Protein 7N0Z (pdb70)

Nearest PDB structures (foldseek):
  7n0z-assembly1_A  TM=1.003E+00  e=1.091E-88  Homo sapiens
  7l4i-assembly1_A  TM=1.001E+00  e=5.920E-84  Homo sapiens
  7l4j-assembly1_A  TM=9.998E-01  e=4.395E-84  Homo sapiens
  7l4j-assembly1_B  TM=9.982E-01  e=4.150E-81  Homo sapiens
  7n0z-assembly1_B  TM=9.948E-01  e=2.155E-81  Homo sapiens

InterPro domains:
  IPR001932 PPM-type phosphatase-like domain [PF00481] (240-316)
  IPR001932 PPM-type phosphatase-like domain [PF00481] (379-474)
  IPR001932 PPM-type phosphatase-like domain [PS51746] (77-507)
  IPR001932 PPM-type phosphatase-like domain [SM00332] (67-505)
  IPR001932 PPM-type phosphatase-like domain [cd00143] (143-507)
  IPR015655 Protein phosphatase 2C [PTHR13832] (105-504)
  IPR036457 PPM-type phosphatase-like domain superfamily [G3DSA:3.60.40.10] (77-512)
  IPR036457 PPM-type phosphatase-like domain superfamily [SSF81606] (63-507)

Solvent-accessible surface area: 33249 Å² total; per-residue (Å²): 114,44,101,124,50,86,102,68,36,91,52,18,14,3,117,9,3,51,40,58,118,106,67,16,109,69,9,41,57,47,128,66,0,46,35,30,46,5,83,113,107,105,149,6,30,30,22,1,0,1,0,2,1,6,0,35,45,147,29,99,90,6,25,0,8,4,17,10,66,62,12,93,7,192,56,60,0,36,0,1,0,0,0,17,6,53,81,19,17,12,0,0,10,4,0,9,78,22,0,8,106,22,0,22,104,41,0,65,84,4,14,115,76,16,162,95,81,74,49,33,6,2,15,0,4,0,8,16,0,0,87,60,0,8,67,27,2,79,148,34,60,88,59,73,35,6,36,21,0,1,4,0,0,0,0,0,11,3,90,31,46,0,6,1,0,0,0,0,31,0,49,0,0,0,0,45,126,40,88,49,36,68,7,10,38,42,18,24,0,89,90,13,18,83,53,0,0,25,8,1,96,38,47,86,129,27,13,38,121,75,10,7,31,16,10,13,20,130,64,6,86,166,180,31,63,47,117,136,10,21,23,39,28,34,57,8,66,0,7,5,66,47,41,1,106,94,100,4,27,43,58,6,0,6,92,30,88,38,144,149,2,88,0,0,61,41,20,23,25,0,43,8,2,2,15,23,70,44,76,11,148,125,25,114,18,102,0,34,58,0,23,26,17,12,7,60,23,82,65,20,38,0,28,152,70,125,5,36,30,43,10,0,0,0,0,0,0,21,0,0,18,59,36,8,46,30,106,57,0,7,110,6,1,46,123,54,0,88,132,19,88,93,128,49,85,27,3,10,4,50,1,0,61,24,0,0,74,108,0,29,4,66,89,121,158,195,23,26,41,19,67,129,119,77,115,6,6,32,23,4,0,1,0,0,0,0,0,0,67,92,12,48,188,175,77,87,102,66,39,84,55,18,24,4,160,8,2,40,51,60,152,119,76,25,147,74,10,36,58,47,130,63,0,47,28,32,50,6,81,119,132,93,143,4,26,26,5,1,0,0,0,1,1,5,0,37,49,144,22,106,82,5,20,1,8,3,10,16,70,77,11,109,25,55,74,0,41,0,0,0,0,0,16,6,46,81,19,20,11,0,0,8,4,0,10,103,20,0,7,97,30,0,21,108,37,0,93,86,4,28,127,65,19,155,92,199,32,79,86,50,30,3,2,12,0,3,0,8,4,0,0,66,53,0,10,68,27,4,77,144,39,82,85,64,79,51,17,36,24,0,0,4,0,0,0,0,0,19,4,86,37,54,0,7,1,0,2,0,0,30,1,48,0,0,0,0,52,128,43,91,45,32,75,8,9,37,46,19,22,0,88,84,13,18,79,52,0,0,31,2,1,107,16,40,88,132,28,12,34,122,103,11,5,40,19,19,17,56,131,70,3,97,166,166,21,54,51,116,132,7,18,40,47,18,42,39,6,71,0,16,8,71,40,45,0,95,93,103,5,30,49,54,5,0,5,86,34,141,38,160,165,2,98,0,0,37,40,19,34,18,0,43,8,3,2,13,20,78,47,69,18,165,136,43,113,18,92,0,35,59,0,21,24,18,10,6,62,20,78,54,20,43,2,47,158,71,123,4,35,26,43,9,0,0,0,0,0,0,22,0,0,20,53,38,5,48,28,112,53,0,8,112,2,1,39,109,51,0,88,134,23,93,91,119,42,81,24,2,6,3,52,1,0,60,29,0,0,82,106,0,25,5,81,70,169,131,121,32,28,54,16,66,139,76,87,115,13,6,31,22,4,0,0,0,0,0,0,0,0,60,86,12,42,127,204

Secondary structure (DSSP, 8-state):
-GGGS-BSS---S-GGG---HHHHHHH--TTT---EE--TTS--GGG-EEEEE--SSSSSS--EEEEEEEEE---EEEEEEEEEEESSSHHHHHHHHHHHHHHHHHHHTSHHHH---HHHHHHHHHHHHHHHHHHHHHHHTTTSB--SEE-EEEEEEETTEEEEEEESS-EEEEEETTEEEE------TTTTHHHHHHHHHH-GGGGTTTEES-B-SS---GGGTTSEEEEB-TT-SS-EEEE--GGGGSEESEESSGGG-EETTTBS--BSEE-TT-B-TTS--BSGGG-B-PPEEEEEEGGGS---TT-EEEEE-HHHHTTS-HHHHHHHHHHHGGGS-TT-TTHHHHHHHHHHHHHH-EEETTEEE-GGGPBPP-S-EEEEEEEGGGG--/-PPBSS-----GGG---HHHHHHH--TTT---EE--TT---GGG-EEEEE--SSSSSS--EEEEEEEEE--EEEEEEEEEEESSSHHHHHHHHHHHHHHHHHHHTTTTTT-----HHHHHHHHHHHHHHHHHHHHHHHTTTSB--SEEEEEEEEEETTEEEEEEESS-EEEEEETTEEEE------TTTTHHHHHHHHHH-GGGGTTTEES-B-SS---GGGTTSEEEEB-TT-SS-EEEEPPGGGGSEESEES-GGG-EETTTBS--BSEE-TT-B-TTS--BSGGG-B-PPEEEEEEGGG----TT-EEEEE-HHHHTT--HHHHHHHHHHHGGGS-TT-TTHHHHHHHHHHHHHH-EESSSSEE-GGGPBPP-S-EEEEEEEGGGG---

Sequence (785 aa):
HMSDLPLRFPYGRPEFLGLSQDEVEASADHIARPILILKETRRLPWATGYAEVINAGKSTHNEDQASCEVLTVKVSCHYWSLFDGHAGSGAAVVASRLLQHHITEQLQDIVDILKIPHECLVIGALESAFKEMDLQIERERSSYNISGGCTALIVICLLGKLYVANAGDSRAIIIRNGEIIPMSSEFTPETERQRLQYLAFMQPHLLGNEFTHLEFPRRVQRKELGKKMLYRDFNMTGWAYKTIEDEDLKFPLIYGEGKKARVMATIGVTRGLGDHDLKVHDSNIYIKPFLSSAPEVRIYDLSKYDHGSDDVLILATDGLWDVLSNEEVAEAITQFLPNCDPDDPHRYTLAAQDLVMRARGVLKDRGWRISNDRLGSGDDISVYVIPLIHGNKDLPLRFPYGRPEFLGLSQDEVEASADHIARPILILKETRRRLPWATGYAEVINAGKSTHNEDQASCEVLTVVSCHYWSLFDGHAGSGAAVVASRLLQHHITEQLQDIVDILKKKIPHECLVIGALESAFKEMDLQIERERSSYNISGGCTALIVICLLGKLYVANAGDSRAIIIRNGEIIPMSSEFTPETERQRLQYLAFMQPHLLGNEFTHLEFPRRVQRKELGKKMLYRDFNMTGWAYKTIEDEDLKFPLIYGEGKKARVMATIGVTRGLGDHDLKVHDSNIYIKPFLSSAPEVRIYDLSKYDHGSDDVLILATDGLWDVLSNEEVAEAITQFLPNCDPDDPHRYTLAAQDLVMRARGVLKDRGWRISNDRLGSGDDISVYVIPLIHGNKL

Foldseek 3Di:
DQVVAAAPDDDFAEVLQVDDPVVRVVQLDLDVFDKRWRDPVGAAPLLKAKIWTAFNDPDSHAQKYKEWDWDDACAIKTKIKIKRFDQDNQANVLCNPCLVVQLSVQCNVCVVVVCVDVVVSSLVSNQVSLVVSQVVCVVCSVRHNRGGWIWMWMWMQGPQKIKTWTWAAWFKWWQAPLDIHGFFHFAWCVVCLLVLLVCCVVPVVLCVLQEHSKAFPAQDDPVQAQHWGWIAGSPDPDTDIDHHHPSSNHHYQWDDDDQCIDGLNPDTGAEGHDQQCPDRPPDRRGRCVRHYSGIDMGMDRLAVDQGDLLTWMKTKGVLQCVQDPSNRLSVQSVVQQVVDDSPPSCRNNVSNVSSLCQQQADQDPVGHAHPPRHHHRSRMMMMMIRGSNVSHD/DFAAPDDDDAEVQLVDDPVRQLVQQDLVVFDKRWRDLVGAAVLLKAKIWTAFNDPDSHAQKYWYWDWDDLVIKTKTKIKHFDQDNQANVLCRVPLVVQLSVQCNVCVVVVCVVDDPVVSSLVSNQVSLVVSQVVCVVCVVRHVRGGWIWMWMWMQDPQKIKTWTWAAWFKWWQFPLDIHGFFDFAWCAVCLLVLLVCCVVPVCLLVLQEDSKAFPAQDDPVQAQHWGWIDGSPDPDIDIDHHHPRSNHHYQWDDDDQPIDGLVPDTGATGHDQQCPARPPDRRGDVVRHYSGIDMGMDRLAVDQGDLLTWMKTKGVLQCVQDPPNRLSVLSVVQQVVDDSPSSCSNNVSNSSSQCQQQADDDPPAHAHPPRDHHRSHIMMMIIRGSNVSYDD

Radius of gyration: 29.47 Å; Cα contacts (8 Å, |Δi|>4): 1804; chains: 2; bounding box: 69×66×89 Å

Structure (mmCIF, N/CA/C/O backbone):
data_7N0Z
#
_entry.id   7N0Z
#
_cell.length_a   70.779
_cell.length_b   101.159
_cell.length_c   148.946
_cell.angle_alpha   90.000
_cell.angle_beta   90.000
_cell.angle_gamma   90.000
#
_symmetry.space_group_name_H-M   'P 21 21 21'
#
loop_
_entity.id
_entity.type
_entity.pdbx_description
1 polymer 'Protein phosphatase 1H'
2 non-polymer 'MANGANESE (II) ION'
3 non-polymer 'MAGNESIUM ION'
4 water water
#
loop_
_atom_site.group_PDB
_atom_site.id
_atom_site.type_symbol
_atom_site.label_atom_id
_atom_site.label_alt_id
_atom_site.label_comp_id
_atom_site.label_asym_id
_atom_site.label_entity_id
_atom_site.label_seq_id
_atom_site.pdbx_PDB_ins_code
_atom_site.Cartn_x
_atom_site.Cartn_y
_atom_site.Cartn_z
_atom_site.occupancy
_atom_site.B_iso_or_equiv
_atom_site.auth_seq_id
_atom_site.auth_comp_id
_atom_site.auth_asym_id
_atom_site.auth_atom_id
_atom_site.pdbx_PDB_model_num
ATOM 1 N N . HIS A 1 3 ? -26.938 -2.583 -56.476 1.00 67.59 31 HIS A N 1
ATOM 2 C CA . HIS A 1 3 ? -27.572 -1.431 -57.105 1.00 65.93 31 HIS A CA 1
ATOM 3 C C . HIS A 1 3 ? -26.574 -0.301 -57.328 1.00 62.68 31 HIS A C 1
ATOM 4 O O . HIS A 1 3 ? -26.612 0.371 -58.359 1.00 61.81 31 HIS A O 1
ATOM 6 N N . MET A 1 4 ? -25.685 -0.084 -56.355 1.00 61.65 32 MET A N 1
ATOM 7 C CA . MET A 1 4 ? -24.724 1.005 -56.485 1.00 56.75 32 MET A CA 1
ATOM 8 C C . MET A 1 4 ? -23.646 0.686 -57.511 1.00 58.23 32 MET A C 1
ATOM 9 O O . MET A 1 4 ? -23.093 1.601 -58.130 1.00 59.00 32 MET A O 1
ATOM 14 N N . SER A 1 5 ? -23.334 -0.594 -57.710 1.00 53.33 33 SER A N 1
ATOM 15 C CA . SER A 1 5 ? -22.373 -0.956 -58.741 1.00 51.54 33 SER A CA 1
ATOM 16 C C . SER A 1 5 ? -22.925 -0.766 -60.149 1.00 55.40 33 SER A C 1
ATOM 17 O O . SER A 1 5 ? -22.189 -0.987 -61.117 1.00 54.68 33 SER A O 1
ATOM 20 N N . ASP A 1 6 ? -24.187 -0.366 -60.285 1.00 48.81 34 ASP A N 1
ATOM 21 C CA . ASP A 1 6 ? -24.784 -0.045 -61.572 1.00 47.44 34 ASP A CA 1
ATOM 22 C C . ASP A 1 6 ? -24.742 1.444 -61.885 1.00 56.36 34 ASP A C 1
ATOM 23 O O . ASP A 1 6 ? -25.211 1.852 -62.955 1.00 51.46 34 ASP A O 1
ATOM 28 N N . LEU A 1 7 ? -24.194 2.261 -60.989 1.00 49.55 35 LEU A N 1
ATOM 29 C CA . LEU A 1 7 ? -24.283 3.706 -61.100 1.00 55.33 35 LEU A CA 1
ATOM 30 C C . LEU A 1 7 ? -22.912 4.325 -61.360 1.00 48.59 35 LEU A C 1
ATOM 31 O O . LEU A 1 7 ? -21.884 3.748 -60.995 1.00 49.19 35 LEU A O 1
ATOM 36 N N . PRO A 1 8 ? -22.863 5.496 -61.992 1.00 50.78 36 PRO A N 1
ATOM 37 C CA . PRO A 1 8 ? -21.571 6.134 -62.260 1.00 53.19 36 PRO A CA 1
ATOM 38 C C . PRO A 1 8 ? -20.934 6.678 -60.991 1.00 47.19 36 PRO A C 1
ATOM 39 O O . PRO A 1 8 ? -21.574 6.836 -59.950 1.00 48.79 36 PRO A O 1
ATOM 43 N N . LEU A 1 9 ? -19.638 6.959 -61.095 1.00 51.48 37 LEU A N 1
ATOM 44 C CA . LEU A 1 9 ? -18.911 7.560 -59.986 1.00 50.02 37 LEU A CA 1
ATOM 45 C C . LEU A 1 9 ? -19.348 9.006 -59.789 1.00 49.26 37 LEU A C 1
ATOM 46 O O . LEU A 1 9 ? -19.600 9.732 -60.755 1.00 48.29 37 LEU A O 1
ATOM 51 N N . ARG A 1 10 ? -19.446 9.424 -58.524 1.00 53.87 38 ARG A N 1
ATOM 52 C CA . ARG A 1 10 ? -19.734 10.824 -58.233 1.00 51.76 38 ARG A CA 1
ATOM 53 C C . ARG A 1 10 ? -18.594 11.717 -58.705 1.00 50.70 38 ARG A C 1
ATOM 54 O O . ARG A 1 10 ? -18.807 12.672 -59.460 1.00 54.52 38 ARG A O 1
ATOM 62 N N . PHE A 1 11 ? -17.375 11.420 -58.265 1.00 48.29 39 PHE A N 1
ATOM 63 C CA . PHE A 1 11 ? -16.159 12.071 -58.721 1.00 56.13 39 PHE A CA 1
ATOM 64 C C . PHE A 1 11 ? -15.168 11.008 -59.163 1.00 52.60 39 PHE A C 1
ATOM 65 O O . PHE A 1 11 ? -15.183 9.889 -58.640 1.00 48.61 39 PHE A O 1
ATOM 73 N N . PRO A 1 12 ? -14.294 11.322 -60.116 1.00 56.90 40 PRO A N 1
ATOM 74 C CA . PRO A 1 12 ? -13.258 10.358 -60.496 1.00 57.16 40 PRO A CA 1
ATOM 75 C C . PRO A 1 12 ? -12.245 10.184 -59.379 1.00 57.67 40 PRO A C 1
ATOM 76 O O . PRO A 1 12 ? -12.048 11.068 -58.542 1.00 52.87 40 PRO A O 1
ATOM 80 N N . TYR A 1 13 ? -11.602 9.020 -59.366 1.00 57.43 41 TYR A N 1
ATOM 81 C CA . TYR A 1 13 ? -10.547 8.797 -58.392 1.00 51.46 41 TYR A CA 1
ATOM 82 C C . TYR A 1 13 ? -9.344 9.675 -58.710 1.00 49.46 41 TYR A C 1
ATOM 83 O O . TYR A 1 13 ? -9.056 9.985 -59.869 1.00 59.37 41 TYR A O 1
ATOM 92 N N . GLY A 1 14 ? -8.643 10.076 -57.659 1.00 52.98 42 GLY A N 1
ATOM 93 C CA . GLY A 1 14 ? -7.416 10.828 -57.823 1.00 52.59 42 GLY A CA 1
ATOM 94 C C . GLY A 1 14 ? -6.709 10.940 -56.494 1.00 47.99 42 GLY A C 1
ATOM 95 O O . GLY A 1 14 ? -7.124 10.357 -55.489 1.00 46.58 42 GLY A O 1
ATOM 96 N N . ARG A 1 15 ? -5.627 11.690 -56.507 1.00 52.14 43 ARG A N 1
ATOM 97 C CA . ARG A 1 15 ? -4.892 12.058 -55.312 1.00 50.98 43 ARG A CA 1
ATOM 98 C C . ARG A 1 15 ? -5.288 13.465 -54.888 1.00 52.02 43 ARG A C 1
ATOM 99 O O . ARG A 1 15 ? -6.022 14.154 -55.603 1.00 53.69 43 ARG A O 1
ATOM 107 N N . PRO A 1 16 ? -4.865 13.912 -53.702 1.00 45.50 44 PRO A N 1
ATOM 108 C CA . PRO A 1 16 ? -5.178 15.284 -53.280 1.00 53.49 44 PRO A CA 1
ATOM 109 C C . PRO A 1 16 ? -4.840 16.298 -54.362 1.00 53.59 44 PRO A C 1
ATOM 110 O O . PRO A 1 16 ? -3.738 16.302 -54.915 1.00 55.17 44 PRO A O 1
ATOM 114 N N . GLU A 1 17 ? -5.810 17.166 -54.662 1.00 64.24 45 GLU A N 1
ATOM 115 C CA . GLU A 1 17 ? -5.688 18.060 -55.809 1.00 66.19 45 GLU A CA 1
ATOM 116 C C . GLU A 1 17 ? -4.515 19.023 -55.667 1.00 62.33 45 GLU A C 1
ATOM 117 O O . GLU A 1 17 ? -3.899 19.395 -56.673 1.00 70.51 45 GLU A O 1
ATOM 123 N N . PHE A 1 18 ? -4.182 19.431 -54.440 1.00 55.01 46 PHE A N 1
ATOM 124 C CA . PHE A 1 18 ? -3.062 20.348 -54.254 1.00 59.35 46 PHE A CA 1
ATOM 125 C C . PHE A 1 18 ? -1.727 19.729 -54.645 1.00 63.04 46 PHE A C 1
ATOM 126 O O . PHE A 1 18 ? -0.743 20.463 -54.795 1.00 62.71 46 PHE A O 1
ATOM 134 N N . LEU A 1 19 ? -1.667 18.404 -54.808 1.00 51.82 47 LEU A N 1
ATOM 135 C CA . LEU A 1 19 ? -0.453 17.782 -55.321 1.00 56.78 47 LEU A CA 1
ATOM 136 C C . LEU A 1 19 ? -0.214 18.151 -56.780 1.00 69.46 47 LEU A C 1
ATOM 137 O O . LEU A 1 19 ? 0.939 18.213 -57.221 1.00 63.90 47 LEU A O 1
ATOM 142 N N . GLY A 1 20 ? -1.279 18.401 -57.536 1.00 67.01 48 GLY A N 1
ATOM 143 C CA . GLY A 1 20 ? -1.124 18.793 -58.926 1.00 60.35 48 GLY A CA 1
ATOM 144 C C . GLY A 1 20 ? -0.538 17.704 -59.796 1.00 67.87 48 GLY A C 1
ATOM 145 O O . GLY A 1 20 ? 0.231 17.996 -60.721 1.00 72.97 48 GLY A O 1
ATOM 146 N N . LEU A 1 21 ? -0.880 16.450 -59.517 1.00 72.28 49 LEU A N 1
ATOM 147 C CA . LEU A 1 21 ? -0.347 15.334 -60.283 1.00 73.70 49 LEU A CA 1
ATOM 148 C C . LEU A 1 21 ? -1.144 15.130 -61.562 1.00 68.64 49 LEU A C 1
ATOM 149 O O . LEU A 1 21 ? -2.377 15.194 -61.562 1.00 71.51 49 LEU A O 1
ATOM 154 N N . SER A 1 22 ? -0.428 14.883 -62.656 1.00 80.00 50 SER A N 1
ATOM 155 C CA . SER A 1 22 ? -1.086 14.469 -63.881 1.00 78.16 50 SER A CA 1
ATOM 156 C C . SER A 1 22 ? -1.632 13.052 -63.717 1.00 76.80 50 SER A C 1
ATOM 157 O O . SER A 1 22 ? -1.366 12.362 -62.728 1.00 70.80 50 SER A O 1
ATOM 16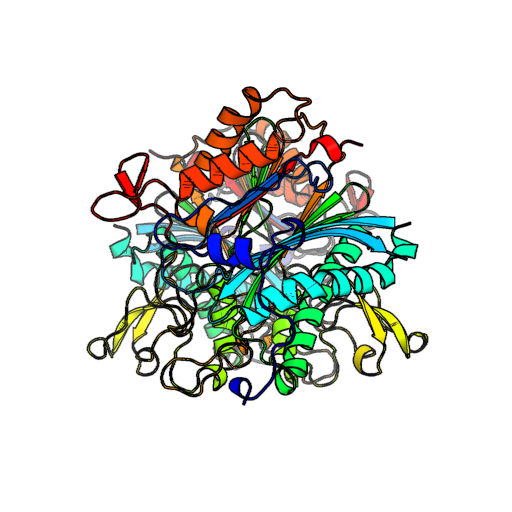0 N N . GLN A 1 23 ? -2.413 12.620 -64.708 1.00 77.74 51 GLN A N 1
ATOM 161 C CA . GLN A 1 23 ? -2.965 11.271 -64.665 1.00 83.55 51 GLN A CA 1
ATOM 162 C C . GLN A 1 23 ? -1.869 10.216 -64.695 1.00 84.46 51 GLN A C 1
ATOM 163 O O . GLN A 1 23 ? -2.039 9.129 -64.132 1.00 80.39 51 GLN A O 1
ATOM 169 N N . ASP A 1 24 ? -0.739 10.519 -65.334 1.00 79.28 52 ASP A N 1
ATOM 170 C CA . ASP A 1 24 ? 0.357 9.562 -65.396 1.00 82.15 52 ASP A CA 1
ATOM 171 C C . ASP A 1 24 ? 1.171 9.542 -64.108 1.00 77.88 52 ASP A C 1
ATOM 172 O O . ASP A 1 24 ? 1.687 8.486 -63.724 1.00 78.31 52 ASP A O 1
ATOM 177 N N . GLU A 1 25 ? 1.302 10.688 -63.431 1.00 78.68 53 GLU A N 1
ATOM 178 C CA . GLU A 1 25 ? 1.993 10.708 -62.145 1.00 71.47 53 GLU A CA 1
ATOM 179 C C . GLU A 1 25 ? 1.201 9.970 -61.076 1.00 68.85 53 GLU A C 1
ATOM 180 O O . GLU A 1 25 ? 1.793 9.374 -60.166 1.00 66.98 53 GLU A O 1
ATOM 186 N N . VAL A 1 26 ? -0.132 10.013 -61.158 1.00 64.45 54 VAL A N 1
ATOM 187 C CA . VAL A 1 26 ? -0.961 9.275 -60.209 1.00 68.79 54 VAL A CA 1
ATOM 188 C C . VAL A 1 26 ? -0.691 7.780 -60.327 1.00 71.72 54 VAL A C 1
ATOM 189 O O . VAL A 1 26 ? -0.474 7.085 -59.326 1.00 66.47 54 VAL A O 1
ATOM 193 N N . GLU A 1 27 ? -0.698 7.266 -61.559 1.00 70.45 55 GLU A N 1
ATOM 194 C CA . GLU A 1 27 ? -0.416 5.852 -61.771 1.00 70.20 55 GLU A CA 1
ATOM 195 C C . GLU A 1 27 ? 0.999 5.501 -61.328 1.00 63.44 55 GLU A C 1
ATOM 196 O O . GLU A 1 27 ? 1.233 4.423 -60.772 1.00 68.33 55 GLU A O 1
ATOM 202 N N . ALA A 1 28 ? 1.955 6.406 -61.556 1.00 63.27 56 ALA A N 1
ATOM 203 C CA . ALA A 1 28 ? 3.325 6.158 -61.120 1.00 59.34 56 ALA A CA 1
ATOM 204 C C . ALA A 1 28 ? 3.428 6.078 -59.602 1.00 68.13 56 ALA A C 1
ATOM 205 O O . ALA A 1 28 ? 4.300 5.377 -59.075 1.00 68.74 56 ALA A O 1
ATOM 207 N N . SER A 1 29 ? 2.553 6.787 -58.887 1.00 63.77 57 SER A N 1
ATOM 208 C CA . SER A 1 29 ? 2.569 6.769 -57.430 1.00 61.16 57 SER A CA 1
ATOM 209 C C . SER A 1 29 ? 1.960 5.501 -56.849 1.00 58.42 57 SER A C 1
ATOM 210 O O . SER A 1 29 ? 2.320 5.112 -55.733 1.00 63.46 57 SER A O 1
ATOM 213 N N . ALA A 1 30 ? 1.056 4.848 -57.575 1.00 61.51 58 ALA A N 1
ATOM 214 C CA . ALA A 1 30 ? 0.374 3.655 -57.074 1.00 58.58 58 ALA A CA 1
ATOM 215 C C . ALA A 1 30 ? 1.217 2.404 -57.330 1.00 58.04 58 ALA A C 1
ATOM 216 O O . ALA A 1 30 ? 0.787 1.435 -57.956 1.00 61.40 58 ALA A O 1
ATOM 218 N N . ASP A 1 31 ? 2.442 2.443 -56.818 1.00 65.28 59 ASP A N 1
ATOM 219 C CA . ASP A 1 31 ? 3.411 1.362 -56.979 1.00 60.80 59 ASP A CA 1
ATOM 220 C C . ASP A 1 31 ? 3.578 0.690 -55.620 1.00 57.56 59 ASP A C 1
ATOM 221 O O . ASP A 1 31 ? 4.243 1.227 -54.731 1.00 61.74 59 ASP A O 1
ATOM 226 N N . HIS A 1 32 ? 2.984 -0.496 -55.466 1.00 65.28 60 HIS A N 1
ATOM 227 C CA . HIS A 1 32 ? 2.962 -1.158 -54.166 1.00 60.69 60 HIS A CA 1
ATOM 228 C C . HIS A 1 32 ? 4.332 -1.662 -53.734 1.00 56.89 60 HIS A C 1
ATOM 229 O O . HIS A 1 32 ? 4.521 -1.952 -52.547 1.00 52.55 60 HIS A O 1
ATOM 236 N N . ILE A 1 33 ? 5.282 -1.783 -54.655 1.00 64.20 61 ILE A N 1
ATOM 237 C CA . ILE A 1 33 ? 6.595 -2.340 -54.350 1.00 68.87 61 ILE A CA 1
ATOM 238 C C . ILE A 1 33 ? 7.628 -1.245 -54.112 1.00 63.57 61 ILE A C 1
ATOM 239 O O . ILE A 1 33 ? 8.374 -1.287 -53.133 1.00 67.53 61 ILE A O 1
ATOM 244 N N . ALA A 1 34 ? 7.696 -0.250 -55.001 1.00 62.47 62 ALA A N 1
ATOM 245 C CA . ALA A 1 34 ? 8.605 0.867 -54.762 1.00 62.48 62 ALA A CA 1
ATOM 246 C C . ALA A 1 34 ? 8.064 1.802 -53.689 1.00 64.23 62 ALA A C 1
ATOM 247 O O . ALA A 1 34 ? 8.848 2.424 -52.961 1.00 59.48 62 ALA A O 1
ATOM 249 N N . ARG A 1 35 ? 6.732 1.895 -53.569 1.00 58.83 63 ARG A N 1
ATOM 250 C CA . ARG A 1 35 ? 6.024 2.763 -52.630 1.00 58.21 63 ARG A CA 1
ATOM 251 C C . ARG A 1 35 ? 6.662 4.146 -52.570 1.00 59.02 63 ARG A C 1
ATOM 252 O O . ARG A 1 35 ? 7.240 4.520 -51.541 1.00 53.84 63 ARG A O 1
ATOM 260 N N . PRO A 1 36 ? 6.588 4.929 -53.645 1.00 53.77 64 PRO A N 1
ATOM 261 C CA . PRO A 1 36 ? 7.235 6.247 -53.637 1.00 51.43 64 PRO A CA 1
ATOM 262 C C . PRO A 1 36 ? 6.495 7.211 -52.724 1.00 54.18 64 PRO A C 1
ATOM 263 O O . PRO A 1 36 ? 5.266 7.291 -52.745 1.00 54.08 64 PRO A O 1
ATOM 267 N N . ILE A 1 37 ? 7.255 7.945 -51.919 1.00 58.74 65 ILE A N 1
ATOM 268 C CA . ILE A 1 37 ? 6.682 8.950 -51.032 1.00 55.26 65 ILE A CA 1
ATOM 269 C C . ILE A 1 37 ? 6.417 10.212 -51.844 1.00 59.55 65 ILE A C 1
ATOM 270 O O . ILE A 1 37 ? 7.350 10.863 -52.322 1.00 62.40 65 ILE A O 1
ATOM 275 N N . LEU A 1 38 ? 5.143 10.553 -52.013 1.00 57.41 66 LEU A N 1
ATOM 276 C CA . LEU A 1 38 ? 4.770 11.787 -52.687 1.00 56.03 66 LEU A CA 1
ATOM 277 C C . LEU A 1 38 ? 4.834 12.949 -51.708 1.00 59.05 66 LEU A C 1
ATOM 278 O O . LEU A 1 38 ? 4.335 12.853 -50.583 1.00 52.54 66 LEU A O 1
ATOM 283 N N . ILE A 1 39 ? 5.451 14.049 -52.137 1.00 56.74 67 ILE A N 1
ATOM 284 C CA . ILE A 1 39 ? 5.452 15.280 -51.362 1.00 59.21 67 ILE A CA 1
ATOM 285 C C . ILE A 1 39 ? 4.947 16.414 -52.240 1.00 55.70 67 ILE A C 1
ATOM 286 O O . ILE A 1 39 ? 4.856 16.299 -53.465 1.00 59.84 67 ILE A O 1
ATOM 291 N N . LEU A 1 40 ? 4.609 17.518 -51.584 1.00 63.25 68 LEU A N 1
ATOM 292 C CA . LEU A 1 40 ? 4.188 18.722 -52.283 1.00 70.27 68 LEU A CA 1
ATOM 293 C C . LEU A 1 40 ? 5.363 19.308 -53.055 1.00 57.96 68 LEU A C 1
ATOM 294 O O . LEU A 1 40 ? 6.457 19.467 -52.505 1.00 71.38 68 LEU A O 1
ATOM 299 N N . LYS A 1 41 ? 5.146 19.609 -54.334 1.00 65.61 69 LYS A N 1
ATOM 300 C CA . LYS A 1 41 ? 6.178 20.277 -55.115 1.00 79.17 69 LYS A CA 1
ATOM 301 C C . LYS A 1 41 ? 6.515 21.623 -54.487 1.00 81.19 69 LYS A C 1
ATOM 302 O O . LYS A 1 41 ? 5.632 22.338 -54.011 1.00 76.64 69 LYS A O 1
ATOM 308 N N . GLU A 1 42 ? 7.808 21.964 -54.475 1.00 100.27 70 GLU A N 1
ATOM 309 C CA . GLU A 1 42 ? 8.210 23.291 -54.017 1.00 100.90 70 GLU A CA 1
ATOM 310 C C . GLU A 1 42 ? 7.510 24.383 -54.811 1.00 104.13 70 GLU A C 1
ATOM 311 O O . GLU A 1 42 ? 7.209 25.454 -54.270 1.00 100.37 70 GLU A O 1
ATOM 317 N N . THR A 1 43 ? 7.245 24.125 -56.092 1.00 101.25 71 THR A N 1
ATOM 318 C CA . THR A 1 43 ? 6.600 25.088 -56.973 1.00 98.03 71 THR A CA 1
ATOM 319 C C . THR A 1 43 ? 5.147 25.353 -56.602 1.00 97.40 71 THR A C 1
ATOM 320 O O . THR A 1 43 ? 4.570 26.330 -57.091 1.00 95.96 71 THR A O 1
ATOM 324 N N . ARG A 1 44 ? 4.544 24.515 -55.764 1.00 96.79 72 ARG A N 1
ATOM 325 C CA . ARG A 1 44 ? 3.205 24.739 -55.240 1.00 91.55 72 ARG A CA 1
ATOM 326 C C . ARG A 1 44 ? 3.297 24.894 -53.729 1.00 90.72 72 ARG A C 1
ATOM 327 O O . ARG A 1 44 ? 3.958 24.096 -53.058 1.00 93.88 72 ARG A O 1
ATOM 335 N N . ARG A 1 45 ? 2.654 25.927 -53.199 1.00 79.06 73 ARG A N 1
ATOM 336 C CA . ARG A 1 45 ? 2.655 26.191 -51.769 1.00 71.11 73 ARG A CA 1
ATOM 337 C C . ARG A 1 45 ? 1.260 25.971 -51.207 1.00 70.54 73 ARG A C 1
ATOM 338 O O . ARG A 1 45 ? 0.263 26.357 -51.825 1.00 74.72 73 ARG A O 1
ATOM 346 N N . LEU A 1 46 ? 1.194 25.338 -50.051 1.00 60.12 74 LEU A N 1
ATOM 347 C CA . LEU A 1 46 ? -0.065 25.283 -49.331 1.00 61.68 74 LEU A CA 1
ATOM 348 C C . LEU A 1 46 ? -0.176 26.470 -48.389 1.00 57.26 74 LEU A C 1
ATOM 349 O O . LEU A 1 46 ? 0.830 27.096 -48.043 1.00 56.52 74 LEU A O 1
ATOM 354 N N . PRO A 1 47 ? -1.394 26.830 -47.986 1.00 57.75 75 PRO A N 1
ATOM 355 C CA . PRO A 1 47 ? -1.551 27.881 -46.975 1.00 57.54 75 PRO A CA 1
ATOM 356 C C . PRO A 1 47 ? -0.713 27.587 -45.739 1.00 62.64 75 PRO A C 1
ATOM 357 O O . PRO A 1 47 ? -0.551 26.431 -45.335 1.00 54.70 75 PRO A O 1
ATOM 361 N N . TRP A 1 48 ? -0.149 28.651 -45.162 1.00 50.05 76 TRP A N 1
ATOM 362 C CA . TRP A 1 48 ? 0.715 28.574 -43.988 1.00 50.31 76 TRP A CA 1
ATOM 363 C C . TRP A 1 48 ? 1.995 27.788 -44.252 1.00 53.70 76 TRP A C 1
ATOM 364 O O . TRP A 1 48 ? 2.666 27.371 -43.305 1.00 52.36 76 TRP A O 1
ATOM 375 N N . ALA A 1 49 ? 2.358 27.583 -45.521 1.00 48.42 77 ALA A N 1
ATOM 376 C CA . ALA A 1 49 ? 3.485 26.718 -45.887 1.00 57.90 77 ALA A CA 1
ATOM 377 C C . ALA A 1 49 ? 3.327 25.329 -45.276 1.00 56.82 77 ALA A C 1
ATOM 378 O O . ALA A 1 49 ? 4.308 24.685 -44.892 1.00 47.16 77 ALA A O 1
ATOM 380 N N . THR A 1 50 ? 2.076 24.876 -45.180 1.00 52.53 78 THR A N 1
ATOM 381 C CA . THR A 1 50 ? 1.769 23.562 -44.633 1.00 50.62 78 THR A CA 1
ATOM 382 C C . THR A 1 50 ? 2.541 22.477 -45.370 1.00 46.28 78 THR A C 1
ATOM 383 O O . THR A 1 50 ? 2.633 22.487 -46.601 1.00 46.10 78 THR A O 1
ATOM 387 N N . GLY A 1 51 ? 3.108 21.550 -44.607 1.00 50.41 79 GLY A N 1
ATOM 388 C CA . GLY A 1 51 ? 3.772 20.405 -45.184 1.00 49.94 79 GLY A CA 1
ATOM 389 C C . GLY A 1 51 ? 2.825 19.231 -45.347 1.00 52.54 79 GLY A C 1
ATOM 390 O O . GLY A 1 51 ? 1.921 19.020 -44.543 1.00 51.56 79 GLY A O 1
ATOM 391 N N . TYR A 1 52 ? 3.039 18.469 -46.415 1.00 53.98 80 TYR A N 1
ATOM 392 C CA . TYR A 1 52 ? 2.233 17.285 -46.665 1.00 52.52 80 TYR A CA 1
ATOM 393 C C . TYR A 1 52 ? 3.091 16.217 -47.323 1.00 51.05 80 TYR A C 1
ATOM 394 O O . TYR A 1 52 ? 3.965 16.524 -48.137 1.00 50.39 80 TYR A O 1
ATOM 403 N N . ALA A 1 53 ? 2.824 14.963 -46.968 1.00 53.96 81 ALA A N 1
ATOM 404 C CA . ALA A 1 53 ? 3.481 13.820 -47.580 1.00 48.50 81 ALA A CA 1
ATOM 405 C C . ALA A 1 53 ? 2.557 12.617 -47.473 1.00 48.27 81 ALA A C 1
ATOM 406 O O . ALA A 1 53 ? 1.730 12.532 -46.559 1.00 44.30 81 ALA A O 1
ATOM 408 N N . GLU A 1 54 ? 2.702 11.689 -48.415 1.00 51.31 82 GLU A N 1
ATOM 409 C CA . GLU A 1 54 ? 1.860 10.504 -48.434 1.00 51.60 82 GLU A CA 1
ATOM 410 C C . GLU A 1 54 ? 2.592 9.363 -49.124 1.00 50.36 82 GLU A C 1
ATOM 411 O O . GLU A 1 54 ? 3.550 9.576 -49.873 1.00 50.28 82 GLU A O 1
ATOM 417 N N . VAL A 1 55 ? 2.117 8.143 -48.868 1.00 43.64 83 VAL A N 1
ATOM 418 C CA . VAL A 1 55 ? 2.620 6.951 -49.540 1.00 46.00 83 VAL A CA 1
ATOM 419 C C . VAL A 1 55 ? 1.495 5.924 -49.603 1.00 55.25 83 VAL A C 1
ATOM 420 O O . VAL A 1 55 ? 0.654 5.837 -48.703 1.00 48.02 83 VAL A O 1
ATOM 424 N N . ILE A 1 56 ? 1.480 5.149 -50.692 1.00 46.74 84 ILE A N 1
ATOM 425 C CA . ILE A 1 56 ? 0.444 4.142 -50.884 1.00 47.16 84 ILE A CA 1
ATOM 426 C C . ILE A 1 56 ? 0.730 2.925 -50.006 1.00 51.55 84 ILE A C 1
ATOM 427 O O . ILE A 1 56 ? 1.861 2.685 -49.565 1.00 43.04 84 ILE A O 1
ATOM 432 N N . ASN A 1 57 ? -0.323 2.152 -49.739 1.00 48.13 85 ASN A N 1
ATOM 433 C CA . ASN A 1 57 ? -0.191 0.927 -48.968 1.00 48.38 85 ASN A CA 1
ATOM 434 C C . ASN A 1 57 ? 0.734 -0.064 -49.672 1.00 44.77 85 ASN A C 1
ATOM 435 O O . ASN A 1 57 ? 1.055 0.065 -50.856 1.00 47.45 85 ASN A O 1
ATOM 440 N N . ALA A 1 58 ? 1.151 -1.078 -48.921 1.00 46.65 86 ALA A N 1
ATOM 441 C CA . ALA A 1 58 ? 2.094 -2.075 -49.409 1.00 47.41 86 ALA A CA 1
ATOM 442 C C . ALA A 1 58 ? 1.435 -3.165 -50.249 1.00 59.22 86 ALA A C 1
ATOM 443 O O . ALA A 1 58 ? 2.111 -4.132 -50.614 1.00 63.96 86 ALA A O 1
ATOM 445 N N . GLY A 1 59 ? 0.143 -3.044 -50.556 1.00 53.98 87 GLY A N 1
ATOM 446 C CA . GLY A 1 59 ? -0.469 -3.930 -51.527 1.00 54.68 87 GLY A CA 1
ATOM 447 C C . GLY A 1 59 ? -1.818 -4.527 -51.175 1.00 55.61 87 GLY A C 1
ATOM 448 O O . GLY A 1 59 ? -2.256 -5.476 -51.832 1.00 55.47 87 GLY A O 1
ATOM 449 N N . LYS A 1 60 ? -2.500 -3.989 -50.160 1.00 52.86 88 LYS A N 1
ATOM 450 C CA . LYS A 1 60 ? -3.773 -4.579 -49.753 1.00 51.41 88 LYS A CA 1
ATOM 451 C C . LYS A 1 60 ? -4.943 -4.082 -50.594 1.00 69.44 88 LYS A C 1
ATOM 452 O O . LYS A 1 60 ? -5.890 -4.842 -50.829 1.00 72.96 88 LYS A O 1
ATOM 458 N N . SER A 1 61 ? -4.897 -2.833 -51.060 1.00 57.68 89 SER A N 1
ATOM 459 C CA . SER A 1 61 ? -5.884 -2.313 -51.994 1.00 49.17 89 SER A CA 1
ATOM 460 C C . SER A 1 61 ? -5.160 -1.667 -53.165 1.00 52.71 89 SER A C 1
ATOM 461 O O . SER A 1 61 ? -4.125 -1.018 -52.983 1.00 61.05 89 SER A O 1
ATOM 464 N N . THR A 1 62 ? -5.717 -1.849 -54.367 1.00 46.41 90 THR A N 1
ATOM 465 C CA . THR A 1 62 ? -5.080 -1.333 -55.576 1.00 55.00 90 THR A CA 1
ATOM 466 C C . THR A 1 62 ? -4.895 0.178 -55.503 1.00 50.40 90 THR A C 1
ATOM 467 O O . THR A 1 62 ? -3.851 0.706 -55.908 1.00 56.11 90 THR A O 1
ATOM 471 N N . HIS A 1 63 ? -5.897 0.846 -54.959 1.00 53.38 91 HIS A N 1
ATOM 472 C CA . HIS A 1 63 ? -5.835 2.316 -54.881 1.00 64.47 91 HIS A CA 1
ATOM 473 C C . HIS A 1 63 ? -5.475 2.800 -53.489 1.00 56.10 91 HIS A C 1
ATOM 474 O O . HIS A 1 63 ? -5.743 2.083 -52.531 1.00 47.00 91 HIS A O 1
ATOM 481 N N . ASN A 1 64 ? -4.811 3.944 -53.413 1.00 49.83 92 ASN A N 1
ATOM 482 C CA . ASN A 1 64 ? -4.627 4.627 -52.140 1.00 48.55 92 ASN A CA 1
ATOM 483 C C . ASN A 1 64 ? -5.971 5.197 -51.704 1.00 45.65 92 ASN A C 1
ATOM 484 O O . ASN A 1 64 ? -6.546 6.046 -52.393 1.00 45.39 92 ASN A O 1
ATOM 489 N N . GLU A 1 65 ? -6.477 4.731 -50.567 1.00 41.85 93 GLU A N 1
ATOM 490 C CA . GLU A 1 65 ? -7.812 5.098 -50.123 1.00 44.97 93 GLU A CA 1
ATOM 491 C C . GLU A 1 65 ? -7.816 6.250 -49.125 1.00 47.29 93 GLU A C 1
ATOM 492 O O . GLU A 1 65 ? -8.895 6.669 -48.692 1.00 41.28 93 GLU A O 1
ATOM 498 N N . ASP A 1 66 ? -6.649 6.772 -48.755 1.00 41.83 94 ASP A N 1
ATOM 499 C CA . ASP A 1 66 ? -6.600 8.051 -48.060 1.00 46.83 94 ASP A CA 1
ATOM 500 C C . ASP A 1 66 ? -6.888 9.185 -49.035 1.00 39.85 94 ASP A C 1
ATOM 501 O O . ASP A 1 66 ? -6.469 9.151 -50.193 1.00 49.19 94 ASP A O 1
ATOM 506 N N . GLN A 1 67 ? -7.615 10.192 -48.565 1.00 43.95 95 GLN A N 1
ATOM 507 C CA . GLN A 1 67 ? -7.790 11.431 -49.307 1.00 41.42 95 GLN A CA 1
ATOM 508 C C . GLN A 1 67 ? -7.507 12.604 -48.380 1.00 48.79 95 GLN A C 1
ATOM 509 O O . GLN A 1 67 ? -7.554 12.481 -47.153 1.00 39.38 95 GLN A O 1
ATOM 515 N N . ALA A 1 68 ? -7.199 13.749 -48.985 1.00 47.02 96 ALA A N 1
ATOM 516 C CA . ALA A 1 68 ? -6.807 14.925 -48.225 1.00 43.90 96 ALA A CA 1
ATOM 517 C C . ALA A 1 68 ? -7.204 16.175 -48.991 1.00 52.48 96 ALA A C 1
ATOM 518 O O . ALA A 1 68 ? -7.138 16.202 -50.223 1.00 52.18 96 ALA A O 1
ATOM 520 N N . SER A 1 69 ? -7.613 17.209 -48.255 1.00 51.94 97 SER A N 1
ATOM 521 C CA . SER A 1 69 ? -8.011 18.476 -48.855 1.00 49.43 97 SER A CA 1
ATOM 522 C C . SER A 1 69 ? -7.548 19.624 -47.971 1.00 49.68 97 SER A C 1
ATOM 523 O O . SER A 1 69 ? -7.570 19.519 -46.741 1.00 52.01 97 SER A O 1
ATOM 526 N N . CYS A 1 70 ? -7.131 20.718 -48.604 1.00 46.12 98 CYS A N 1
ATOM 527 C CA . CYS A 1 70 ? -6.592 21.869 -47.887 1.00 53.92 98 CYS A CA 1
ATOM 528 C C . CYS A 1 70 ? -6.814 23.113 -48.730 1.00 52.72 98 CYS A C 1
ATOM 529 O O . CYS A 1 70 ? -6.366 23.169 -49.879 1.00 49.25 98 CYS A O 1
ATOM 532 N N . GLU A 1 71 ? -7.499 24.103 -48.162 1.00 49.15 99 GLU A N 1
ATOM 533 C CA . GLU A 1 71 ? -7.767 25.352 -48.864 1.00 57.18 99 GLU A CA 1
ATOM 534 C C . GLU A 1 71 ? -8.137 26.416 -47.840 1.00 60.37 99 GLU A C 1
ATOM 535 O O . GLU A 1 71 ? -8.237 26.147 -46.639 1.00 54.96 99 GLU A O 1
ATOM 541 N N . VAL A 1 72 ? -8.346 27.633 -48.331 1.00 56.70 100 VAL A N 1
ATOM 542 C CA . VAL A 1 72 ? -8.812 28.754 -47.525 1.00 56.32 100 VAL A CA 1
ATOM 543 C C . VAL A 1 72 ? -10.266 29.005 -47.897 1.00 53.31 100 VAL A C 1
ATOM 544 O O . VAL A 1 72 ? -10.564 29.435 -49.018 1.00 63.20 100 VAL A O 1
ATOM 548 N N . LEU A 1 73 ? -11.174 28.734 -46.967 1.00 57.33 101 LEU A N 1
ATOM 549 C CA . LEU A 1 73 ? -12.583 28.988 -47.215 1.00 54.66 101 LEU A CA 1
ATOM 550 C C . LEU A 1 73 ? -12.907 30.462 -46.988 1.00 63.35 101 LEU A C 1
ATOM 551 O O . LEU A 1 73 ? -12.185 31.187 -46.299 1.00 61.98 101 LEU A O 1
ATOM 556 N N . THR A 1 74 ? -14.002 30.907 -47.601 1.00 63.58 102 THR A N 1
ATOM 557 C CA . THR A 1 74 ? -14.504 32.266 -47.427 1.00 65.49 102 THR A CA 1
ATOM 558 C C . THR A 1 74 ? -15.966 32.190 -47.021 1.00 65.74 102 THR A C 1
ATOM 559 O O . THR A 1 74 ? -16.799 31.691 -47.784 1.00 62.49 102 THR A O 1
ATOM 563 N N . VAL A 1 75 ? -16.276 32.673 -45.823 1.00 69.98 103 VAL A N 1
ATOM 564 C CA . VAL A 1 75 ? -17.634 32.650 -45.296 1.00 64.33 103 VAL A CA 1
ATOM 565 C C . VAL A 1 75 ? -18.259 34.016 -45.539 1.00 77.30 103 VAL A C 1
ATOM 566 O O . VAL A 1 75 ? -17.733 35.040 -45.085 1.00 65.01 103 VAL A O 1
ATOM 570 N N . LYS A 1 76 ? -19.373 34.036 -46.263 1.00 80.54 104 LYS A N 1
ATOM 571 C CA . LYS A 1 76 ? -20.031 35.287 -46.610 1.00 78.67 104 LYS A CA 1
ATOM 572 C C . LYS A 1 76 ? -21.043 35.681 -45.544 1.00 83.46 104 LYS A C 1
ATOM 573 O O . LYS A 1 76 ? -22.129 36.161 -45.859 1.00 92.63 104 LYS A O 1
ATOM 579 N N . VAL A 1 114 ? -15.322 36.406 -43.902 1.00 77.02 142 VAL A N 1
ATOM 580 C CA . VAL A 1 114 ? -14.172 36.037 -43.086 1.00 72.98 142 VAL A CA 1
ATOM 581 C C . VAL A 1 114 ? -13.490 34.801 -43.674 1.00 71.88 142 VAL A C 1
ATOM 582 O O . VAL A 1 114 ? -14.142 33.945 -44.276 1.00 64.86 142 VAL A O 1
ATOM 586 N N . SER A 1 115 ? -12.172 34.725 -43.513 1.00 62.91 143 SER A N 1
ATOM 587 C CA . SER A 1 115 ? -11.395 33.601 -44.013 1.00 61.79 143 SER A CA 1
ATOM 588 C C . SER A 1 115 ? -11.415 32.450 -43.017 1.00 61.31 143 SER A C 1
ATOM 589 O O . SER A 1 115 ? -11.475 32.653 -41.801 1.00 60.91 143 SER A O 1
ATOM 592 N N . CYS A 1 116 ? -11.359 31.231 -43.550 1.00 52.20 144 CYS A N 1
ATOM 593 C CA . CYS A 1 116 ? -11.384 30.015 -42.738 1.00 55.68 144 CYS A CA 1
ATOM 594 C C . CYS A 1 116 ? -10.425 29.015 -43.374 1.00 56.47 144 CYS A C 1
ATOM 595 O O . CYS A 1 116 ? -10.762 28.375 -44.375 1.00 54.62 144 CYS A O 1
ATOM 598 N N . HIS A 1 117 ? -9.231 28.895 -42.799 1.00 49.80 145 HIS A N 1
ATOM 599 C CA . HIS A 1 117 ? -8.276 27.902 -43.266 1.00 57.22 145 HIS A CA 1
ATOM 600 C C . HIS A 1 117 ? -8.795 26.506 -42.948 1.00 58.39 145 HIS A C 1
ATOM 601 O O . HIS A 1 117 ? -9.400 26.279 -41.901 1.00 55.17 145 HIS A O 1
ATOM 608 N N . TYR A 1 118 ? -8.568 25.567 -43.863 1.00 53.26 146 TYR A N 1
ATOM 609 C CA . TYR A 1 118 ? -9.187 24.250 -43.773 1.00 49.65 146 TYR A CA 1
ATOM 610 C C . TYR A 1 118 ? -8.180 23.182 -44.168 1.00 51.75 146 TYR A C 1
ATOM 611 O O . TYR A 1 118 ? -7.570 23.266 -45.238 1.00 49.32 146 TYR A O 1
ATOM 620 N N . TRP A 1 119 ? -7.988 22.200 -43.289 1.00 54.19 147 TRP A N 1
ATOM 621 C CA . TRP A 1 119 ? -7.201 21.008 -43.572 1.00 49.42 147 TRP A CA 1
ATOM 622 C C . TRP A 1 119 ? -8.055 19.788 -43.257 1.00 50.64 147 TRP A C 1
ATOM 623 O O . TRP A 1 119 ? -8.873 19.814 -42.334 1.00 46.96 147 TRP A O 1
ATOM 634 N N . SER A 1 120 ? -7.869 18.714 -44.023 1.00 39.42 148 SER A N 1
ATOM 635 C CA . SER A 1 120 ? -8.698 17.532 -43.830 1.00 46.01 148 SER A CA 1
ATOM 636 C C . SER A 1 120 ? -7.966 16.278 -44.286 1.00 47.07 148 SER A C 1
ATOM 637 O O . SER A 1 120 ? -7.199 16.299 -45.253 1.00 42.63 148 SER A O 1
ATOM 640 N N . LEU A 1 121 ? -8.224 15.182 -43.571 1.00 42.91 149 LEU A N 1
ATOM 641 C CA . LEU A 1 121 ? -7.755 13.851 -43.935 1.00 49.86 149 LEU A CA 1
ATOM 642 C C . LEU A 1 121 ? -8.917 12.876 -43.840 1.00 41.36 149 LEU A C 1
ATOM 643 O O . LEU A 1 121 ? -9.674 12.899 -42.865 1.00 38.78 149 LEU A O 1
ATOM 648 N N . PHE A 1 122 ? -9.048 12.016 -44.844 1.00 45.31 150 PHE A N 1
ATOM 649 C CA . PHE A 1 122 ? -10.081 10.992 -44.877 1.00 40.97 150 PHE A CA 1
ATOM 650 C C . PHE A 1 122 ? -9.424 9.655 -45.170 1.00 38.56 150 PHE A C 1
ATOM 651 O O . PHE A 1 122 ? -8.703 9.519 -46.163 1.00 47.52 150 PHE A O 1
ATOM 659 N N . ASP A 1 123 ? -9.657 8.682 -44.298 1.00 41.45 151 ASP A N 1
ATOM 660 C CA . ASP A 1 123 ? -9.128 7.331 -44.458 1.00 38.69 151 ASP A CA 1
ATOM 661 C C . ASP A 1 123 ? -10.281 6.445 -44.917 1.00 39.99 151 ASP A C 1
ATOM 662 O O . ASP A 1 123 ? -11.115 6.021 -44.113 1.00 36.56 151 ASP A O 1
ATOM 667 N N . GLY A 1 124 ? -10.322 6.168 -46.215 1.00 38.99 152 GLY A N 1
ATOM 668 C CA . GLY A 1 124 ? -11.385 5.356 -46.760 1.00 39.34 152 GLY A CA 1
ATOM 669 C C . GLY A 1 124 ? -11.160 3.875 -46.519 1.00 44.06 152 GLY A C 1
ATOM 670 O O . GLY A 1 124 ? -10.037 3.407 -46.325 1.00 43.88 152 GLY A O 1
ATOM 671 N N . HIS A 1 125 ? -12.265 3.133 -46.522 1.00 41.29 153 HIS A N 1
ATOM 672 C CA . HIS A 1 125 ? -12.232 1.686 -46.400 1.00 44.87 153 HIS A CA 1
ATOM 673 C C . HIS A 1 125 ? -13.349 1.093 -47.245 1.00 47.96 153 HIS A C 1
ATOM 674 O O . HIS A 1 125 ? -14.390 1.722 -47.455 1.00 45.42 153 HIS A O 1
ATOM 681 N N . ALA A 1 126 ? -13.113 -0.129 -47.727 1.00 48.17 154 ALA A N 1
ATOM 682 C CA . ALA A 1 126 ? -14.057 -0.849 -48.584 1.00 42.53 154 ALA A CA 1
ATOM 683 C C . ALA A 1 126 ? -14.422 -0.030 -49.820 1.00 47.59 154 ALA A C 1
ATOM 684 O O . ALA A 1 126 ? -15.579 0.003 -50.243 1.00 46.36 154 ALA A O 1
ATOM 686 N N . GLY A 1 127 ? -13.428 0.637 -50.403 1.00 41.75 155 GLY A N 1
ATOM 687 C CA . GLY A 1 127 ? -13.665 1.479 -51.557 1.00 45.26 155 GLY A CA 1
ATOM 688 C C . GLY A 1 127 ? -13.164 2.897 -51.367 1.00 46.45 155 GLY A C 1
ATOM 689 O O . GLY A 1 127 ? -12.959 3.342 -50.234 1.00 42.69 155 GLY A O 1
ATOM 690 N N . SER A 1 128 ? -12.972 3.620 -52.470 1.00 46.71 156 SER A N 1
ATOM 691 C CA . SER A 1 128 ? -12.462 4.984 -52.440 1.00 53.20 156 SER A CA 1
ATOM 692 C C . SER A 1 128 ? -13.562 6.038 -52.467 1.00 53.85 156 SER A C 1
ATOM 693 O O . SER A 1 128 ? -13.276 7.212 -52.208 1.00 49.75 156 SER A O 1
ATOM 696 N N . GLY A 1 129 ? -14.807 5.640 -52.744 1.00 49.15 157 GLY A N 1
ATOM 697 C CA . GLY A 1 129 ? -15.831 6.608 -53.113 1.00 44.67 157 GLY A CA 1
ATOM 698 C C . GLY A 1 129 ? -16.137 7.621 -52.025 1.00 50.66 157 GLY A C 1
ATOM 699 O O . GLY A 1 129 ? -16.187 8.826 -52.285 1.00 45.36 157 GLY A O 1
ATOM 700 N N . ALA A 1 130 ? -16.366 7.151 -50.797 1.00 49.11 158 ALA A N 1
ATOM 701 C CA . ALA A 1 130 ? -16.771 8.063 -49.730 1.00 38.34 158 ALA A CA 1
ATOM 702 C C . ALA A 1 130 ? -15.667 9.065 -49.412 1.00 49.65 158 ALA A C 1
ATOM 703 O O . ALA A 1 130 ? -15.931 10.259 -49.225 1.00 49.10 158 ALA A O 1
ATOM 705 N N . ALA A 1 131 ? -14.418 8.599 -49.362 1.00 37.73 159 ALA A N 1
ATOM 706 C CA . ALA A 1 131 ? -13.311 9.488 -49.027 1.00 44.90 159 ALA A CA 1
ATOM 707 C C . ALA A 1 131 ? -13.092 10.536 -50.109 1.00 44.55 159 ALA A C 1
ATOM 708 O O . ALA A 1 131 ? -12.743 11.683 -49.809 1.00 47.31 159 ALA A O 1
ATOM 710 N N . VAL A 1 132 ? -13.286 10.159 -51.372 1.00 45.88 160 VAL A N 1
ATOM 711 C CA . VAL A 1 132 ? -13.171 11.123 -52.460 1.00 48.48 160 VAL A CA 1
ATOM 712 C C . VAL A 1 132 ? -14.294 12.149 -52.380 1.00 46.03 160 VAL A C 1
ATOM 713 O O . VAL A 1 132 ? -14.060 13.359 -52.473 1.00 47.66 160 VAL A O 1
ATOM 717 N N . VAL A 1 133 ? -15.531 11.678 -52.200 1.00 48.46 161 VAL A N 1
ATOM 718 C CA . VAL A 1 133 ? -16.670 12.587 -52.090 1.00 48.29 161 VAL A CA 1
ATOM 719 C C . VAL A 1 133 ? -16.485 13.525 -50.904 1.00 51.56 161 VAL A C 1
ATOM 720 O O . VAL A 1 133 ? -16.717 14.736 -51.004 1.00 47.60 161 VAL A O 1
ATOM 724 N N . ALA A 1 134 ? -16.045 12.980 -49.768 1.00 45.25 162 ALA A N 1
ATOM 725 C CA . ALA A 1 134 ? -15.893 13.797 -48.570 1.00 51.16 162 ALA A CA 1
ATOM 726 C C . ALA A 1 134 ? -14.811 14.855 -48.752 1.00 46.56 162 ALA A C 1
ATOM 727 O O . ALA A 1 134 ? -14.978 16.001 -48.318 1.00 42.98 162 ALA A O 1
ATOM 729 N N . SER A 1 135 ? -13.703 14.498 -49.410 1.00 45.12 163 SER A N 1
ATOM 730 C CA . SER A 1 135 ? -12.601 15.434 -49.607 1.00 47.53 163 SER A CA 1
ATOM 731 C C . SER A 1 135 ? -12.971 16.603 -50.506 1.00 54.02 163 SER A C 1
ATOM 732 O O . SER A 1 135 ? -12.226 17.588 -50.551 1.00 50.06 163 SER A O 1
ATOM 735 N N . ARG A 1 136 ? -14.099 16.524 -51.210 1.00 46.41 164 ARG A N 1
ATOM 736 C CA . ARG A 1 136 ? -14.516 17.572 -52.128 1.00 53.56 164 ARG A CA 1
ATOM 737 C C . ARG A 1 136 ? -15.741 18.344 -51.671 1.00 46.98 164 ARG A C 1
ATOM 738 O O . ARG A 1 136 ? -15.920 19.488 -52.099 1.00 52.57 164 ARG A O 1
ATOM 746 N N . LEU A 1 137 ? -16.587 17.754 -50.826 1.00 44.61 165 LEU A N 1
ATOM 747 C CA . LEU A 1 137 ? -17.868 18.352 -50.484 1.00 47.21 165 LEU A CA 1
ATOM 748 C C . LEU A 1 137 ? -18.007 18.749 -49.022 1.00 46.62 165 LEU A C 1
ATOM 749 O O . LEU A 1 137 ? -18.831 19.617 -48.719 1.00 50.30 165 LEU A O 1
ATOM 754 N N . LEU A 1 138 ? -17.232 18.149 -48.114 1.00 41.31 166 LEU A N 1
ATOM 755 C CA . LEU A 1 138 ? -17.374 18.485 -46.700 1.00 54.55 166 LEU A CA 1
ATOM 756 C C . LEU A 1 138 ? -17.051 19.950 -46.443 1.00 48.13 166 LEU A C 1
ATOM 757 O O . LEU A 1 138 ? -17.716 20.606 -45.632 1.00 50.76 166 LEU A O 1
ATOM 762 N N . GLN A 1 139 ? -16.033 20.482 -47.124 1.00 49.37 167 GLN A N 1
ATOM 763 C CA . GLN A 1 139 ? -15.703 21.893 -46.953 1.00 52.20 167 GLN A CA 1
ATOM 764 C C . GLN A 1 139 ? -16.843 22.791 -47.408 1.00 54.72 167 GLN A C 1
ATOM 765 O O . GLN A 1 139 ? -17.006 23.898 -46.886 1.00 58.51 167 GLN A O 1
ATOM 771 N N . HIS A 1 140 ? -17.643 22.334 -48.369 1.00 53.84 168 HIS A N 1
ATOM 772 C CA . HIS A 1 140 ? -18.795 23.113 -48.806 1.00 41.35 168 HIS A CA 1
ATOM 773 C C . HIS A 1 140 ? -19.894 23.102 -47.751 1.00 55.38 168 HIS A C 1
ATOM 774 O O . HIS A 1 140 ? -20.581 24.112 -47.551 1.00 47.63 168 HIS A O 1
ATOM 781 N N . HIS A 1 141 ? -20.071 21.971 -47.063 1.00 46.83 169 HIS A N 1
ATOM 782 C CA . HIS A 1 141 ? -21.017 21.923 -45.952 1.00 48.98 169 HIS A CA 1
ATOM 783 C C . HIS A 1 141 ? -20.549 22.798 -44.796 1.00 51.98 169 HIS A C 1
ATOM 784 O O . HIS A 1 141 ? -21.361 23.469 -44.148 1.00 47.58 169 HIS A O 1
ATOM 791 N N . ILE A 1 142 ? -19.242 22.801 -44.521 1.00 44.99 170 ILE A N 1
ATOM 792 C CA . ILE A 1 142 ? -18.704 23.632 -43.448 1.00 47.84 170 ILE A CA 1
ATOM 793 C C . ILE A 1 142 ? -18.917 25.106 -43.762 1.00 52.10 170 ILE A C 1
ATOM 794 O O . ILE A 1 142 ? -19.315 25.890 -42.893 1.00 51.21 170 ILE A O 1
ATOM 799 N N . THR A 1 143 ? -18.664 25.503 -45.011 1.00 48.58 171 THR A N 1
ATOM 800 C CA . THR A 1 143 ? -18.884 26.889 -45.407 1.00 50.38 171 THR A CA 1
ATOM 801 C C . THR A 1 143 ? -20.355 27.271 -45.284 1.00 58.23 171 THR A C 1
ATOM 802 O O . THR A 1 143 ? -20.681 28.390 -44.870 1.00 57.59 171 THR A O 1
ATOM 806 N N . GLU A 1 144 ? -21.258 26.348 -45.625 1.00 58.43 172 GLU A N 1
ATOM 807 C CA . GLU A 1 144 ? -22.685 26.642 -45.537 1.00 52.18 172 GLU A CA 1
ATOM 808 C C . GLU A 1 144 ? -23.129 26.815 -44.089 1.00 58.49 172 GLU A C 1
ATOM 809 O O . GLU A 1 144 ? -23.892 27.737 -43.774 1.00 53.95 172 GLU A O 1
ATOM 815 N N . GLN A 1 145 ? -22.663 25.940 -43.195 1.00 46.68 173 GLN A N 1
ATOM 816 C CA . GLN A 1 145 ? -23.074 26.024 -41.797 1.00 50.14 173 GLN A CA 1
ATOM 817 C C . GLN A 1 145 ? -22.488 27.256 -41.117 1.00 57.44 173 GLN A C 1
ATOM 818 O O . GLN A 1 145 ? -23.168 27.910 -40.318 1.00 54.30 173 GLN A O 1
ATOM 824 N N . LEU A 1 146 ? -21.227 27.585 -41.414 1.00 51.95 174 LEU A N 1
ATOM 825 C CA . LEU A 1 146 ? -20.626 28.788 -40.848 1.00 57.39 174 LEU A CA 1
ATOM 826 C C . LEU A 1 146 ? -21.343 30.044 -41.322 1.00 61.21 174 LEU A C 1
ATOM 827 O O . LEU A 1 146 ? -21.436 31.022 -40.574 1.00 62.01 174 LEU A O 1
ATOM 832 N N . GLN A 1 147 ? -21.862 30.031 -42.552 1.00 61.99 175 GLN A N 1
ATOM 833 C CA . GLN A 1 147 ? -22.563 31.192 -43.089 1.0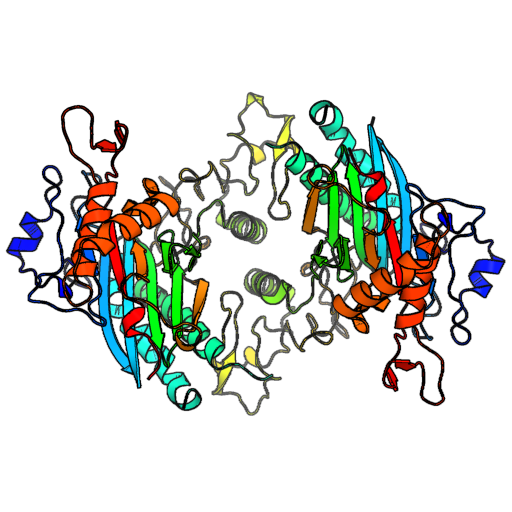0 66.55 175 GLN A CA 1
ATOM 834 C C . GLN A 1 147 ? -23.825 31.519 -42.304 1.00 72.34 175 GLN A C 1
ATOM 835 O O . GLN A 1 147 ? -24.285 32.665 -42.343 1.00 70.76 175 GLN A O 1
ATOM 841 N N . ASP A 1 148 ? -24.395 30.542 -41.596 1.00 74.02 176 ASP A N 1
ATOM 842 C CA . ASP A 1 148 ? -25.578 30.806 -40.787 1.00 73.90 176 ASP A CA 1
ATOM 843 C C . ASP A 1 148 ? -25.267 31.635 -39.547 1.00 70.52 176 ASP A C 1
ATOM 844 O O . ASP A 1 148 ? -26.188 32.214 -38.962 1.00 81.46 176 ASP A O 1
ATOM 849 N N . ILE A 1 149 ? -24.001 31.718 -39.139 1.00 70.76 177 ILE A N 1
ATOM 850 C CA . ILE A 1 149 ? -23.656 32.312 -37.852 1.00 72.88 177 ILE A CA 1
ATOM 851 C C . ILE A 1 149 ? -22.516 33.316 -37.986 1.00 79.96 177 ILE A C 1
ATOM 852 O O . ILE A 1 149 ? -21.892 33.690 -36.987 1.00 79.39 177 ILE A O 1
ATOM 857 N N . VAL A 1 150 ? -22.243 33.777 -39.208 1.00 75.09 178 VAL A N 1
ATOM 858 C CA . VAL A 1 150 ? -21.048 34.591 -39.418 1.00 82.75 178 VAL A CA 1
ATOM 859 C C . VAL A 1 150 ? -21.260 36.029 -38.951 1.00 89.94 178 VAL A C 1
ATOM 860 O O . VAL A 1 150 ? -20.331 36.659 -38.432 1.00 83.70 178 VAL A O 1
ATOM 864 N N . ASP A 1 151 ? -22.471 36.575 -39.123 1.00 80.99 179 ASP A N 1
ATOM 865 C CA . ASP A 1 151 ? -22.755 37.901 -38.582 1.00 89.07 179 ASP A CA 1
ATOM 866 C C . ASP A 1 151 ? -22.516 37.943 -37.083 1.00 89.36 179 ASP A C 1
ATOM 867 O O . ASP A 1 151 ? -22.076 38.966 -36.547 1.00 94.73 179 ASP A O 1
ATOM 872 N N . ILE A 1 152 ? -22.797 36.838 -36.397 1.00 84.95 180 ILE A N 1
ATOM 873 C CA . ILE A 1 152 ? -22.652 36.793 -34.948 1.00 91.97 180 ILE A CA 1
ATOM 874 C C . ILE A 1 152 ? -21.175 36.748 -34.571 1.00 91.07 180 ILE A C 1
ATOM 875 O O . ILE A 1 152 ? -20.720 37.498 -33.701 1.00 85.16 180 ILE A O 1
ATOM 880 N N . LEU A 1 153 ? -20.398 35.896 -35.255 1.00 84.22 181 LEU A N 1
ATOM 881 C CA . LEU A 1 153 ? -18.954 35.814 -35.042 1.00 82.48 181 LEU A CA 1
ATOM 882 C C . LEU A 1 153 ? -18.259 37.164 -35.170 1.00 90.97 181 LEU A C 1
ATOM 883 O O . LEU A 1 153 ? -17.114 37.309 -34.728 1.00 93.43 181 LEU A O 1
ATOM 888 N N . LYS A 1 154 ? -18.915 38.147 -35.773 1.00 93.85 182 LYS A N 1
ATOM 889 C CA . LYS A 1 154 ? -18.350 39.478 -35.921 1.00 94.55 182 LYS A CA 1
ATOM 890 C C . LYS A 1 154 ? -18.993 40.457 -34.945 1.00 83.26 182 LYS A C 1
ATOM 891 O O . LYS A 1 154 ? -19.887 41.219 -35.313 1.00 86.70 182 LYS A O 1
ATOM 897 N N . ILE A 1 172 ? -24.440 32.271 -25.196 1.00 73.97 235 ILE A N 1
ATOM 898 C CA . ILE A 1 172 ? -23.724 31.177 -25.837 1.00 66.94 235 ILE A CA 1
ATOM 899 C C . ILE A 1 172 ? -22.430 31.724 -26.436 1.00 63.35 235 ILE A C 1
ATOM 900 O O . ILE A 1 172 ? -22.464 32.611 -27.290 1.00 58.26 235 ILE A O 1
ATOM 905 N N . PRO A 1 173 ? -21.290 31.194 -25.998 1.00 63.50 236 PRO A N 1
ATOM 906 C CA . PRO A 1 173 ? -20.013 31.659 -26.550 1.00 63.86 236 PRO A CA 1
ATOM 907 C C . PRO A 1 173 ? -19.910 31.320 -28.030 1.00 71.13 236 PRO A C 1
ATOM 908 O O . PRO A 1 173 ? -20.379 30.272 -28.481 1.00 61.64 236 PRO A O 1
ATOM 912 N N . HIS A 1 174 ? -19.307 32.241 -28.790 1.00 57.95 237 HIS A N 1
ATOM 913 C CA . HIS A 1 174 ? -19.192 32.064 -30.236 1.00 61.69 237 HIS A CA 1
ATOM 914 C C . HIS A 1 174 ? -18.540 30.736 -30.582 1.00 59.56 237 HIS A C 1
ATOM 915 O O . HIS A 1 174 ? -18.865 30.121 -31.604 1.00 56.78 237 HIS A O 1
ATOM 922 N N . GLU A 1 175 ? -17.611 30.281 -29.738 1.00 59.60 238 GLU A N 1
ATOM 923 C CA . GLU A 1 175 ? -16.907 29.031 -29.996 1.00 59.32 238 GLU A CA 1
ATOM 924 C C . GLU A 1 175 ? -17.868 27.853 -30.039 1.00 60.88 238 GLU A C 1
ATOM 925 O O . GLU A 1 175 ? -17.618 26.874 -30.753 1.00 55.24 238 GLU A O 1
ATOM 931 N N . CYS A 1 176 ? -18.969 27.930 -29.290 1.00 51.19 239 CYS A N 1
ATOM 932 C CA . CYS A 1 176 ? -19.966 26.870 -29.307 1.00 54.34 239 CYS A CA 1
ATOM 933 C C . CYS A 1 176 ? -20.804 26.896 -30.581 1.00 58.09 239 CYS A C 1
ATOM 934 O O . CYS A 1 176 ? -21.330 25.855 -30.989 1.00 48.88 239 CYS A O 1
ATOM 937 N N . LEU A 1 177 ? -20.940 28.062 -31.219 1.00 58.08 240 LEU A N 1
ATOM 938 C CA . LEU A 1 177 ? -21.631 28.115 -32.505 1.00 51.14 240 LEU A CA 1
ATOM 939 C C . LEU A 1 177 ? -20.773 27.523 -33.616 1.00 53.77 240 LEU A C 1
ATOM 940 O O . LEU A 1 177 ? -21.295 26.882 -34.536 1.00 46.17 240 LEU A O 1
ATOM 945 N N . VAL A 1 178 ? -19.456 27.730 -33.548 1.00 43.19 241 VAL A N 1
ATOM 946 C CA . VAL A 1 178 ? -18.558 27.135 -34.530 1.00 49.64 241 VAL A CA 1
ATOM 947 C C . VAL A 1 178 ? -18.515 25.623 -34.360 1.00 47.12 241 VAL A C 1
ATOM 948 O O . VAL A 1 178 ? -18.548 24.874 -35.343 1.00 49.70 241 VAL A O 1
ATOM 952 N N . ILE A 1 179 ? -18.441 25.149 -33.112 1.00 48.43 242 ILE A N 1
ATOM 953 C CA . ILE A 1 179 ? -18.515 23.713 -32.853 1.00 47.53 242 ILE A CA 1
ATOM 954 C C . ILE A 1 179 ? -19.820 23.148 -33.397 1.00 52.10 242 ILE A C 1
ATOM 955 O O . ILE A 1 179 ? -19.837 22.113 -34.075 1.00 43.26 242 ILE A O 1
ATOM 960 N N . GLY A 1 180 ? -20.934 23.827 -33.112 1.00 48.37 243 GLY A N 1
ATOM 961 C CA . GLY A 1 180 ? -22.217 23.375 -33.627 1.00 44.14 243 GLY A CA 1
ATOM 962 C C . GLY A 1 180 ? -22.266 23.361 -35.143 1.00 51.72 243 GLY A C 1
ATOM 963 O O . GLY A 1 180 ? -22.898 22.491 -35.748 1.00 46.75 243 GLY A O 1
ATOM 964 N N . ALA A 1 181 ? -21.597 24.323 -35.778 1.00 45.25 244 ALA A N 1
ATOM 965 C CA . ALA A 1 181 ? -21.551 24.353 -37.237 1.00 48.99 244 ALA A CA 1
ATOM 966 C C . ALA A 1 181 ? -20.791 23.150 -37.786 1.00 45.97 244 ALA A C 1
ATOM 967 O O . ALA A 1 181 ? -21.239 22.495 -38.735 1.00 43.67 244 ALA A O 1
ATOM 969 N N . LEU A 1 182 ? -19.637 22.841 -37.190 1.00 40.11 245 LEU A N 1
ATOM 970 C CA . LEU A 1 182 ? -18.850 21.700 -37.645 1.00 47.65 245 LEU A CA 1
ATOM 971 C C . LEU A 1 182 ? -19.600 20.392 -37.432 1.00 49.49 245 LEU A C 1
ATOM 972 O O . LEU A 1 182 ? -19.555 19.495 -38.283 1.00 47.18 245 LEU A O 1
ATOM 977 N N . GLU A 1 183 ? -20.300 20.265 -36.303 1.00 47.41 246 GLU A N 1
ATOM 978 C CA . GLU A 1 183 ? -21.075 19.056 -36.047 1.00 45.83 246 GLU A CA 1
ATOM 979 C C . GLU A 1 183 ? -22.215 18.917 -37.046 1.00 49.16 246 GLU A C 1
ATOM 980 O O . GLU A 1 183 ? -22.490 17.816 -37.538 1.00 45.11 246 GLU A O 1
ATOM 986 N N . SER A 1 184 ? -22.883 20.026 -37.367 1.00 41.54 247 SER A N 1
ATOM 987 C CA . SER A 1 184 ? -23.942 19.976 -38.368 1.00 47.56 247 SER A CA 1
ATOM 988 C C . SER A 1 184 ? -23.380 19.667 -39.748 1.00 43.57 247 SER A C 1
ATOM 989 O O . SER A 1 184 ? -24.039 19.009 -40.560 1.00 48.99 247 SER A O 1
ATOM 992 N N . ALA A 1 185 ? -22.157 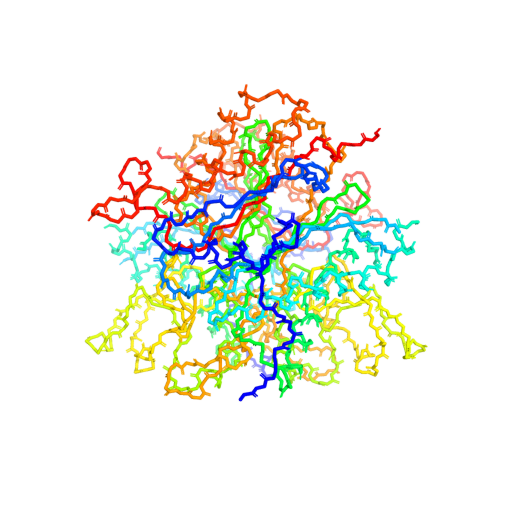20.126 -40.025 1.00 43.14 248 ALA A N 1
ATOM 993 C CA . ALA A 1 185 ? -21.563 19.911 -41.340 1.00 44.64 248 ALA A CA 1
ATOM 994 C C . ALA A 1 185 ? -21.250 18.437 -41.574 1.00 40.83 248 ALA A C 1
ATOM 995 O O . ALA A 1 185 ? -21.498 17.909 -42.664 1.00 41.12 248 ALA A O 1
ATOM 997 N N . PHE A 1 186 ? -20.702 17.759 -40.562 1.00 41.27 249 PHE A N 1
ATOM 998 C CA . PHE A 1 186 ? -20.444 16.326 -40.675 1.00 43.62 249 PHE A CA 1
ATOM 999 C C . PHE A 1 186 ? -21.732 15.551 -40.929 1.00 49.92 249 PHE A C 1
ATOM 1000 O O . PHE A 1 186 ? -21.767 14.645 -41.771 1.00 40.92 249 PHE A O 1
ATOM 1008 N N . LYS A 1 187 ? -22.802 15.890 -40.203 1.00 47.25 250 LYS A N 1
ATOM 1009 C CA . LYS A 1 187 ? -24.075 15.196 -40.379 1.00 47.45 250 LYS A CA 1
ATOM 1010 C C . LYS A 1 187 ? -24.636 15.428 -41.776 1.00 49.63 250 LYS A C 1
ATOM 1011 O O . LYS A 1 187 ? -25.061 14.485 -42.452 1.00 42.02 250 LYS A O 1
ATOM 1017 N N . GLU A 1 188 ? -24.645 16.686 -42.227 1.00 51.09 251 GLU A N 1
ATOM 1018 C CA . GLU A 1 188 ? -25.208 16.990 -43.538 1.00 43.30 251 GLU A CA 1
ATOM 1019 C C . GLU A 1 188 ? -24.393 16.368 -44.664 1.00 47.07 251 GLU A C 1
ATOM 1020 O O . GLU A 1 188 ? -24.949 16.027 -45.715 1.00 48.73 251 GLU A O 1
ATOM 1026 N N . MET A 1 189 ? -23.081 16.213 -44.471 1.00 42.20 252 MET A N 1
ATOM 1027 C CA . MET A 1 189 ? -22.277 15.497 -45.456 1.00 48.28 252 MET A CA 1
ATOM 1028 C C . MET A 1 189 ? -22.710 14.041 -45.554 1.00 42.66 252 MET A C 1
ATOM 1029 O O . MET A 1 189 ? -22.888 13.505 -46.654 1.00 46.67 252 MET A O 1
ATOM 1034 N N . ASP A 1 190 ? -22.886 13.384 -44.407 1.00 46.16 253 ASP A N 1
ATOM 1035 C CA . ASP A 1 190 ? -23.321 11.993 -44.409 1.00 43.55 253 ASP A CA 1
ATOM 1036 C C . ASP A 1 190 ? -24.728 11.855 -44.973 1.00 43.13 253 ASP A C 1
ATOM 1037 O O . ASP A 1 190 ? -25.033 10.875 -45.663 1.00 45.28 253 ASP A O 1
ATOM 1042 N N . LEU A 1 191 ? -25.596 12.829 -44.692 1.00 47.86 254 LEU A N 1
ATOM 1043 C CA . LEU A 1 191 ? -26.943 12.804 -45.248 1.00 45.06 254 LEU A CA 1
ATOM 1044 C C . LEU A 1 191 ? -26.913 12.920 -46.767 1.00 48.23 254 LEU A C 1
ATOM 1045 O O . LEU A 1 191 ? -27.708 12.274 -47.460 1.00 44.58 254 LEU A O 1
ATOM 1050 N N . GLN A 1 192 ? -26.003 13.737 -47.303 1.00 48.49 255 GLN A N 1
ATOM 1051 C CA . GLN A 1 192 ? -25.905 13.880 -48.753 1.00 47.63 255 GLN A CA 1
ATOM 1052 C C . GLN A 1 192 ? -25.409 12.592 -49.398 1.00 44.76 255 GLN A C 1
ATOM 1053 O O . GLN A 1 192 ? -25.929 12.163 -50.435 1.00 45.77 255 GLN A O 1
ATOM 1059 N N . ILE A 1 193 ? -24.387 11.971 -48.805 1.00 42.28 256 ILE A N 1
ATOM 1060 C CA . ILE A 1 193 ? -23.928 10.670 -49.284 1.00 43.38 256 ILE A CA 1
ATOM 1061 C C . ILE A 1 193 ? -25.068 9.661 -49.246 1.00 49.34 256 ILE A C 1
ATOM 1062 O O . ILE A 1 193 ? -25.212 8.828 -50.149 1.00 48.86 256 ILE A O 1
ATOM 1067 N N . GLU A 1 194 ? -25.915 9.740 -48.215 1.00 45.95 257 GLU A N 1
ATOM 1068 C CA . GLU A 1 194 ? -26.990 8.764 -48.057 1.00 43.91 257 GLU A CA 1
ATOM 1069 C C . GLU A 1 194 ? -28.001 8.843 -49.196 1.00 50.81 257 GLU A C 1
ATOM 1070 O O . GLU A 1 194 ? -28.445 7.808 -49.705 1.00 52.31 257 GLU A O 1
ATOM 1076 N N . ARG A 1 195 ? -28.385 10.051 -49.611 1.00 45.62 258 ARG A N 1
ATOM 1077 C CA . ARG A 1 195 ? -29.403 10.162 -50.650 1.00 50.62 258 ARG A CA 1
ATOM 1078 C C . ARG A 1 195 ? -28.824 10.160 -52.060 1.00 48.40 258 ARG A C 1
ATOM 1079 O O . ARG A 1 195 ? -29.493 9.692 -52.988 1.00 53.23 258 ARG A O 1
ATOM 1087 N N . GLU A 1 196 ? -27.602 10.663 -52.252 1.00 46.12 259 GLU A N 1
ATOM 1088 C CA . GLU A 1 196 ? -26.939 10.522 -53.545 1.00 49.26 259 GLU A CA 1
ATOM 1089 C C . GLU A 1 196 ? -26.456 9.099 -53.789 1.00 51.40 259 GLU A C 1
ATOM 1090 O O . GLU A 1 196 ? -26.044 8.778 -54.909 1.00 49.17 259 GLU A O 1
ATOM 1096 N N . ARG A 1 197 ? -26.502 8.255 -52.755 1.00 51.20 260 ARG A N 1
ATOM 1097 C CA . ARG A 1 197 ? -26.197 6.833 -52.867 1.00 50.59 260 ARG A CA 1
ATOM 1098 C C . ARG A 1 197 ? -26.956 6.162 -54.005 1.00 58.44 260 ARG A C 1
ATOM 1099 O O . ARG A 1 197 ? -26.450 5.214 -54.614 1.00 53.16 260 ARG A O 1
ATOM 1107 N N . SER A 1 198 ? -28.165 6.635 -54.302 1.00 57.68 261 SER A N 1
ATOM 1108 C CA . SER A 1 198 ? -29.040 6.010 -55.284 1.00 55.81 261 SER A CA 1
ATOM 1109 C C . SER A 1 198 ? -28.836 6.533 -56.700 1.00 58.00 261 SER A C 1
ATOM 1110 O O . SER A 1 198 ? -29.445 5.998 -57.631 1.00 59.32 261 SER A O 1
ATOM 1113 N N . SER A 1 199 ? -28.003 7.559 -56.885 1.00 53.06 262 SER A N 1
ATOM 1114 C CA . SER A 1 199 ? -27.647 8.045 -58.210 1.00 50.30 262 SER A CA 1
ATOM 1115 C C . SER A 1 199 ? -26.184 7.816 -58.566 1.00 59.38 262 SER A C 1
ATOM 1116 O O . SER A 1 199 ? -25.855 7.789 -59.758 1.00 57.84 262 SER A O 1
ATOM 1119 N N . TYR A 1 200 ? -25.308 7.633 -57.576 1.00 56.62 263 TYR A N 1
ATOM 1120 C CA . TYR A 1 200 ? -23.879 7.503 -57.827 1.00 53.76 263 TYR A CA 1
ATOM 1121 C C . TYR A 1 200 ? -23.296 6.380 -56.985 1.00 53.94 263 TYR A C 1
ATOM 1122 O O . TYR A 1 200 ? -23.783 6.080 -55.892 1.00 52.52 263 TYR A O 1
ATOM 1131 N N . ASN A 1 201 ? -22.230 5.773 -57.504 1.00 48.17 264 ASN A N 1
ATOM 1132 C CA . ASN A 1 201 ? -21.466 4.753 -56.788 1.00 56.86 264 ASN A CA 1
ATOM 1133 C C . ASN A 1 201 ? -20.510 5.463 -55.836 1.00 53.29 264 ASN A C 1
ATOM 1134 O O . ASN A 1 201 ? -19.392 5.838 -56.198 1.00 48.50 264 ASN A O 1
ATOM 1139 N N . ILE A 1 202 ? -20.969 5.664 -54.606 1.00 49.05 265 ILE A N 1
ATOM 1140 C CA . ILE A 1 202 ? -20.141 6.208 -53.532 1.00 49.06 265 ILE A CA 1
ATOM 1141 C C . ILE A 1 202 ? -19.797 5.023 -52.634 1.00 47.93 265 ILE A C 1
ATOM 1142 O O . ILE A 1 202 ? -20.499 4.723 -51.664 1.00 47.48 265 ILE A O 1
ATOM 1147 N N . SER A 1 203 ? -18.708 4.336 -52.970 1.00 46.64 266 SER A N 1
ATOM 1148 C CA . SER A 1 203 ? -18.392 3.061 -52.350 1.00 45.24 266 SER A CA 1
ATOM 1149 C C . SER A 1 203 ? -17.786 3.245 -50.965 1.00 47.26 266 SER A C 1
ATOM 1150 O O . SER A 1 203 ? -17.101 4.233 -50.683 1.00 47.12 266 SER A O 1
ATOM 1153 N N . GLY A 1 204 ? -18.063 2.273 -50.094 1.00 47.69 267 GLY A N 1
ATOM 1154 C CA . GLY A 1 204 ? -17.416 2.172 -48.801 1.00 49.12 267 GLY A CA 1
ATOM 1155 C C . GLY A 1 204 ? -17.755 3.308 -47.851 1.00 45.77 267 GLY A C 1
ATOM 1156 O O . GLY A 1 204 ? -18.839 3.901 -47.890 1.00 44.37 267 GLY A O 1
ATOM 1157 N N . GLY A 1 205 ? -16.803 3.601 -46.968 1.00 43.13 268 GLY A N 1
ATOM 1158 C CA . GLY A 1 205 ? -16.926 4.685 -46.020 1.00 42.57 268 GLY A CA 1
ATOM 1159 C C . GLY A 1 205 ? -15.557 5.261 -45.742 1.00 47.99 268 GLY A C 1
ATOM 1160 O O . GLY A 1 205 ? -14.561 4.856 -46.344 1.00 47.01 268 GLY A O 1
ATOM 1161 N N . CYS A 1 206 ? -15.509 6.213 -44.815 1.00 33.78 269 CYS A N 1
ATOM 1162 C CA . CYS A 1 206 ? -14.233 6.823 -44.480 1.00 39.74 269 CYS A CA 1
ATOM 1163 C C . CYS A 1 206 ? -14.319 7.472 -43.109 1.00 43.13 269 CYS A C 1
ATOM 1164 O O . CYS A 1 206 ? -15.391 7.897 -42.673 1.00 46.63 269 CYS A O 1
ATOM 1167 N N . THR A 1 207 ? -13.173 7.537 -42.438 1.00 40.83 270 THR A N 1
ATOM 1168 C CA . THR A 1 207 ? -13.022 8.409 -41.289 1.00 38.68 270 THR A CA 1
ATOM 1169 C C . THR A 1 207 ? -12.856 9.849 -41.767 1.00 43.54 270 THR A C 1
ATOM 1170 O O . THR A 1 207 ? -12.590 10.115 -42.943 1.00 43.53 270 THR A O 1
ATOM 1174 N N . ALA A 1 208 ? -13.015 10.791 -40.841 1.00 39.59 271 ALA A N 1
ATOM 1175 C CA . ALA A 1 208 ? -12.925 12.209 -41.170 1.00 44.64 271 ALA A CA 1
ATOM 1176 C C . ALA A 1 208 ? -12.243 12.950 -40.034 1.00 40.03 271 ALA A C 1
ATOM 1177 O O . ALA A 1 208 ? -12.774 13.010 -38.920 1.00 44.14 271 ALA A O 1
ATOM 1179 N N . LEU A 1 209 ? -11.073 13.514 -40.325 1.00 41.74 272 LEU A N 1
ATOM 1180 C CA . LEU A 1 209 ? -10.355 14.397 -39.416 1.00 44.20 272 LEU A CA 1
ATOM 1181 C C . LEU A 1 209 ? -10.115 15.714 -40.138 1.00 44.42 272 LEU A C 1
ATOM 1182 O O . LEU A 1 209 ? -9.391 15.752 -41.140 1.00 49.59 272 LEU A O 1
ATOM 1187 N N . ILE A 1 210 ? -10.734 16.787 -39.643 1.00 43.36 273 ILE A N 1
ATOM 1188 C CA . ILE A 1 210 ? -10.593 18.107 -40.238 1.00 47.46 273 ILE A CA 1
ATOM 1189 C C . ILE A 1 210 ? -10.184 19.095 -39.157 1.00 53.54 273 ILE A C 1
ATOM 1190 O O . ILE A 1 210 ? -10.390 18.875 -37.961 1.00 47.12 273 ILE A O 1
ATOM 1195 N N . VAL A 1 211 ? -9.593 20.199 -39.601 1.00 46.26 274 VAL A N 1
ATOM 1196 C CA . VAL A 1 211 ? -9.230 21.307 -38.729 1.00 50.01 274 VAL A CA 1
ATOM 1197 C C . VAL A 1 211 ? -9.459 22.602 -39.490 1.00 52.57 274 VAL A C 1
ATOM 1198 O O . VAL A 1 211 ? -9.107 22.706 -40.670 1.00 53.11 274 VAL A O 1
ATOM 1202 N N . ILE A 1 212 ? -10.071 23.577 -38.826 1.00 50.64 275 ILE A N 1
ATOM 1203 C CA . ILE A 1 212 ? -10.205 24.917 -39.372 1.00 56.29 275 ILE A CA 1
ATOM 1204 C C . ILE A 1 212 ? -9.568 25.908 -38.411 1.00 54.18 275 ILE A C 1
ATOM 1205 O O . ILE A 1 212 ? -9.583 25.723 -37.188 1.00 52.35 275 ILE A O 1
ATOM 1210 N N . CYS A 1 213 ? -8.990 26.961 -38.979 1.00 47.63 276 CYS A N 1
ATOM 1211 C CA . CYS A 1 213 ? -8.538 28.121 -38.223 1.00 53.60 276 CYS A CA 1
ATOM 1212 C C . CYS A 1 213 ? -9.525 29.244 -38.503 1.00 55.07 276 CYS A C 1
ATOM 1213 O O . CYS A 1 213 ? -9.635 29.714 -39.641 1.00 60.14 276 CYS A O 1
ATOM 1216 N N . LEU A 1 214 ? -10.254 29.658 -37.471 1.00 56.61 277 LEU A N 1
ATOM 1217 C CA . LEU A 1 214 ? -11.293 30.674 -37.595 1.00 56.86 277 LEU A CA 1
ATOM 1218 C C . LEU A 1 214 ? -11.102 31.699 -36.490 1.00 52.71 277 LEU A C 1
ATOM 1219 O O . LEU A 1 214 ? -11.269 31.378 -35.308 1.00 50.26 277 LEU A O 1
ATOM 1224 N N . LEU A 1 215 ? -10.744 32.922 -36.875 1.00 63.98 278 LEU A N 1
ATOM 1225 C CA . LEU A 1 215 ? -10.624 34.040 -35.942 1.00 57.51 278 LEU A CA 1
ATOM 1226 C C . LEU A 1 215 ? -9.679 33.703 -34.790 1.00 55.88 278 LEU A C 1
ATOM 1227 O O . LEU A 1 215 ? -10.018 33.828 -33.611 1.00 57.08 278 LEU A O 1
ATOM 1232 N N . GLY A 1 216 ? -8.481 33.247 -35.149 1.00 56.82 279 GLY A N 1
ATOM 1233 C CA . GLY A 1 216 ? -7.431 33.006 -34.180 1.00 59.63 279 GLY A CA 1
ATOM 1234 C C . GLY A 1 216 ? -7.534 31.716 -33.398 1.00 66.34 279 GLY A C 1
ATOM 1235 O O . GLY A 1 216 ? -6.792 31.545 -32.423 1.00 62.32 279 GLY A O 1
ATOM 1236 N N . LYS A 1 217 ? -8.415 30.795 -33.790 1.00 59.09 280 LYS A N 1
ATOM 1237 C CA . LYS A 1 217 ? -8.614 29.559 -33.048 1.00 58.12 280 LYS A CA 1
ATOM 1238 C C . LYS A 1 217 ? -8.661 28.365 -33.986 1.00 62.66 280 LYS A C 1
ATOM 1239 O O . LYS A 1 217 ? -9.301 28.412 -35.042 1.00 51.19 280 LYS A O 1
ATOM 1245 N N . LEU A 1 218 ? -7.976 27.297 -33.583 1.00 51.20 281 LEU A N 1
ATOM 1246 C CA . LEU A 1 218 ? -7.994 26.030 -34.298 1.00 55.90 281 LEU A CA 1
ATOM 1247 C C . LEU A 1 218 ? -9.103 25.151 -33.735 1.00 50.55 281 LEU A C 1
ATOM 1248 O O . LEU A 1 218 ? -9.205 24.977 -32.517 1.00 51.22 281 LEU A O 1
ATOM 1253 N N . TYR A 1 219 ? -9.929 24.605 -34.620 1.00 52.60 282 TYR A N 1
ATOM 1254 C CA . TYR A 1 219 ? -10.950 23.631 -34.252 1.00 47.10 282 TYR A CA 1
ATOM 1255 C C . TYR A 1 219 ? -10.598 22.309 -34.917 1.00 51.03 282 TYR A C 1
ATOM 1256 O O . TYR A 1 219 ? -10.563 22.227 -36.148 1.00 51.33 282 TYR A O 1
ATOM 1265 N N . VAL A 1 220 ? -10.332 21.285 -34.113 1.00 44.97 283 VAL A N 1
ATOM 1266 C CA . VAL A 1 220 ? -10.001 19.957 -34.614 1.00 44.07 283 VAL A CA 1
ATOM 1267 C C . VAL A 1 220 ? -11.212 19.062 -34.393 1.00 50.36 283 VAL A C 1
ATOM 1268 O O . VAL A 1 220 ? -11.592 18.789 -33.246 1.00 47.83 283 VAL A O 1
ATOM 1272 N N . ALA A 1 221 ? -11.826 18.616 -35.489 1.00 43.95 284 ALA A N 1
ATOM 1273 C CA . ALA A 1 221 ? -13.027 17.787 -35.452 1.00 43.69 284 ALA A CA 1
ATOM 1274 C C . ALA A 1 221 ? -12.693 16.408 -36.002 1.00 47.61 284 ALA A C 1
ATOM 1275 O O . ALA A 1 221 ? -12.304 16.279 -37.168 1.00 44.83 284 ALA A O 1
ATOM 1277 N N . ASN A 1 222 ? -12.864 15.380 -35.174 1.00 47.07 285 ASN A N 1
ATOM 1278 C CA . ASN A 1 222 ? -12.486 14.019 -35.527 1.00 42.75 285 ASN A CA 1
ATOM 1279 C C . ASN A 1 222 ? -13.685 13.087 -35.435 1.00 44.98 285 ASN A C 1
ATOM 1280 O O . ASN A 1 222 ? -14.388 13.066 -34.418 1.00 38.23 285 ASN A O 1
ATOM 1285 N N . ALA A 1 223 ? -13.904 12.309 -36.501 1.00 39.18 286 ALA A N 1
ATOM 1286 C CA . ALA A 1 223 ? -14.880 11.217 -36.532 1.00 41.32 286 ALA A CA 1
ATOM 1287 C C . ALA A 1 223 ? -14.181 10.021 -37.177 1.00 39.07 286 ALA A C 1
ATOM 1288 O O . ALA A 1 223 ? -14.329 9.772 -38.375 1.00 41.83 286 ALA A O 1
ATOM 1290 N N . GLY A 1 224 ? -13.410 9.292 -36.382 1.00 41.34 287 GLY A N 1
ATOM 1291 C CA . GLY A 1 224 ? -12.659 8.155 -36.891 1.00 45.46 287 GLY A CA 1
ATOM 1292 C C . GLY A 1 224 ? -11.497 7.830 -35.966 1.00 43.33 287 GLY A C 1
ATOM 1293 O O . GLY A 1 224 ? -11.535 8.134 -34.773 1.00 43.40 287 GLY A O 1
ATOM 1294 N N . ASP A 1 225 ? -10.464 7.213 -36.547 1.00 41.33 288 ASP A N 1
ATOM 1295 C CA . ASP A 1 225 ? -9.290 6.815 -35.780 1.00 37.77 288 ASP A CA 1
ATOM 1296 C C . ASP A 1 225 ? -7.988 7.382 -36.333 1.00 40.31 288 ASP A C 1
ATOM 1297 O O . ASP A 1 225 ? -6.910 6.882 -35.988 1.00 44.04 288 ASP A O 1
ATOM 1302 N N . SER A 1 226 ? -8.050 8.409 -37.177 1.00 41.31 289 SER A N 1
ATOM 1303 C CA . SER A 1 226 ? -6.871 9.228 -37.413 1.00 47.70 289 SER A CA 1
ATOM 1304 C C . SER A 1 226 ? -6.576 10.054 -36.161 1.00 41.53 289 SER A C 1
ATOM 1305 O O . SER A 1 226 ? -7.349 10.062 -35.198 1.00 42.58 289 SER A O 1
ATOM 1308 N N . ARG A 1 227 ? -5.443 10.752 -36.163 1.00 44.43 290 ARG A N 1
ATOM 1309 C CA . ARG A 1 227 ? -5.046 11.448 -34.949 1.00 41.97 290 ARG A CA 1
ATOM 1310 C C . ARG A 1 227 ? -4.386 12.778 -35.279 1.00 48.56 290 ARG A C 1
ATOM 1311 O O . ARG A 1 227 ? -3.695 12.915 -36.291 1.00 47.66 290 ARG A O 1
ATOM 1319 N N . ALA A 1 228 ? -4.612 13.753 -34.400 1.00 46.52 291 ALA A N 1
ATOM 1320 C CA . ALA A 1 228 ? -3.996 15.069 -34.478 1.00 49.20 291 ALA A CA 1
ATOM 1321 C C . ALA A 1 228 ? -3.312 15.369 -33.154 1.00 48.76 291 ALA A C 1
ATOM 1322 O O . ALA A 1 228 ? -3.913 15.190 -32.089 1.00 45.65 291 ALA A O 1
ATOM 1324 N N . ILE A 1 229 ? -2.056 15.811 -33.218 1.00 49.54 292 ILE A N 1
ATOM 1325 C CA . ILE A 1 229 ? -1.320 16.236 -32.033 1.00 51.41 292 ILE A CA 1
ATOM 1326 C C . ILE A 1 229 ? -0.544 17.507 -32.352 1.00 49.54 292 ILE A C 1
ATOM 1327 O O . ILE A 1 229 ? -0.159 17.757 -33.499 1.00 48.83 292 ILE A O 1
ATOM 1332 N N . ILE A 1 230 ? -0.317 18.314 -31.319 1.00 50.51 293 ILE A N 1
ATOM 1333 C CA . ILE A 1 230 ? 0.483 19.530 -31.407 1.00 59.13 293 ILE A CA 1
ATOM 1334 C C . ILE A 1 230 ? 1.815 19.273 -30.718 1.00 55.17 293 ILE A C 1
ATOM 1335 O O . ILE A 1 230 ? 1.850 18.739 -29.602 1.00 58.10 293 ILE A O 1
ATOM 1340 N N . ILE A 1 231 ? 2.906 19.641 -31.383 1.00 50.26 294 ILE A N 1
ATOM 1341 C CA . ILE A 1 231 ? 4.241 19.598 -30.800 1.00 60.13 294 ILE A CA 1
ATOM 1342 C C . ILE A 1 231 ? 4.686 21.040 -30.602 1.00 65.25 294 ILE A C 1
ATOM 1343 O O . ILE A 1 231 ? 4.983 21.748 -31.573 1.00 60.29 294 ILE A O 1
ATOM 1348 N N . ARG A 1 232 ? 4.735 21.477 -29.347 1.00 63.14 295 ARG A N 1
ATOM 1349 C CA . ARG A 1 232 ? 5.024 22.863 -28.991 1.00 68.72 295 ARG A CA 1
ATOM 1350 C C . ARG A 1 232 ? 6.195 22.875 -28.019 1.00 66.30 295 ARG A C 1
ATOM 1351 O O . ARG A 1 232 ? 6.049 22.458 -26.868 1.00 69.00 295 ARG A O 1
ATOM 1359 N N . ASN A 1 233 ? 7.354 23.355 -28.473 1.00 63.26 296 ASN A N 1
ATOM 1360 C CA . ASN A 1 233 ? 8.570 23.352 -27.655 1.00 65.82 296 ASN A CA 1
ATOM 1361 C C . ASN A 1 233 ? 8.898 21.945 -27.156 1.00 72.56 296 ASN A C 1
ATOM 1362 O O . ASN A 1 233 ? 9.502 21.766 -26.097 1.00 66.25 296 ASN A O 1
ATOM 1367 N N . GLY A 1 234 ? 8.492 20.927 -27.912 1.00 67.16 297 GLY A N 1
ATOM 1368 C CA . GLY A 1 234 ? 8.824 19.557 -27.596 1.00 64.91 297 GLY A CA 1
ATOM 1369 C C . GLY A 1 234 ? 7.776 18.781 -26.824 1.00 64.30 297 GLY A C 1
ATOM 1370 O O . GLY A 1 234 ? 7.877 17.548 -26.751 1.00 64.77 297 GLY A O 1
ATOM 1371 N N . GLU A 1 235 ? 6.780 19.445 -26.239 1.00 69.49 298 GLU A N 1
ATOM 1372 C CA . GLU A 1 235 ? 5.729 18.738 -25.519 1.00 76.64 298 GLU A CA 1
ATOM 1373 C C . GLU A 1 235 ? 4.604 18.351 -26.473 1.00 66.83 298 GLU A C 1
ATOM 1374 O O . GLU A 1 235 ? 4.349 19.025 -27.474 1.00 69.90 298 GLU A O 1
ATOM 1380 N N . ILE A 1 236 ? 3.929 17.254 -26.145 1.00 68.22 299 ILE A N 1
ATOM 1381 C CA . ILE A 1 236 ? 2.859 16.703 -26.968 1.00 58.31 299 ILE A CA 1
ATOM 1382 C C . ILE A 1 236 ? 1.528 17.181 -26.408 1.00 57.29 299 ILE A C 1
ATOM 1383 O O . ILE A 1 236 ? 1.206 16.923 -25.242 1.00 55.31 299 ILE A O 1
ATOM 1388 N N . ILE A 1 237 ? 0.752 17.871 -27.236 1.00 56.76 300 ILE A N 1
ATOM 1389 C CA . ILE A 1 237 ? -0.584 18.326 -26.874 1.00 55.72 300 ILE A CA 1
ATOM 1390 C C . ILE A 1 237 ? -1.582 17.604 -27.778 1.00 54.01 300 ILE A C 1
ATOM 1391 O O . ILE A 1 237 ? -1.700 17.941 -28.966 1.00 51.46 300 ILE A O 1
ATOM 1396 N N . PRO A 1 238 ? -2.307 16.608 -27.274 1.00 54.62 301 PRO A N 1
ATOM 1397 C CA . PRO A 1 238 ? -3.247 15.877 -28.131 1.00 52.87 301 PRO A CA 1
ATOM 1398 C C . PRO A 1 238 ? -4.470 16.719 -28.456 1.00 57.18 301 PRO A C 1
ATOM 1399 O O . PRO A 1 238 ? -5.025 17.405 -27.595 1.00 66.25 301 PRO A O 1
ATOM 1403 N N . MET A 1 239 ? -4.884 16.668 -29.722 1.00 51.08 302 MET A N 1
ATOM 1404 C CA . MET A 1 239 ? -6.032 17.428 -30.197 1.00 44.80 302 MET A CA 1
ATOM 1405 C C . MET A 1 239 ? -7.150 16.533 -30.712 1.00 58.90 302 MET A C 1
ATOM 1406 O O . MET A 1 239 ? -8.079 17.031 -31.361 1.00 53.49 302 MET A O 1
ATOM 1411 N N . SER A 1 240 ? -7.091 15.232 -30.440 1.00 43.73 303 SER A N 1
ATOM 1412 C CA . SER A 1 240 ? -8.113 14.315 -30.922 1.00 45.23 303 SER A CA 1
ATOM 1413 C C . SER A 1 240 ? -8.030 13.015 -30.139 1.00 51.90 303 SER A C 1
ATOM 1414 O O . SER A 1 240 ? -7.006 12.698 -29.527 1.00 47.99 303 SER A O 1
ATOM 1417 N N . SER A 1 241 ? -9.133 12.273 -30.167 1.00 49.49 304 SER A N 1
ATOM 1418 C CA . SER A 1 241 ? -9.195 10.913 -29.658 1.00 51.28 304 SER A CA 1
ATOM 1419 C C . SER A 1 241 ? -9.830 10.029 -30.723 1.00 48.75 304 SER A C 1
ATOM 1420 O O . SER A 1 241 ? -10.556 10.503 -31.601 1.00 45.55 304 SER A O 1
ATOM 1423 N N . GLU A 1 242 ? -9.535 8.735 -30.648 1.00 50.06 305 GLU A N 1
ATOM 1424 C CA . GLU A 1 242 ? -10.002 7.775 -31.637 1.00 43.63 305 GLU A CA 1
ATOM 1425 C C . GLU A 1 242 ? -11.279 7.091 -31.167 1.00 43.78 305 GLU A C 1
ATOM 1426 O O . GLU A 1 242 ? -11.480 6.859 -29.973 1.00 46.79 305 GLU A O 1
ATOM 1432 N N . PHE A 1 243 ? -12.140 6.764 -32.128 1.00 43.14 306 PHE A N 1
ATOM 1433 C CA . PHE A 1 243 ? -13.441 6.158 -31.862 1.00 47.38 306 PHE A CA 1
ATOM 1434 C C . PHE A 1 243 ? -13.440 4.735 -32.412 1.00 48.21 306 PHE A C 1
ATOM 1435 O O . PHE A 1 243 ? -13.476 4.529 -33.630 1.00 43.77 306 PHE A O 1
ATOM 1443 N N . THR A 1 244 ? -13.389 3.759 -31.507 1.00 43.11 307 THR A N 1
ATOM 1444 C CA . THR A 1 244 ? -13.257 2.341 -31.809 1.00 48.97 307 THR A CA 1
ATOM 1445 C C . THR A 1 244 ? -14.269 1.558 -30.973 1.00 42.90 307 THR A C 1
ATOM 1446 O O . THR A 1 244 ? -14.898 2.140 -30.081 1.00 44.94 307 THR A O 1
ATOM 1450 N N . PRO A 1 245 ? -14.481 0.257 -31.235 1.00 45.42 308 PRO A N 1
ATOM 1451 C CA . PRO A 1 245 ? -15.343 -0.531 -30.330 1.00 46.06 308 PRO A CA 1
ATOM 1452 C C . PRO A 1 245 ? -14.894 -0.468 -28.888 1.00 45.19 308 PRO A C 1
ATOM 1453 O O . PRO A 1 245 ? -15.710 -0.645 -27.977 1.00 48.71 308 PRO A O 1
ATOM 1457 N N . GLU A 1 246 ? -13.604 -0.230 -28.661 1.00 49.58 309 GLU A N 1
ATOM 1458 C CA . GLU A 1 246 ? -13.075 -0.169 -27.306 1.00 50.21 309 GLU A CA 1
ATOM 1459 C C . GLU A 1 246 ? -13.446 1.147 -26.631 1.00 54.24 309 GLU A C 1
ATOM 1460 O O . GLU A 1 246 ? -14.033 1.154 -25.543 1.00 51.65 309 GLU A O 1
ATOM 1466 N N . THR A 1 247 ? -13.124 2.275 -27.272 1.00 45.87 310 THR A N 1
ATOM 1467 C CA . THR A 1 247 ? -13.398 3.579 -26.677 1.00 47.62 310 THR A CA 1
ATOM 1468 C C . THR A 1 247 ? -14.885 3.918 -26.661 1.00 43.74 310 THR A C 1
ATOM 1469 O O . THR A 1 247 ? -15.302 4.771 -25.869 1.00 47.78 310 THR A O 1
ATOM 1473 N N . GLU A 1 248 ? -15.693 3.275 -27.507 1.00 44.47 311 GLU A N 1
ATOM 1474 C CA . GLU A 1 248 ? -17.122 3.554 -27.597 1.00 45.74 311 GLU A CA 1
ATOM 1475 C C . GLU A 1 248 ? -17.971 2.393 -27.090 1.00 47.84 311 GLU A C 1
ATOM 1476 O O . GLU A 1 248 ? -19.163 2.322 -27.403 1.00 44.47 311 GLU A O 1
ATOM 1482 N N . ARG A 1 249 ? -17.380 1.497 -26.294 1.00 45.80 312 ARG A N 1
ATOM 1483 C CA . ARG A 1 249 ? -18.048 0.256 -25.906 1.00 45.19 312 ARG A CA 1
ATOM 1484 C C . ARG A 1 249 ? -19.390 0.515 -25.232 1.00 44.93 312 ARG A C 1
ATOM 1485 O O . ARG A 1 249 ? -20.398 -0.126 -25.555 1.00 46.55 312 ARG A O 1
ATOM 1493 N N . GLN A 1 250 ? -19.419 1.448 -24.280 1.00 42.29 313 GLN A N 1
ATOM 1494 C CA . GLN A 1 250 ? -20.629 1.651 -23.490 1.00 44.84 313 GLN A CA 1
ATOM 1495 C C . GLN A 1 250 ? -21.766 2.205 -24.342 1.00 42.11 313 GLN A C 1
ATOM 1496 O O . GLN A 1 250 ? -22.913 1.758 -24.219 1.00 49.22 313 GLN A O 1
ATOM 1502 N N . ARG A 1 251 ? -21.468 3.165 -25.222 1.00 37.81 314 ARG A N 1
ATOM 1503 C CA . ARG A 1 251 ? -22.486 3.665 -26.145 1.00 37.91 314 ARG A CA 1
ATOM 1504 C C . ARG A 1 251 ? -23.038 2.547 -27.020 1.00 44.29 314 ARG A C 1
ATOM 1505 O O . ARG A 1 251 ? -24.256 2.438 -27.211 1.00 41.24 314 ARG A O 1
ATOM 1513 N N . LEU A 1 252 ? -22.154 1.700 -27.553 1.00 41.73 315 LEU A N 1
ATOM 1514 C CA . LEU A 1 252 ? -22.589 0.625 -28.438 1.00 36.68 315 LEU A CA 1
ATOM 1515 C C . LEU A 1 252 ? -23.448 -0.394 -27.696 1.00 37.22 315 LEU A C 1
ATOM 1516 O O . LEU A 1 252 ? -24.465 -0.858 -28.225 1.00 41.47 315 LEU A O 1
ATOM 1521 N N . GLN A 1 253 ? -23.057 -0.752 -26.470 1.00 42.31 316 GLN A N 1
ATOM 1522 C CA . GLN A 1 253 ? -23.860 -1.681 -25.680 1.00 41.59 316 GLN A CA 1
ATOM 1523 C C . GLN A 1 253 ? -25.193 -1.060 -25.286 1.00 48.14 316 GLN A C 1
ATOM 1524 O O . GLN A 1 253 ? -26.226 -1.740 -25.278 1.00 44.20 316 GLN A O 1
ATOM 1530 N N . TYR A 1 254 ? -25.182 0.228 -24.936 1.00 48.46 317 TYR A N 1
ATOM 1531 C CA . TYR A 1 254 ? -26.409 0.921 -24.554 1.00 47.90 317 TYR A CA 1
ATOM 1532 C C . TYR A 1 254 ? -27.436 0.873 -25.679 1.00 51.31 317 TYR A C 1
ATOM 1533 O O . TYR A 1 254 ? -28.607 0.544 -25.457 1.00 49.01 317 TYR A O 1
ATOM 1542 N N . LEU A 1 255 ? -27.007 1.199 -26.902 1.00 52.33 318 LEU A N 1
ATOM 1543 C CA . LEU A 1 255 ? -27.906 1.148 -28.052 1.00 46.51 318 LEU A CA 1
ATOM 1544 C C . LEU A 1 255 ? -28.431 -0.262 -28.285 1.00 48.81 318 LEU A C 1
ATOM 1545 O O . LEU A 1 255 ? -29.616 -0.451 -28.587 1.00 50.21 318 LEU A O 1
ATOM 1550 N N . ALA A 1 256 ? -27.559 -1.265 -28.164 1.00 43.22 319 ALA A N 1
ATOM 1551 C CA . ALA A 1 256 ? -27.986 -2.644 -28.368 1.00 53.19 319 ALA A CA 1
ATOM 1552 C C . ALA A 1 256 ? -29.014 -3.065 -27.325 1.00 48.78 319 ALA A C 1
ATOM 1553 O O . ALA A 1 256 ? -29.943 -3.823 -27.627 1.00 48.26 319 ALA A O 1
ATOM 1555 N N . PHE A 1 257 ? -28.866 -2.583 -26.090 1.00 56.22 320 PHE A N 1
ATOM 1556 C CA . PHE A 1 257 ? -29.839 -2.908 -25.052 1.00 54.41 320 PHE A CA 1
ATOM 1557 C C . PHE A 1 257 ? -31.171 -2.214 -25.310 1.00 55.80 320 PHE A C 1
ATOM 1558 O O . PHE A 1 257 ? -32.239 -2.827 -25.183 1.00 57.78 320 PHE A O 1
ATOM 1566 N N . MET A 1 258 ? -31.125 -0.928 -25.674 1.00 59.68 321 MET A N 1
ATOM 1567 C CA . MET A 1 258 ? -32.353 -0.163 -25.865 1.00 54.62 321 MET A CA 1
ATOM 1568 C C . MET A 1 258 ? -33.062 -0.537 -27.162 1.00 62.12 321 MET A C 1
ATOM 1569 O O . MET A 1 258 ? -34.285 -0.388 -27.259 1.00 56.23 321 MET A O 1
ATOM 1574 N N . GLN A 1 259 ? -32.324 -1.015 -28.163 1.00 55.21 322 GLN A N 1
ATOM 1575 C CA . GLN A 1 259 ? -32.887 -1.423 -29.451 1.00 54.09 322 GLN A CA 1
ATOM 1576 C C . GLN A 1 259 ? -32.428 -2.839 -29.774 1.00 54.13 322 GLN A C 1
ATOM 1577 O O . GLN A 1 259 ? -31.615 -3.049 -30.683 1.00 50.19 322 GLN A O 1
ATOM 1583 N N . PRO A 1 260 ? -32.944 -3.842 -29.054 1.00 58.57 323 PRO A N 1
ATOM 1584 C CA . PRO A 1 260 ? -32.454 -5.217 -29.260 1.00 50.06 323 PRO A CA 1
ATOM 1585 C C . PRO A 1 260 ? -32.608 -5.722 -30.685 1.00 51.37 323 PRO A C 1
ATOM 1586 O O . PRO A 1 260 ? -31.805 -6.558 -31.122 1.00 57.24 323 PRO A O 1
ATOM 1590 N N . HIS A 1 261 ? -33.608 -5.234 -31.428 1.00 50.67 324 HIS A N 1
ATOM 1591 C CA . HIS A 1 261 ? -33.826 -5.696 -32.798 1.00 50.83 324 HIS A CA 1
ATOM 1592 C C . HIS A 1 261 ? -32.641 -5.409 -33.709 1.00 54.83 324 HIS A C 1
ATOM 1593 O O . HIS A 1 261 ? -32.484 -6.086 -34.732 1.00 53.39 324 HIS A O 1
ATOM 1600 N N . LEU A 1 262 ? -31.807 -4.421 -33.370 1.00 56.60 325 LEU A N 1
ATOM 1601 C CA . LEU A 1 262 ? -30.595 -4.160 -34.139 1.00 52.06 325 LEU A CA 1
ATOM 1602 C C . LEU A 1 262 ? -29.608 -5.318 -34.089 1.00 54.97 325 LEU A C 1
ATOM 1603 O O . LEU A 1 262 ? -28.671 -5.345 -34.893 1.00 53.80 325 LEU A O 1
ATOM 1608 N N . LEU A 1 263 ? -29.787 -6.263 -33.171 1.00 57.86 326 LEU A N 1
ATOM 1609 C CA . LEU A 1 263 ? -28.886 -7.397 -33.024 1.00 49.78 326 LEU A CA 1
ATOM 1610 C C . LEU A 1 263 ? -29.312 -8.609 -33.846 1.00 58.61 326 LEU A C 1
ATOM 1611 O O . LEU A 1 263 ? -28.587 -9.609 -33.863 1.00 57.54 326 LEU A O 1
ATOM 1616 N N . GLY A 1 264 ? -30.463 -8.545 -34.519 1.00 57.58 327 GLY A N 1
ATOM 1617 C CA . GLY A 1 264 ? -30.924 -9.608 -35.395 1.00 51.32 327 GLY A CA 1
ATOM 1618 C C . GLY A 1 264 ? -30.937 -10.992 -34.777 1.00 60.08 327 GLY A C 1
ATOM 1619 O O . GLY A 1 264 ? -30.776 -11.992 -35.486 1.00 69.99 327 GLY A O 1
ATOM 1620 N N . ASN A 1 265 ? -31.123 -11.060 -33.456 1.00 59.46 328 ASN A N 1
ATOM 1621 C CA . ASN A 1 265 ? -31.096 -12.315 -32.702 1.00 64.39 328 ASN A CA 1
ATOM 1622 C C . ASN A 1 265 ? -29.807 -13.098 -32.943 1.00 61.95 328 ASN A C 1
ATOM 1623 O O . ASN A 1 265 ? -29.776 -14.324 -32.799 1.00 67.17 328 ASN A O 1
ATOM 1628 N N . GLU A 1 266 ? -28.730 -12.406 -33.303 1.00 51.74 329 GLU A N 1
ATOM 1629 C CA . GLU A 1 266 ? -27.443 -13.036 -33.564 1.00 52.82 329 GLU A CA 1
ATOM 1630 C C . GLU A 1 266 ? -26.370 -12.658 -32.560 1.00 57.62 329 GLU A C 1
ATOM 1631 O O . GLU A 1 266 ? -25.421 -13.424 -32.372 1.00 56.89 329 GLU A O 1
ATOM 1637 N N . PHE A 1 267 ? -26.498 -11.504 -31.909 1.00 53.05 330 PHE A N 1
ATOM 1638 C CA . PHE A 1 267 ? -25.476 -11.003 -31.010 1.00 50.90 330 PHE A CA 1
ATOM 1639 C C . PHE A 1 267 ? -26.071 -10.722 -29.638 1.00 42.15 330 PHE A C 1
ATOM 1640 O O . PHE A 1 267 ? -27.280 -10.529 -29.483 1.00 51.08 330 PHE A O 1
ATOM 1648 N N . THR A 1 268 ? -25.196 -10.706 -28.640 1.00 47.27 331 THR A N 1
ATOM 1649 C CA . THR A 1 268 ? -25.526 -10.243 -27.302 1.00 49.68 331 THR A CA 1
ATOM 1650 C C . THR A 1 268 ? -24.736 -8.973 -27.022 1.00 49.17 331 THR A C 1
ATOM 1651 O O . THR A 1 268 ? -23.581 -8.844 -27.441 1.00 49.27 331 THR A O 1
ATOM 1655 N N . HIS A 1 269 ? -25.368 -8.029 -26.330 1.00 49.24 332 HIS A N 1
ATOM 1656 C CA . HIS A 1 269 ? -24.691 -6.779 -26.021 1.00 51.88 332 HIS A CA 1
ATOM 1657 C C . HIS A 1 269 ? -23.691 -6.921 -24.882 1.00 51.14 332 HIS A C 1
ATOM 1658 O O . HIS A 1 269 ? -22.882 -6.012 -24.672 1.00 51.02 332 HIS A O 1
ATOM 1665 N N . LEU A 1 270 ? -23.713 -8.038 -24.162 1.00 40.44 333 LEU A N 1
ATOM 1666 C CA . LEU A 1 270 ? -22.803 -8.229 -23.043 1.00 50.82 333 LEU A CA 1
ATOM 1667 C C . LEU A 1 270 ? -21.392 -8.545 -23.531 1.00 48.89 333 LEU A C 1
ATOM 1668 O O . LEU A 1 270 ? -21.194 -9.190 -24.564 1.00 45.88 333 LEU A O 1
ATOM 1673 N N . GLU A 1 271 ? -20.408 -8.078 -22.770 1.00 44.01 334 GLU A N 1
ATOM 1674 C CA . GLU A 1 271 ? -19.006 -8.369 -23.027 1.00 47.22 334 GLU A CA 1
ATOM 1675 C C . GLU A 1 271 ? -18.509 -9.405 -22.029 1.00 46.67 334 GLU A C 1
ATOM 1676 O O . GLU A 1 271 ? -18.925 -9.412 -20.867 1.00 50.72 334 GLU A O 1
ATOM 1682 N N . PHE A 1 272 ? -17.619 -10.272 -22.487 1.00 43.14 335 PHE A N 1
ATOM 1683 C CA . PHE A 1 272 ? -17.046 -11.344 -21.693 1.00 47.19 335 PHE A CA 1
ATOM 1684 C C . PHE A 1 272 ? -15.539 -11.357 -21.896 1.00 48.02 335 PHE A C 1
ATOM 1685 O O . PHE A 1 272 ? -15.040 -10.868 -22.915 1.00 46.91 335 PHE A O 1
ATOM 1693 N N . PRO A 1 273 ? -14.779 -11.904 -20.939 1.00 47.54 336 PRO A N 1
ATOM 1694 C CA . PRO A 1 273 ? -13.314 -11.852 -21.069 1.00 49.11 336 PRO A CA 1
ATOM 1695 C C . PRO A 1 273 ? -12.798 -12.671 -22.235 1.00 56.46 336 PRO A C 1
ATOM 1696 O O . PRO A 1 273 ? -11.730 -12.362 -22.778 1.00 55.22 336 PRO A O 1
ATOM 1700 N N . ARG A 1 274 ? -13.532 -13.705 -22.633 1.00 47.51 337 ARG A N 1
ATOM 1701 C CA . ARG A 1 274 ? -13.190 -14.523 -23.784 1.00 52.20 337 ARG A CA 1
ATOM 1702 C C . ARG A 1 274 ? -14.492 -14.979 -24.426 1.00 53.82 337 ARG A C 1
ATOM 1703 O O . ARG A 1 274 ? -15.585 -14.662 -23.950 1.00 57.39 337 ARG A O 1
ATOM 1711 N N . ARG A 1 275 ? -14.373 -15.734 -25.514 1.00 55.49 338 ARG A N 1
ATOM 1712 C CA . ARG A 1 275 ? -15.556 -16.297 -26.148 1.00 54.54 338 ARG A CA 1
ATOM 1713 C C . ARG A 1 275 ? -16.216 -17.306 -25.217 1.00 52.66 338 ARG A C 1
ATOM 1714 O O . ARG A 1 275 ? -15.566 -18.228 -24.717 1.00 59.23 338 ARG A O 1
ATOM 1722 N N . VAL A 1 276 ? -17.510 -17.123 -24.979 1.00 49.24 339 VAL A N 1
ATOM 1723 C CA . VAL A 1 276 ? -18.267 -18.027 -24.122 1.00 56.69 339 VAL A CA 1
ATOM 1724 C C . VAL A 1 276 ? -18.560 -19.306 -24.892 1.00 52.55 339 VAL A C 1
ATOM 1725 O O . VAL A 1 276 ? -19.020 -19.262 -26.039 1.00 54.01 339 VAL A O 1
ATOM 1729 N N . GLN A 1 277 ? -18.288 -20.447 -24.270 1.00 52.75 340 GLN A N 1
ATOM 1730 C CA . GLN A 1 277 ? -18.506 -21.737 -24.905 1.00 57.33 340 GLN A CA 1
ATOM 1731 C C . GLN A 1 277 ? -19.750 -22.405 -24.336 1.00 58.60 340 GLN A C 1
ATOM 1732 O O . GLN A 1 277 ? -20.133 -22.175 -23.186 1.00 54.82 340 GLN A O 1
ATOM 1738 N N . ARG A 1 278 ? -20.378 -23.242 -25.166 1.00 66.17 341 ARG A N 1
ATOM 1739 C CA . ARG A 1 278 ? -21.613 -23.905 -24.761 1.00 59.20 341 ARG A CA 1
ATOM 1740 C C . ARG A 1 278 ? -21.407 -24.756 -23.515 1.00 62.97 341 ARG A C 1
ATOM 1741 O O . ARG A 1 278 ? -22.308 -24.866 -22.674 1.00 63.52 341 ARG A O 1
ATOM 1749 N N . LYS A 1 279 ? -20.226 -25.362 -23.373 1.00 68.34 342 LYS A N 1
ATOM 1750 C CA . LYS A 1 279 ? -19.934 -26.180 -22.202 1.00 68.36 342 LYS A CA 1
ATOM 1751 C C . LYS A 1 279 ? -19.897 -25.372 -20.912 1.00 60.78 342 LYS A C 1
ATOM 1752 O O . LYS A 1 279 ? -19.869 -25.967 -19.829 1.00 67.31 342 LYS A O 1
ATOM 1758 N N . GLU A 1 280 ? -19.894 -24.046 -21.000 1.00 66.93 343 GLU A N 1
ATOM 1759 C CA . GLU A 1 280 ? -19.910 -23.177 -19.834 1.00 62.59 343 GLU A CA 1
ATOM 1760 C C . GLU A 1 280 ? -21.323 -22.778 -19.430 1.00 58.29 343 GLU A C 1
ATOM 1761 O O . GLU A 1 280 ? -21.488 -21.923 -18.555 1.00 57.81 343 GLU A O 1
ATOM 1767 N N . LEU A 1 281 ? -22.336 -23.381 -20.047 1.00 61.42 344 LEU A N 1
ATOM 1768 C CA . LEU A 1 281 ? -23.721 -23.070 -19.727 1.00 59.56 344 LEU A CA 1
ATOM 1769 C C . LEU A 1 281 ? -24.037 -23.481 -18.293 1.00 59.45 344 LEU A C 1
ATOM 1770 O O . LEU A 1 281 ? -23.695 -24.583 -17.855 1.00 68.76 344 LEU A O 1
ATOM 1775 N N . GLY A 1 282 ? -24.691 -22.580 -17.560 1.00 54.33 345 GLY A N 1
ATOM 1776 C CA . GLY A 1 282 ? -24.982 -22.787 -16.159 1.00 50.87 345 GLY A CA 1
ATOM 1777 C C . GLY A 1 282 ? -23.859 -22.426 -15.214 1.00 58.53 345 GLY A C 1
ATOM 1778 O O . GLY A 1 282 ? -24.052 -22.498 -13.993 1.00 54.61 345 GLY A O 1
ATOM 1779 N N . LYS A 1 283 ? -22.699 -22.034 -15.730 1.00 59.40 346 LYS A N 1
ATOM 1780 C CA . LYS A 1 283 ? -21.532 -21.726 -14.920 1.00 59.75 346 LYS A CA 1
ATOM 1781 C C . LYS A 1 283 ? -21.385 -20.219 -14.738 1.00 57.75 346 LYS A C 1
ATOM 1782 O O . LYS A 1 283 ? -22.023 -19.414 -15.419 1.00 57.98 346 LYS A O 1
ATOM 1788 N N . LYS A 1 284 ? -20.530 -19.846 -13.790 1.00 60.54 347 LYS A N 1
ATOM 1789 C CA . LYS A 1 284 ? -20.279 -18.447 -13.471 1.00 52.49 347 LYS A CA 1
ATOM 1790 C C . LYS A 1 284 ? -19.158 -17.905 -14.346 1.00 58.90 347 LYS A C 1
ATOM 1791 O O . LYS A 1 284 ? -18.118 -18.552 -14.503 1.00 61.61 347 LYS A O 1
ATOM 1797 N N . MET A 1 285 ? -19.366 -16.719 -14.909 1.00 56.13 348 MET A N 1
ATOM 1798 C CA . MET A 1 285 ? -18.310 -16.053 -15.653 1.00 59.84 348 MET A CA 1
ATOM 1799 C C . MET A 1 285 ? -18.350 -14.554 -15.428 1.00 54.66 348 MET A C 1
ATOM 1800 O O . MET A 1 285 ? -19.390 -13.975 -15.105 1.00 53.77 348 MET A O 1
ATOM 1805 N N . LEU A 1 286 ? -17.196 -13.932 -15.639 1.00 48.55 349 LEU A N 1
ATOM 1806 C CA . LEU A 1 286 ? -17.121 -12.483 -15.639 1.00 52.14 349 LEU A CA 1
ATOM 1807 C C . LEU A 1 286 ? -17.804 -11.925 -16.879 1.00 46.36 349 LEU A C 1
ATOM 1808 O O . LEU A 1 286 ? -17.712 -12.491 -17.971 1.00 48.28 349 LEU A O 1
ATOM 1813 N N . TYR A 1 287 ? -18.516 -10.821 -16.697 1.00 54.34 350 TYR A N 1
ATOM 1814 C CA . TYR A 1 287 ? -19.168 -10.121 -17.790 1.00 47.50 350 TYR A CA 1
ATOM 1815 C C . TYR A 1 287 ? -19.072 -8.627 -17.529 1.00 51.64 350 TYR A C 1
ATOM 1816 O O . TYR A 1 287 ? -18.743 -8.186 -16.425 1.00 44.87 350 TYR A O 1
ATOM 1825 N N . ARG A 1 288 ? -19.388 -7.842 -18.554 1.00 43.85 351 ARG A N 1
ATOM 1826 C CA . ARG A 1 288 ? -19.464 -6.397 -18.408 1.00 44.04 351 ARG A CA 1
ATOM 1827 C C . ARG A 1 288 ? -20.644 -5.877 -19.213 1.00 46.10 351 ARG A C 1
ATOM 1828 O O . ARG A 1 288 ? -20.789 -6.206 -20.395 1.00 46.95 351 ARG A O 1
ATOM 1836 N N . ASP A 1 289 ? -21.483 -5.071 -18.567 1.00 43.17 352 ASP A N 1
ATOM 1837 C CA . ASP A 1 289 ? -22.650 -4.477 -19.197 1.00 45.68 352 ASP A CA 1
ATOM 1838 C C . ASP A 1 289 ? -22.362 -3.015 -19.545 1.00 51.04 352 ASP A C 1
ATOM 1839 O O . ASP A 1 289 ? -21.267 -2.497 -19.313 1.00 47.24 352 ASP A O 1
ATOM 1844 N N . PHE A 1 290 ? -23.369 -2.341 -20.112 1.00 40.52 353 PHE A N 1
ATOM 1845 C CA . PHE A 1 290 ? -23.151 -0.995 -20.630 1.00 48.05 353 PHE A CA 1
ATOM 1846 C C . PHE A 1 290 ? -22.943 0.019 -19.515 1.00 55.50 353 PHE A C 1
ATOM 1847 O O . PHE A 1 290 ? -22.241 1.017 -19.714 1.00 52.06 353 PHE A O 1
ATOM 1855 N N . ASN A 1 291 ? -23.547 -0.207 -18.350 1.00 54.24 354 ASN A N 1
ATOM 1856 C CA . ASN A 1 291 ? -23.434 0.705 -17.221 1.00 54.59 354 ASN A CA 1
ATOM 1857 C C . ASN A 1 291 ? -22.289 0.340 -16.288 1.00 54.91 354 ASN A C 1
ATOM 1858 O O . ASN A 1 291 ? -22.150 0.956 -15.226 1.00 59.67 354 ASN A O 1
ATOM 1863 N N . MET A 1 292 ? -21.469 -0.639 -16.660 1.00 48.07 355 MET A N 1
ATOM 1864 C CA . MET A 1 292 ? -20.361 -1.093 -15.835 1.00 45.75 355 MET A CA 1
ATOM 1865 C C . MET A 1 292 ? -19.035 -0.660 -16.446 1.00 45.02 355 MET A C 1
ATOM 1866 O O . MET A 1 292 ? -18.852 -0.717 -17.666 1.00 47.22 355 MET A O 1
ATOM 1871 N N . THR A 1 293 ? -18.121 -0.211 -15.592 1.00 47.75 356 THR A N 1
ATOM 1872 C CA . THR A 1 293 ? -16.727 -0.035 -15.970 1.00 47.86 356 THR A CA 1
ATOM 1873 C C . THR A 1 293 ? -15.896 -1.268 -15.630 1.00 43.09 356 THR A C 1
ATOM 1874 O O . THR A 1 293 ? -14.981 -1.622 -16.384 1.00 45.55 356 THR A O 1
ATOM 1878 N N . GLY A 1 294 ? -16.220 -1.949 -14.528 1.00 38.61 357 GLY A N 1
ATOM 1879 C CA . GLY A 1 294 ? -15.533 -3.156 -14.130 1.00 48.27 357 GLY A CA 1
ATOM 1880 C C . GLY A 1 294 ? -16.278 -4.412 -14.548 1.00 47.86 357 GLY A C 1
ATOM 1881 O O . GLY A 1 294 ? -17.187 -4.392 -15.380 1.00 45.57 357 GLY A O 1
ATOM 1882 N N . TRP A 1 295 ? -15.881 -5.527 -13.940 1.00 47.52 358 TRP A N 1
ATOM 1883 C CA . TRP A 1 295 ? -16.411 -6.842 -14.271 1.00 48.83 358 TRP A CA 1
ATOM 1884 C C . TRP A 1 295 ? -17.013 -7.491 -13.033 1.00 44.48 358 TRP A C 1
ATOM 1885 O O . TRP A 1 295 ? -16.513 -7.309 -11.918 1.00 47.52 358 TRP A O 1
ATOM 1896 N N . ALA A 1 296 ? -18.090 -8.247 -13.234 1.00 47.96 359 ALA A N 1
ATOM 1897 C CA . ALA A 1 296 ? -18.754 -8.972 -12.161 1.00 48.27 359 ALA A CA 1
ATOM 1898 C C . ALA A 1 296 ? -19.166 -10.341 -12.681 1.00 51.04 359 ALA A C 1
ATOM 1899 O O . ALA A 1 296 ? -19.070 -10.629 -13.877 1.00 43.76 359 ALA A O 1
ATOM 1901 N N . TYR A 1 297 ? -19.637 -11.188 -11.772 1.00 53.37 360 TYR A N 1
ATOM 1902 C CA . TYR A 1 297 ? -19.928 -12.571 -12.112 1.00 52.72 360 TYR A CA 1
ATOM 1903 C C . TYR A 1 297 ? -21.395 -12.757 -12.475 1.00 47.88 360 TYR A C 1
ATOM 1904 O O . TYR A 1 297 ? -22.271 -12.007 -12.037 1.00 56.08 360 TYR A O 1
ATOM 1913 N N . LYS A 1 298 ? -21.650 -13.789 -13.274 1.00 58.99 361 LYS A N 1
ATOM 1914 C CA . LYS A 1 298 ? -22.962 -14.032 -13.847 1.00 58.74 361 LYS A CA 1
ATOM 1915 C C . LYS A 1 298 ? -23.065 -15.494 -14.249 1.00 48.72 361 LYS A C 1
ATOM 1916 O O . LYS A 1 298 ? -22.087 -16.099 -14.697 1.00 55.33 361 LYS A O 1
ATOM 1922 N N . THR A 1 299 ? -24.256 -16.059 -14.082 1.00 46.88 362 THR A N 1
ATOM 1923 C CA . THR A 1 299 ? -24.514 -17.392 -14.602 1.00 60.71 362 THR A CA 1
ATOM 1924 C C . THR A 1 299 ? -24.737 -17.325 -16.106 1.00 56.78 362 THR A C 1
ATOM 1925 O O . THR A 1 299 ? -25.551 -16.531 -16.590 1.00 54.15 362 THR A O 1
ATOM 1929 N N . ILE A 1 300 ? -23.994 -18.148 -16.846 1.00 49.73 363 ILE A N 1
ATOM 1930 C CA . ILE A 1 300 ? -24.125 -18.184 -18.297 1.00 58.40 363 ILE A CA 1
ATOM 1931 C C . ILE A 1 300 ? -25.475 -18.784 -18.661 1.00 64.50 363 ILE A C 1
ATOM 1932 O O . ILE A 1 300 ? -25.848 -19.857 -18.170 1.00 59.85 363 ILE A O 1
ATOM 1937 N N . GLU A 1 301 ? -26.222 -18.094 -19.522 1.00 64.38 364 GLU A N 1
ATOM 1938 C CA . GLU A 1 301 ? -27.610 -18.473 -19.801 1.00 77.34 364 GLU A CA 1
ATOM 1939 C C . GLU A 1 301 ? -27.931 -18.251 -21.276 1.00 72.34 364 GLU A C 1
ATOM 1940 O O . GLU A 1 301 ? -28.235 -17.127 -21.683 1.00 89.10 364 GLU A O 1
ATOM 1946 N N . ASP A 1 302 ? -27.874 -19.333 -22.059 1.00 68.81 365 ASP A N 1
ATOM 1947 C CA . ASP A 1 302 ? -28.308 -19.411 -23.455 1.00 71.52 365 ASP A CA 1
ATOM 1948 C C . ASP A 1 302 ? -28.079 -18.138 -24.261 1.00 65.58 365 ASP A C 1
ATOM 1949 O O . ASP A 1 302 ? -27.333 -18.151 -25.245 1.00 64.07 365 ASP A O 1
ATOM 1954 N N . GLU A 1 303 ? -28.744 -17.047 -23.870 1.00 62.90 366 GLU A N 1
ATOM 1955 C CA . GLU A 1 303 ? -28.543 -15.765 -24.538 1.00 65.79 366 GLU A CA 1
ATOM 1956 C C . GLU A 1 303 ? -27.070 -15.378 -24.572 1.00 50.24 366 GLU A C 1
ATOM 1957 O O . GLU A 1 303 ? -26.596 -14.785 -25.547 1.00 48.39 366 GLU A O 1
ATOM 1963 N N . ASP A 1 304 ? -26.329 -15.714 -23.515 1.00 57.46 367 ASP A N 1
ATOM 1964 C CA . ASP A 1 304 ? -24.909 -15.393 -23.448 1.00 55.13 367 ASP A CA 1
ATOM 1965 C C . ASP A 1 304 ? -24.070 -16.187 -24.439 1.00 50.64 367 ASP A C 1
ATOM 1966 O O . ASP A 1 304 ? -22.895 -15.854 -24.633 1.00 48.33 367 ASP A O 1
ATOM 1971 N N . LEU A 1 305 ? -24.632 -17.221 -25.067 1.00 48.11 368 LEU A N 1
ATOM 1972 C CA . LEU A 1 305 ? -23.892 -17.986 -26.061 1.00 50.12 368 LEU A CA 1
ATOM 1973 C C . LEU A 1 305 ? -23.826 -17.292 -27.415 1.00 57.95 368 LEU A C 1
ATOM 1974 O O . LEU A 1 305 ? -23.000 -17.678 -28.251 1.00 52.16 368 LEU A O 1
ATOM 1979 N N . LYS A 1 306 ? -24.667 -16.287 -27.652 1.00 54.79 369 LYS A N 1
ATOM 1980 C CA . LYS A 1 306 ? -24.601 -15.527 -28.890 1.00 46.63 369 LYS A CA 1
ATOM 1981 C C . LYS A 1 306 ? -23.256 -14.815 -29.003 1.00 48.83 369 LYS A C 1
ATOM 1982 O O . LYS A 1 306 ? -22.580 -14.544 -28.007 1.00 51.83 369 LYS A O 1
ATOM 1988 N N . PHE A 1 307 ? -22.866 -14.517 -30.239 1.00 49.03 370 PHE A N 1
ATOM 1989 C CA . PHE A 1 307 ? -21.606 -13.822 -30.457 1.00 58.68 370 PHE A CA 1
ATOM 1990 C C . PHE A 1 307 ? -21.660 -12.437 -29.817 1.00 47.44 370 PHE A C 1
ATOM 1991 O O . PHE A 1 307 ? -22.693 -11.764 -29.882 1.00 48.11 370 PHE A O 1
ATOM 1999 N N . PRO A 1 308 ? -20.582 -11.985 -29.183 1.00 49.83 371 PRO A N 1
ATOM 2000 C CA . PRO A 1 308 ? -20.625 -10.692 -28.495 1.00 50.45 371 PRO A CA 1
ATOM 2001 C C . PRO A 1 308 ? -20.624 -9.521 -29.466 1.00 50.44 371 PRO A C 1
ATOM 2002 O O . PRO A 1 308 ? -20.001 -9.561 -30.531 1.00 43.80 371 PRO A O 1
ATOM 2006 N N . LEU A 1 309 ? -21.339 -8.463 -29.073 1.00 55.02 372 LEU A N 1
ATOM 2007 C CA . LEU A 1 309 ? -21.339 -7.232 -29.857 1.00 53.66 372 LEU A CA 1
ATOM 2008 C C . LEU A 1 309 ? -19.940 -6.636 -29.941 1.00 48.88 372 LEU A C 1
ATOM 2009 O O . LEU A 1 309 ? -19.527 -6.144 -30.997 1.00 44.70 372 LEU A O 1
ATOM 2014 N N . ILE A 1 310 ? -19.195 -6.675 -28.838 1.00 42.82 373 ILE A N 1
ATOM 2015 C CA . ILE A 1 310 ? -17.824 -6.183 -28.783 1.00 46.01 373 ILE A CA 1
ATOM 2016 C C . ILE A 1 310 ? -16.907 -7.367 -28.512 1.00 54.08 373 ILE A C 1
ATOM 2017 O O . ILE A 1 310 ? -17.174 -8.175 -27.614 1.00 57.06 373 ILE A O 1
ATOM 2022 N N . TYR A 1 311 ? -15.831 -7.470 -29.290 1.00 50.44 374 TYR A N 1
ATOM 2023 C CA . TYR A 1 311 ? -14.919 -8.601 -29.200 1.00 54.46 374 TYR A CA 1
ATOM 2024 C C . TYR A 1 311 ? -13.544 -8.156 -29.680 1.00 56.15 374 TYR A C 1
ATOM 2025 O O . TYR A 1 311 ? -13.435 -7.376 -30.630 1.00 63.42 374 TYR A O 1
ATOM 2034 N N . GLY A 1 312 ? -12.503 -8.645 -29.016 1.00 58.33 375 GLY A N 1
ATOM 2035 C CA . GLY A 1 312 ? -11.144 -8.279 -29.356 1.00 59.57 375 GLY A CA 1
ATOM 2036 C C . GLY A 1 312 ? -10.627 -7.116 -28.528 1.00 64.53 375 GLY A C 1
ATOM 2037 O O . GLY A 1 312 ? -11.379 -6.366 -27.908 1.00 63.02 375 GLY A O 1
ATOM 2038 N N . GLU A 1 313 ? -9.303 -6.965 -28.536 1.00 71.99 376 GLU A N 1
ATOM 2039 C CA . GLU A 1 313 ? -8.620 -5.984 -27.705 1.00 74.69 376 GLU A CA 1
ATOM 2040 C C . GLU A 1 313 ? -7.755 -5.071 -28.563 1.00 65.77 376 GLU A C 1
ATOM 2041 O O . GLU A 1 313 ? -7.072 -5.532 -29.485 1.00 63.54 376 GLU A O 1
ATOM 2047 N N . GLY A 1 314 ? -7.787 -3.779 -28.249 1.00 57.81 377 GLY A N 1
ATOM 2048 C CA . GLY A 1 314 ? -6.914 -2.831 -28.925 1.00 61.37 377 GLY A CA 1
ATOM 2049 C C . GLY A 1 314 ? -7.284 -2.675 -30.387 1.00 62.94 377 GLY A C 1
ATOM 2050 O O . GLY A 1 314 ? -8.453 -2.483 -30.741 1.00 59.61 377 GLY A O 1
ATOM 2051 N N . LYS A 1 315 ? -6.274 -2.761 -31.257 1.00 57.00 378 LYS A N 1
ATOM 2052 C CA . LYS A 1 315 ? -6.493 -2.609 -32.689 1.00 62.77 378 LYS A CA 1
ATOM 2053 C C . LYS A 1 315 ? -7.274 -3.766 -33.294 1.00 62.38 378 LYS A C 1
ATOM 2054 O O . LYS A 1 315 ? -7.659 -3.684 -34.466 1.00 55.57 378 LYS A O 1
ATOM 2060 N N . LYS A 1 316 ? -7.497 -4.841 -32.543 1.00 60.45 379 LYS A N 1
ATOM 2061 C CA . LYS A 1 316 ? -8.290 -5.971 -33.008 1.00 59.45 379 LYS A CA 1
ATOM 2062 C C . LYS A 1 316 ? -9.729 -5.920 -32.514 1.00 50.64 379 LYS A C 1
ATOM 2063 O O . LYS A 1 316 ? -10.525 -6.789 -32.877 1.00 56.83 379 LYS A O 1
ATOM 2069 N N . ALA A 1 317 ? -10.076 -4.928 -31.697 1.00 52.54 380 ALA A N 1
ATOM 2070 C CA . ALA A 1 317 ? -11.447 -4.773 -31.232 1.00 56.38 380 ALA A CA 1
ATOM 2071 C C . ALA A 1 317 ? -12.387 -4.557 -32.411 1.00 52.46 380 ALA A C 1
ATOM 2072 O O . ALA A 1 317 ? -12.096 -3.769 -33.317 1.00 45.17 380 ALA A O 1
ATOM 2074 N N . ARG A 1 318 ? -13.516 -5.263 -32.399 1.00 44.63 381 ARG A N 1
ATOM 2075 C CA . ARG A 1 318 ? -14.473 -5.217 -33.494 1.00 51.95 381 ARG A CA 1
ATOM 2076 C C . ARG A 1 318 ? -15.897 -5.134 -32.965 1.00 50.77 381 ARG A C 1
ATOM 2077 O O . ARG A 1 318 ? -16.226 -5.707 -31.923 1.00 50.05 381 ARG A O 1
ATOM 2085 N N . VAL A 1 319 ? -16.739 -4.401 -33.694 1.00 44.06 382 VAL A N 1
ATOM 2086 C CA . VAL A 1 319 ? -18.178 -4.377 -33.455 1.00 51.21 382 VAL A CA 1
ATOM 2087 C C . VAL A 1 319 ? -18.813 -5.401 -34.380 1.00 49.71 382 VAL A C 1
ATOM 2088 O O . VAL A 1 319 ? -18.621 -5.342 -35.602 1.00 49.74 382 VAL A O 1
ATOM 2092 N N . MET A 1 320 ? -19.588 -6.320 -33.802 1.00 49.24 383 MET A N 1
ATOM 2093 C CA . MET A 1 320 ? -20.335 -7.317 -34.565 1.00 50.23 383 MET A CA 1
ATOM 2094 C C . MET A 1 320 ? -19.436 -8.010 -35.588 1.00 50.31 383 MET A C 1
ATOM 2095 O O . MET A 1 320 ? -19.831 -8.265 -36.729 1.00 53.08 383 MET A O 1
ATOM 2100 N N . ALA A 1 321 ? -18.198 -8.289 -35.172 1.00 48.90 384 ALA A N 1
ATOM 2101 C CA . ALA A 1 321 ? -17.207 -9.043 -35.937 1.00 50.73 384 ALA A CA 1
ATOM 2102 C C . ALA A 1 321 ? -16.853 -8.391 -37.271 1.00 52.37 384 ALA A C 1
ATOM 2103 O O . ALA A 1 321 ? -16.298 -9.054 -38.154 1.00 61.15 384 ALA A O 1
ATOM 2105 N N . THR A 1 322 ? -17.131 -7.099 -37.445 1.00 54.66 385 THR A N 1
ATOM 2106 C CA . THR A 1 322 ? -17.041 -6.505 -38.773 1.00 55.88 385 THR A CA 1
ATOM 2107 C C . THR A 1 322 ? -16.080 -5.329 -38.858 1.00 58.67 385 THR A C 1
ATOM 2108 O O . THR A 1 322 ? -15.201 -5.326 -39.729 1.00 57.84 385 THR A O 1
ATOM 2112 N N . ILE A 1 323 ? -16.216 -4.321 -37.996 1.00 53.66 386 ILE A N 1
ATOM 2113 C CA . ILE A 1 323 ? -15.475 -3.073 -38.140 1.00 54.82 386 ILE A CA 1
ATOM 2114 C C . ILE A 1 323 ? -14.754 -2.743 -36.841 1.00 47.89 386 ILE A C 1
ATOM 2115 O O . ILE A 1 323 ? -15.263 -3.013 -35.747 1.00 51.20 386 ILE A O 1
ATOM 2120 N N . GLY A 1 324 ? -13.577 -2.134 -36.965 1.00 45.27 387 GLY A N 1
ATOM 2121 C CA . GLY A 1 324 ? -12.783 -1.693 -35.838 1.00 40.51 387 GLY A CA 1
ATOM 2122 C C . GLY A 1 324 ? -12.774 -0.197 -35.609 1.00 43.38 387 GLY A C 1
ATOM 2123 O O . GLY A 1 324 ? -12.046 0.277 -34.729 1.00 43.09 387 GLY A O 1
ATOM 2124 N N . VAL A 1 325 ? -13.547 0.565 -36.378 1.00 39.48 388 VAL A N 1
ATOM 2125 C CA . VAL A 1 325 ? -13.689 2.002 -36.192 1.00 46.67 388 VAL A CA 1
ATOM 2126 C C . VAL A 1 325 ? -15.174 2.329 -36.251 1.00 46.81 388 VAL A C 1
ATOM 2127 O O . VAL A 1 325 ? -15.896 1.824 -37.119 1.00 49.22 388 VAL A O 1
ATOM 2131 N N . THR A 1 326 ? -15.637 3.155 -35.315 1.00 39.27 389 THR A N 1
ATOM 2132 C CA . THR A 1 326 ? -17.064 3.323 -35.079 1.00 44.29 389 THR A CA 1
ATOM 2133 C C . THR A 1 326 ? -17.620 4.670 -35.522 1.00 46.48 389 THR A C 1
ATOM 2134 O O . THR A 1 326 ? -18.820 4.908 -35.343 1.00 45.56 389 THR A O 1
ATOM 2138 N N . ARG A 1 327 ? -16.805 5.559 -36.086 1.00 42.45 390 ARG A N 1
ATOM 2139 C CA . ARG A 1 327 ? -17.328 6.833 -36.557 1.00 44.17 390 ARG A CA 1
ATOM 2140 C C . ARG A 1 327 ? -16.702 7.203 -37.892 1.00 41.07 390 ARG A C 1
ATOM 2141 O O . ARG A 1 327 ? -15.593 6.778 -38.228 1.00 40.73 390 ARG A O 1
ATOM 2149 N N . GLY A 1 328 ? -17.433 8.011 -38.645 1.00 40.38 391 GLY A N 1
ATOM 2150 C CA . GLY A 1 328 ? -17.016 8.434 -39.964 1.00 35.13 391 GLY A CA 1
ATOM 2151 C C . GLY A 1 328 ? -18.225 8.651 -40.853 1.00 37.25 391 GLY A C 1
ATOM 2152 O O . GLY A 1 328 ? -19.331 8.880 -40.375 1.00 38.08 391 GLY A O 1
ATOM 2153 N N . LEU A 1 329 ? -17.983 8.565 -42.155 1.00 37.59 392 LEU A N 1
ATOM 2154 C CA . LEU A 1 329 ? -18.997 8.806 -43.168 1.00 39.87 392 LEU A CA 1
ATOM 2155 C C . LEU A 1 329 ? -19.143 7.574 -44.053 1.00 45.76 392 LEU A C 1
ATOM 2156 O O . LEU A 1 329 ? -18.233 6.746 -44.149 1.00 41.05 392 LEU A O 1
ATOM 2161 N N . GLY A 1 330 ? -20.304 7.457 -44.698 1.00 39.30 393 GLY A N 1
ATOM 2162 C CA . GLY A 1 330 ? -20.542 6.348 -45.600 1.00 40.56 393 GLY A CA 1
ATOM 2163 C C . GLY A 1 330 ? -21.014 5.093 -44.879 1.00 45.69 393 GLY A C 1
ATOM 2164 O O . GLY A 1 330 ? -21.632 5.149 -43.813 1.00 41.27 393 GLY A O 1
AT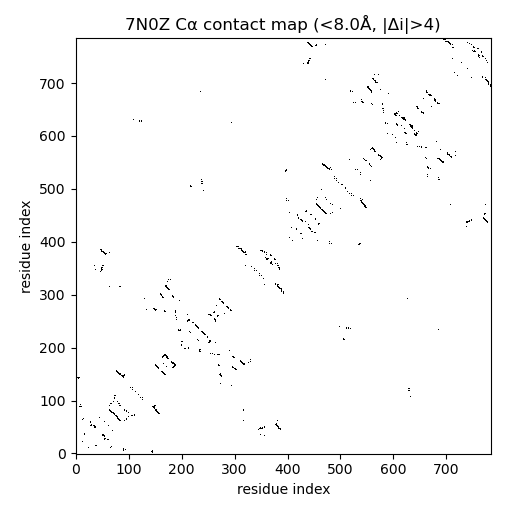OM 2165 N N . ASP A 1 331 ? -20.718 3.940 -45.490 1.00 46.29 394 ASP A N 1
ATOM 2166 C CA . ASP A 1 331 ? -21.024 2.620 -44.924 1.00 41.88 394 ASP A CA 1
ATOM 2167 C C . ASP A 1 331 ? -22.516 2.436 -44.666 1.00 39.00 394 ASP A C 1
ATOM 2168 O O . ASP A 1 331 ? -22.910 1.683 -43.773 1.00 41.38 394 ASP A O 1
ATOM 2173 N N . HIS A 1 332 ? -23.364 3.110 -45.445 1.00 44.05 395 HIS A N 1
ATOM 2174 C CA . HIS A 1 332 ? -24.797 3.078 -45.167 1.00 45.33 395 HIS A CA 1
ATOM 2175 C C . HIS A 1 332 ? -25.381 1.687 -45.378 1.00 48.70 395 HIS A C 1
ATOM 2176 O O . HIS A 1 332 ? -26.287 1.274 -44.646 1.00 48.01 395 HIS A O 1
ATOM 2183 N N . ASP A 1 333 ? -24.871 0.945 -46.359 1.00 38.48 396 ASP A N 1
ATOM 2184 C CA . ASP A 1 333 ? -25.359 -0.397 -46.653 1.00 53.82 396 ASP A CA 1
ATOM 2185 C C . ASP A 1 333 ? -24.430 -1.491 -46.140 1.00 49.87 396 ASP A C 1
ATOM 2186 O O . ASP A 1 333 ? -24.565 -2.646 -46.553 1.00 53.39 396 ASP A O 1
ATOM 2191 N N . LEU A 1 334 ? -23.500 -1.159 -45.248 1.00 47.31 397 LEU A N 1
ATOM 2192 C CA . LEU A 1 334 ? -22.572 -2.154 -44.726 1.00 44.99 397 LEU A CA 1
ATOM 2193 C C . LEU A 1 334 ? -23.314 -3.164 -43.859 1.00 51.03 397 LEU A C 1
ATOM 2194 O O . LEU A 1 334 ? -24.135 -2.791 -43.015 1.00 45.24 397 LEU A O 1
ATOM 2199 N N . LYS A 1 335 ? -23.016 -4.447 -44.065 1.00 49.86 398 LYS A N 1
ATOM 2200 C CA . LYS A 1 335 ? -23.690 -5.528 -43.361 1.00 52.51 398 LYS A CA 1
ATOM 2201 C C . LYS A 1 335 ? -22.680 -6.433 -42.671 1.00 48.39 398 LYS A C 1
ATOM 2202 O O . LYS A 1 335 ? -21.527 -6.545 -43.096 1.00 48.49 398 LYS A O 1
ATOM 2208 N N . VAL A 1 336 ? -23.139 -7.087 -41.600 1.00 47.28 399 VAL A N 1
ATOM 2209 C CA . VAL A 1 336 ? -22.377 -8.172 -40.996 1.00 55.64 399 VAL A CA 1
ATOM 2210 C C . VAL A 1 336 ? -22.192 -9.281 -42.023 1.00 55.79 399 VAL A C 1
ATOM 2211 O O . VAL A 1 336 ? -23.066 -9.525 -42.866 1.00 50.33 399 VAL A O 1
ATOM 2215 N N . HIS A 1 337 ? -21.040 -9.949 -41.969 1.00 68.82 400 HIS A N 1
ATOM 2216 C CA . HIS A 1 337 ? -20.777 -11.081 -42.848 1.00 71.45 400 HIS A CA 1
ATOM 2217 C C . HIS A 1 337 ? -21.875 -12.130 -42.726 1.00 74.50 400 HIS A C 1
ATOM 2218 O O . HIS A 1 337 ? -22.346 -12.432 -41.627 1.00 72.27 400 HIS A O 1
ATOM 2225 N N . ASP A 1 338 ? -22.278 -12.676 -43.871 1.00 80.74 401 ASP A N 1
ATOM 2226 C CA . ASP A 1 338 ? -23.281 -13.740 -43.965 1.00 90.77 401 ASP A CA 1
ATOM 2227 C C . ASP A 1 338 ? -24.488 -13.479 -43.067 1.00 87.60 401 ASP A C 1
ATOM 2228 O O . ASP A 1 338 ? -24.901 -14.331 -42.278 1.00 83.79 401 ASP A O 1
ATOM 2233 N N . SER A 1 339 ? -25.053 -12.281 -43.186 1.00 78.52 402 SER A N 1
ATOM 2234 C CA . SER A 1 339 ? -26.306 -11.958 -42.514 1.00 71.17 402 SER A CA 1
ATOM 2235 C C . SER A 1 339 ? -26.868 -10.691 -43.143 1.00 68.93 402 SER A C 1
ATOM 2236 O O . SER A 1 339 ? -26.263 -10.092 -44.036 1.00 74.00 402 SER A O 1
ATOM 2239 N N . ASN A 1 340 ? -28.037 -10.281 -42.656 1.00 79.36 403 ASN A N 1
ATOM 2240 C CA . ASN A 1 340 ? -28.722 -9.093 -43.144 1.00 81.33 403 ASN A CA 1
ATOM 2241 C C . ASN A 1 340 ? -28.773 -7.994 -42.092 1.00 70.95 403 ASN A C 1
ATOM 2242 O O . ASN A 1 340 ? -29.557 -7.048 -42.229 1.00 71.67 403 ASN A O 1
ATOM 2247 N N . ILE A 1 341 ? -27.958 -8.103 -41.045 1.00 59.44 404 ILE A N 1
ATOM 2248 C CA . ILE A 1 341 ? -27.895 -7.093 -39.995 1.00 55.77 404 ILE A CA 1
ATOM 2249 C C . ILE A 1 341 ? -27.062 -5.920 -40.492 1.00 56.75 404 ILE A C 1
ATOM 2250 O O . ILE A 1 341 ? -25.954 -6.105 -41.010 1.00 46.20 404 ILE A O 1
ATOM 2255 N N . TYR A 1 342 ? -27.586 -4.710 -40.329 1.00 57.15 405 TYR A N 1
ATOM 2256 C CA . TYR A 1 342 ? -26.908 -3.515 -40.807 1.00 54.99 405 TYR A CA 1
ATOM 2257 C C . TYR A 1 342 ? -26.009 -2.941 -39.721 1.00 40.15 405 TYR A C 1
ATOM 2258 O O . TYR A 1 342 ? -26.363 -2.941 -38.539 1.00 52.26 405 TYR A O 1
ATOM 2267 N N . ILE A 1 343 ? -24.840 -2.453 -40.134 1.00 42.57 406 ILE A N 1
ATOM 2268 C CA . ILE A 1 343 ? -23.870 -1.903 -39.193 1.00 37.57 406 ILE A CA 1
ATOM 2269 C C . ILE A 1 343 ? -24.107 -0.420 -38.915 1.00 45.54 406 ILE A C 1
ATOM 2270 O O . ILE A 1 343 ? -23.882 0.037 -37.790 1.00 39.54 406 ILE A O 1
ATOM 2275 N N . LYS A 1 344 ? -24.570 0.334 -39.912 1.00 43.87 407 LYS A N 1
ATOM 2276 C CA . LYS A 1 344 ? -24.671 1.789 -39.795 1.00 48.96 407 LYS A CA 1
ATOM 2277 C C . LYS A 1 344 ? -25.387 2.288 -38.541 1.00 45.62 407 LYS A C 1
ATOM 2278 O O . LYS A 1 344 ? -24.955 3.320 -37.998 1.00 45.13 407 LYS A O 1
ATOM 2284 N N . PRO A 1 345 ? -26.465 1.644 -38.028 1.00 46.26 408 PRO A N 1
ATOM 2285 C CA . PRO A 1 345 ? -27.072 2.130 -36.777 1.00 42.60 408 PRO A CA 1
ATOM 2286 C C . PRO A 1 345 ? -26.102 2.272 -35.611 1.00 49.22 408 PRO A C 1
ATOM 2287 O O . PRO A 1 345 ? -26.346 3.065 -34.694 1.00 45.53 408 PRO A O 1
ATOM 2291 N N . PHE A 1 346 ? -25.007 1.513 -35.628 1.00 43.55 409 PHE A N 1
ATOM 2292 C CA . PHE A 1 346 ? -24.001 1.610 -34.578 1.00 44.71 409 PHE A CA 1
ATOM 2293 C C . PHE A 1 346 ? -22.894 2.602 -34.904 1.00 41.79 409 PHE A C 1
ATOM 2294 O O . PHE A 1 346 ? -22.061 2.884 -34.036 1.00 44.49 409 PHE A O 1
ATOM 2302 N N . LEU A 1 347 ? -22.862 3.127 -36.124 1.00 44.47 410 LEU A N 1
ATOM 2303 C CA . LEU A 1 347 ? -21.900 4.142 -36.528 1.00 43.63 410 LEU A CA 1
ATOM 2304 C C . LEU A 1 347 ? -22.471 5.535 -36.308 1.00 49.43 410 LEU A C 1
ATOM 2305 O O . LEU A 1 347 ? -23.686 5.732 -36.256 1.00 48.34 410 LEU A O 1
ATOM 2310 N N . SER A 1 348 ? -21.572 6.511 -36.187 1.00 42.92 411 SER A N 1
ATOM 2311 C CA . SER A 1 348 ? -21.971 7.900 -36.027 1.00 43.08 411 SER A CA 1
ATOM 2312 C C . SER A 1 348 ? -21.089 8.788 -36.889 1.00 46.19 411 SER A C 1
ATOM 2313 O O . SER A 1 348 ? -19.883 8.557 -37.001 1.00 42.11 411 SER A O 1
ATOM 2316 N N . SER A 1 349 ? -21.701 9.799 -37.502 1.00 43.97 412 SER A N 1
ATOM 2317 C CA . SER A 1 349 ? -20.968 10.821 -38.235 1.00 41.95 412 SER A CA 1
ATOM 2318 C C . SER A 1 349 ? -20.599 12.011 -37.361 1.00 41.44 412 SER A C 1
ATOM 2319 O O . SER A 1 349 ? -19.965 12.951 -37.851 1.00 42.93 412 SER A O 1
ATOM 2322 N N . ALA A 1 350 ? -20.967 11.980 -36.084 1.00 43.19 413 ALA A N 1
ATOM 2323 C CA . ALA A 1 350 ? -20.803 13.133 -35.209 1.00 51.10 413 ALA A CA 1
ATOM 2324 C C . ALA A 1 350 ? -19.356 13.245 -34.746 1.00 45.67 413 ALA A C 1
ATOM 2325 O O . ALA A 1 350 ? -18.833 12.299 -34.147 1.00 44.32 413 ALA A O 1
ATOM 2327 N N . PRO A 1 351 ? -18.681 14.358 -35.001 1.00 38.86 414 PRO A N 1
ATOM 2328 C CA . PRO A 1 351 ? -17.287 14.492 -34.580 1.00 44.95 414 PRO A CA 1
ATOM 2329 C C . PRO A 1 351 ? -17.169 14.978 -33.144 1.00 40.69 414 PRO A C 1
ATOM 2330 O O . PRO A 1 351 ? -18.068 15.613 -32.589 1.00 51.56 414 PRO A O 1
ATOM 2334 N N . GLU A 1 352 ? -16.031 14.647 -32.542 1.00 44.70 415 GLU A N 1
ATOM 2335 C CA . GLU A 1 352 ? -15.572 15.319 -31.338 1.00 46.97 415 GLU A CA 1
ATOM 2336 C C . GLU A 1 352 ? -14.721 16.508 -31.760 1.00 49.92 415 GLU A C 1
ATOM 2337 O O . GLU A 1 352 ? -13.822 16.369 -32.596 1.00 46.92 415 GLU A O 1
ATOM 2343 N N . VAL A 1 353 ? -15.010 17.675 -31.192 1.00 47.57 416 VAL A N 1
ATOM 2344 C CA . VAL A 1 353 ? -14.361 18.921 -31.581 1.00 47.32 416 VAL A CA 1
ATOM 2345 C C . VAL A 1 353 ? -13.566 19.450 -30.398 1.00 48.53 416 VAL A C 1
ATOM 2346 O O . VAL A 1 353 ? -14.104 19.592 -29.293 1.00 57.27 416 VAL A O 1
ATOM 2350 N N . ARG A 1 354 ? -12.290 19.740 -30.632 1.00 47.26 417 ARG A N 1
ATOM 2351 C CA . ARG A 1 354 ? -11.411 20.320 -29.629 1.00 53.88 417 ARG A CA 1
ATOM 2352 C C . ARG A 1 354 ? -10.797 21.602 -30.170 1.00 50.80 417 ARG A C 1
ATOM 2353 O O . ARG A 1 354 ? -10.457 21.690 -31.354 1.00 47.63 417 ARG A O 1
ATOM 2361 N N . ILE A 1 355 ? -10.642 22.584 -29.290 1.00 49.12 418 ILE A N 1
ATOM 2362 C CA . ILE A 1 355 ? -10.214 23.926 -29.657 1.00 49.99 418 ILE A CA 1
ATOM 2363 C C . ILE A 1 355 ? -8.817 24.179 -29.106 1.00 45.95 418 ILE A C 1
ATOM 2364 O O . ILE A 1 355 ? -8.489 23.757 -27.991 1.00 55.63 418 ILE A O 1
ATOM 2369 N N . TYR A 1 356 ? -7.991 24.856 -29.902 1.00 49.73 419 TYR A N 1
ATOM 2370 C CA . TYR A 1 356 ? -6.688 25.348 -29.474 1.00 53.60 419 TYR A CA 1
ATOM 2371 C C . TYR A 1 356 ? -6.623 26.832 -29.799 1.00 54.48 419 TYR A C 1
ATOM 2372 O O . TYR A 1 356 ? -6.648 27.213 -30.973 1.00 55.49 419 TYR A O 1
ATOM 2381 N N . ASP A 1 357 ? -6.545 27.667 -28.764 1.00 56.52 420 ASP A N 1
ATOM 2382 C CA . ASP A 1 357 ? -6.511 29.114 -28.940 1.00 53.80 420 ASP A CA 1
ATOM 2383 C C . ASP A 1 357 ? -5.077 29.529 -29.249 1.00 60.35 420 ASP A C 1
ATOM 2384 O O . ASP A 1 357 ? -4.206 29.489 -28.373 1.00 64.55 420 ASP A O 1
ATOM 2389 N N . LEU A 1 358 ? -4.838 29.946 -30.494 1.00 56.73 421 LEU A N 1
ATOM 2390 C CA . LEU A 1 358 ? -3.502 30.313 -30.948 1.00 60.31 421 LEU A CA 1
ATOM 2391 C C . LEU A 1 358 ? -2.973 31.584 -30.293 1.00 69.73 421 LEU A C 1
ATOM 2392 O O . LEU A 1 358 ? -1.779 31.871 -30.421 1.00 65.20 421 LEU A O 1
ATOM 2397 N N . SER A 1 359 ? -3.819 32.347 -29.601 1.00 68.31 422 SER A N 1
ATOM 2398 C CA . SER A 1 359 ? -3.372 33.619 -29.046 1.00 76.91 422 SER A CA 1
ATOM 2399 C C . SER A 1 359 ? -2.682 33.454 -27.698 1.00 69.01 422 SER A C 1
ATOM 2400 O O . SER A 1 359 ? -1.880 34.311 -27.313 1.00 86.08 422 SER A O 1
ATOM 2403 N N . LYS A 1 360 ? -2.964 32.373 -26.977 1.00 66.44 423 LYS A N 1
ATOM 2404 C CA . LYS A 1 360 ? -2.445 32.181 -25.626 1.00 70.39 423 LYS A CA 1
ATOM 2405 C C . LYS A 1 360 ? -1.004 31.689 -25.594 1.00 66.94 423 LYS A C 1
ATOM 2406 O O . LYS A 1 360 ? -0.541 31.252 -24.531 1.00 76.55 423 LYS A O 1
ATOM 2412 N N . TYR A 1 361 ? -0.285 31.760 -26.712 1.00 70.40 424 TYR A N 1
ATOM 2413 C CA . TYR A 1 361 ? 1.082 31.265 -26.765 1.00 58.37 424 TYR A CA 1
ATOM 2414 C C . TYR A 1 361 ? 1.784 31.889 -27.962 1.00 65.38 424 TYR A C 1
ATOM 2415 O O . TYR A 1 361 ? 1.167 32.130 -29.003 1.00 71.08 424 TYR A O 1
ATOM 2424 N N . ASP A 1 362 ? 3.081 32.150 -27.795 1.00 66.54 425 ASP A N 1
ATOM 2425 C CA . ASP A 1 362 ? 3.921 32.740 -28.832 1.00 75.40 425 ASP A CA 1
ATOM 2426 C C . ASP A 1 362 ? 4.707 31.614 -29.497 1.00 74.07 425 ASP A C 1
ATOM 2427 O O . ASP A 1 362 ? 5.662 31.087 -28.916 1.00 74.30 425 ASP A O 1
ATOM 2432 N N . HIS A 1 363 ? 4.311 31.255 -30.716 1.00 74.37 426 HIS A N 1
ATOM 2433 C CA . HIS A 1 363 ? 4.755 30.019 -31.349 1.00 71.97 426 HIS A CA 1
ATOM 2434 C C . HIS A 1 363 ? 6.036 30.236 -32.145 1.00 72.28 426 HIS A C 1
ATOM 2435 O O . HIS A 1 363 ? 6.124 31.162 -32.957 1.00 69.07 426 HIS A O 1
ATOM 2442 N N . GLY A 1 364 ? 7.024 29.367 -31.915 1.00 65.14 427 GLY A N 1
ATOM 2443 C CA . GLY A 1 364 ? 8.224 29.362 -32.723 1.00 60.38 427 GLY A CA 1
ATOM 2444 C C . GLY A 1 364 ? 8.017 28.643 -34.042 1.00 67.54 427 GLY A C 1
ATOM 2445 O O . GLY A 1 364 ? 6.981 28.030 -34.300 1.00 73.70 427 GLY A O 1
ATOM 2446 N N . SER A 1 365 ? 9.037 28.723 -34.897 1.00 64.20 428 SER A N 1
ATOM 2447 C CA . SER A 1 365 ? 8.951 28.114 -36.219 1.00 75.01 428 SER A CA 1
ATOM 2448 C C . SER A 1 365 ? 8.998 26.592 -36.175 1.00 66.51 428 SER A C 1
ATOM 2449 O O . SER A 1 365 ? 8.825 25.955 -37.221 1.00 64.15 428 SER A O 1
ATOM 2452 N N . ASP A 1 366 ? 9.227 25.999 -35.004 1.00 61.28 429 ASP A N 1
ATOM 2453 C CA . ASP A 1 366 ? 9.262 24.551 -34.853 1.00 62.49 429 ASP A CA 1
ATOM 2454 C C . ASP A 1 366 ? 8.064 24.013 -34.081 1.00 61.97 429 ASP A C 1
ATOM 2455 O O . ASP A 1 366 ? 8.011 22.811 -33.799 1.00 60.23 429 ASP A O 1
ATOM 2460 N N . ASP A 1 367 ? 7.109 24.868 -33.725 1.00 60.03 430 ASP A N 1
ATOM 2461 C CA . ASP A 1 367 ? 5.866 24.426 -33.107 1.00 58.10 430 ASP A CA 1
ATOM 2462 C C . ASP A 1 367 ? 4.856 24.128 -34.208 1.00 66.46 430 ASP A C 1
ATOM 2463 O O . ASP A 1 367 ? 4.498 25.018 -34.989 1.00 60.24 430 ASP A O 1
ATOM 2468 N N . VAL A 1 368 ? 4.404 22.874 -34.274 1.00 62.08 431 VAL A N 1
ATOM 2469 C CA . VAL A 1 368 ? 3.647 22.376 -35.413 1.00 59.04 431 VAL A CA 1
ATOM 2470 C C . VAL A 1 368 ? 2.433 21.593 -34.933 1.00 57.78 431 VAL A C 1
ATOM 2471 O O . VAL A 1 368 ? 2.376 21.114 -33.799 1.00 57.52 431 VAL A O 1
ATOM 2475 N N . LEU A 1 369 ? 1.455 21.465 -35.829 1.00 51.99 432 LEU A N 1
ATOM 2476 C CA . LEU A 1 369 ? 0.298 20.598 -35.640 1.00 57.40 432 LEU A CA 1
ATOM 2477 C C . LEU A 1 369 ? 0.397 19.455 -36.641 1.00 52.09 432 LEU A C 1
ATOM 2478 O O . LEU A 1 369 ? 0.480 19.691 -37.851 1.00 54.86 432 LEU A O 1
ATOM 2483 N N . ILE A 1 370 ? 0.390 18.226 -36.137 1.00 52.28 433 ILE A N 1
ATOM 2484 C CA . ILE A 1 370 ? 0.525 17.036 -36.966 1.00 49.01 433 ILE A CA 1
ATOM 2485 C C . ILE A 1 370 ? -0.847 16.406 -37.150 1.00 45.11 433 ILE A C 1
ATOM 2486 O O . ILE A 1 370 ? -1.550 16.132 -36.170 1.00 50.47 433 ILE A O 1
ATOM 2491 N N . LEU A 1 371 ? -1.233 16.187 -38.403 1.00 52.95 434 LEU A N 1
ATOM 2492 C CA . LEU A 1 371 ? -2.405 15.395 -38.749 1.00 45.41 434 LEU A CA 1
ATOM 2493 C C . LEU A 1 371 ? -1.939 14.194 -39.552 1.00 46.10 434 LEU A C 1
ATOM 2494 O O . LEU A 1 371 ? -1.157 14.344 -40.496 1.00 45.88 434 LEU A O 1
ATOM 2499 N N . ALA A 1 372 ? -2.409 13.008 -39.177 1.00 43.40 435 ALA A N 1
ATOM 2500 C CA . ALA A 1 372 ? -2.013 11.804 -39.887 1.00 40.23 435 ALA A CA 1
ATOM 2501 C C . ALA A 1 372 ? -3.100 10.748 -39.765 1.00 39.95 435 ALA A C 1
ATOM 2502 O O . ALA A 1 372 ? -3.832 10.696 -38.774 1.00 41.43 435 ALA A O 1
ATOM 2504 N N . THR A 1 373 ? -3.202 9.917 -40.797 1.00 43.80 436 THR A N 1
ATOM 2505 C CA . THR A 1 373 ? -4.049 8.738 -40.755 1.00 42.42 436 THR A CA 1
ATOM 2506 C C . THR A 1 373 ? -3.371 7.647 -39.929 1.00 47.75 436 THR A C 1
ATOM 2507 O O . THR A 1 373 ? -2.184 7.729 -39.596 1.00 43.42 436 THR A O 1
ATOM 2511 N N . ASP A 1 374 ? -4.136 6.604 -39.600 1.00 41.71 437 ASP A N 1
ATOM 2512 C CA . ASP A 1 374 ? -3.589 5.557 -38.748 1.00 35.22 437 ASP A CA 1
ATOM 2513 C C . ASP A 1 374 ? -2.441 4.793 -39.403 1.00 46.29 437 ASP A C 1
ATOM 2514 O O . ASP A 1 374 ? -1.791 3.995 -38.723 1.00 45.03 437 ASP A O 1
ATOM 2519 N N . GLY A 1 375 ? -2.170 5.020 -40.692 1.00 41.30 438 GLY A N 1
ATOM 2520 C CA . GLY A 1 375 ? -0.991 4.435 -41.305 1.00 46.79 438 GLY A CA 1
ATOM 2521 C C . GLY A 1 375 ? 0.299 4.914 -40.671 1.00 51.06 438 GLY A C 1
ATOM 2522 O O . GLY A 1 375 ? 1.327 4.236 -40.760 1.00 48.32 438 GLY A O 1
ATOM 2523 N N . LEU A 1 376 ? 0.269 6.084 -40.032 1.00 45.66 439 LEU A N 1
ATOM 2524 C CA . LEU A 1 376 ? 1.406 6.553 -39.253 1.00 47.42 439 LEU A CA 1
ATOM 2525 C C . LEU A 1 376 ? 1.321 6.085 -37.806 1.00 48.66 439 LEU A C 1
ATOM 2526 O O . LEU A 1 376 ? 2.278 5.510 -37.278 1.00 46.34 439 LEU A O 1
ATOM 2531 N N . TRP A 1 377 ? 0.177 6.315 -37.160 1.00 40.43 440 TRP A N 1
ATOM 2532 C CA . TRP A 1 377 ? 0.072 6.087 -35.726 1.00 45.96 440 TRP A CA 1
ATOM 2533 C C . TRP A 1 377 ? 0.028 4.609 -35.358 1.00 54.33 440 TRP A C 1
ATOM 2534 O O . TRP A 1 377 ? 0.204 4.278 -34.181 1.00 44.50 440 TRP A O 1
ATOM 2545 N N . ASP A 1 378 ? -0.207 3.716 -36.320 1.00 46.71 441 ASP A N 1
ATOM 2546 C CA . ASP A 1 378 ? -0.225 2.299 -35.989 1.00 50.06 441 ASP A CA 1
ATOM 2547 C C . ASP A 1 378 ? 1.165 1.729 -35.734 1.00 54.81 441 ASP A C 1
ATOM 2548 O O . ASP A 1 378 ? 1.264 0.609 -35.223 1.00 54.47 441 ASP A O 1
ATOM 2553 N N . VAL A 1 379 ? 2.235 2.456 -36.063 1.00 48.43 442 VAL A N 1
ATOM 2554 C CA . VAL A 1 379 ? 3.587 1.934 -35.872 1.00 51.12 442 VAL A CA 1
ATOM 2555 C C . VAL A 1 379 ? 4.494 2.958 -35.197 1.00 51.95 442 VAL A C 1
ATOM 2556 O O . VAL A 1 379 ? 5.610 2.627 -34.782 1.00 54.81 442 VAL A O 1
ATOM 2560 N N . LEU A 1 380 ? 4.041 4.205 -35.090 1.00 50.63 443 LEU A N 1
ATOM 2561 C CA . LEU A 1 380 ? 4.789 5.238 -34.384 1.00 47.28 443 LEU A CA 1
ATOM 2562 C C . LEU A 1 380 ? 3.941 5.804 -33.256 1.00 47.30 443 LEU A C 1
ATOM 2563 O O . LEU A 1 380 ? 2.762 6.118 -33.454 1.00 57.10 443 LEU A O 1
ATOM 2568 N N . SER A 1 381 ? 4.542 5.930 -32.076 1.00 49.86 444 SER A N 1
ATOM 2569 C CA . SER A 1 381 ? 3.867 6.546 -30.946 1.00 54.52 444 SER A CA 1
ATOM 2570 C C . SER A 1 381 ? 3.956 8.067 -31.048 1.00 61.83 444 SER A C 1
ATOM 2571 O O . SER A 1 381 ? 4.705 8.622 -31.860 1.00 49.52 444 SER A O 1
ATOM 2574 N N . ASN A 1 382 ? 3.161 8.746 -30.216 1.00 53.72 445 ASN A N 1
ATOM 2575 C CA . ASN A 1 382 ? 3.241 10.201 -30.149 1.00 58.82 445 ASN A CA 1
ATOM 2576 C C . ASN A 1 382 ? 4.643 10.664 -29.775 1.00 56.71 445 ASN A C 1
ATOM 2577 O O . ASN A 1 382 ? 5.084 11.731 -30.214 1.00 59.82 445 ASN A O 1
ATOM 2582 N N . GLU A 1 383 ? 5.355 9.872 -28.972 1.00 57.69 446 GLU A N 1
ATOM 2583 C CA . GLU A 1 383 ? 6.685 10.266 -28.524 1.00 55.85 446 GLU A CA 1
ATOM 2584 C C . GLU A 1 383 ? 7.718 10.103 -29.633 1.00 55.88 446 GLU A C 1
ATOM 2585 O O . GLU A 1 383 ? 8.656 10.901 -29.729 1.00 66.91 446 GLU A O 1
ATOM 2591 N N . GLU A 1 384 ? 7.563 9.082 -30.482 1.00 55.18 447 GLU A N 1
ATOM 2592 C CA . GLU A 1 384 ? 8.470 8.932 -31.617 1.00 57.00 447 GLU A CA 1
ATOM 2593 C C . GLU A 1 384 ? 8.248 10.030 -32.649 1.00 57.88 447 GLU A C 1
ATOM 2594 O O . GLU A 1 384 ? 9.209 10.535 -33.242 1.00 58.98 447 GLU A O 1
ATOM 2600 N N . VAL A 1 385 ? 6.988 10.403 -32.885 1.00 57.39 448 VAL A N 1
ATOM 2601 C CA . VAL A 1 385 ? 6.692 11.504 -33.799 1.00 60.65 448 VAL A CA 1
ATOM 2602 C C . VAL A 1 385 ? 7.258 12.809 -33.251 1.00 61.74 448 VAL A C 1
ATOM 2603 O O . VAL A 1 385 ? 7.883 13.591 -33.977 1.00 58.47 448 VAL A O 1
ATOM 2607 N N . ALA A 1 386 ? 7.040 13.062 -31.958 1.00 61.79 449 ALA A N 1
ATOM 2608 C CA . ALA A 1 386 ? 7.583 14.263 -31.331 1.00 58.61 449 ALA A CA 1
ATOM 2609 C C . ALA A 1 386 ? 9.103 14.283 -31.416 1.00 66.51 449 ALA A C 1
ATOM 2610 O O . ALA A 1 386 ? 9.705 15.303 -31.771 1.00 65.69 449 ALA A O 1
ATOM 2612 N N . GLU A 1 387 ? 9.739 13.157 -31.086 1.00 61.26 450 GLU A N 1
ATOM 2613 C CA . GLU A 1 387 ? 11.191 13.053 -31.189 1.00 59.97 450 GLU A CA 1
ATOM 2614 C C . GLU A 1 387 ? 11.663 13.356 -32.605 1.00 67.84 450 GLU A C 1
ATOM 2615 O O . GLU A 1 387 ? 12.586 14.152 -32.808 1.00 67.13 450 GLU A O 1
ATOM 2621 N N . ALA A 1 388 ? 11.028 12.730 -33.599 1.00 58.34 451 ALA A N 1
ATOM 2622 C CA . ALA A 1 388 ? 11.447 12.906 -34.985 1.00 61.56 451 ALA A CA 1
ATOM 2623 C C . ALA A 1 388 ? 11.290 14.354 -35.431 1.00 61.71 451 ALA A C 1
ATOM 2624 O O . ALA A 1 388 ? 12.207 14.932 -36.025 1.00 62.86 451 ALA A O 1
ATOM 2626 N N . ILE A 1 389 ? 10.126 14.952 -35.161 1.00 58.62 452 ILE A N 1
ATOM 2627 C CA . ILE A 1 389 ? 9.869 16.334 -35.570 1.00 59.85 452 ILE A CA 1
ATOM 2628 C C . ILE A 1 389 ? 10.910 17.269 -34.967 1.00 60.76 452 ILE A C 1
ATOM 2629 O O . ILE A 1 389 ? 11.585 18.024 -35.677 1.00 66.88 452 ILE A O 1
ATOM 2634 N N . THR A 1 390 ? 11.064 17.220 -33.641 1.00 68.81 453 THR A N 1
ATOM 2635 C CA . THR A 1 390 ? 12.001 18.105 -32.960 1.00 68.38 453 THR A CA 1
ATOM 2636 C C . THR A 1 390 ? 13.450 17.805 -33.315 1.00 65.79 453 THR A C 1
ATOM 2637 O O . THR A 1 390 ? 14.322 18.641 -33.063 1.00 70.97 453 THR A O 1
ATOM 2641 N N . GLN A 1 391 ? 13.728 16.629 -33.877 1.00 72.39 454 GLN A N 1
ATOM 2642 C CA . GLN A 1 391 ? 15.082 16.303 -34.310 1.00 72.30 454 GLN A CA 1
ATOM 2643 C C . GLN A 1 391 ? 15.372 16.814 -35.716 1.00 70.20 454 GLN A C 1
ATOM 2644 O O . GLN A 1 391 ? 16.526 17.129 -36.030 1.00 76.89 454 GLN A O 1
ATOM 2650 N N . PHE A 1 392 ? 14.345 16.913 -36.561 1.00 66.62 455 PHE A N 1
ATOM 2651 C CA . PHE A 1 392 ? 14.506 17.225 -37.977 1.00 66.88 455 PHE A CA 1
ATOM 2652 C C . PHE A 1 392 ? 14.438 18.723 -38.256 1.00 64.98 455 PHE A C 1
ATOM 2653 O O . PHE A 1 392 ? 15.313 19.273 -38.932 1.00 70.33 455 PHE A O 1
ATOM 2661 N N . LEU A 1 393 ? 13.396 19.387 -37.757 1.00 69.97 456 LEU A N 1
ATOM 2662 C CA . LEU A 1 393 ? 13.200 20.805 -38.049 1.00 69.80 456 LEU A CA 1
ATOM 2663 C C . LEU A 1 393 ? 14.395 21.695 -37.706 1.00 74.38 456 LEU A C 1
ATOM 2664 O O . LEU A 1 393 ? 14.636 22.658 -38.455 1.00 75.50 456 LEU A O 1
ATOM 2669 N N . PRO A 1 394 ? 15.175 21.460 -36.622 1.00 77.38 457 PRO A N 1
ATOM 2670 C CA . PRO A 1 394 ? 16.339 22.333 -36.376 1.00 77.87 457 PRO A CA 1
ATOM 2671 C C . PRO A 1 394 ? 17.468 22.186 -37.389 1.00 80.31 457 PRO A C 1
ATOM 2672 O O . PRO A 1 394 ? 18.493 22.867 -37.271 1.00 90.84 457 PRO A O 1
ATOM 2676 N N . ASN A 1 395 ? 17.304 21.309 -38.380 1.00 76.15 458 ASN A N 1
ATOM 2677 C CA . ASN A 1 395 ? 18.271 21.192 -39.464 1.00 76.26 458 ASN A CA 1
ATOM 2678 C C . ASN A 1 395 ? 17.857 21.961 -40.711 1.00 80.62 458 ASN A C 1
ATOM 2679 O O . ASN A 1 395 ? 18.619 21.999 -41.683 1.00 81.00 458 ASN A O 1
ATOM 2684 N N . CYS A 1 396 ? 16.678 22.574 -40.708 1.00 75.48 459 CYS A N 1
ATOM 2685 C CA . CYS A 1 396 ? 16.180 23.332 -41.845 1.00 76.55 459 CYS A CA 1
ATOM 2686 C C . CYS A 1 396 ? 16.219 24.812 -41.497 1.00 73.17 459 CYS A C 1
ATOM 2687 O O . CYS A 1 396 ? 15.828 25.199 -40.390 1.00 70.75 459 CYS A O 1
ATOM 2690 N N . ASP A 1 397 ? 16.711 25.626 -42.428 1.00 78.63 460 ASP A N 1
ATOM 2691 C CA . ASP A 1 397 ? 16.728 27.066 -42.229 1.00 74.10 460 ASP A CA 1
ATOM 2692 C C . ASP A 1 397 ? 15.323 27.546 -41.870 1.00 74.88 460 ASP A C 1
ATOM 2693 O O . ASP A 1 397 ? 14.350 27.143 -42.525 1.00 70.89 460 ASP A O 1
ATOM 2698 N N . PRO A 1 398 ? 15.172 28.381 -40.838 1.00 73.50 461 PRO A N 1
ATOM 2699 C CA . PRO A 1 398 ? 13.821 28.767 -40.396 1.00 71.59 461 PRO A CA 1
ATOM 2700 C C . PRO A 1 398 ? 13.001 29.462 -41.470 1.00 70.72 461 PRO A C 1
ATOM 2701 O O . PRO A 1 398 ? 11.766 29.448 -41.390 1.00 66.11 461 PRO A O 1
ATOM 2705 N N . ASP A 1 399 ? 13.643 30.055 -42.475 1.00 69.50 462 ASP A N 1
ATOM 2706 C CA . ASP A 1 399 ? 12.935 30.718 -43.560 1.00 77.52 462 ASP A CA 1
ATOM 2707 C C . ASP A 1 399 ? 12.689 29.809 -44.758 1.00 69.81 462 ASP A C 1
ATOM 2708 O O . ASP A 1 399 ? 11.980 30.215 -45.684 1.00 72.11 462 ASP A O 1
ATOM 2713 N N . ASP A 1 400 ? 13.249 28.605 -44.765 1.00 71.65 463 ASP A N 1
ATOM 2714 C CA . ASP A 1 400 ? 12.993 27.652 -45.837 1.00 69.69 463 ASP A CA 1
ATOM 2715 C C . ASP A 1 400 ? 11.515 27.276 -45.835 1.00 66.35 463 ASP A C 1
ATOM 2716 O O . ASP A 1 400 ? 11.022 26.745 -44.830 1.00 57.03 463 ASP A O 1
ATOM 2721 N N . PRO A 1 401 ? 10.772 27.546 -46.913 1.00 68.97 464 PRO A N 1
ATOM 2722 C CA . PRO A 1 401 ? 9.339 27.222 -46.918 1.00 65.06 464 PRO A CA 1
ATOM 2723 C C . PRO A 1 401 ? 9.029 25.772 -47.258 1.00 60.55 464 PRO A C 1
ATOM 2724 O O . PRO A 1 401 ? 7.900 25.330 -47.004 1.00 62.62 464 PRO A O 1
ATOM 2728 N N . HIS A 1 402 ? 9.978 25.024 -47.820 1.00 61.26 465 HIS A N 1
ATOM 2729 C CA . HIS A 1 402 ? 9.806 23.601 -48.083 1.00 63.59 465 HIS A CA 1
ATOM 2730 C C . HIS A 1 402 ? 10.109 22.747 -46.863 1.00 68.01 465 HIS A C 1
ATOM 2731 O O . HIS A 1 402 ? 10.185 21.520 -46.973 1.00 67.62 465 HIS A O 1
ATOM 2738 N N . ARG A 1 403 ? 10.248 23.374 -45.703 1.00 66.59 466 ARG A N 1
ATOM 2739 C CA . ARG A 1 403 ? 10.860 22.754 -44.541 1.00 56.08 466 ARG A CA 1
ATOM 2740 C C . ARG A 1 403 ? 9.871 21.925 -43.730 1.00 63.39 466 ARG A C 1
ATOM 2741 O O . ARG A 1 403 ? 10.273 20.962 -43.065 1.00 58.02 466 ARG A O 1
ATOM 2749 N N . TYR A 1 404 ? 8.583 22.268 -43.781 1.00 53.11 467 TYR A N 1
ATOM 2750 C CA . TYR A 1 404 ? 7.568 21.442 -43.141 1.00 58.85 467 TYR A CA 1
ATOM 2751 C C . TYR A 1 404 ? 7.149 20.285 -44.033 1.00 57.99 467 TYR A C 1
ATOM 2752 O O . TYR A 1 404 ? 6.724 19.240 -43.529 1.00 51.36 467 TYR A O 1
ATOM 2761 N N . THR A 1 405 ? 7.275 20.449 -45.352 1.00 52.29 468 THR A N 1
ATOM 2762 C CA . THR A 1 405 ? 7.061 19.330 -46.262 1.00 61.93 468 THR A CA 1
ATOM 2763 C C . THR A 1 405 ? 8.139 18.267 -46.079 1.00 61.84 468 THR A C 1
ATOM 2764 O O . THR A 1 405 ? 7.847 17.065 -46.115 1.00 53.12 468 THR A O 1
ATOM 2768 N N . LEU A 1 406 ? 9.388 18.691 -45.866 1.00 55.91 469 LEU A N 1
ATOM 2769 C CA . LEU A 1 406 ? 10.452 17.732 -45.589 1.00 59.28 469 LEU A CA 1
ATOM 2770 C C . LEU A 1 406 ? 10.261 17.062 -44.234 1.00 63.43 469 LEU A C 1
ATOM 2771 O O . LEU A 1 406 ? 10.657 15.906 -44.055 1.00 54.52 469 LEU A O 1
ATOM 2776 N N . ALA A 1 407 ? 9.662 17.769 -43.273 1.00 52.64 470 ALA A N 1
ATOM 2777 C CA . ALA A 1 407 ? 9.356 17.153 -41.986 1.00 53.00 470 ALA A CA 1
ATOM 2778 C C . ALA A 1 407 ? 8.267 16.095 -42.130 1.00 61.09 470 ALA A C 1
ATOM 2779 O O . ALA A 1 407 ? 8.350 15.022 -41.519 1.00 49.55 470 ALA A O 1
ATOM 2781 N N . ALA A 1 408 ? 7.243 16.376 -42.941 1.00 52.91 471 ALA A N 1
ATOM 2782 C CA . ALA A 1 408 ? 6.206 15.383 -43.208 1.00 53.94 471 ALA A CA 1
ATOM 2783 C C . ALA A 1 408 ? 6.762 14.199 -43.989 1.00 55.29 471 ALA A C 1
ATOM 2784 O O . ALA A 1 408 ? 6.354 13.054 -43.767 1.00 51.57 471 ALA A O 1
ATOM 2786 N N . GLN A 1 409 ? 7.685 14.460 -44.919 1.00 53.13 472 GLN A N 1
ATOM 2787 C CA . GLN A 1 409 ? 8.348 13.373 -45.632 1.00 52.94 472 GLN A CA 1
ATOM 2788 C C . GLN A 1 409 ? 9.149 12.504 -44.672 1.00 63.07 472 GLN A C 1
ATOM 2789 O O . GLN A 1 409 ? 9.181 11.275 -44.810 1.00 56.40 472 GLN A O 1
ATOM 2795 N N . ASP A 1 410 ? 9.797 13.128 -43.687 1.00 57.20 473 ASP A N 1
ATOM 2796 C CA . ASP A 1 410 ? 10.579 12.371 -42.717 1.00 58.32 473 ASP A CA 1
ATOM 2797 C C . ASP A 1 410 ? 9.687 11.484 -41.858 1.00 61.63 473 ASP A C 1
ATOM 2798 O O . ASP A 1 410 ? 10.076 10.366 -41.501 1.00 54.75 473 ASP A O 1
ATOM 2803 N N . LEU A 1 411 ? 8.488 11.962 -41.519 1.00 52.45 474 LEU A N 1
ATOM 2804 C CA . LEU A 1 411 ? 7.578 11.165 -40.703 1.00 55.35 474 LEU A CA 1
ATOM 2805 C C . LEU A 1 411 ? 7.060 9.959 -41.478 1.00 56.12 474 LEU A C 1
ATOM 2806 O O . LEU A 1 411 ? 7.002 8.844 -40.947 1.00 58.58 474 LEU A O 1
ATOM 2811 N N . VAL A 1 412 ? 6.677 10.167 -42.740 1.00 49.69 475 VAL A N 1
ATOM 2812 C CA . VAL A 1 412 ? 6.189 9.065 -43.565 1.00 54.31 475 VAL A CA 1
ATOM 2813 C C . VAL A 1 412 ? 7.280 8.019 -43.750 1.00 59.43 475 VAL A C 1
ATOM 2814 O O . VAL A 1 412 ? 7.038 6.813 -43.621 1.00 52.05 475 VAL A O 1
ATOM 2818 N N . MET A 1 413 ? 8.502 8.469 -44.047 1.00 54.74 476 MET A N 1
ATOM 2819 C CA . MET A 1 413 ? 9.609 7.542 -44.262 1.00 62.64 476 MET A CA 1
ATOM 2820 C C . MET A 1 413 ? 9.897 6.717 -43.013 1.00 65.41 476 MET A C 1
ATOM 2821 O O . MET A 1 413 ? 10.225 5.529 -43.108 1.00 58.12 476 MET A O 1
ATOM 2826 N N . ARG A 1 414 ? 9.779 7.329 -41.832 1.00 55.63 477 ARG A N 1
ATOM 2827 C CA . ARG A 1 414 ? 10.041 6.593 -40.600 1.00 51.55 477 ARG A CA 1
ATOM 2828 C C . ARG A 1 414 ? 8.967 5.548 -40.325 1.00 61.58 477 ARG A C 1
ATOM 2829 O O . ARG A 1 414 ? 9.259 4.509 -39.724 1.00 61.37 477 ARG A O 1
ATOM 2837 N N . ALA A 1 415 ? 7.727 5.801 -40.749 1.00 60.77 478 ALA A N 1
ATOM 2838 C CA . ALA A 1 415 ? 6.658 4.827 -40.553 1.00 58.51 478 ALA A CA 1
ATOM 2839 C C . ALA A 1 415 ? 6.631 3.776 -41.655 1.00 57.53 478 ALA A C 1
ATOM 2840 O O . ALA A 1 415 ? 6.254 2.628 -41.400 1.00 55.36 478 ALA A O 1
ATOM 2842 N N . ARG A 1 416 ? 7.028 4.144 -42.875 1.00 56.88 479 ARG A N 1
ATOM 2843 C CA . ARG A 1 416 ? 6.995 3.203 -43.989 1.00 56.66 479 ARG A CA 1
ATOM 2844 C C . ARG A 1 416 ? 8.154 2.214 -43.930 1.00 66.73 479 ARG A C 1
ATOM 2845 O O . ARG A 1 416 ? 7.983 1.034 -44.258 1.00 55.10 479 ARG A O 1
ATOM 2853 N N . GLY A 1 417 ? 9.335 2.674 -43.526 1.00 62.57 480 GLY A N 1
ATOM 2854 C CA . GLY A 1 417 ? 10.483 1.799 -43.422 1.00 60.39 480 GLY A CA 1
ATOM 2855 C C . GLY A 1 417 ? 11.124 1.495 -44.763 1.00 66.84 480 GLY A C 1
ATOM 2856 O O . GLY A 1 417 ? 10.953 2.211 -45.755 1.00 71.08 480 GLY A O 1
ATOM 2857 N N . VAL A 1 418 ? 11.891 0.406 -44.777 1.00 68.24 481 VAL A N 1
ATOM 2858 C CA . VAL A 1 418 ? 12.570 -0.069 -45.974 1.00 67.68 481 VAL A CA 1
ATOM 2859 C C . VAL A 1 418 ? 12.158 -1.514 -46.217 1.00 69.67 481 VAL A C 1
ATOM 2860 O O . VAL A 1 418 ? 11.799 -2.242 -45.286 1.00 78.16 481 VAL A O 1
ATOM 2864 N N . LEU A 1 419 ? 12.189 -1.921 -47.484 1.00 70.11 482 LEU A N 1
ATOM 2865 C CA . LEU A 1 419 ? 11.690 -3.235 -47.888 1.00 75.11 482 LEU A CA 1
ATOM 2866 C C . LEU A 1 419 ? 12.799 -4.262 -47.700 1.00 76.42 482 LEU A C 1
ATOM 2867 O O . LEU A 1 419 ? 13.726 -4.350 -48.509 1.00 75.82 482 LEU A O 1
ATOM 2872 N N . LYS A 1 420 ? 12.702 -5.046 -46.631 1.00 85.22 483 LYS A N 1
ATOM 2873 C CA . LYS A 1 420 ? 13.670 -6.094 -46.350 1.00 79.14 483 LYS A CA 1
ATOM 2874 C C . LYS A 1 420 ? 13.214 -7.399 -47.004 1.00 85.43 483 LYS A C 1
ATOM 2875 O O . LYS A 1 420 ? 12.310 -7.416 -47.843 1.00 78.73 483 LYS A O 1
ATOM 2881 N N . ASP A 1 421 ? 13.844 -8.513 -46.621 1.00 94.99 484 ASP A N 1
ATOM 2882 C CA . ASP A 1 421 ? 13.493 -9.800 -47.216 1.00 86.56 484 ASP A CA 1
ATOM 2883 C C . ASP A 1 421 ? 12.104 -10.254 -46.786 1.00 87.19 484 ASP A C 1
ATOM 2884 O O . ASP A 1 421 ? 11.333 -10.767 -47.606 1.00 88.52 484 ASP A O 1
ATOM 2889 N N . ARG A 1 422 ? 11.766 -10.073 -45.509 1.00 86.46 485 ARG A N 1
ATOM 2890 C CA . ARG A 1 422 ? 10.480 -10.499 -44.971 1.00 90.49 485 ARG A CA 1
ATOM 2891 C C . ARG A 1 422 ? 9.493 -9.344 -44.843 1.00 99.57 485 ARG A C 1
ATOM 2892 O O . ARG A 1 422 ? 8.597 -9.383 -43.991 1.00 97.88 485 ARG A O 1
ATOM 2900 N N . GLY A 1 423 ? 9.635 -8.316 -45.676 1.00 91.36 486 GLY A N 1
ATOM 2901 C CA . GLY A 1 423 ? 8.674 -7.233 -45.691 1.00 79.73 486 GLY A CA 1
ATOM 2902 C C . GLY A 1 423 ? 9.256 -5.880 -45.339 1.00 78.91 486 GLY A C 1
ATOM 2903 O O . GLY A 1 423 ? 10.475 -5.689 -45.368 1.00 72.09 486 GLY A O 1
ATOM 2904 N N . TRP A 1 424 ? 8.384 -4.934 -45.003 1.00 71.72 487 TRP A N 1
ATOM 2905 C CA . TRP A 1 424 ? 8.808 -3.579 -44.686 1.00 65.82 487 TRP A CA 1
ATOM 2906 C C . TRP A 1 424 ? 9.193 -3.480 -43.217 1.00 68.79 487 TRP A C 1
ATOM 2907 O O . TRP A 1 424 ? 8.442 -3.914 -42.337 1.00 73.23 487 TRP A O 1
ATOM 2918 N N . ARG A 1 425 ? 10.366 -2.906 -42.956 1.00 61.31 488 ARG A N 1
ATOM 2919 C CA . ARG A 1 425 ? 10.937 -2.858 -41.619 1.00 73.56 488 ARG A CA 1
ATOM 2920 C C . ARG A 1 425 ? 11.396 -1.444 -41.299 1.00 71.81 488 ARG A C 1
ATOM 2921 O O . ARG A 1 425 ? 11.986 -0.767 -42.146 1.00 69.23 488 ARG A O 1
ATOM 2929 N N . ILE A 1 426 ? 11.114 -1.001 -40.075 1.00 68.11 489 ILE A N 1
ATOM 2930 C CA . ILE A 1 426 ? 11.578 0.296 -39.596 1.00 76.81 489 ILE A CA 1
ATOM 2931 C C . ILE A 1 426 ? 12.615 0.059 -38.507 1.00 85.62 489 ILE A C 1
ATOM 2932 O O . ILE A 1 426 ? 13.197 -1.029 -38.420 1.00 78.48 489 ILE A O 1
ATOM 2937 N N . SER A 1 427 ? 12.856 1.068 -37.673 1.00 89.07 490 SER A N 1
ATOM 2938 C CA . SER A 1 427 ? 13.903 0.965 -36.666 1.00 96.44 490 SER A CA 1
ATOM 2939 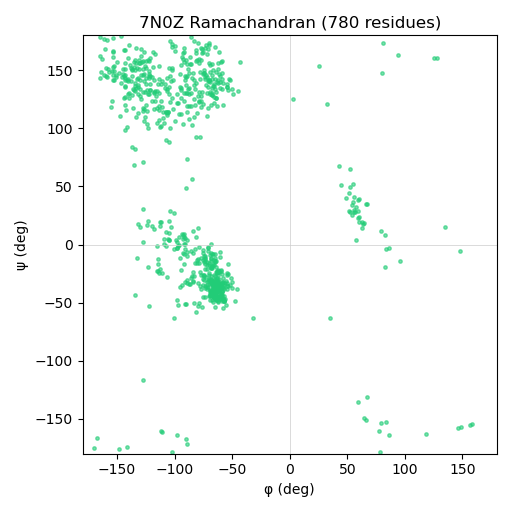C C . SER A 1 427 ? 13.613 -0.168 -35.688 1.00 102.94 490 SER A C 1
ATOM 2940 O O . SER A 1 427 ? 12.453 -0.462 -35.380 1.00 98.68 490 SER A O 1
ATOM 2943 N N . ASN A 1 428 ? 14.690 -0.808 -35.213 1.00 102.36 491 ASN A N 1
ATOM 2944 C CA . ASN A 1 428 ? 14.635 -1.912 -34.252 1.00 98.90 491 ASN A CA 1
ATOM 2945 C C . ASN A 1 428 ? 13.994 -3.162 -34.849 1.00 97.05 491 ASN A C 1
ATOM 2946 O O . ASN A 1 428 ? 13.295 -3.903 -34.151 1.00 100.53 491 ASN A O 1
ATOM 2951 N N . ASP A 1 429 ? 14.227 -3.398 -36.143 1.00 97.55 492 ASP A N 1
ATOM 2952 C CA . ASP A 1 429 ? 13.684 -4.538 -36.881 1.00 95.77 492 ASP A CA 1
ATOM 2953 C C . ASP A 1 429 ? 12.160 -4.599 -36.856 1.00 95.10 492 ASP A C 1
ATOM 2954 O O . ASP A 1 429 ? 11.573 -5.553 -37.376 1.00 97.99 492 ASP A O 1
ATOM 2959 N N . ARG A 1 430 ? 11.512 -3.595 -36.264 1.00 94.61 493 ARG A N 1
ATOM 2960 C CA . ARG A 1 430 ? 10.061 -3.586 -36.165 1.00 80.32 493 ARG A CA 1
ATOM 2961 C C . ARG A 1 430 ? 9.425 -3.621 -37.551 1.00 69.31 493 ARG A C 1
ATOM 2962 O O . ARG A 1 430 ? 10.033 -3.250 -38.558 1.00 70.17 493 ARG A O 1
ATOM 2970 N N . LEU A 1 431 ? 8.179 -4.082 -37.590 1.00 62.15 494 LEU A N 1
ATOM 2971 C CA . LEU A 1 431 ? 7.437 -4.126 -38.841 1.00 65.70 494 LEU A CA 1
ATOM 2972 C C . LEU A 1 431 ? 7.050 -2.719 -39.275 1.00 63.92 494 LEU A C 1
ATOM 2973 O O . LEU A 1 431 ? 6.513 -1.938 -38.482 1.00 64.18 494 LEU A O 1
ATOM 2978 N N . GLY A 1 432 ? 7.329 -2.395 -40.535 1.00 64.05 495 GLY A N 1
ATOM 2979 C CA . GLY A 1 432 ? 6.885 -1.135 -41.083 1.00 58.50 495 GLY A CA 1
ATOM 2980 C C . GLY A 1 432 ? 5.401 -1.135 -41.388 1.00 61.48 495 GLY A C 1
ATOM 2981 O O . GLY A 1 432 ? 4.736 -2.172 -41.428 1.00 57.11 495 GLY A O 1
ATOM 2982 N N . SER A 1 433 ? 4.871 0.065 -41.613 1.00 55.30 496 SER A N 1
ATOM 2983 C CA . SER A 1 433 ? 3.452 0.227 -41.896 1.00 51.29 496 SER A CA 1
ATOM 2984 C C . SER A 1 433 ? 3.163 -0.172 -43.337 1.00 47.13 496 SER A C 1
ATOM 2985 O O . SER A 1 433 ? 3.755 0.376 -44.272 1.00 52.29 496 SER A O 1
ATOM 2988 N N . GLY A 1 434 ? 2.257 -1.127 -43.517 1.00 47.56 497 GLY A N 1
ATOM 2989 C CA . GLY A 1 434 ? 1.834 -1.540 -44.837 1.00 41.47 497 GLY A CA 1
ATOM 2990 C C . GLY A 1 434 ? 0.637 -0.795 -45.375 1.00 45.86 497 GLY A C 1
ATOM 2991 O O . GLY A 1 434 ? 0.132 -1.132 -46.451 1.00 51.27 497 GLY A O 1
ATOM 2992 N N . ASP A 1 435 ? 0.178 0.222 -44.650 1.00 46.23 498 ASP A N 1
ATOM 2993 C CA . ASP A 1 435 ? -1.038 0.960 -44.944 1.00 42.80 498 ASP A CA 1
ATOM 2994 C C . ASP A 1 435 ? -0.743 2.179 -45.817 1.00 45.40 498 ASP A C 1
ATOM 2995 O O . ASP A 1 435 ? 0.410 2.556 -46.042 1.00 46.67 498 ASP A O 1
ATOM 3000 N N . ASP A 1 436 ? -1.809 2.793 -46.330 1.00 51.06 499 ASP A N 1
ATOM 3001 C CA . ASP A 1 436 ? -1.695 4.160 -46.814 1.00 45.28 499 ASP A CA 1
ATOM 3002 C C . ASP A 1 436 ? -1.319 5.066 -45.651 1.00 42.86 499 ASP A C 1
ATOM 3003 O O . ASP A 1 436 ? -1.811 4.902 -44.530 1.00 44.29 499 ASP A O 1
ATOM 3008 N N . ILE A 1 437 ? -0.424 6.013 -45.908 1.00 44.62 500 ILE A N 1
ATOM 3009 C CA . ILE A 1 437 ? 0.041 6.945 -44.887 1.00 43.92 500 ILE A CA 1
ATOM 3010 C C . ILE A 1 437 ? -0.060 8.356 -45.448 1.00 50.45 500 ILE A C 1
ATOM 3011 O O . ILE A 1 437 ? 0.451 8.626 -46.538 1.00 51.99 500 ILE A O 1
ATOM 3016 N N . SER A 1 438 ? -0.718 9.250 -44.711 1.00 41.20 501 SER A N 1
ATOM 3017 C CA . SER A 1 438 ? -0.837 10.651 -45.100 1.00 51.76 501 SER A CA 1
ATOM 3018 C C . SER A 1 438 ? -0.562 11.525 -43.885 1.00 50.05 501 SER A C 1
ATOM 3019 O O . SER A 1 438 ? -1.096 11.265 -42.803 1.00 47.88 501 SER A O 1
ATOM 3022 N N . VAL A 1 439 ? 0.269 12.556 -44.055 1.00 47.18 502 VAL A N 1
ATOM 3023 C CA . VAL A 1 439 ? 0.727 13.376 -42.934 1.00 46.42 502 VAL A CA 1
ATOM 3024 C C . VAL A 1 439 ? 0.693 14.854 -43.313 1.00 46.61 502 VAL A C 1
ATOM 3025 O O . VAL A 1 439 ? 1.239 15.250 -44.349 1.00 45.92 502 VAL A O 1
ATOM 3029 N N . TYR A 1 440 ? 0.053 15.666 -42.469 1.00 51.13 503 TYR A N 1
ATOM 3030 C CA . TYR A 1 440 ? 0.162 17.120 -42.509 1.00 49.18 503 TYR A CA 1
ATOM 3031 C C . TYR A 1 440 ? 1.118 17.588 -41.417 1.00 49.28 503 TYR A C 1
ATOM 3032 O O . TYR A 1 440 ? 1.121 17.044 -40.308 1.00 49.74 503 TYR A O 1
ATOM 3041 N N . VAL A 1 441 ? 1.920 18.603 -41.727 1.00 45.89 504 VAL A N 1
ATOM 3042 C CA . VAL A 1 441 ? 2.718 19.309 -40.727 1.00 50.27 504 VAL A CA 1
ATOM 3043 C C . VAL A 1 441 ? 2.402 20.792 -40.867 1.00 52.91 504 VAL A C 1
ATOM 3044 O O . VAL A 1 441 ? 2.832 21.440 -41.831 1.00 49.41 504 VAL A O 1
ATOM 3048 N N . ILE A 1 442 ? 1.646 21.325 -39.913 1.00 48.65 505 ILE A N 1
ATOM 3049 C CA . ILE A 1 442 ? 1.086 22.669 -39.987 1.00 55.63 505 ILE A CA 1
ATOM 3050 C C . ILE A 1 442 ? 1.858 23.553 -39.011 1.00 57.92 505 ILE A C 1
ATOM 3051 O O . ILE A 1 442 ? 1.762 23.358 -37.789 1.00 49.11 505 ILE A O 1
ATOM 3056 N N . PRO A 1 443 ? 2.619 24.545 -39.492 1.00 57.01 506 PRO A N 1
ATOM 3057 C CA . PRO A 1 443 ? 3.420 25.393 -38.595 1.00 56.07 506 PRO A CA 1
ATOM 3058 C C . PRO A 1 443 ? 2.558 26.418 -37.879 1.00 59.79 506 PRO A C 1
ATOM 3059 O O . PRO A 1 443 ? 1.950 27.294 -38.506 1.00 68.57 506 PRO A O 1
ATOM 3063 N N . LEU A 1 444 ? 2.522 26.328 -36.550 1.00 53.88 507 LEU A N 1
ATOM 3064 C CA . LEU A 1 444 ? 1.645 27.168 -35.743 1.00 67.50 507 LEU A CA 1
ATOM 3065 C C . LEU A 1 444 ? 2.128 28.608 -35.617 1.00 65.62 507 LEU A C 1
ATOM 3066 O O . LEU A 1 444 ? 1.395 29.437 -35.064 1.00 57.78 507 LEU A O 1
ATOM 3071 N N . ILE A 1 445 ? 3.331 28.928 -36.105 1.00 57.01 508 ILE A N 1
ATOM 3072 C CA . ILE A 1 445 ? 3.792 30.312 -36.057 1.00 61.15 508 ILE A CA 1
ATOM 3073 C C . ILE A 1 445 ? 2.842 31.205 -36.843 1.00 69.52 508 ILE A C 1
ATOM 3074 O O . ILE A 1 445 ? 2.607 32.363 -36.470 1.00 61.21 508 ILE A O 1
ATOM 3079 N N . HIS A 1 446 ? 2.260 30.678 -37.923 1.00 66.64 509 HIS A N 1
ATOM 3080 C CA . HIS A 1 446 ? 1.386 31.467 -38.780 1.00 60.78 509 HIS A CA 1
ATOM 3081 C C . HIS A 1 446 ? 0.107 31.890 -38.072 1.00 67.59 509 HIS A C 1
ATOM 3082 O O . HIS A 1 446 ? -0.569 32.808 -38.547 1.00 74.19 509 HIS A O 1
ATOM 3089 N N . GLY A 1 447 ? -0.240 31.244 -36.962 1.00 64.56 510 GLY A N 1
ATOM 3090 C CA . GLY A 1 447 ? -1.382 31.621 -36.160 1.00 62.28 510 GLY A CA 1
ATOM 3091 C C . GLY A 1 447 ? -1.076 32.582 -35.035 1.00 72.42 510 GLY A C 1
ATOM 3092 O O . GLY A 1 447 ? -1.970 32.891 -34.240 1.00 78.01 510 GLY A O 1
ATOM 3093 N N . ASN A 1 448 ? 0.163 33.060 -34.939 1.00 70.39 511 ASN A N 1
ATOM 3094 C CA . ASN A 1 448 ? 0.522 34.028 -33.912 1.00 79.86 511 ASN A CA 1
ATOM 3095 C C . ASN A 1 448 ? -0.251 35.324 -34.117 1.00 81.05 511 ASN A C 1
ATOM 3096 O O . ASN A 1 448 ? -0.298 35.866 -35.225 1.00 77.13 511 ASN A O 1
ATOM 3101 N N . LYS A 1 449 ? -0.860 35.816 -33.043 1.00 78.65 512 LYS A N 1
ATOM 3102 C CA . LYS A 1 449 ? -1.649 37.041 -33.090 1.00 88.51 512 LYS A CA 1
ATOM 3103 C C . LYS A 1 449 ? -0.816 38.226 -33.569 1.00 77.45 512 LYS A C 1
ATOM 3104 O O . LYS A 1 449 ? 0.395 38.271 -33.358 1.00 81.42 512 LYS A O 1
ATOM 3110 N N . ASP B 1 6 ? -51.649 2.882 4.933 1.00 93.12 34 ASP B N 1
ATOM 3111 C CA . ASP B 1 6 ? -50.420 2.663 4.181 1.00 95.52 34 ASP B CA 1
ATOM 3112 C C . ASP B 1 6 ? -49.676 1.419 4.654 1.00 97.94 34 ASP B C 1
ATOM 3113 O O . ASP B 1 6 ? -50.156 0.676 5.509 1.00 87.50 34 ASP B O 1
ATOM 3118 N N . LEU B 1 7 ? -48.499 1.208 4.083 1.00 93.49 35 LEU B N 1
ATOM 3119 C CA . LEU B 1 7 ? -47.638 0.065 4.330 1.00 79.28 35 LEU B CA 1
ATOM 3120 C C . LEU B 1 7 ? -46.693 0.342 5.490 1.00 80.93 35 LEU B C 1
ATOM 3121 O O . LEU B 1 7 ? -46.397 1.499 5.805 1.00 75.04 35 LEU B O 1
ATOM 3126 N N . PRO B 1 8 ? -46.207 -0.702 6.158 1.00 77.58 36 PRO B N 1
ATOM 3127 C CA . PRO B 1 8 ? -45.271 -0.491 7.268 1.00 66.21 36 PRO B CA 1
ATOM 3128 C C . PRO B 1 8 ? -43.916 -0.008 6.773 1.00 63.79 36 PRO B C 1
ATOM 3129 O O . PRO B 1 8 ? -43.523 -0.223 5.625 1.00 66.10 36 PRO B O 1
ATOM 3133 N N . LEU B 1 9 ? -43.198 0.663 7.668 1.00 66.52 37 LEU B N 1
ATOM 3134 C CA . LEU B 1 9 ? -41.853 1.119 7.352 1.00 68.43 37 LEU B CA 1
ATOM 3135 C C . LEU B 1 9 ? -40.899 -0.065 7.264 1.00 68.91 37 LEU B C 1
ATOM 3136 O O . LEU B 1 9 ? -40.989 -1.016 8.045 1.00 67.44 37 LEU B O 1
ATOM 3141 N N . ARG B 1 10 ? -39.982 -0.007 6.296 1.00 59.25 38 ARG B N 1
ATOM 3142 C CA . ARG B 1 10 ? -38.954 -1.038 6.195 1.00 61.37 38 ARG B CA 1
ATOM 3143 C C . ARG B 1 10 ? -37.934 -0.915 7.320 1.00 62.17 38 ARG B C 1
ATOM 3144 O O . ARG B 1 10 ? -37.420 -1.928 7.807 1.00 58.99 38 ARG B O 1
ATOM 3152 N N . PHE B 1 11 ? -37.629 0.309 7.738 1.00 59.63 39 PHE B N 1
ATOM 3153 C CA . PHE B 1 11 ? -36.794 0.586 8.897 1.00 60.90 39 PHE B CA 1
ATOM 3154 C C . PHE B 1 11 ? -37.354 1.814 9.592 1.00 56.65 39 PHE B C 1
ATOM 3155 O O . PHE B 1 11 ? -37.958 2.670 8.935 1.00 66.19 39 PHE B O 1
ATOM 3163 N N . PRO B 1 12 ? -37.179 1.933 10.905 1.00 59.67 40 PRO B N 1
ATOM 3164 C CA . PRO B 1 12 ? -37.580 3.170 11.578 1.00 59.76 40 PRO B CA 1
ATOM 3165 C C . PRO B 1 12 ? -36.689 4.322 11.146 1.00 66.23 40 PRO B C 1
ATOM 3166 O O . PRO B 1 12 ? -35.499 4.147 10.869 1.00 58.88 40 PRO B O 1
ATOM 3170 N N . TYR B 1 13 ? -37.281 5.511 11.072 1.00 65.16 41 TYR B N 1
ATOM 3171 C CA . TYR B 1 13 ? -36.481 6.693 10.791 1.00 62.81 41 TYR B CA 1
ATOM 3172 C C . TYR B 1 13 ? -35.498 6.937 11.928 1.00 55.72 41 TYR B C 1
ATOM 3173 O O . TYR B 1 13 ? -35.772 6.639 13.093 1.00 60.79 41 TYR B O 1
ATOM 3182 N N . GLY B 1 14 ? -34.348 7.488 11.584 1.00 57.54 42 GLY B N 1
ATOM 3183 C CA . GLY B 1 14 ? -33.365 7.827 12.582 1.00 53.85 42 GLY B CA 1
ATOM 3184 C C . GLY B 1 14 ? -32.270 8.702 12.026 1.00 59.65 42 GLY B C 1
ATOM 3185 O O . GLY B 1 14 ? -32.386 9.267 10.938 1.00 55.55 42 GLY B O 1
ATOM 3186 N N . ARG B 1 15 ? -31.204 8.815 12.801 1.00 57.19 43 ARG B N 1
ATOM 3187 C CA . ARG B 1 15 ? -29.978 9.492 12.427 1.00 51.97 43 ARG B CA 1
ATOM 3188 C C . ARG B 1 15 ? -28.852 8.465 12.415 1.00 52.78 43 ARG B C 1
ATOM 3189 O O . ARG B 1 15 ? -29.015 7.358 12.940 1.00 52.22 43 ARG B O 1
ATOM 3197 N N . PRO B 1 16 ? -27.700 8.783 11.786 1.00 60.61 44 PRO B N 1
ATOM 3198 C CA . PRO B 1 16 ? -26.585 7.823 11.752 1.00 61.37 44 PRO B CA 1
ATOM 3199 C C . PRO B 1 16 ? -26.311 7.160 13.091 1.00 51.17 44 PRO B C 1
ATOM 3200 O O . PRO B 1 16 ? -26.242 7.829 14.127 1.00 55.71 44 PRO B O 1
ATOM 3204 N N . GLU B 1 17 ? -26.174 5.831 13.072 1.00 58.51 45 GLU B N 1
ATOM 3205 C CA . GLU B 1 17 ? -26.045 5.075 14.313 1.00 55.44 45 GLU B CA 1
ATOM 3206 C C . GLU B 1 17 ? -24.825 5.517 15.110 1.00 62.29 45 GLU B C 1
ATOM 3207 O O . GLU B 1 17 ? -24.873 5.582 16.344 1.00 62.27 45 GLU B O 1
ATOM 3213 N N . PHE B 1 18 ? -23.726 5.841 14.424 1.00 51.97 46 PHE B N 1
ATOM 3214 C CA . PHE B 1 18 ? -22.508 6.219 15.131 1.00 51.92 46 PHE B CA 1
ATOM 3215 C C . PHE B 1 18 ? -22.647 7.529 15.897 1.00 50.98 46 PHE B C 1
ATOM 3216 O O . PHE B 1 18 ? -21.735 7.883 16.651 1.00 64.57 46 PHE B O 1
ATOM 3224 N N . LEU B 1 19 ? -23.751 8.254 15.724 1.00 52.11 47 LEU B N 1
ATOM 3225 C CA . LEU B 1 19 ? -24.029 9.432 16.532 1.00 52.55 47 LEU B CA 1
ATOM 3226 C C . LEU B 1 19 ? -24.494 9.079 17.939 1.00 74.00 47 LEU B C 1
ATOM 3227 O O . LEU B 1 19 ? -24.686 9.989 18.754 1.00 74.40 47 LEU B O 1
ATOM 3232 N N . GLY B 1 20 ? -24.684 7.791 18.231 1.00 70.88 48 GLY B N 1
ATOM 3233 C CA . GLY B 1 20 ? -25.062 7.323 19.550 1.00 77.07 48 GLY B CA 1
ATOM 3234 C C . GLY B 1 20 ? -26.272 8.010 20.143 1.00 77.86 48 GLY B C 1
ATOM 3235 O O . GLY B 1 20 ? -26.403 8.107 21.367 1.00 91.65 48 GLY B O 1
ATOM 3236 N N . LEU B 1 21 ? -27.162 8.492 19.282 1.00 59.73 49 LEU B N 1
ATOM 3237 C CA . LEU B 1 21 ? -28.314 9.252 19.734 1.00 63.31 49 LEU B CA 1
ATOM 3238 C C . LEU B 1 21 ? -29.390 8.333 20.292 1.00 74.58 49 LEU B C 1
ATOM 3239 O O . LEU B 1 21 ? -29.619 7.233 19.780 1.00 63.23 49 LEU B O 1
ATOM 3244 N N . SER B 1 22 ? -30.042 8.791 21.355 1.00 70.43 50 SER B N 1
ATOM 3245 C CA . SER B 1 22 ? -31.276 8.180 21.807 1.00 69.48 50 SER B CA 1
ATOM 3246 C C . SER B 1 22 ? -32.444 8.742 21.000 1.00 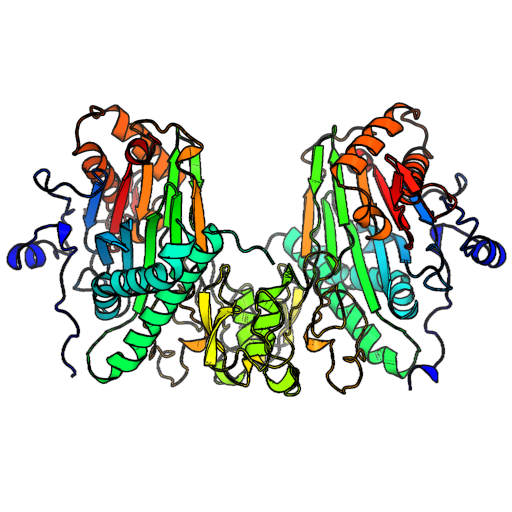71.25 50 SER B C 1
ATOM 3247 O O . SER B 1 22 ? -32.285 9.641 20.170 1.00 67.86 50 SER B O 1
ATOM 3250 N N . GLN B 1 23 ? -33.638 8.199 21.244 1.00 66.61 51 GLN B N 1
ATOM 3251 C CA . GLN B 1 23 ? -34.814 8.701 20.538 1.00 71.72 51 GLN B CA 1
ATOM 3252 C C . GLN B 1 23 ? -35.126 10.145 20.912 1.00 63.85 51 GLN B C 1
ATOM 3253 O O . GLN B 1 23 ? -35.595 10.913 20.065 1.00 64.54 51 GLN B O 1
ATOM 3259 N N . ASP B 1 24 ? -34.876 10.533 22.167 1.00 67.62 52 ASP B N 1
ATOM 3260 C CA . ASP B 1 24 ? -35.162 11.903 22.585 1.00 78.12 52 ASP B CA 1
ATOM 3261 C C . ASP B 1 24 ? -34.188 12.902 21.976 1.00 71.29 52 ASP B C 1
ATOM 3262 O O . ASP B 1 24 ? -34.564 14.053 21.725 1.00 65.67 52 ASP B O 1
ATOM 3267 N N . GLU B 1 25 ? -32.941 12.493 21.743 1.00 72.53 53 GLU B N 1
ATOM 3268 C CA . GLU B 1 25 ? -31.971 13.404 21.146 1.00 75.26 53 GLU B CA 1
ATOM 3269 C C . GLU B 1 25 ? -32.270 13.657 19.674 1.00 64.58 53 GLU B C 1
ATOM 3270 O O . GLU B 1 25 ? -32.009 14.755 19.170 1.00 68.21 53 GLU B O 1
ATOM 3276 N N . VAL B 1 26 ? -32.821 12.663 18.975 1.00 67.78 54 VAL B N 1
ATOM 3277 C CA . VAL B 1 26 ? -33.174 12.844 17.568 1.00 68.83 54 VAL B CA 1
ATOM 3278 C C . VAL B 1 26 ? -34.266 13.896 17.429 1.00 64.96 54 VAL B C 1
ATOM 3279 O O . VAL B 1 26 ? -34.180 14.803 16.591 1.00 68.78 54 VAL B O 1
ATOM 3283 N N . GLU B 1 27 ? -35.314 13.785 18.250 1.00 69.83 55 GLU B N 1
ATOM 3284 C CA . GLU B 1 27 ? -36.414 14.739 18.194 1.00 72.89 55 GLU B CA 1
ATOM 3285 C C . GLU B 1 27 ? -35.926 16.159 18.457 1.00 68.14 55 GLU B C 1
ATOM 3286 O O . GLU B 1 27 ? -36.345 17.102 17.776 1.00 66.15 55 GLU B O 1
ATOM 3292 N N . ALA B 1 28 ? -35.020 16.328 19.425 1.00 71.55 56 ALA B N 1
ATOM 3293 C CA . ALA B 1 28 ? -34.508 17.659 19.737 1.00 67.91 56 ALA B CA 1
ATOM 3294 C C . ALA B 1 28 ? -33.627 18.195 18.617 1.00 71.51 56 ALA B C 1
ATOM 3295 O O . ALA B 1 28 ? -33.612 19.404 18.357 1.00 64.10 56 ALA B O 1
ATOM 3297 N N . SER B 1 29 ? -32.889 17.312 17.942 1.00 64.10 57 SER B N 1
ATOM 3298 C CA . SER B 1 29 ? -31.983 17.750 16.888 1.00 68.21 57 SER B CA 1
ATOM 3299 C C . SER B 1 29 ? -32.719 18.290 15.669 1.00 58.72 57 SER B C 1
ATOM 3300 O O . SER B 1 29 ? -32.122 19.031 14.881 1.00 58.31 57 SER B O 1
ATOM 3303 N N . ALA B 1 30 ? -33.994 17.950 15.504 1.00 56.11 58 ALA B N 1
ATOM 3304 C CA . ALA B 1 30 ? -34.758 18.319 14.312 1.00 60.10 58 ALA B CA 1
ATOM 3305 C C . ALA B 1 30 ? -35.454 19.667 14.474 1.00 61.66 58 ALA B C 1
ATOM 3306 O O . ALA B 1 30 ? -36.643 19.817 14.192 1.00 62.87 58 ALA B O 1
ATOM 3308 N N . ASP B 1 31 ? -34.699 20.663 14.931 1.00 66.68 59 ASP B N 1
ATOM 3309 C CA . ASP B 1 31 ? -35.217 22.013 15.120 1.00 63.08 59 ASP B CA 1
ATOM 3310 C C . ASP B 1 31 ? -34.912 22.826 13.867 1.00 62.11 59 ASP B C 1
ATOM 3311 O O . ASP B 1 31 ? -33.747 23.117 13.579 1.00 63.68 59 ASP B O 1
ATOM 3316 N N . HIS B 1 32 ? -35.958 23.198 13.124 1.00 62.79 60 HIS B N 1
ATOM 3317 C CA . HIS B 1 32 ? -35.761 23.961 11.899 1.00 64.58 60 HIS B CA 1
ATOM 3318 C C . HIS B 1 32 ? -35.343 25.403 12.157 1.00 59.89 60 HIS B C 1
ATOM 3319 O O . HIS B 1 32 ? -34.883 26.069 11.223 1.00 64.44 60 HIS B O 1
ATOM 3326 N N . ILE B 1 33 ? -35.490 25.899 13.381 1.00 64.46 61 ILE B N 1
ATOM 3327 C CA . ILE B 1 33 ? -35.168 27.287 13.705 1.00 67.71 61 ILE B CA 1
ATOM 3328 C C . ILE B 1 33 ? -33.779 27.413 14.316 1.00 63.32 61 ILE B C 1
ATOM 3329 O O . ILE B 1 33 ? -32.962 28.211 13.856 1.00 60.80 61 ILE B O 1
ATOM 3334 N N . ALA B 1 34 ? -33.493 26.631 15.358 1.00 60.15 62 ALA B N 1
ATOM 3335 C CA . ALA B 1 34 ? -32.166 26.674 15.963 1.00 63.54 62 ALA B CA 1
ATOM 3336 C C . ALA B 1 34 ? -31.135 25.984 15.078 1.00 64.84 62 ALA B C 1
ATOM 3337 O O . ALA B 1 34 ? -29.992 26.444 14.975 1.00 62.85 62 ALA B O 1
ATOM 3339 N N . ARG B 1 35 ? -31.528 24.892 14.428 1.00 64.82 63 ARG B N 1
ATOM 3340 C CA . ARG B 1 35 ? -30.650 24.119 13.553 1.00 57.08 63 ARG B CA 1
ATOM 3341 C C . ARG B 1 35 ? -29.343 23.731 14.252 1.00 54.35 63 ARG B C 1
ATOM 3342 O O . ARG B 1 35 ? -28.257 24.179 13.831 1.00 53.28 63 ARG B O 1
ATOM 3350 N N . PRO B 1 36 ? -29.394 22.911 15.292 1.00 53.70 64 PRO B N 1
ATOM 3351 C CA . PRO B 1 36 ? -28.162 22.535 15.994 1.00 54.46 64 PRO B CA 1
ATOM 3352 C C . PRO B 1 36 ? -27.299 21.617 15.142 1.00 52.09 64 PRO B C 1
ATOM 3353 O O . PRO B 1 36 ? -27.800 20.738 14.436 1.00 50.48 64 PRO B O 1
ATOM 3357 N N . ILE B 1 37 ? -25.992 21.835 15.215 1.00 46.95 65 ILE B N 1
ATOM 3358 C CA . ILE B 1 37 ? -25.022 21.047 14.464 1.00 52.48 65 ILE B CA 1
ATOM 3359 C C . ILE B 1 37 ? -24.630 19.842 15.310 1.00 56.00 65 ILE B C 1
ATOM 3360 O O . ILE B 1 37 ? -24.017 19.990 16.373 1.00 59.66 65 ILE B O 1
ATOM 3365 N N . LEU B 1 38 ? -24.990 18.648 14.846 1.00 53.15 66 LEU B N 1
ATOM 3366 C CA . LEU B 1 38 ? -24.660 17.416 15.551 1.00 51.22 66 LEU B CA 1
ATOM 3367 C C . LEU B 1 38 ? -23.285 16.926 15.126 1.00 49.74 66 LEU B C 1
ATOM 3368 O O . LEU B 1 38 ? -22.968 16.889 13.934 1.00 52.16 66 LEU B O 1
ATOM 3373 N N . ILE B 1 39 ? -22.472 16.538 16.108 1.00 46.30 67 ILE B N 1
ATOM 3374 C CA . ILE B 1 39 ? -21.133 16.034 15.847 1.00 46.06 67 ILE B CA 1
ATOM 3375 C C . ILE B 1 39 ? -20.944 14.695 16.546 1.00 54.47 67 ILE B C 1
ATOM 3376 O O . ILE B 1 39 ? -21.626 14.365 17.518 1.00 45.51 67 ILE B O 1
ATOM 3381 N N . LEU B 1 40 ? -19.995 13.924 16.022 1.00 57.62 68 LEU B N 1
ATOM 3382 C CA . LEU B 1 40 ? -19.539 12.704 16.673 1.00 56.05 68 LEU B CA 1
ATOM 3383 C C . LEU B 1 40 ? -19.024 13.011 18.073 1.00 67.50 68 LEU B C 1
ATOM 3384 O O . LEU B 1 40 ? -18.095 13.808 18.235 1.00 73.70 68 LEU B O 1
ATOM 3389 N N . LYS B 1 41 ? -19.642 12.395 19.085 1.00 72.46 69 LYS B N 1
ATOM 3390 C CA . LYS B 1 41 ? -19.150 12.522 20.452 1.00 70.77 69 LYS B CA 1
ATOM 3391 C C . LYS B 1 41 ? -17.666 12.177 20.499 1.00 82.01 69 LYS B C 1
ATOM 3392 O O . LYS B 1 41 ? -17.201 11.272 19.798 1.00 79.70 69 LYS B O 1
ATOM 3398 N N . GLU B 1 42 ? -16.914 12.915 21.321 1.00 82.18 70 GLU B N 1
ATOM 3399 C CA . GLU B 1 42 ? -15.493 12.610 21.475 1.00 85.26 70 GLU B CA 1
ATOM 3400 C C . GLU B 1 42 ? -15.280 11.218 22.053 1.00 87.25 70 GLU B C 1
ATOM 3401 O O . GLU B 1 42 ? -14.296 10.549 21.715 1.00 86.15 70 GLU B O 1
ATOM 3407 N N . THR B 1 43 ? -16.188 10.767 22.922 1.00 80.92 71 THR B N 1
ATOM 3408 C CA . THR B 1 43 ? -16.116 9.421 23.473 1.00 81.76 71 THR B CA 1
ATOM 3409 C C . THR B 1 43 ? -16.361 8.340 22.426 1.00 85.83 71 THR B C 1
ATOM 3410 O O . THR B 1 43 ? -16.176 7.156 22.729 1.00 90.66 71 THR B O 1
ATOM 3414 N N . ARG B 1 44 ? -16.771 8.715 21.215 1.00 82.78 72 ARG B N 1
ATOM 3415 C CA A ARG B 1 44 ? -17.054 7.775 20.137 0.63 76.16 72 ARG B CA 1
ATOM 3416 C CA B ARG B 1 44 ? -17.056 7.778 20.136 0.37 76.25 72 ARG B CA 1
ATOM 3417 C C . ARG B 1 44 ? -16.052 8.003 19.013 1.00 76.35 72 ARG B C 1
ATOM 3418 O O . ARG B 1 44 ? -15.999 9.094 18.434 1.00 74.21 72 ARG B O 1
ATOM 3433 N N . ARG B 1 45 ? -15.261 6.979 18.705 1.00 66.68 73 ARG B N 1
ATOM 3434 C CA . ARG B 1 45 ? -14.273 7.059 17.638 1.00 52.85 73 ARG B CA 1
ATOM 3435 C C . ARG B 1 45 ? -14.763 6.246 16.449 1.00 63.00 73 ARG B C 1
ATOM 3436 O O . ARG B 1 45 ? -15.229 5.113 16.613 1.00 54.20 73 ARG B O 1
ATOM 3444 N N . LEU B 1 46 ? -14.670 6.835 15.261 1.00 55.91 74 LEU B N 1
ATOM 3445 C CA . LEU B 1 46 ? -14.985 6.193 13.995 1.00 49.57 74 LEU B CA 1
ATOM 3446 C C . LEU B 1 46 ? -13.730 5.575 13.398 1.00 52.88 74 LEU B C 1
ATOM 3447 O O . LEU B 1 46 ? -12.615 5.869 13.841 1.00 53.22 74 LEU B O 1
ATOM 3452 N N . PRO B 1 47 ? -13.870 4.695 12.406 1.00 53.23 75 PRO B N 1
ATOM 3453 C CA . PRO B 1 47 ? -12.679 4.173 11.725 1.00 53.28 75 PRO B CA 1
ATOM 3454 C C . PRO B 1 47 ? -11.809 5.305 11.197 1.00 52.29 75 PRO B C 1
ATOM 3455 O O . PRO B 1 47 ? -12.303 6.284 10.631 1.00 45.35 75 PRO B O 1
ATOM 3459 N N . TRP B 1 48 ? -10.501 5.171 11.414 1.00 43.70 76 TRP B N 1
ATOM 3460 C CA . TRP B 1 48 ? -9.503 6.169 11.043 1.00 49.80 76 TRP B CA 1
ATOM 3461 C C . TRP B 1 48 ? -9.695 7.494 11.779 1.00 56.24 76 TRP B C 1
ATOM 3462 O O . TRP B 1 48 ? -9.167 8.515 11.341 1.00 49.11 76 TRP B O 1
ATOM 3473 N N . ALA B 1 49 ? -10.428 7.503 12.897 1.00 50.46 77 ALA B N 1
ATOM 3474 C CA . ALA B 1 49 ? -10.776 8.740 13.602 1.00 53.28 77 ALA B CA 1
ATOM 3475 C C . ALA B 1 49 ? -11.474 9.728 12.672 1.00 55.78 77 ALA B C 1
ATOM 3476 O O . ALA B 1 49 ? -11.269 10.943 12.759 1.00 48.11 77 ALA B O 1
ATOM 3478 N N . THR B 1 50 ? -12.297 9.199 11.770 1.00 49.18 78 THR B N 1
ATOM 3479 C CA . THR B 1 50 ? -13.022 10.024 10.813 1.00 48.95 78 THR B CA 1
ATOM 3480 C C . THR B 1 50 ? -13.889 11.051 11.531 1.00 48.63 78 THR B C 1
ATOM 3481 O O . THR B 1 50 ? -14.511 10.757 12.555 1.00 45.06 78 THR B O 1
ATOM 3485 N N . GLY B 1 51 ? -13.914 12.269 10.996 1.00 46.82 79 GLY B N 1
ATOM 3486 C CA . GLY B 1 51 ? -14.778 13.308 11.520 1.00 39.61 79 GLY B CA 1
ATOM 3487 C C . GLY B 1 51 ? -16.144 13.278 10.854 1.00 39.09 79 GLY B C 1
ATOM 3488 O O . GLY B 1 51 ? -16.268 12.973 9.670 1.00 46.06 79 GLY B O 1
ATOM 3489 N N . TYR B 1 52 ? -17.172 13.592 11.639 1.00 40.03 80 TYR B N 1
ATOM 3490 C CA . TYR B 1 52 ? -18.526 13.709 11.116 1.00 48.95 80 TYR B CA 1
ATOM 3491 C C . TYR B 1 52 ? -19.259 14.843 11.816 1.00 44.32 80 TYR B C 1
ATOM 3492 O O . TYR B 1 52 ? -19.108 15.041 13.024 1.00 44.99 80 TYR B O 1
ATOM 3501 N N . ALA B 1 53 ? -20.059 15.574 11.044 1.00 41.77 81 ALA B N 1
ATOM 3502 C CA . ALA B 1 53 ? -20.963 16.584 11.571 1.00 39.49 81 ALA B CA 1
ATOM 3503 C C . ALA B 1 53 ? -22.138 16.716 10.614 1.00 41.12 81 ALA B C 1
ATOM 3504 O O . ALA B 1 53 ? -22.011 16.432 9.419 1.00 43.71 81 ALA B O 1
ATOM 3506 N N . GLU B 1 54 ? -23.282 17.141 11.148 1.00 47.03 82 GLU B N 1
ATOM 3507 C CA . GLU B 1 54 ? -24.474 17.302 10.326 1.00 47.40 82 GLU B CA 1
ATOM 3508 C C . GLU B 1 54 ? -25.386 18.356 10.939 1.00 43.97 82 GLU B C 1
ATOM 3509 O O . GLU B 1 54 ? -25.229 18.738 12.101 1.00 48.83 82 GLU B O 1
ATOM 3515 N N . VAL B 1 55 ? -26.354 18.810 10.139 1.00 42.03 83 VAL B N 1
ATOM 3516 C CA . VAL B 1 55 ? -27.378 19.743 10.598 1.00 47.38 83 VAL B CA 1
ATOM 3517 C C . VAL B 1 55 ? -28.612 19.569 9.722 1.00 44.55 83 VAL B C 1
ATOM 3518 O O . VAL B 1 55 ? -28.515 19.221 8.542 1.00 52.57 83 VAL B O 1
ATOM 3522 N N . ILE B 1 56 ? -29.779 19.813 10.315 1.00 47.18 84 ILE B N 1
ATOM 3523 C CA . ILE B 1 56 ? -31.042 19.660 9.603 1.00 58.24 84 ILE B CA 1
ATOM 3524 C C . ILE B 1 56 ? -31.289 20.870 8.705 1.00 53.02 84 ILE B C 1
ATOM 3525 O O . ILE B 1 56 ? -30.723 21.952 8.891 1.00 51.32 84 ILE B O 1
ATOM 3530 N N . ASN B 1 57 ? -32.152 20.673 7.711 1.00 47.30 85 ASN B N 1
ATOM 3531 C CA . ASN B 1 57 ? -32.567 21.731 6.808 1.00 45.62 85 ASN B CA 1
ATOM 3532 C C . ASN B 1 57 ? -33.351 22.810 7.556 1.00 58.62 85 ASN B C 1
ATOM 3533 O O . ASN B 1 57 ? -33.742 22.652 8.716 1.00 56.10 85 ASN B O 1
ATOM 3538 N N . ALA B 1 58 ? -33.595 23.918 6.858 1.00 51.48 86 ALA B N 1
ATOM 3539 C CA . ALA B 1 58 ? -34.235 25.084 7.445 1.00 59.29 86 ALA B CA 1
ATOM 3540 C C . ALA B 1 58 ? -35.749 25.103 7.259 1.00 65.11 86 ALA B C 1
ATOM 3541 O O . ALA B 1 58 ? -36.378 26.123 7.560 1.00 68.24 86 ALA B O 1
ATOM 3543 N N . GLY B 1 59 ? -36.351 24.019 6.769 1.00 65.14 87 GLY B N 1
ATOM 3544 C CA . GLY B 1 59 ? -37.801 23.970 6.743 1.00 63.04 87 GLY B CA 1
ATOM 3545 C C . GLY B 1 59 ? -38.480 23.215 5.617 1.00 69.69 87 GLY B C 1
ATOM 3546 O O . GLY B 1 59 ? -39.705 23.060 5.640 1.00 79.87 87 GLY B O 1
ATOM 3547 N N . LYS B 1 60 ? -37.722 22.731 4.632 1.00 61.70 88 LYS B N 1
ATOM 3548 C CA . LYS B 1 60 ? -38.355 22.132 3.460 1.00 68.23 88 LYS B CA 1
ATOM 3549 C C . LYS B 1 60 ? -38.916 20.742 3.740 1.00 69.52 88 LYS B C 1
ATOM 3550 O O . LYS B 1 60 ? -39.866 20.323 3.069 1.00 70.07 88 LYS B O 1
ATOM 3556 N N . SER B 1 61 ? -38.360 20.017 4.708 1.00 66.03 89 SER B N 1
ATOM 3557 C CA . SER B 1 61 ? -38.902 18.725 5.103 1.00 64.29 89 SER B CA 1
ATOM 3558 C C . SER B 1 61 ? -38.769 18.569 6.610 1.00 65.77 89 SER B C 1
ATOM 3559 O O . SER B 1 61 ? -37.725 18.896 7.181 1.00 64.95 89 SER B O 1
ATOM 3562 N N . THR B 1 62 ? -39.832 18.060 7.243 1.00 62.64 90 THR B N 1
ATOM 3563 C CA . THR B 1 62 ? -39.860 17.956 8.700 1.00 67.32 90 THR B CA 1
ATOM 3564 C C . THR B 1 62 ? -38.718 17.100 9.235 1.00 60.26 90 THR B C 1
ATOM 3565 O O . THR B 1 62 ? -38.223 17.347 10.341 1.00 71.05 90 THR B O 1
ATOM 3569 N N . HIS B 1 63 ? -38.292 16.099 8.477 1.00 62.82 91 HIS B N 1
ATOM 3570 C CA . HIS B 1 63 ? -37.190 15.236 8.866 1.00 57.88 91 HIS B CA 1
ATOM 3571 C C . HIS B 1 63 ? -35.922 15.627 8.121 1.00 61.08 91 HIS B C 1
ATOM 3572 O O . HIS B 1 63 ? -35.970 16.154 7.006 1.00 58.35 91 HIS B O 1
ATOM 3579 N N . ASN B 1 64 ? -34.782 15.370 8.753 1.00 56.41 92 ASN B N 1
ATOM 3580 C CA . ASN B 1 64 ? -33.521 15.378 8.028 1.00 47.69 92 ASN B CA 1
ATOM 3581 C C . ASN B 1 64 ? -33.520 14.197 7.067 1.00 53.52 92 ASN B C 1
ATOM 3582 O O . ASN B 1 64 ? -33.640 13.044 7.495 1.00 50.23 92 ASN B O 1
ATOM 3587 N N . GLU B 1 65 ? -33.400 14.477 5.773 1.00 54.53 93 GLU B N 1
ATOM 3588 C CA . GLU B 1 65 ? -33.450 13.433 4.760 1.00 49.52 93 GLU B CA 1
ATOM 3589 C C . GLU B 1 65 ? -32.069 12.979 4.309 1.00 49.05 93 GLU B C 1
ATOM 3590 O O . GLU B 1 65 ? -31.971 12.119 3.429 1.00 47.24 93 GLU B O 1
ATOM 3596 N N . ASP B 1 66 ? -31.007 13.528 4.890 1.00 48.34 94 ASP B N 1
ATOM 3597 C CA . ASP B 1 66 ? -29.690 12.928 4.748 1.00 43.59 94 ASP B CA 1
ATOM 3598 C C . ASP B 1 66 ? -29.591 11.672 5.606 1.00 50.57 94 ASP B C 1
ATOM 3599 O O . ASP B 1 66 ? -30.228 11.558 6.656 1.00 46.58 94 ASP B O 1
ATOM 3604 N N . GLN B 1 67 ? -28.777 10.723 5.153 1.00 43.21 95 GLN B N 1
ATOM 3605 C CA . GLN B 1 67 ? -28.430 9.562 5.961 1.00 47.21 95 GLN B CA 1
ATOM 3606 C C . GLN B 1 67 ? -26.956 9.244 5.754 1.00 48.71 95 GLN B C 1
ATOM 3607 O O . GLN B 1 67 ? -26.340 9.664 4.771 1.00 50.81 95 GLN B O 1
ATOM 3613 N N . ALA B 1 68 ? -26.396 8.489 6.695 1.00 46.61 96 ALA B N 1
ATOM 3614 C CA . ALA B 1 68 ? -24.979 8.160 6.660 1.00 44.16 96 ALA B CA 1
ATOM 3615 C C . ALA B 1 68 ? -24.731 6.900 7.477 1.00 49.97 96 ALA B C 1
ATOM 3616 O O . ALA B 1 68 ? -25.451 6.613 8.437 1.00 45.16 96 ALA B O 1
ATOM 3618 N N . SER B 1 69 ? -23.697 6.157 7.081 1.00 42.65 97 SER B N 1
ATOM 3619 C CA . SER B 1 69 ? -23.351 4.884 7.699 1.00 51.93 97 SER B CA 1
ATOM 3620 C C . SER B 1 69 ? -21.857 4.650 7.525 1.00 46.11 97 SER B C 1
ATOM 3621 O O . SER B 1 69 ? -21.294 4.966 6.474 1.00 55.05 97 SER B O 1
ATOM 3624 N N . CYS B 1 70 ? -21.221 4.098 8.557 1.00 46.43 98 CYS B N 1
ATOM 3625 C CA . CYS B 1 70 ? -19.768 3.974 8.572 1.00 52.56 98 CYS B CA 1
ATOM 3626 C C . CYS B 1 70 ? -19.376 2.826 9.489 1.00 50.11 98 CYS B C 1
ATOM 3627 O O . CYS B 1 70 ? -19.647 2.875 10.693 1.00 53.32 98 CYS B O 1
ATOM 3630 N N . GLU B 1 71 ? -18.732 1.808 8.927 1.00 50.17 99 GLU B N 1
ATOM 3631 C CA . GLU B 1 71 ? -18.388 0.609 9.684 1.00 61.44 99 GLU B CA 1
ATOM 3632 C C . GLU B 1 71 ? -17.251 -0.119 8.978 1.00 53.77 99 GLU B C 1
ATOM 3633 O O . GLU B 1 71 ? -16.812 0.267 7.891 1.00 50.00 99 GLU B O 1
ATOM 3639 N N . VAL B 1 72 ? -16.787 -1.193 9.611 1.00 51.36 100 VAL B N 1
ATOM 3640 C CA . VAL B 1 72 ? -15.727 -2.047 9.089 1.00 49.31 100 VAL B CA 1
ATOM 3641 C C . VAL B 1 72 ? -16.376 -3.346 8.632 1.00 54.32 100 VAL B C 1
ATOM 3642 O O . VAL B 1 72 ? -16.877 -4.123 9.453 1.00 54.40 100 VAL B O 1
ATOM 3646 N N . LEU B 1 73 ? -16.358 -3.591 7.327 1.00 50.55 101 LEU B N 1
ATOM 3647 C CA . LEU B 1 73 ? -16.988 -4.778 6.772 1.00 50.24 101 LEU B CA 1
ATOM 3648 C C . LEU B 1 73 ? -16.023 -5.957 6.778 1.00 52.70 101 LEU B C 1
ATOM 3649 O O . LEU B 1 73 ? -14.808 -5.799 6.630 1.00 56.09 101 LEU B O 1
ATOM 3654 N N . THR B 1 74 ? -16.580 -7.152 6.955 1.00 52.61 102 THR B N 1
ATOM 3655 C CA . THR B 1 74 ? -15.824 -8.393 6.851 1.00 51.91 102 THR B CA 1
ATOM 3656 C C . THR B 1 74 ? -16.159 -9.060 5.524 1.00 52.68 102 THR B C 1
ATOM 3657 O O . THR B 1 74 ? -17.329 -9.346 5.249 1.00 50.64 102 THR B O 1
ATOM 3661 N N . VAL B 1 75 ? -15.138 -9.302 4.709 1.00 55.11 103 VAL B N 1
ATOM 3662 C CA . VAL B 1 75 ? -15.335 -9.927 3.406 1.00 59.59 103 VAL B CA 1
ATOM 3663 C C . VAL B 1 75 ? -14.985 -11.409 3.475 1.00 59.60 103 VAL B C 1
ATOM 3664 O O . VAL B 1 75 ? -13.937 -11.783 4.006 1.00 65.66 103 VAL B O 1
ATOM 3668 N N . VAL B 1 114 ? -11.262 -10.742 4.302 1.00 72.79 142 VAL B N 1
ATOM 3669 C CA . VAL B 1 114 ? -10.473 -9.543 4.547 1.00 65.33 142 VAL B CA 1
ATOM 3670 C C . VAL B 1 114 ? -11.396 -8.434 5.060 1.00 55.71 142 VAL B C 1
ATOM 3671 O O . VAL B 1 114 ? -12.592 -8.444 4.772 1.00 61.80 142 VAL B O 1
ATOM 3675 N N . SER B 1 115 ? -10.852 -7.491 5.829 1.00 48.87 143 SER B N 1
ATOM 3676 C CA . SER B 1 115 ? -11.649 -6.389 6.349 1.00 53.44 143 SER B CA 1
ATOM 3677 C C . SER B 1 115 ? -11.703 -5.251 5.333 1.00 58.33 143 SER B C 1
ATOM 3678 O O . SER B 1 115 ? -10.822 -5.099 4.484 1.00 59.09 143 SER B O 1
ATOM 3681 N N . CYS B 1 116 ? -12.760 -4.445 5.433 1.00 52.84 144 CYS B N 1
ATOM 3682 C CA . CYS B 1 116 ? -13.042 -3.427 4.423 1.00 55.66 144 CYS B CA 1
ATOM 3683 C C . CYS B 1 116 ? -13.691 -2.227 5.098 1.00 51.49 144 CYS B C 1
ATOM 3684 O O . CYS B 1 116 ? -14.835 -2.315 5.553 1.00 55.00 144 CYS B O 1
ATOM 3687 N N . HIS B 1 117 ? -12.963 -1.116 5.162 1.00 44.42 145 HIS B N 1
ATOM 3688 C CA . HIS B 1 117 ? -13.505 0.110 5.731 1.00 43.33 145 HIS B CA 1
ATOM 3689 C C . HIS B 1 117 ? -14.536 0.714 4.786 1.00 47.90 145 HIS B C 1
ATOM 3690 O O . HIS B 1 117 ? -14.387 0.652 3.564 1.00 51.45 145 HIS B O 1
ATOM 3697 N N . TYR B 1 118 ? -15.585 1.306 5.355 1.00 42.29 146 TYR B N 1
ATOM 3698 C CA . TYR B 1 118 ? -16.746 1.721 4.578 1.00 44.18 146 TYR B CA 1
ATOM 3699 C C . TYR B 1 118 ? -17.311 3.020 5.138 1.00 42.26 146 TYR B C 1
ATOM 3700 O O . TYR B 1 118 ? -17.597 3.107 6.335 1.00 45.61 146 TYR B O 1
ATOM 3709 N N . TRP B 1 119 ? -17.454 4.028 4.273 1.00 42.64 147 TRP B N 1
ATOM 3710 C CA . TRP B 1 119 ? -18.128 5.286 4.581 1.00 43.51 147 TRP B CA 1
ATOM 3711 C C . TRP B 1 119 ? -19.200 5.538 3.527 1.00 43.33 147 TRP B C 1
ATOM 3712 O O . TRP B 1 119 ? -18.970 5.292 2.339 1.00 45.95 147 TRP B O 1
ATOM 3723 N N . SER B 1 120 ? -20.361 6.051 3.947 1.00 40.73 148 SER B N 1
ATOM 3724 C CA . SER B 1 120 ? -21.461 6.283 3.018 1.00 43.76 148 SER B CA 1
ATOM 3725 C C . SER B 1 120 ? -22.247 7.534 3.395 1.00 37.86 148 SER B C 1
ATOM 3726 O O . SER B 1 120 ? -22.390 7.871 4.573 1.00 42.95 148 SER B O 1
ATOM 3729 N N . LEU B 1 121 ? -22.759 8.214 2.367 1.00 41.86 149 LEU B N 1
ATOM 3730 C CA . LEU B 1 121 ? -23.636 9.372 2.508 1.00 43.09 149 LEU B CA 1
ATOM 3731 C C . LEU B 1 121 ? -24.777 9.239 1.512 1.00 44.84 149 LEU B C 1
ATOM 3732 O O . LEU B 1 121 ? -24.546 8.928 0.339 1.00 45.83 149 LEU B O 1
ATOM 3737 N N . PHE B 1 122 ? -26.002 9.481 1.972 1.00 45.79 150 PHE B N 1
ATOM 3738 C CA . PHE B 1 122 ? -27.182 9.426 1.121 1.00 46.85 150 PHE B CA 1
ATOM 3739 C C . PHE B 1 122 ? -27.995 10.694 1.326 1.00 41.64 150 PHE B C 1
ATOM 3740 O O . PHE B 1 122 ? -28.226 11.109 2.467 1.00 50.95 150 PHE B O 1
ATOM 3748 N N . ASP B 1 123 ? -28.422 11.307 0.224 1.00 42.25 151 ASP B N 1
ATOM 3749 C CA . ASP B 1 123 ? -29.207 12.540 0.245 1.00 40.30 151 ASP B CA 1
ATOM 3750 C C . ASP B 1 123 ? -30.600 12.192 -0.267 1.00 41.40 151 ASP B C 1
ATOM 3751 O O . ASP B 1 123 ? -30.813 12.068 -1.476 1.00 46.14 151 ASP B O 1
ATOM 3756 N N . GLY B 1 124 ? -31.545 12.040 0.657 1.00 44.92 152 GLY B N 1
ATOM 3757 C CA . GLY B 1 124 ? -32.891 11.682 0.277 1.00 44.53 152 GLY B CA 1
ATOM 3758 C C . GLY B 1 124 ? -33.702 12.863 -0.216 1.00 46.26 152 GLY B C 1
ATOM 3759 O O . GLY B 1 124 ? -33.411 14.024 0.066 1.00 50.06 152 GLY B O 1
ATOM 3760 N N . HIS B 1 125 ? -34.744 12.542 -0.977 1.00 47.80 153 HIS B N 1
ATOM 3761 C CA . HIS B 1 125 ? -35.678 13.540 -1.473 1.00 44.22 153 HIS B CA 1
ATOM 3762 C C . HIS B 1 125 ? -37.059 12.909 -1.585 1.00 53.82 153 HIS B C 1
ATOM 3763 O O . HIS B 1 125 ? -37.191 11.711 -1.857 1.00 51.57 153 HIS B O 1
ATOM 3770 N N . ALA B 1 126 ? -38.086 13.736 -1.366 1.00 55.12 154 ALA B N 1
ATOM 3771 C CA . ALA B 1 126 ? -39.488 13.312 -1.422 1.00 52.17 154 ALA B CA 1
ATOM 3772 C C . ALA B 1 126 ? -39.776 12.195 -0.420 1.00 55.27 154 ALA B C 1
ATOM 3773 O O . ALA B 1 126 ? -40.540 11.268 -0.696 1.00 53.49 154 ALA B O 1
ATOM 3775 N N . GLY B 1 127 ? -39.168 12.292 0.760 1.00 52.27 155 GLY B N 1
ATOM 3776 C CA . GLY B 1 127 ? -39.305 11.269 1.777 1.00 44.49 155 GLY B CA 1
ATOM 3777 C C . GLY B 1 127 ? -37.961 10.796 2.296 1.00 53.27 155 GLY B C 1
ATOM 3778 O O . GLY B 1 127 ? -36.933 10.994 1.640 1.00 54.61 155 GLY B O 1
ATOM 3779 N N . SER B 1 128 ? -37.955 10.173 3.473 1.00 52.12 156 SER B N 1
ATOM 3780 C CA . SER B 1 128 ? -36.733 9.689 4.100 1.00 56.50 156 SER B CA 1
ATOM 3781 C C . SER B 1 128 ? -36.527 8.193 3.920 1.00 51.77 156 SER B C 1
ATOM 3782 O O . SER B 1 128 ? -35.486 7.672 4.330 1.00 52.58 156 SER B O 1
ATOM 3785 N N . GLY B 1 129 ? -37.483 7.496 3.303 1.00 56.80 157 GLY B N 1
ATOM 3786 C CA . GLY B 1 129 ? -37.449 6.041 3.309 1.00 49.78 157 GLY B CA 1
ATOM 3787 C C . GLY B 1 129 ? -36.288 5.463 2.522 1.00 49.60 157 GLY B C 1
ATOM 3788 O O . GLY B 1 129 ? -35.562 4.593 3.014 1.00 49.94 157 GLY B O 1
ATOM 3789 N N . ALA B 1 130 ? -36.101 5.928 1.284 1.00 46.73 158 ALA B N 1
ATOM 3790 C CA . ALA B 1 130 ? -35.049 5.364 0.443 1.00 44.89 158 ALA B CA 1
ATOM 3791 C C . ALA B 1 130 ? -33.671 5.608 1.043 1.00 50.98 158 ALA B C 1
ATOM 3792 O O . ALA B 1 130 ? -32.803 4.728 1.002 1.00 46.81 158 ALA B O 1
ATOM 3794 N N . ALA B 1 131 ? -33.451 6.798 1.609 1.00 46.78 159 ALA B N 1
ATOM 3795 C CA . ALA B 1 131 ? -32.165 7.095 2.230 1.00 45.28 159 ALA B CA 1
ATOM 3796 C C . ALA B 1 131 ? -31.920 6.207 3.444 1.00 47.63 159 ALA B C 1
ATOM 3797 O O . ALA B 1 131 ? -30.787 5.779 3.693 1.00 45.16 159 ALA B O 1
ATOM 3799 N N . VAL B 1 132 ? -32.975 5.912 4.208 1.00 49.55 160 VAL B N 1
ATOM 3800 C CA . VAL B 1 132 ? -32.827 5.081 5.400 1.00 50.07 160 VAL B CA 1
ATOM 3801 C C . VAL B 1 132 ? -32.500 3.644 5.015 1.00 49.37 160 VAL B C 1
ATOM 3802 O O . VAL B 1 132 ? -31.576 3.033 5.563 1.00 51.13 160 VAL B O 1
ATOM 3806 N N . VAL B 1 133 ? -33.256 3.082 4.067 1.00 49.06 161 VAL B N 1
ATOM 3807 C CA . VAL B 1 133 ? -33.016 1.708 3.634 1.00 46.87 161 VAL B CA 1
ATOM 3808 C C . VAL B 1 133 ? -31.605 1.560 3.081 1.00 52.20 161 VAL B C 1
ATOM 3809 O O . VAL B 1 133 ? -30.907 0.580 3.370 1.00 50.98 161 VAL B O 1
ATOM 3813 N N . ALA B 1 134 ? -31.159 2.535 2.286 1.00 49.24 162 ALA B N 1
ATOM 3814 C CA . ALA B 1 134 ? -29.837 2.440 1.677 1.00 45.11 162 ALA B CA 1
ATOM 3815 C C . ALA B 1 134 ? -28.724 2.519 2.714 1.00 45.63 162 ALA B C 1
ATOM 3816 O O . ALA B 1 134 ? -27.675 1.887 2.542 1.00 45.89 162 ALA B O 1
ATOM 3818 N N . SER B 1 135 ? -28.928 3.278 3.793 1.00 44.26 163 SER B N 1
ATOM 3819 C CA . SER B 1 135 ? -27.897 3.408 4.815 1.00 45.17 163 SER B CA 1
ATOM 3820 C C . SER B 1 135 ? -27.746 2.154 5.667 1.00 53.16 163 SER B C 1
ATOM 3821 O O . SER B 1 135 ? -26.763 2.049 6.410 1.00 45.68 163 SER B O 1
ATOM 3824 N N . ARG B 1 136 ? -28.676 1.206 5.572 1.00 50.30 164 ARG B N 1
ATOM 3825 C CA . ARG B 1 136 ? -28.572 -0.046 6.305 1.00 51.15 164 ARG B CA 1
ATOM 3826 C C . ARG B 1 136 ? -28.219 -1.238 5.429 1.00 54.32 164 ARG B C 1
ATOM 3827 O O . ARG B 1 136 ? -27.603 -2.188 5.923 1.00 60.51 164 ARG B O 1
ATOM 3835 N N . LEU B 1 137 ? -28.584 -1.216 4.144 1.00 51.37 165 LEU B N 1
ATOM 3836 C CA . LEU B 1 137 ? -28.520 -2.415 3.322 1.00 49.18 165 LEU B CA 1
ATOM 3837 C C . LEU B 1 137 ? -27.513 -2.360 2.180 1.00 51.72 165 LEU B C 1
ATOM 3838 O O . LEU B 1 137 ? -27.173 -3.419 1.641 1.00 47.93 165 LEU B O 1
ATOM 3843 N N . LEU B 1 138 ? -27.027 -1.175 1.794 1.00 44.43 166 LEU B N 1
ATOM 3844 C CA . LEU B 1 138 ? -26.061 -1.121 0.699 1.00 50.57 166 LEU B CA 1
ATOM 3845 C C . LEU B 1 138 ? -24.742 -1.783 1.078 1.00 47.42 166 LEU B C 1
ATOM 3846 O O . LEU B 1 138 ? -24.072 -2.362 0.215 1.00 51.78 166 LEU B O 1
ATOM 3851 N N . GLN B 1 139 ? -24.355 -1.721 2.354 1.00 47.73 167 GLN B N 1
ATOM 3852 C CA . GLN B 1 139 ? -23.122 -2.383 2.765 1.00 51.08 167 GLN B CA 1
ATOM 3853 C C . GLN B 1 139 ? -23.244 -3.899 2.689 1.00 51.16 167 GLN B C 1
ATOM 3854 O O . GLN B 1 139 ? -22.260 -4.581 2.390 1.00 50.77 167 GLN B O 1
ATOM 3860 N N . HIS B 1 140 ? -24.433 -4.448 2.947 1.00 52.26 168 HIS B N 1
ATOM 3861 C CA . HIS B 1 140 ? -24.619 -5.887 2.789 1.00 53.04 168 HIS B CA 1
ATOM 3862 C C . HIS B 1 140 ? -24.510 -6.297 1.329 1.00 50.02 168 HIS B C 1
ATOM 3863 O O . HIS B 1 140 ? -23.913 -7.332 1.013 1.00 48.94 168 HIS B O 1
ATOM 3870 N N . HIS B 1 141 ? -25.084 -5.500 0.423 1.00 48.44 169 HIS B N 1
ATOM 3871 C CA . HIS B 1 141 ? -24.929 -5.773 -1.002 1.00 44.11 169 HIS B CA 1
ATOM 3872 C C . HIS B 1 141 ? -23.471 -5.648 -1.429 1.00 49.13 169 HIS B C 1
ATOM 3873 O O . HIS B 1 141 ? -22.972 -6.469 -2.208 1.00 45.72 169 HIS B O 1
ATOM 3880 N N . ILE B 1 142 ? -22.769 -4.628 -0.922 1.00 43.08 170 ILE B N 1
ATOM 3881 C CA . ILE B 1 142 ? -21.347 -4.475 -1.228 1.00 45.19 170 ILE B CA 1
ATOM 3882 C C . ILE B 1 142 ? -20.560 -5.664 -0.691 1.00 47.21 170 ILE B C 1
ATOM 3883 O O . ILE B 1 142 ? -19.700 -6.224 -1.380 1.00 45.33 170 ILE B O 1
ATOM 3888 N N . THR B 1 143 ? -20.843 -6.062 0.551 1.00 45.94 171 THR B N 1
ATOM 3889 C CA . THR B 1 143 ? -20.146 -7.195 1.150 1.00 47.61 171 THR B CA 1
ATOM 3890 C C . THR B 1 143 ? -20.334 -8.461 0.321 1.00 51.21 171 THR B C 1
ATOM 3891 O O . THR B 1 143 ? -19.379 -9.208 0.085 1.00 54.00 171 THR B O 1
ATOM 3895 N N . GLU B 1 144 ? -21.563 -8.714 -0.138 1.00 48.66 172 GLU B N 1
ATOM 3896 C CA . GLU B 1 144 ? -21.837 -9.936 -0.888 1.00 54.29 172 GLU B CA 1
ATOM 3897 C C . GLU B 1 144 ? -21.150 -9.919 -2.248 1.00 54.10 172 GLU B C 1
ATOM 3898 O O . GLU B 1 144 ? -20.622 -10.944 -2.696 1.00 48.17 172 GLU B O 1
ATOM 3904 N N . GLN B 1 145 ? -21.140 -8.764 -2.920 1.00 48.19 173 GLN B N 1
ATOM 3905 C CA . GLN B 1 145 ? -20.470 -8.674 -4.214 1.00 46.23 173 GLN B CA 1
ATOM 3906 C C . GLN B 1 145 ? -18.964 -8.873 -4.072 1.00 52.20 173 GLN B C 1
ATOM 3907 O O . GLN B 1 145 ? -18.331 -9.503 -4.928 1.00 53.54 173 GLN B O 1
ATOM 3913 N N . LEU B 1 146 ? -18.374 -8.349 -2.995 1.00 45.29 174 LEU B N 1
ATOM 3914 C CA . LEU B 1 146 ? -16.947 -8.537 -2.761 1.00 48.94 174 LEU B CA 1
ATOM 3915 C C . LEU B 1 146 ? -16.598 -9.974 -2.392 1.00 59.70 174 LEU B C 1
ATOM 3916 O O . LEU B 1 146 ? -15.459 -10.395 -2.612 1.00 53.53 174 LEU B O 1
ATOM 3921 N N . GLN B 1 147 ? -17.547 -10.732 -1.842 1.00 51.22 175 GLN B N 1
ATOM 3922 C CA . GLN B 1 147 ? -17.283 -12.118 -1.478 1.00 56.08 175 GLN B CA 1
ATOM 3923 C C . GLN B 1 147 ? -17.192 -13.025 -2.698 1.00 60.41 175 GLN B C 1
ATOM 3924 O O . GLN B 1 147 ? -16.593 -14.103 -2.609 1.00 63.08 175 GLN B O 1
ATOM 3930 N N . ASP B 1 148 ? -17.764 -12.614 -3.832 1.00 58.16 176 ASP B N 1
ATOM 3931 C CA . ASP B 1 148 ? -17.621 -13.374 -5.068 1.00 64.14 176 ASP B CA 1
ATOM 3932 C C . ASP B 1 148 ? -16.200 -13.340 -5.614 1.00 62.39 176 ASP B C 1
ATOM 3933 O O . ASP B 1 148 ? -15.836 -14.213 -6.408 1.00 65.93 176 ASP B O 1
ATOM 3938 N N . ILE B 1 149 ? -15.390 -12.357 -5.211 1.00 57.26 177 ILE B N 1
ATOM 3939 C CA . ILE B 1 149 ? -14.086 -12.122 -5.819 1.00 58.89 177 ILE B CA 1
ATOM 3940 C C . ILE B 1 149 ? -12.954 -12.058 -4.806 1.00 60.45 177 ILE B C 1
ATOM 3941 O O . ILE B 1 149 ? -11.807 -11.831 -5.195 1.00 63.27 177 ILE B O 1
ATOM 3946 N N . VAL B 1 150 ? -13.232 -12.250 -3.513 1.00 59.28 178 VAL B N 1
ATOM 3947 C CA . VAL B 1 150 ? -12.211 -11.999 -2.496 1.00 68.43 178 VAL B CA 1
ATOM 3948 C C . VAL B 1 150 ? -11.036 -12.958 -2.644 1.00 73.17 178 VAL B C 1
ATOM 3949 O O . VAL B 1 150 ? -9.891 -12.599 -2.338 1.00 70.36 178 VAL B O 1
ATOM 3953 N N . ASP B 1 151 ? -11.287 -14.179 -3.124 1.00 62.54 179 ASP B N 1
ATOM 3954 C CA . ASP B 1 151 ? -10.198 -15.131 -3.326 1.00 74.77 179 ASP B CA 1
ATOM 3955 C C . ASP B 1 151 ? -9.218 -14.629 -4.379 1.00 73.49 179 ASP B C 1
ATOM 3956 O O . ASP B 1 151 ? -7.997 -14.730 -4.202 1.00 76.68 179 ASP B O 1
ATOM 3961 N N . ILE B 1 152 ? -9.734 -14.077 -5.481 1.00 67.20 180 ILE B N 1
ATOM 3962 C CA . ILE B 1 152 ? -8.868 -13.570 -6.545 1.00 71.95 180 ILE B CA 1
ATOM 3963 C C . ILE B 1 152 ? -7.953 -12.473 -6.018 1.00 72.74 180 ILE B C 1
ATOM 3964 O O . ILE B 1 152 ? -6.782 -12.380 -6.407 1.00 76.34 180 ILE B O 1
ATOM 3969 N N . LEU B 1 153 ? -8.461 -11.639 -5.109 1.00 71.51 181 LEU B N 1
ATOM 3970 C CA . LEU B 1 153 ? -7.679 -10.531 -4.579 1.00 79.49 181 LEU B CA 1
ATOM 3971 C C . LEU B 1 153 ? -6.513 -10.985 -3.710 1.00 79.14 181 LEU B C 1
ATOM 3972 O O . LEU B 1 153 ? -5.695 -10.146 -3.322 1.00 80.06 181 LEU B O 1
ATOM 3977 N N . LYS B 1 154 ? -6.413 -12.272 -3.395 1.00 83.34 182 LYS B N 1
ATOM 3978 C CA . LYS B 1 154 ? -5.341 -12.773 -2.536 1.00 87.64 182 LYS B CA 1
ATOM 3979 C C . LYS B 1 154 ? -4.475 -13.804 -3.258 1.00 85.78 182 LYS B C 1
ATOM 3980 O O . LYS B 1 154 ? -4.412 -13.826 -4.488 1.00 83.94 182 LYS B O 1
ATOM 3986 N N . LYS B 1 170 ? -8.106 -12.065 -22.100 1.00 56.38 233 LYS B N 1
ATOM 3987 C CA . LYS B 1 170 ? -8.075 -10.727 -21.517 1.00 81.69 233 LYS B CA 1
ATOM 3988 C C . LYS B 1 170 ? -7.734 -10.764 -20.031 1.00 76.75 233 LYS B C 1
ATOM 3989 O O . LYS B 1 170 ? -8.400 -11.443 -19.246 1.00 76.30 233 LYS B O 1
ATOM 3995 N N . LYS B 1 171 ? -6.699 -10.019 -19.646 1.00 78.88 234 LYS B N 1
ATOM 3996 C CA . LYS B 1 171 ? -6.278 -9.946 -18.252 1.00 82.82 234 LYS B CA 1
ATOM 3997 C C . LYS B 1 171 ? -7.067 -8.849 -17.546 1.00 70.19 234 LYS B C 1
ATOM 3998 O O . LYS B 1 171 ? -7.001 -7.677 -17.934 1.00 73.76 234 LYS B O 1
ATOM 4004 N N . ILE B 1 172 ? -7.813 -9.233 -16.518 1.00 73.79 235 ILE B N 1
ATOM 4005 C CA . ILE B 1 172 ? -8.655 -8.306 -15.757 1.00 68.83 235 ILE B CA 1
ATOM 4006 C C . ILE B 1 172 ? -7.872 -7.859 -14.534 1.00 60.87 235 ILE B C 1
ATOM 4007 O O . ILE B 1 172 ? -7.615 -8.683 -13.634 1.00 55.02 235 ILE B O 1
ATOM 4012 N N . PRO B 1 173 ? -7.462 -6.592 -14.440 1.00 55.95 236 PRO B N 1
ATOM 4013 C CA . PRO B 1 173 ? -6.845 -6.105 -13.204 1.00 61.73 236 PRO B CA 1
ATOM 4014 C C . PRO B 1 173 ? -7.796 -6.264 -12.025 1.00 60.99 236 PRO B C 1
ATOM 4015 O O . PRO B 1 173 ? -9.019 -6.196 -12.174 1.00 54.05 236 PRO B O 1
ATOM 4019 N N . HIS B 1 174 ? -7.216 -6.503 -10.845 1.00 55.14 237 HIS B N 1
ATOM 4020 C CA . HIS B 1 174 ? -8.027 -6.718 -9.650 1.00 49.42 237 HIS B CA 1
ATOM 4021 C C . HIS B 1 174 ? -8.886 -5.500 -9.332 1.00 58.56 237 HIS B C 1
ATOM 4022 O O . HIS B 1 174 ? -10.025 -5.639 -8.866 1.00 52.11 237 HIS B O 1
ATOM 4029 N N . GLU B 1 175 ? -8.356 -4.298 -9.577 1.00 50.11 238 GLU B N 1
ATOM 4030 C CA . GLU B 1 175 ? -9.131 -3.083 -9.349 1.00 52.90 238 GLU B CA 1
ATOM 4031 C C . GLU B 1 175 ? -10.460 -3.129 -10.092 1.00 48.37 238 GLU B C 1
ATOM 4032 O O . GLU B 1 175 ? -11.488 -2.679 -9.573 1.00 51.35 238 GLU B O 1
ATOM 4038 N N . CYS B 1 176 ? -10.459 -3.677 -11.311 1.00 49.28 239 CYS B N 1
ATOM 4039 C CA . CYS B 1 176 ? -11.686 -3.729 -12.099 1.00 52.18 239 CYS B CA 1
ATOM 4040 C C . CYS B 1 176 ? -12.709 -4.679 -11.489 1.00 46.18 239 CYS B C 1
ATOM 4041 O O . CYS B 1 176 ? -13.917 -4.498 -11.685 1.00 44.05 239 CYS B O 1
ATOM 4044 N N . LEU B 1 177 ? -12.252 -5.693 -10.751 1.00 42.52 240 LEU B N 1
ATOM 4045 C CA . LEU B 1 177 ? -13.187 -6.580 -10.066 1.00 45.42 240 LEU B CA 1
ATOM 4046 C C . LEU B 1 177 ? -13.848 -5.879 -8.884 1.00 45.56 240 LEU B C 1
ATOM 4047 O O . LEU B 1 177 ? -15.040 -6.085 -8.624 1.00 44.70 240 LEU B O 1
ATOM 4052 N N . VAL B 1 178 ? -13.090 -5.054 -8.158 1.00 44.27 241 VAL B N 1
ATOM 4053 C CA . VAL B 1 178 ? -13.677 -4.261 -7.079 1.00 47.50 241 VAL B CA 1
ATOM 4054 C C . VAL B 1 178 ? -14.698 -3.278 -7.644 1.00 47.15 241 VAL B C 1
ATOM 4055 O O . VAL B 1 178 ? -15.812 -3.140 -7.122 1.00 49.12 241 VAL B O 1
ATOM 4059 N N . ILE B 1 179 ? -14.325 -2.579 -8.720 1.00 39.67 242 ILE B N 1
ATOM 4060 C CA . ILE B 1 179 ? -15.216 -1.601 -9.339 1.00 38.16 242 ILE B CA 1
ATOM 4061 C C . ILE B 1 179 ? -16.504 -2.272 -9.797 1.00 43.07 242 ILE B C 1
ATOM 4062 O O . ILE B 1 179 ? -17.608 -1.772 -9.552 1.00 45.29 242 ILE B O 1
ATOM 4067 N N . GLY B 1 180 ? -16.382 -3.420 -10.469 1.00 45.98 243 GLY B N 1
ATOM 4068 C CA . GLY B 1 180 ? -17.565 -4.154 -10.885 1.00 44.60 243 GLY B CA 1
ATOM 4069 C C . GLY B 1 180 ? -18.416 -4.619 -9.721 1.00 43.91 243 GLY B C 1
ATOM 4070 O O . GLY B 1 180 ? -19.645 -4.675 -9.829 1.00 46.19 243 GLY B O 1
ATOM 4071 N N . ALA B 1 181 ? -17.784 -4.960 -8.595 1.00 44.02 244 ALA B N 1
ATOM 4072 C CA . ALA B 1 181 ? -18.542 -5.377 -7.420 1.00 42.94 244 ALA B CA 1
ATOM 4073 C C . ALA B 1 181 ? -19.339 -4.217 -6.839 1.00 45.47 244 ALA B C 1
ATOM 4074 O O . ALA B 1 181 ? -20.488 -4.395 -6.414 1.00 43.12 244 ALA B O 1
ATOM 4076 N N . LEU B 1 182 ? -18.746 -3.021 -6.809 1.00 39.30 245 LEU B N 1
ATOM 4077 C CA . LEU B 1 182 ? -19.473 -1.843 -6.350 1.00 42.13 245 LEU B CA 1
ATOM 4078 C C . LEU B 1 182 ? -20.617 -1.507 -7.299 1.00 39.56 245 LEU B C 1
ATOM 4079 O O . LEU B 1 182 ? -21.740 -1.234 -6.862 1.00 42.18 245 LEU B O 1
ATOM 4084 N N . GLU B 1 183 ? -20.348 -1.531 -8.606 1.00 39.33 246 GLU B N 1
ATOM 4085 C CA . GLU B 1 183 ? -21.382 -1.245 -9.596 1.00 39.56 246 GLU B CA 1
ATOM 4086 C C . GLU B 1 183 ? -22.567 -2.191 -9.451 1.00 47.31 246 GLU B C 1
ATOM 4087 O O . GLU B 1 183 ? -23.728 -1.763 -9.485 1.00 45.13 246 GLU B O 1
ATOM 4093 N N . SER B 1 184 ? -22.292 -3.485 -9.276 1.00 42.70 247 SER B N 1
ATOM 4094 C CA . SER B 1 184 ? -23.374 -4.446 -9.097 1.00 47.86 247 SER B CA 1
ATOM 4095 C C . SER B 1 184 ? -24.105 -4.238 -7.776 1.00 48.00 247 SER B C 1
ATOM 4096 O O . SER B 1 184 ? -25.320 -4.443 -7.708 1.00 48.03 247 SER B O 1
ATOM 4099 N N . ALA B 1 185 ? -23.394 -3.813 -6.727 1.00 44.86 248 ALA B N 1
ATOM 4100 C CA . ALA B 1 185 ? -24.034 -3.635 -5.426 1.00 41.20 248 ALA B CA 1
ATOM 4101 C C . ALA B 1 185 ? -25.046 -2.494 -5.454 1.00 43.54 248 ALA B C 1
ATOM 4102 O O . ALA B 1 185 ? -26.144 -2.615 -4.896 1.00 42.74 248 ALA B O 1
ATOM 4104 N N . PHE B 1 186 ? -24.689 -1.374 -6.087 1.00 38.49 249 PHE B N 1
ATOM 4105 C CA . PHE B 1 186 ? -25.647 -0.287 -6.283 1.00 45.28 249 PHE B CA 1
ATOM 4106 C C . PHE B 1 186 ? -26.899 -0.782 -6.997 1.00 50.49 249 PHE B C 1
ATOM 4107 O O . PHE B 1 186 ? -28.026 -0.556 -6.538 1.00 44.50 249 PHE B O 1
ATOM 4115 N N . LYS B 1 187 ? -26.712 -1.463 -8.132 1.00 45.94 250 LYS B N 1
ATOM 4116 C CA . LYS B 1 187 ? -27.832 -1.971 -8.918 1.00 49.11 250 LYS B CA 1
ATOM 4117 C C . LYS B 1 187 ? -28.695 -2.931 -8.109 1.00 48.10 250 LYS B C 1
ATOM 4118 O O . LYS B 1 187 ? -29.929 -2.862 -8.156 1.00 48.32 250 LYS B O 1
ATOM 4124 N N . GLU B 1 188 ? -28.060 -3.838 -7.363 1.00 46.55 251 GLU B N 1
ATOM 4125 C CA . GLU B 1 188 ? -28.815 -4.807 -6.576 1.00 47.91 251 GLU B CA 1
ATOM 4126 C C . GLU B 1 188 ? -29.554 -4.148 -5.418 1.00 54.45 251 GLU B C 1
ATOM 4127 O O . GLU B 1 188 ? -30.620 -4.630 -5.015 1.00 48.42 251 GLU B O 1
ATOM 4133 N N . MET B 1 189 ? -29.011 -3.060 -4.868 1.00 49.01 252 MET B N 1
ATOM 4134 C CA . MET B 1 189 ? -29.730 -2.327 -3.832 1.00 49.77 252 MET B CA 1
ATOM 4135 C C . MET B 1 189 ? -31.018 -1.734 -4.385 1.00 47.69 252 MET B C 1
ATOM 4136 O O . MET B 1 189 ? -32.082 -1.836 -3.763 1.00 48.69 252 MET B O 1
ATOM 4141 N N . ASP B 1 190 ? -30.938 -1.117 -5.566 1.00 53.92 253 ASP B N 1
ATOM 4142 C CA . ASP B 1 190 ? -32.109 -0.493 -6.169 1.00 45.27 253 ASP B CA 1
ATOM 4143 C C . ASP B 1 190 ? -33.154 -1.532 -6.553 1.00 45.15 253 ASP B C 1
ATOM 4144 O O . ASP B 1 190 ? -34.358 -1.266 -6.465 1.00 45.90 253 ASP B O 1
ATOM 4149 N N . LEU B 1 191 ? -32.715 -2.719 -6.980 1.00 46.16 254 LEU B N 1
ATOM 4150 C CA . LEU B 1 191 ? -33.656 -3.784 -7.312 1.00 52.57 254 LEU B CA 1
ATOM 4151 C C . LEU B 1 191 ? -34.395 -4.275 -6.075 1.00 51.47 254 LEU B C 1
ATOM 4152 O O . LEU B 1 191 ? -35.588 -4.592 -6.144 1.00 54.45 254 LEU B O 1
ATOM 4157 N N . GLN B 1 192 ? -33.705 -4.339 -4.934 1.00 51.87 255 GLN B N 1
ATOM 4158 C CA . GLN B 1 192 ? -34.370 -4.712 -3.694 1.00 56.11 255 GLN B CA 1
ATOM 4159 C C . GLN B 1 192 ? -35.410 -3.670 -3.305 1.00 56.34 255 GLN B C 1
ATOM 4160 O O . GLN B 1 192 ? -36.527 -4.015 -2.907 1.00 54.64 255 GLN B O 1
ATOM 4166 N N . ILE B 1 193 ? -35.068 -2.385 -3.425 1.00 52.44 256 ILE B N 1
ATOM 4167 C CA . ILE B 1 193 ? -36.053 -1.337 -3.171 1.00 51.57 256 ILE B CA 1
ATOM 4168 C C . ILE B 1 193 ? -37.251 -1.495 -4.101 1.00 53.34 256 ILE B C 1
ATOM 4169 O O . ILE B 1 193 ? -38.403 -1.340 -3.680 1.00 54.36 256 ILE B O 1
ATOM 4174 N N . GLU B 1 194 ? -37.000 -1.836 -5.368 1.00 46.95 257 GLU B N 1
ATOM 4175 C CA . GLU B 1 194 ? -38.077 -1.884 -6.352 1.00 53.62 257 GLU B CA 1
ATOM 4176 C C . GLU B 1 194 ? -39.131 -2.923 -5.990 1.00 57.47 257 GLU B C 1
ATOM 4177 O O . GLU B 1 194 ? -40.330 -2.679 -6.165 1.00 63.11 257 GLU B O 1
ATOM 4183 N N . ARG B 1 195 ? -38.713 -4.085 -5.484 1.00 50.81 258 ARG B N 1
ATOM 4184 C CA . ARG B 1 195 ? -39.681 -5.134 -5.185 1.00 64.79 258 ARG B CA 1
ATOM 4185 C C . ARG B 1 195 ? -40.205 -5.075 -3.757 1.00 64.74 258 ARG B C 1
ATOM 4186 O O . ARG B 1 195 ? -41.367 -5.427 -3.523 1.00 67.74 258 ARG B O 1
ATOM 4194 N N . GLU B 1 196 ? -39.391 -4.639 -2.791 1.00 59.87 259 GLU B N 1
ATOM 4195 C CA . GLU B 1 196 ? -39.930 -4.424 -1.452 1.00 58.97 259 GLU B CA 1
ATOM 4196 C C . GLU B 1 196 ? -40.780 -3.163 -1.383 1.00 65.37 259 GLU B C 1
ATOM 4197 O O . GLU B 1 196 ? -41.539 -2.994 -0.421 1.00 63.18 259 GLU B O 1
ATOM 4203 N N . ARG B 1 197 ? -40.677 -2.291 -2.392 1.00 67.80 260 ARG B N 1
ATOM 4204 C CA . ARG B 1 197 ? -41.512 -1.102 -2.554 1.00 65.32 260 ARG B CA 1
ATOM 4205 C C . ARG B 1 197 ? -42.986 -1.406 -2.321 1.00 72.16 260 ARG B C 1
ATOM 4206 O O . ARG B 1 197 ? -43.709 -0.608 -1.716 1.00 66.37 260 ARG B O 1
ATOM 4214 N N . SER B 1 198 ? -43.426 -2.579 -2.774 1.00 64.84 261 SER B N 1
ATOM 4215 C CA . SER B 1 198 ? -44.838 -2.929 -2.753 1.00 62.46 261 SER B CA 1
ATOM 4216 C C . SER B 1 198 ? -45.325 -3.406 -1.390 1.00 63.99 261 SER B C 1
ATOM 4217 O O . SER B 1 198 ? -46.539 -3.457 -1.171 1.00 68.05 261 SER B O 1
ATOM 4220 N N . SER B 1 199 ? -44.419 -3.761 -0.476 1.00 65.92 262 SER B N 1
ATOM 4221 C CA . SER B 1 199 ? -44.804 -4.255 0.838 1.00 66.47 262 SER B CA 1
ATOM 4222 C C . SER B 1 199 ? -44.405 -3.345 1.987 1.00 67.38 262 SER B C 1
ATOM 4223 O O . SER B 1 199 ? -45.022 -3.431 3.054 1.00 73.03 262 SER B O 1
ATOM 4226 N N . TYR B 1 200 ? -43.401 -2.491 1.812 1.00 68.41 263 TYR B N 1
ATOM 4227 C CA . TYR B 1 200 ? -43.003 -1.522 2.822 1.00 66.72 263 TYR B CA 1
ATOM 4228 C C . TYR B 1 200 ? -43.082 -0.115 2.247 1.00 65.08 263 TYR B C 1
ATOM 4229 O O . TYR B 1 200 ? -42.872 0.098 1.048 1.00 63.34 263 TYR B O 1
ATOM 4238 N N . ASN B 1 201 ? -43.382 0.845 3.118 1.00 62.31 264 ASN B N 1
ATOM 4239 C CA . ASN B 1 201 ? -43.389 2.255 2.739 1.00 57.55 264 ASN B CA 1
ATOM 4240 C C . ASN B 1 201 ? -41.943 2.737 2.698 1.00 59.44 264 ASN B C 1
ATOM 4241 O O . ASN B 1 201 ? -41.375 3.156 3.708 1.00 59.60 264 ASN B O 1
ATOM 4246 N N . ILE B 1 202 ? -41.337 2.658 1.512 1.00 52.58 265 ILE B N 1
ATOM 4247 C CA . ILE B 1 202 ? -40.002 3.195 1.280 1.00 53.73 265 ILE B CA 1
ATOM 4248 C C . ILE B 1 202 ? -40.142 4.452 0.434 1.00 55.05 265 ILE B C 1
ATOM 4249 O O . ILE B 1 202 ? -40.116 4.391 -0.800 1.00 52.69 265 ILE B O 1
ATOM 4254 N N . SER B 1 203 ? -40.288 5.599 1.091 1.00 54.06 266 SER B N 1
ATOM 4255 C CA . SER B 1 203 ? -40.676 6.820 0.402 1.00 53.96 266 SER B CA 1
ATO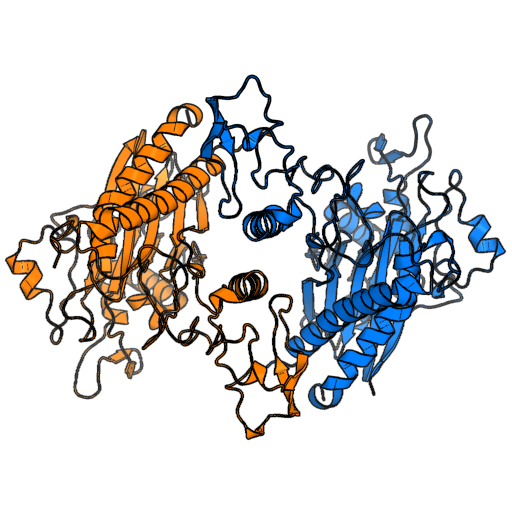M 4256 C C . SER B 1 203 ? -39.526 7.405 -0.414 1.00 54.68 266 SER B C 1
ATOM 4257 O O . SER B 1 203 ? -38.350 7.285 -0.059 1.00 53.74 266 SER B O 1
ATOM 4260 N N . GLY B 1 204 ? -39.889 8.032 -1.534 1.00 55.17 267 GLY B N 1
ATOM 4261 C CA . GLY B 1 204 ? -39.009 8.894 -2.307 1.00 48.92 267 GLY B CA 1
ATOM 4262 C C . GLY B 1 204 ? -37.815 8.184 -2.925 1.00 54.04 267 GLY B C 1
ATOM 4263 O O . GLY B 1 204 ? -37.862 7.004 -3.287 1.00 55.70 267 GLY B O 1
ATOM 4264 N N . GLY B 1 205 ? -36.723 8.940 -3.061 1.00 49.12 268 GLY B N 1
ATOM 4265 C CA . GLY B 1 205 ? -35.474 8.423 -3.576 1.00 43.95 268 GLY B CA 1
ATOM 4266 C C . GLY B 1 205 ? -34.309 9.027 -2.818 1.00 50.16 268 GLY B C 1
ATOM 4267 O O . GLY B 1 205 ? -34.497 9.756 -1.842 1.00 47.59 268 GLY B O 1
ATOM 4268 N N . CYS B 1 206 ? -33.100 8.717 -3.283 1.00 44.53 269 CYS B N 1
ATOM 4269 C CA . CYS B 1 206 ? -31.911 9.234 -2.622 1.00 39.42 269 CYS B CA 1
ATOM 4270 C C . CYS B 1 206 ? -30.705 9.083 -3.534 1.00 46.28 269 CYS B C 1
ATOM 4271 O O . CYS B 1 206 ? -30.624 8.145 -4.332 1.00 42.68 269 CYS B O 1
ATOM 4274 N N . THR B 1 207 ? -29.772 10.021 -3.400 1.00 40.66 270 THR B N 1
ATOM 4275 C CA . THR B 1 207 ? -28.456 9.876 -3.996 1.00 35.82 270 THR B CA 1
ATOM 4276 C C . THR B 1 207 ? -27.584 9.005 -3.097 1.00 42.69 270 THR B C 1
ATOM 4277 O O . THR B 1 207 ? -27.901 8.764 -1.930 1.00 42.88 270 THR B O 1
ATOM 4281 N N . ALA B 1 208 ? -26.469 8.533 -3.648 1.00 39.59 271 ALA B N 1
ATOM 4282 C CA . ALA B 1 208 ? -25.603 7.607 -2.925 1.00 41.14 271 ALA B CA 1
ATOM 4283 C C . ALA B 1 208 ? -24.146 7.907 -3.237 1.00 42.63 271 ALA B C 1
ATOM 4284 O O . ALA B 1 208 ? -23.727 7.828 -4.396 1.00 42.69 271 ALA B O 1
ATOM 4286 N N . LEU B 1 209 ? -23.382 8.238 -2.197 1.00 44.57 272 LEU B N 1
ATOM 4287 C CA . LEU B 1 209 ? -21.938 8.423 -2.280 1.00 41.24 272 LEU B CA 1
ATOM 4288 C C . LEU B 1 209 ? -21.293 7.555 -1.209 1.00 42.35 272 LEU B C 1
ATOM 4289 O O . LEU B 1 209 ? -21.544 7.755 -0.016 1.00 49.79 272 LEU B O 1
ATOM 4294 N N . ILE B 1 210 ? -20.472 6.590 -1.629 1.00 38.13 273 ILE B N 1
ATOM 4295 C CA . ILE B 1 210 ? -19.822 5.677 -0.698 1.00 41.01 273 ILE B CA 1
ATOM 4296 C C . ILE B 1 210 ? -18.334 5.603 -1.012 1.00 38.62 273 ILE B C 1
ATOM 4297 O O . ILE B 1 210 ? -17.892 5.873 -2.131 1.00 42.89 273 ILE B O 1
ATOM 4302 N N . VAL B 1 211 ? -17.562 5.237 0.009 1.00 39.84 274 VAL B N 1
ATOM 4303 C CA . VAL B 1 211 ? -16.128 5.013 -0.096 1.00 36.75 274 VAL B CA 1
ATOM 4304 C C . VAL B 1 211 ? -15.806 3.715 0.634 1.00 40.95 274 VAL B C 1
ATOM 4305 O O . VAL B 1 211 ? -16.355 3.444 1.709 1.00 41.69 274 VAL B O 1
ATOM 4309 N N . ILE B 1 212 ? -14.929 2.904 0.048 1.00 37.11 275 ILE B N 1
ATOM 4310 C CA . ILE B 1 212 ? -14.360 1.759 0.744 1.00 45.82 275 ILE B CA 1
ATOM 4311 C C . ILE B 1 212 ? -12.847 1.813 0.608 1.00 45.32 275 ILE B C 1
ATOM 4312 O O . ILE B 1 212 ? -12.309 2.278 -0.402 1.00 45.55 275 ILE B O 1
ATOM 4317 N N . CYS B 1 213 ? -12.159 1.357 1.650 1.00 39.60 276 CYS B N 1
ATOM 4318 C CA . CYS B 1 213 ? -10.715 1.165 1.624 1.00 47.80 276 CYS B CA 1
ATOM 4319 C C . CYS B 1 213 ? -10.447 -0.332 1.637 1.00 47.30 276 CYS B C 1
ATOM 4320 O O . CYS B 1 213 ? -10.756 -1.013 2.621 1.00 45.90 276 CYS B O 1
ATOM 4323 N N . LEU B 1 214 ? -9.879 -0.841 0.546 1.00 47.18 277 LEU B N 1
ATOM 4324 C CA . LEU B 1 214 ? -9.707 -2.276 0.362 1.00 47.35 277 LEU B CA 1
ATOM 4325 C C . LEU B 1 214 ? -8.313 -2.544 -0.180 1.00 47.51 277 LEU B C 1
ATOM 4326 O O . LEU B 1 214 ? -7.976 -2.088 -1.277 1.00 49.32 277 LEU B O 1
ATOM 4331 N N . LEU B 1 215 ? -7.513 -3.279 0.593 1.00 50.21 278 LEU B N 1
ATOM 4332 C CA . LEU B 1 215 ? -6.165 -3.692 0.202 1.00 49.88 278 LEU B CA 1
ATOM 4333 C C . LEU B 1 215 ? -5.329 -2.499 -0.257 1.00 53.06 278 LEU B C 1
ATOM 4334 O O . LEU B 1 215 ? -4.700 -2.512 -1.321 1.00 50.28 278 LEU B O 1
ATOM 4339 N N . GLY B 1 216 ? -5.342 -1.449 0.562 1.00 49.98 279 GLY B N 1
ATOM 4340 C CA . GLY B 1 216 ? -4.492 -0.295 0.364 1.00 47.06 279 GLY B CA 1
ATOM 4341 C C . GLY B 1 216 ? -4.993 0.745 -0.614 1.00 49.51 279 GLY B C 1
ATOM 4342 O O . GLY B 1 216 ? -4.243 1.675 -0.933 1.00 52.16 279 GLY B O 1
ATOM 4343 N N . LYS B 1 217 ? -6.227 0.636 -1.098 1.00 50.01 280 LYS B N 1
ATOM 4344 C CA . LYS B 1 217 ? -6.744 1.573 -2.086 1.00 48.96 280 LYS B CA 1
ATOM 4345 C C . LYS B 1 217 ? -8.122 2.067 -1.679 1.00 52.79 280 LYS B C 1
ATOM 4346 O O . LYS B 1 217 ? -8.922 1.314 -1.116 1.00 49.26 280 LYS B O 1
ATOM 4352 N N . LEU B 1 218 ? -8.390 3.337 -1.964 1.00 49.79 281 LEU B N 1
ATOM 4353 C CA . LEU B 1 218 ? -9.712 3.912 -1.762 1.00 48.87 281 LEU B CA 1
ATOM 4354 C C . LEU B 1 218 ? -10.506 3.829 -3.057 1.00 44.69 281 LEU B C 1
ATOM 4355 O O . LEU B 1 218 ? -9.987 4.143 -4.133 1.00 45.96 281 LEU B O 1
ATOM 4360 N N . TYR B 1 219 ? -11.761 3.407 -2.951 1.00 43.93 282 TYR B N 1
ATOM 4361 C CA . TYR B 1 219 ? -12.682 3.387 -4.079 1.00 40.10 282 TYR B CA 1
ATOM 4362 C C . TYR B 1 219 ? -13.839 4.318 -3.752 1.00 39.51 282 TYR B C 1
ATOM 4363 O O . TYR B 1 219 ? -14.583 4.074 -2.797 1.00 44.03 282 TYR B O 1
ATOM 4372 N N . VAL B 1 220 ? -13.991 5.377 -4.538 1.00 46.72 283 VAL B N 1
ATOM 4373 C CA . VAL B 1 220 ? -15.038 6.370 -4.333 1.00 35.81 283 VAL B CA 1
ATOM 4374 C C . VAL B 1 220 ? -16.079 6.190 -5.430 1.00 40.69 283 VAL B C 1
ATOM 4375 O O . VAL B 1 220 ? -15.794 6.420 -6.613 1.00 46.06 283 VAL B O 1
ATOM 4379 N N . ALA B 1 221 ? -17.285 5.779 -5.038 1.00 45.57 284 ALA B N 1
ATOM 4380 C CA . ALA B 1 221 ? -18.366 5.459 -5.965 1.00 45.20 284 ALA B CA 1
ATOM 4381 C C . ALA B 1 221 ? -19.526 6.413 -5.723 1.00 40.31 284 ALA B C 1
ATOM 4382 O O . ALA B 1 221 ? -20.047 6.487 -4.605 1.00 45.90 284 ALA B O 1
ATOM 4384 N N . ASN B 1 222 ? -19.946 7.121 -6.773 1.00 46.96 285 ASN B N 1
ATOM 4385 C CA . ASN B 1 222 ? -20.936 8.185 -6.652 1.00 39.52 285 ASN B CA 1
ATOM 4386 C C . ASN B 1 222 ? -22.078 7.983 -7.637 1.00 43.86 285 ASN B C 1
ATOM 4387 O O . ASN B 1 222 ? -21.846 7.766 -8.831 1.00 36.01 285 ASN B O 1
ATOM 4392 N N . ALA B 1 223 ? -23.308 8.082 -7.131 1.00 42.73 286 ALA B N 1
ATOM 4393 C CA . ALA B 1 223 ? -24.527 8.064 -7.942 1.00 42.94 286 ALA B CA 1
ATOM 4394 C C . ALA B 1 223 ? -25.436 9.156 -7.382 1.00 41.01 286 ALA B C 1
ATOM 4395 O O . ALA B 1 223 ? -26.311 8.884 -6.556 1.00 41.36 286 ALA B O 1
ATOM 4397 N N . GLY B 1 224 ? -25.218 10.384 -7.818 1.00 42.85 287 GLY B N 1
ATOM 4398 C CA . GLY B 1 224 ? -25.983 11.519 -7.330 1.00 45.01 287 GLY B CA 1
ATOM 4399 C C . GLY B 1 224 ? -25.190 12.801 -7.516 1.00 50.06 287 GLY B C 1
ATOM 4400 O O . GLY B 1 224 ? -24.313 12.876 -8.375 1.00 41.86 287 GLY B O 1
ATOM 4401 N N . ASP B 1 225 ? -25.512 13.803 -6.693 1.00 41.78 288 ASP B N 1
ATOM 4402 C CA . ASP B 1 225 ? -24.834 15.093 -6.772 1.00 44.47 288 ASP B CA 1
ATOM 4403 C C . ASP B 1 225 ? -24.184 15.498 -5.451 1.00 42.80 288 ASP B C 1
ATOM 4404 O O . ASP B 1 225 ? -23.921 16.686 -5.234 1.00 45.26 288 ASP B O 1
ATOM 4409 N N . SER B 1 226 ? -23.930 14.542 -4.560 1.00 40.13 289 SER B N 1
ATOM 4410 C CA . SER B 1 226 ? -22.956 14.773 -3.504 1.00 39.74 289 SER B CA 1
ATOM 4411 C C . SER B 1 226 ? -21.552 14.757 -4.104 1.00 40.81 289 SER B C 1
ATOM 4412 O O . SER B 1 226 ? -21.357 14.433 -5.278 1.00 46.25 289 SER B O 1
ATOM 4415 N N . ARG B 1 227 ? -20.558 15.116 -3.296 1.00 33.37 290 ARG B N 1
ATOM 4416 C CA . ARG B 1 227 ? -19.226 15.288 -3.855 1.00 43.78 290 ARG B CA 1
ATOM 4417 C C . ARG B 1 227 ? -18.160 14.823 -2.875 1.00 36.42 290 ARG B C 1
ATOM 4418 O O . ARG B 1 227 ? -18.299 14.985 -1.660 1.00 41.52 290 ARG B O 1
ATOM 4426 N N . ALA B 1 228 ? -17.091 14.254 -3.425 1.00 36.29 291 ALA B N 1
ATOM 4427 C CA . ALA B 1 228 ? -15.916 13.844 -2.671 1.00 32.03 291 ALA B CA 1
ATOM 4428 C C . ALA B 1 228 ? -14.694 14.528 -3.258 1.00 31.69 291 ALA B C 1
ATOM 4429 O O . ALA B 1 228 ? -14.477 14.480 -4.473 1.00 44.47 291 ALA B O 1
ATOM 4431 N N . ILE B 1 229 ? -13.900 15.169 -2.404 1.00 34.05 292 ILE B N 1
ATOM 4432 C CA . ILE B 1 229 ? -12.622 15.730 -2.822 1.00 40.66 292 ILE B CA 1
ATOM 4433 C C . ILE B 1 229 ? -11.558 15.372 -1.794 1.00 37.43 292 ILE B C 1
ATOM 4434 O O . ILE B 1 229 ? -11.841 15.204 -0.604 1.00 40.86 292 ILE B O 1
ATOM 4439 N N . ILE B 1 230 ? -10.324 15.253 -2.269 1.00 37.28 293 ILE B N 1
ATOM 4440 C CA . ILE B 1 230 ? -9.151 15.070 -1.422 1.00 39.57 293 ILE B CA 1
ATOM 4441 C C . ILE B 1 230 ? -8.392 16.387 -1.361 1.00 37.17 293 ILE B C 1
ATOM 4442 O O . ILE B 1 230 ? -8.209 17.058 -2.384 1.00 45.34 293 ILE B O 1
ATOM 4447 N N . ILE B 1 231 ? -7.970 16.770 -0.160 1.00 39.06 294 ILE B N 1
ATOM 4448 C CA . ILE B 1 231 ? -7.075 17.900 0.043 1.00 40.03 294 ILE B CA 1
ATOM 4449 C C . ILE B 1 231 ? -5.760 17.344 0.565 1.00 46.98 294 ILE B C 1
ATOM 4450 O O . ILE B 1 231 ? -5.711 16.774 1.662 1.00 45.05 294 ILE B O 1
ATOM 4455 N N . ARG B 1 232 ? -4.699 17.508 -0.222 1.00 42.30 295 ARG B N 1
ATOM 4456 C CA . ARG B 1 232 ? -3.409 16.875 0.029 1.00 45.92 295 ARG B CA 1
ATOM 4457 C C . ARG B 1 232 ? -2.325 17.927 -0.145 1.00 44.39 295 ARG B C 1
ATOM 4458 O O . ARG B 1 232 ? -2.055 18.360 -1.271 1.00 49.27 295 ARG B O 1
ATOM 4466 N N . ASN B 1 233 ? -1.700 18.323 0.964 1.00 52.13 296 ASN B N 1
ATOM 4467 C CA . ASN B 1 233 ? -0.704 19.393 0.963 1.00 48.50 296 ASN B CA 1
ATOM 4468 C C . ASN B 1 233 ? -1.261 20.641 0.277 1.00 53.97 296 ASN B C 1
ATOM 4469 O O . ASN B 1 233 ? -0.605 21.278 -0.551 1.00 56.73 296 ASN B O 1
ATOM 4474 N N . GLY B 1 234 ? -2.505 20.980 0.620 1.00 52.42 297 GLY B N 1
ATOM 4475 C CA . GLY B 1 234 ? -3.182 22.125 0.052 1.00 52.41 297 GLY B CA 1
ATOM 4476 C C . GLY B 1 234 ? -3.836 21.902 -1.296 1.00 60.02 297 GLY B C 1
ATOM 4477 O O . GLY B 1 234 ? -4.727 22.672 -1.667 1.00 65.81 297 GLY B O 1
ATOM 4478 N N . GLU B 1 235 ? -3.439 20.872 -2.038 1.00 60.03 298 GLU B N 1
ATOM 4479 C CA . GLU B 1 235 ? -3.959 20.653 -3.382 1.00 50.00 298 GLU B CA 1
ATOM 4480 C C . GLU B 1 235 ? -5.313 19.950 -3.343 1.00 60.06 298 GLU B C 1
ATOM 4481 O O . GLU B 1 235 ? -5.525 19.019 -2.561 1.00 52.55 298 GLU B O 1
ATOM 4487 N N . ILE B 1 236 ? -6.232 20.397 -4.200 1.00 58.30 299 ILE B N 1
ATOM 4488 C CA . ILE B 1 236 ? -7.544 19.771 -4.331 1.00 52.37 299 ILE B CA 1
ATOM 4489 C C . ILE B 1 236 ? -7.453 18.647 -5.354 1.00 50.90 299 ILE B C 1
ATOM 4490 O O . ILE B 1 236 ? -6.955 18.844 -6.469 1.00 52.04 299 ILE B O 1
ATOM 4495 N N . ILE B 1 237 ? -7.936 17.467 -4.976 1.00 44.66 300 ILE B N 1
ATOM 4496 C CA . ILE B 1 237 ? -7.952 16.309 -5.866 1.00 41.77 300 ILE B CA 1
ATOM 4497 C C . ILE B 1 237 ? -9.388 15.812 -5.978 1.00 39.97 300 ILE B C 1
ATOM 4498 O O . ILE B 1 237 ? -9.874 15.127 -5.070 1.00 48.79 300 ILE B O 1
ATOM 4503 N N . PRO B 1 238 ? -10.106 16.138 -7.054 1.00 41.68 301 PRO B N 1
ATOM 4504 C CA . PRO B 1 238 ? -11.494 15.676 -7.174 1.00 46.60 301 PRO B CA 1
ATOM 4505 C C . PRO B 1 238 ? -11.560 14.158 -7.220 1.00 44.48 301 PRO B C 1
ATOM 4506 O O . PRO B 1 238 ? -10.707 13.499 -7.820 1.00 49.41 301 PRO B O 1
ATOM 4510 N N . MET B 1 239 ? -12.583 13.604 -6.569 1.00 42.17 302 MET B N 1
ATOM 4511 C CA . MET B 1 239 ? -12.743 12.157 -6.498 1.00 42.91 302 MET B CA 1
ATOM 4512 C C . MET B 1 239 ? -14.155 11.728 -6.882 1.00 44.74 302 MET B C 1
ATOM 4513 O O . MET B 1 239 ? -14.544 10.583 -6.619 1.00 51.86 302 MET B O 1
ATOM 4518 N N . SER B 1 240 ? -14.926 12.622 -7.497 1.00 41.46 303 SER B N 1
ATOM 4519 C CA . SER B 1 240 ? -16.273 12.312 -7.957 1.00 43.11 303 SER B CA 1
ATOM 4520 C C . SER B 1 240 ? -16.722 13.403 -8.918 1.00 47.13 303 SER B C 1
ATOM 4521 O O . SER B 1 240 ? -16.150 14.497 -8.955 1.00 44.27 303 SER B O 1
ATOM 4524 N N . SER B 1 241 ? -17.754 13.083 -9.697 1.00 40.41 304 SER B N 1
ATOM 4525 C CA . SER B 1 241 ? -18.432 14.046 -10.550 1.00 49.37 304 SER B CA 1
ATOM 4526 C C . SER B 1 241 ? -19.932 13.928 -10.320 1.00 47.58 304 SER B C 1
ATOM 4527 O O . SER B 1 241 ? -20.437 12.858 -9.974 1.00 45.29 304 SER B O 1
ATOM 4530 N N . GLU B 1 242 ? -20.640 15.039 -10.508 1.00 44.98 305 GLU B N 1
ATOM 4531 C CA . GLU B 1 242 ? -22.067 15.093 -10.228 1.00 42.96 305 GLU B CA 1
ATOM 4532 C C . GLU B 1 242 ? -22.875 14.718 -11.461 1.00 45.29 305 GLU B C 1
ATOM 4533 O O . GLU B 1 242 ? -22.496 15.032 -12.594 1.00 48.84 305 GLU B O 1
ATOM 4539 N N . PHE B 1 243 ? -23.992 14.039 -11.227 1.00 45.99 306 PHE B N 1
ATOM 4540 C CA . PHE B 1 243 ? -24.857 13.526 -12.283 1.00 45.17 306 PHE B CA 1
ATOM 4541 C C . PHE B 1 243 ? -26.161 14.311 -12.243 1.00 41.47 306 PHE B C 1
ATOM 4542 O O . PHE B 1 243 ? -27.024 14.067 -11.393 1.00 43.44 306 PHE B O 1
ATOM 4550 N N . THR B 1 244 ? -26.290 15.257 -13.159 1.00 43.42 307 THR B N 1
ATOM 4551 C CA . THR B 1 244 ? -27.408 16.184 -13.238 1.00 45.62 307 THR B CA 1
ATOM 4552 C C . THR B 1 244 ? -27.955 16.160 -14.654 1.00 39.35 307 THR B C 1
ATOM 4553 O O . THR B 1 244 ? -27.338 15.588 -15.559 1.00 43.66 307 THR B O 1
ATOM 4557 N N . PRO B 1 245 ? -29.135 16.753 -14.881 1.00 44.51 308 PRO B N 1
ATOM 4558 C CA . PRO B 1 245 ? -29.625 16.909 -16.265 1.00 42.12 308 PRO B CA 1
ATOM 4559 C C . PRO B 1 245 ? -28.614 17.547 -17.193 1.00 45.50 308 PRO B C 1
ATOM 4560 O O . PRO B 1 245 ? -28.626 17.287 -18.403 1.00 48.88 308 PRO B O 1
ATOM 4564 N N . GLU B 1 246 ? -27.738 18.389 -16.650 1.00 43.41 309 GLU B N 1
ATOM 4565 C CA . GLU B 1 246 ? -26.752 19.089 -17.459 1.00 45.55 309 GLU B CA 1
ATOM 4566 C C . GLU B 1 246 ? -25.569 18.188 -17.801 1.00 44.38 309 GLU B C 1
ATOM 4567 O O . GLU B 1 246 ? -25.212 18.041 -18.976 1.00 47.29 309 GLU B O 1
ATOM 4573 N N . THR B 1 247 ? -24.950 17.568 -16.790 1.00 41.88 310 THR B N 1
ATOM 4574 C CA . THR B 1 247 ? -23.813 16.688 -17.043 1.00 39.26 310 THR B CA 1
ATOM 4575 C C . THR B 1 247 ? -24.211 15.417 -17.784 1.00 39.47 310 THR B C 1
ATOM 4576 O O . THR B 1 247 ? -23.346 14.766 -18.382 1.00 46.53 310 THR B O 1
ATOM 4580 N N . GLU B 1 248 ? -25.493 15.051 -17.765 1.00 37.88 311 GLU B N 1
ATOM 4581 C CA . GLU B 1 248 ? -25.973 13.828 -18.399 1.00 42.81 311 GLU B CA 1
ATOM 4582 C C . GLU B 1 248 ? -26.879 14.111 -19.592 1.00 50.29 311 GLU B C 1
ATOM 4583 O O . GLU B 1 248 ? -27.628 13.226 -20.019 1.00 46.90 311 GLU B O 1
ATOM 4589 N N . ARG B 1 249 ? -26.808 15.324 -20.147 1.00 46.25 312 ARG B N 1
ATOM 4590 C CA . ARG B 1 249 ? -27.751 15.743 -21.181 1.00 49.50 312 ARG B CA 1
ATOM 4591 C C . ARG B 1 249 ? -27.736 14.797 -22.376 1.00 45.87 312 ARG B C 1
ATOM 4592 O O . ARG B 1 249 ? -28.792 14.361 -22.852 1.00 41.06 312 ARG B O 1
ATOM 4600 N N . GLN B 1 250 ? -26.545 14.471 -22.882 1.00 41.28 313 GLN B N 1
ATOM 4601 C CA . GLN B 1 250 ? -26.454 13.700 -24.120 1.00 48.96 313 GLN B CA 1
ATOM 4602 C C . GLN B 1 250 ? -27.004 12.289 -23.938 1.00 41.58 313 GLN B C 1
ATOM 4603 O O . GLN B 1 250 ? -27.730 11.782 -24.802 1.00 42.44 313 GLN B O 1
ATOM 4609 N N . ARG B 1 251 ? -26.686 11.645 -22.810 1.00 43.79 314 ARG B N 1
ATOM 4610 C CA . ARG B 1 251 ? -27.288 10.347 -22.519 1.00 43.43 314 ARG B CA 1
ATOM 4611 C C . ARG B 1 251 ? -28.804 10.451 -22.446 1.00 41.89 314 ARG B C 1
ATOM 4612 O O . ARG B 1 251 ? -29.520 9.590 -22.969 1.00 46.70 314 ARG B O 1
ATOM 4620 N N . LEU B 1 252 ? -29.312 11.507 -21.806 1.00 45.66 315 LEU B N 1
ATOM 4621 C CA . LEU B 1 252 ? -30.754 11.647 -21.637 1.00 39.30 315 LEU B CA 1
ATOM 4622 C C . LEU B 1 252 ? -31.446 11.921 -22.969 1.00 41.35 315 LEU B C 1
ATOM 4623 O O . LEU B 1 252 ? -32.495 11.334 -23.260 1.00 40.77 315 LEU B O 1
ATOM 4628 N N . GLN B 1 253 ? -30.875 12.801 -23.796 1.00 41.27 316 GLN B N 1
ATOM 4629 C CA . GLN B 1 253 ? -31.445 13.039 -25.119 1.00 40.92 316 GLN B CA 1
ATOM 4630 C C . GLN B 1 253 ? -31.357 11.791 -25.989 1.00 47.79 316 GLN B C 1
ATOM 4631 O O . GLN B 1 253 ? -32.277 11.496 -26.762 1.00 44.41 316 GLN B O 1
ATOM 4637 N N . TYR B 1 254 ? -30.252 11.048 -25.879 1.00 42.63 317 TYR B N 1
ATOM 4638 C CA . TYR B 1 254 ? -30.090 9.812 -26.639 1.00 50.56 317 TYR B CA 1
ATOM 4639 C C . TYR B 1 254 ? -31.215 8.830 -26.335 1.00 48.53 317 TYR B C 1
ATOM 4640 O O . TYR B 1 254 ? -31.816 8.251 -27.248 1.00 51.56 317 TYR B O 1
ATOM 4649 N N . LEU B 1 255 ? -31.515 8.633 -25.048 1.00 48.32 318 LEU B N 1
ATOM 4650 C CA . LEU B 1 255 ? -32.555 7.685 -24.660 1.00 45.43 318 LEU B CA 1
ATOM 4651 C C . LEU B 1 255 ? -33.926 8.146 -25.137 1.00 50.01 318 LEU B C 1
ATOM 4652 O O . LEU B 1 255 ? -34.706 7.355 -25.682 1.00 51.27 318 LEU B O 1
ATOM 4657 N N . ALA B 1 256 ? -34.243 9.428 -24.928 1.00 51.83 319 ALA B N 1
ATOM 4658 C CA . ALA B 1 256 ? -35.516 9.962 -25.399 1.00 54.73 319 ALA B CA 1
ATOM 4659 C C . ALA B 1 256 ? -35.659 9.818 -26.908 1.00 53.79 319 ALA B C 1
ATOM 4660 O O . ALA B 1 256 ? -36.768 9.600 -27.407 1.00 54.83 319 ALA B O 1
ATOM 4662 N N . PHE B 1 257 ? -34.552 9.919 -27.646 1.00 47.90 320 PHE B N 1
ATOM 4663 C CA . PHE B 1 257 ? -34.609 9.766 -29.095 1.00 53.22 320 PHE B CA 1
ATOM 4664 C C . PHE B 1 257 ? -34.779 8.304 -29.487 1.00 65.20 320 PHE B C 1
ATOM 4665 O O . PHE B 1 257 ? -35.593 7.976 -30.356 1.00 53.25 320 PHE B O 1
ATOM 4673 N N . MET B 1 258 ? -34.015 7.411 -28.857 1.00 57.09 321 MET B N 1
ATOM 4674 C CA . MET B 1 258 ? -34.163 5.986 -29.123 1.00 49.41 321 MET B CA 1
ATOM 4675 C C . MET B 1 258 ? -35.521 5.459 -28.680 1.00 58.26 321 MET B C 1
ATOM 4676 O O . MET B 1 258 ? -36.022 4.488 -29.259 1.00 58.46 321 MET B O 1
ATOM 4681 N N . GLN B 1 259 ? -36.140 6.084 -27.680 1.00 57.47 322 GLN B N 1
ATOM 4682 C CA . GLN B 1 259 ? -37.351 5.556 -27.049 1.00 61.07 322 GLN B CA 1
ATOM 4683 C C . GLN B 1 259 ? -38.357 6.688 -26.876 1.00 61.69 322 GLN B C 1
ATOM 4684 O O . GLN B 1 259 ? -38.662 7.103 -25.751 1.00 61.01 322 GLN B O 1
ATOM 4690 N N . PRO B 1 260 ? -38.909 7.206 -27.979 1.00 64.05 323 PRO B N 1
ATOM 4691 C CA . PRO B 1 260 ? -39.729 8.429 -27.886 1.00 60.52 323 PRO B CA 1
ATOM 4692 C C . PRO B 1 260 ? -40.970 8.288 -27.023 1.00 64.08 323 PRO B C 1
ATOM 4693 O O . PRO B 1 260 ? -41.480 9.308 -26.537 1.00 55.73 323 PRO B O 1
ATOM 4697 N N . HIS B 1 261 ? -41.473 7.067 -26.815 1.00 58.35 324 HIS B N 1
ATOM 4698 C CA . HIS B 1 261 ? -42.675 6.893 -26.004 1.00 63.22 324 HIS B CA 1
ATOM 4699 C C . HIS B 1 261 ? -42.454 7.325 -24.563 1.00 58.73 324 HIS B C 1
ATOM 4700 O O . HIS B 1 261 ? -43.417 7.658 -23.864 1.00 61.27 324 HIS B O 1
ATOM 4707 N N . LEU B 1 262 ? -41.200 7.330 -24.100 1.00 57.49 325 LEU B N 1
ATOM 4708 C CA . LEU B 1 262 ? -40.920 7.759 -22.735 1.00 62.29 325 LEU B CA 1
ATOM 4709 C C . LEU B 1 262 ? -41.291 9.220 -22.514 1.00 59.65 325 LEU B C 1
ATOM 4710 O O . LEU B 1 262 ? -41.549 9.626 -21.375 1.00 56.41 325 LEU B O 1
ATOM 4715 N N . LEU B 1 263 ? -41.330 10.020 -23.581 1.00 56.78 326 LEU B N 1
ATOM 4716 C CA . LEU B 1 263 ? -41.733 11.414 -23.462 1.00 58.73 326 LEU B CA 1
ATOM 4717 C C . LEU B 1 263 ? -43.237 11.585 -23.282 1.00 61.88 326 LEU B C 1
ATOM 4718 O O . LEU B 1 263 ? -43.675 12.683 -22.921 1.00 63.07 326 LEU B O 1
ATOM 4723 N N . GLY B 1 264 ? -44.027 10.538 -23.519 1.00 53.26 327 GLY B N 1
ATOM 4724 C CA . GLY B 1 264 ? -45.458 10.602 -23.289 1.00 58.88 327 GLY B CA 1
ATOM 4725 C C . GLY B 1 264 ? -46.189 11.671 -24.070 1.00 68.38 327 GLY B C 1
ATOM 4726 O O . GLY B 1 264 ? -47.268 12.095 -23.653 1.00 76.16 327 GLY B O 1
ATOM 4727 N N . ASN B 1 265 ? -45.623 12.130 -25.187 1.00 63.36 328 ASN B N 1
ATOM 4728 C CA . ASN B 1 265 ? -46.226 13.134 -26.064 1.00 74.03 328 ASN B CA 1
ATOM 4729 C C . ASN B 1 265 ? -46.380 14.495 -25.393 1.00 71.65 328 ASN B C 1
ATOM 4730 O O . ASN B 1 265 ? -47.166 15.329 -25.851 1.00 72.80 328 ASN B O 1
ATOM 4735 N N . GLU B 1 266 ? -45.647 14.745 -24.308 1.00 63.76 329 GLU B N 1
ATOM 4736 C CA . GLU B 1 266 ? -45.672 16.041 -23.646 1.00 66.30 329 GLU B CA 1
ATOM 4737 C C . GLU B 1 266 ? -44.343 16.779 -23.722 1.00 62.41 329 GLU B C 1
ATOM 4738 O O . GLU B 1 266 ? -44.300 17.975 -23.415 1.00 64.04 329 GLU B O 1
ATOM 4744 N N . PHE B 1 267 ? -43.269 16.109 -24.129 1.00 60.10 330 PHE B N 1
ATOM 4745 C CA . PHE B 1 267 ? -41.939 16.689 -24.101 1.00 55.98 330 PHE B CA 1
ATOM 4746 C C . PHE B 1 267 ? -41.259 16.514 -25.449 1.00 52.98 330 PHE B C 1
ATOM 4747 O O . PHE B 1 267 ? -41.656 15.688 -26.275 1.00 57.31 330 PHE B O 1
ATOM 4755 N N . THR B 1 268 ? -40.219 17.317 -25.657 1.00 50.88 331 THR B N 1
ATOM 4756 C CA . THR B 1 268 ? -39.325 17.193 -26.796 1.00 47.38 331 THR B CA 1
ATOM 4757 C C . THR B 1 268 ? -37.904 16.989 -26.284 1.00 50.75 331 THR B C 1
ATOM 4758 O O . THR B 1 268 ? -37.512 17.552 -25.255 1.00 46.88 331 THR B O 1
ATOM 4762 N N . HIS B 1 269 ? -37.136 16.164 -27.000 1.00 48.85 332 HIS B N 1
ATOM 4763 C CA . HIS B 1 269 ? -35.785 15.847 -26.556 1.00 48.54 332 HIS B CA 1
ATOM 4764 C C . HIS B 1 269 ? -34.780 16.939 -26.896 1.00 50.85 332 HIS B C 1
ATOM 4765 O O . HIS B 1 269 ? -33.661 16.915 -26.372 1.00 49.43 332 HIS B O 1
ATOM 4772 N N . LEU B 1 270 ? -35.147 17.890 -27.748 1.00 46.56 333 LEU B N 1
ATOM 4773 C CA . LEU B 1 270 ? -34.233 18.957 -28.121 1.00 49.35 333 LEU B CA 1
ATOM 4774 C C . LEU B 1 270 ? -34.082 19.959 -26.984 1.00 49.46 333 LEU B C 1
ATOM 4775 O O . LEU B 1 270 ? -35.010 20.202 -26.206 1.00 47.46 333 LEU B O 1
ATOM 4780 N N . GLU B 1 271 ? -32.891 20.537 -26.893 1.00 45.61 334 GLU B N 1
ATOM 4781 C CA . GLU B 1 271 ? -32.575 21.540 -25.891 1.00 53.67 334 GLU B CA 1
ATOM 4782 C C . GLU B 1 271 ? -32.500 22.898 -26.574 1.00 50.48 334 GLU B C 1
ATOM 4783 O O . GLU B 1 271 ? -32.045 23.001 -27.718 1.00 49.29 334 GLU B O 1
ATOM 4789 N N . PHE B 1 272 ? -32.967 23.932 -25.886 1.00 44.29 335 PHE B N 1
ATOM 4790 C CA . PHE B 1 272 ? -33.020 25.270 -26.448 1.00 50.35 335 PHE B CA 1
ATOM 4791 C C . PHE B 1 272 ? -32.460 26.268 -25.446 1.00 55.27 335 PHE B C 1
ATOM 4792 O O . PHE B 1 272 ? -32.524 26.037 -24.235 1.00 50.88 335 PHE B O 1
ATOM 4800 N N . PRO B 1 273 ? -31.896 27.383 -25.920 1.00 56.21 336 PRO B N 1
ATOM 4801 C CA . PRO B 1 273 ? -31.285 28.347 -24.986 1.00 54.39 336 PRO B CA 1
ATOM 4802 C C . PRO B 1 27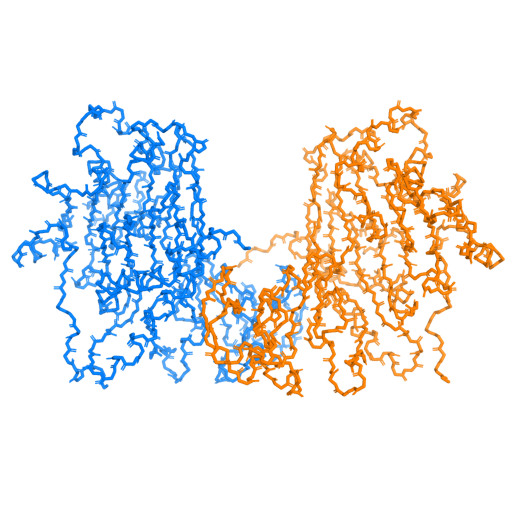3 ? -32.277 28.952 -24.009 1.00 53.68 336 PRO B C 1
ATOM 4803 O O . PRO B 1 273 ? -31.869 29.425 -22.942 1.00 54.31 336 PRO B O 1
ATOM 4807 N N . ARG B 1 274 ? -33.563 28.943 -24.339 1.00 49.64 337 ARG B N 1
ATOM 4808 C CA . ARG B 1 274 ? -34.614 29.428 -23.458 1.00 54.29 337 ARG B CA 1
ATOM 4809 C C . ARG B 1 274 ? -35.895 28.697 -23.833 1.00 60.96 337 ARG B C 1
ATOM 4810 O O . ARG B 1 274 ? -35.920 27.893 -24.769 1.00 53.63 337 ARG B O 1
ATOM 4818 N N . ARG B 1 275 ? -36.963 28.983 -23.096 1.00 52.59 338 ARG B N 1
ATOM 4819 C CA . ARG B 1 275 ? -38.244 28.339 -23.355 1.00 59.43 338 ARG B CA 1
ATOM 4820 C C . ARG B 1 275 ? -38.780 28.767 -24.716 1.00 62.71 338 ARG B C 1
ATOM 4821 O O . ARG B 1 275 ? -38.977 29.961 -24.968 1.00 67.54 338 ARG B O 1
ATOM 4829 N N . VAL B 1 276 ? -39.013 27.792 -25.594 1.00 60.22 339 VAL B N 1
ATOM 4830 C CA . VAL B 1 276 ? -39.589 28.076 -26.902 1.00 59.27 339 VAL B CA 1
ATOM 4831 C C . VAL B 1 276 ? -41.022 28.553 -26.727 1.00 72.12 339 VAL B C 1
ATOM 4832 O O . VAL B 1 276 ? -41.832 27.904 -26.051 1.00 74.20 339 VAL B O 1
ATOM 4836 N N . GLN B 1 277 ? -41.349 29.685 -27.339 1.00 68.54 340 GLN B N 1
ATOM 4837 C CA . GLN B 1 277 ? -42.678 30.248 -27.201 1.00 73.85 340 GLN B CA 1
ATOM 4838 C C . GLN B 1 277 ? -43.364 30.325 -28.556 1.00 75.30 340 GLN B C 1
ATOM 4839 O O . GLN B 1 277 ? -42.736 30.179 -29.611 1.00 76.40 340 GLN B O 1
ATOM 4845 N N . ARG B 1 278 ? -44.680 30.544 -28.492 1.00 81.98 341 ARG B N 1
ATOM 4846 C CA . ARG B 1 278 ? -45.513 30.691 -29.680 1.00 81.29 341 ARG B CA 1
ATOM 4847 C C . ARG B 1 278 ? -44.903 31.646 -30.694 1.00 78.73 341 ARG B C 1
ATOM 4848 O O . ARG B 1 278 ? -44.805 31.336 -31.886 1.00 77.35 341 ARG B O 1
ATOM 4856 N N . LYS B 1 279 ? -44.476 32.816 -30.221 1.00 89.91 342 LYS B N 1
ATOM 4857 C CA . LYS B 1 279 ? -43.995 33.869 -31.105 1.00 90.37 342 LYS B CA 1
ATOM 4858 C C . LYS B 1 279 ? -42.805 33.429 -31.951 1.00 94.85 342 LYS B C 1
ATOM 4859 O O . LYS B 1 279 ? -42.591 33.965 -33.048 1.00 98.46 342 LYS B O 1
ATOM 4865 N N . GLU B 1 280 ? -42.038 32.440 -31.484 1.00 82.17 343 GLU B N 1
ATOM 4866 C CA . GLU B 1 280 ? -40.903 31.951 -32.257 1.00 81.62 343 GLU B CA 1
ATOM 4867 C C . GLU B 1 280 ? -41.292 30.945 -33.332 1.00 80.01 343 GLU B C 1
ATOM 4868 O O . GLU B 1 280 ? -40.421 30.520 -34.095 1.00 82.15 343 GLU B O 1
ATOM 4874 N N . LEU B 1 281 ? -42.562 30.557 -33.417 1.00 70.81 344 LEU B N 1
ATOM 4875 C CA . LEU B 1 281 ? -42.955 29.482 -34.321 1.00 75.89 344 LEU B CA 1
ATOM 4876 C C . LEU B 1 281 ? -42.700 29.878 -35.770 1.00 80.13 344 LEU B C 1
ATOM 4877 O O . LEU B 1 281 ? -43.156 30.928 -36.232 1.00 85.76 344 LEU B O 1
ATOM 4882 N N . GLY B 1 282 ? -41.960 29.031 -36.485 1.00 74.33 345 GLY B N 1
ATOM 4883 C CA . GLY B 1 282 ? -41.549 29.312 -37.843 1.00 71.35 345 GLY B CA 1
ATOM 4884 C C . GLY B 1 282 ? -40.276 30.116 -37.967 1.00 74.07 345 GLY B C 1
ATOM 4885 O O . GLY B 1 282 ? -39.820 30.351 -39.092 1.00 77.00 345 GLY B O 1
ATOM 4886 N N . LYS B 1 283 ? -39.684 30.534 -36.855 1.00 77.53 346 LYS B N 1
ATOM 4887 C CA . LYS B 1 283 ? -38.517 31.400 -36.857 1.00 69.98 346 LYS B CA 1
ATOM 4888 C C . LYS B 1 283 ? -37.259 30.587 -36.565 1.00 69.72 346 LYS B C 1
ATOM 4889 O O . LYS B 1 283 ? -37.316 29.415 -36.183 1.00 66.11 346 LYS B O 1
ATOM 4895 N N . LYS B 1 284 ? -36.110 31.228 -36.754 1.00 70.24 347 LYS B N 1
ATOM 4896 C CA . LYS B 1 284 ? -34.824 30.597 -36.492 1.00 65.28 347 LYS B CA 1
ATOM 4897 C C . LYS B 1 284 ? -34.482 30.692 -35.012 1.00 71.76 347 LYS B C 1
ATOM 4898 O O . LYS B 1 284 ? -34.748 31.708 -34.363 1.00 69.73 347 LYS B O 1
ATOM 4904 N N . MET B 1 285 ? -33.891 29.624 -34.481 1.00 61.58 348 MET B N 1
ATOM 4905 C CA . MET B 1 285 ? -33.536 29.580 -33.071 1.00 56.64 348 MET B CA 1
ATOM 4906 C C . MET B 1 285 ? -32.473 28.515 -32.855 1.00 56.83 348 MET B C 1
ATOM 4907 O O . MET B 1 285 ? -32.486 27.472 -33.513 1.00 54.76 348 MET B O 1
ATOM 4912 N N . LEU B 1 286 ? -31.560 28.788 -31.930 1.00 50.72 349 LEU B N 1
ATOM 4913 C CA . LEU B 1 286 ? -30.519 27.829 -31.593 1.00 54.02 349 LEU B CA 1
ATOM 4914 C C . LEU B 1 286 ? -31.120 26.600 -30.921 1.00 57.74 349 LEU B C 1
ATOM 4915 O O . LEU B 1 286 ? -32.157 26.669 -30.255 1.00 54.15 349 LEU B O 1
ATOM 4920 N N . TYR B 1 287 ? -30.461 25.460 -31.118 1.00 51.79 350 TYR B N 1
ATOM 4921 C CA . TYR B 1 287 ? -30.889 24.212 -30.506 1.00 44.37 350 TYR B CA 1
ATOM 4922 C C . TYR B 1 287 ? -29.682 23.300 -30.349 1.00 53.60 350 TYR B C 1
ATOM 4923 O O . TYR B 1 287 ? -28.623 23.527 -30.941 1.00 47.29 350 TYR B O 1
ATOM 4932 N N . ARG B 1 288 ? -29.862 22.247 -29.555 1.00 47.39 351 ARG B N 1
ATOM 4933 C CA . ARG B 1 288 ? -28.809 21.267 -29.327 1.00 51.15 351 ARG B CA 1
ATOM 4934 C C . ARG B 1 288 ? -29.424 19.879 -29.236 1.00 50.94 351 ARG B C 1
ATOM 4935 O O . ARG B 1 288 ? -30.353 19.659 -28.453 1.00 47.28 351 ARG B O 1
ATOM 4943 N N . ASP B 1 289 ? -28.902 18.953 -30.034 1.00 49.39 352 ASP B N 1
ATOM 4944 C CA . ASP B 1 289 ? -29.366 17.574 -30.071 1.00 50.34 352 ASP B CA 1
ATOM 4945 C C . ASP B 1 289 ? -28.382 16.668 -29.335 1.00 47.07 352 ASP B C 1
ATOM 4946 O O . ASP B 1 289 ? -27.313 17.098 -28.895 1.00 47.49 352 ASP B O 1
ATOM 4951 N N . PHE B 1 290 ? -28.753 15.388 -29.213 1.00 46.43 353 PHE B N 1
ATOM 4952 C CA . PHE B 1 290 ? -27.935 14.460 -28.434 1.00 54.19 353 PHE B CA 1
ATOM 4953 C C . PHE B 1 290 ? -26.543 14.289 -29.027 1.00 48.67 353 PHE B C 1
ATOM 4954 O O . PHE B 1 290 ? -25.596 13.969 -28.301 1.00 46.70 353 PHE B O 1
ATOM 4962 N N . ASN B 1 291 ? -26.397 14.493 -30.331 1.00 52.31 354 ASN B N 1
ATOM 4963 C CA . ASN B 1 291 ? -25.117 14.312 -31.002 1.00 51.12 354 ASN B CA 1
ATOM 4964 C C . ASN B 1 291 ? -24.266 15.575 -31.019 1.00 59.70 354 ASN B C 1
ATOM 4965 O O . ASN B 1 291 ? -23.182 15.562 -31.614 1.00 59.77 354 ASN B O 1
ATOM 4970 N N . MET B 1 292 ? -24.711 16.654 -30.377 1.00 49.48 355 MET B N 1
ATOM 4971 C CA . MET B 1 292 ? -24.017 17.932 -30.448 1.00 53.61 355 MET B CA 1
ATOM 4972 C C . MET B 1 292 ? -23.521 18.378 -29.080 1.00 49.94 355 MET B C 1
ATOM 4973 O O . MET B 1 292 ? -24.199 18.195 -28.065 1.00 50.33 355 MET B O 1
ATOM 4978 N N . THR B 1 293 ? -22.327 18.968 -29.073 1.00 46.66 356 THR B N 1
ATOM 4979 C CA . THR B 1 293 ? -21.817 19.744 -27.952 1.00 47.22 356 THR B CA 1
ATOM 4980 C C . THR B 1 293 ? -22.083 21.232 -28.151 1.00 54.67 356 THR B C 1
ATOM 4981 O O . THR B 1 293 ? -22.390 21.947 -27.190 1.00 50.80 356 THR B O 1
ATOM 4985 N N . GLY B 1 294 ? -21.997 21.701 -29.396 1.00 49.22 357 GLY B N 1
ATOM 4986 C CA . GLY B 1 294 ? -22.291 23.078 -29.726 1.00 51.53 357 GLY B CA 1
ATOM 4987 C C . GLY B 1 294 ? -23.754 23.283 -30.068 1.00 49.86 357 GLY B C 1
ATOM 4988 O O . GLY B 1 294 ? -24.598 22.399 -29.911 1.00 50.15 357 GLY B O 1
ATOM 4989 N N . TRP B 1 295 ? -24.051 24.486 -30.551 1.00 52.19 358 TRP B N 1
ATOM 4990 C CA . TRP B 1 295 ? -25.406 24.866 -30.922 1.00 53.87 358 TRP B CA 1
ATOM 4991 C C . TRP B 1 295 ? -25.470 25.207 -32.406 1.00 50.52 358 TRP B C 1
ATOM 4992 O O . TRP B 1 295 ? -24.479 25.630 -33.008 1.00 52.51 358 TRP B O 1
ATOM 5003 N N . ALA B 1 296 ? -26.649 25.013 -32.993 1.00 53.77 359 ALA B N 1
ATOM 5004 C CA . ALA B 1 296 ? -26.878 25.326 -34.395 1.00 55.67 359 ALA B CA 1
ATOM 5005 C C . ALA B 1 296 ? -28.296 25.852 -34.548 1.00 55.39 359 ALA B C 1
ATOM 5006 O O . ALA B 1 296 ? -29.122 25.742 -33.638 1.00 54.03 359 ALA B O 1
ATOM 5008 N N . TYR B 1 297 ? -28.577 26.418 -35.717 1.00 54.50 360 TYR B N 1
ATOM 5009 C CA . TYR B 1 297 ? -29.864 27.055 -35.936 1.00 53.82 360 TYR B CA 1
ATOM 5010 C C . TYR B 1 297 ? -30.867 26.080 -36.544 1.00 46.12 360 TYR B C 1
ATOM 5011 O O . TYR B 1 297 ? -30.510 25.064 -37.144 1.00 57.32 360 TYR B O 1
ATOM 5020 N N . LYS B 1 298 ? -32.142 26.418 -36.384 1.00 62.33 361 LYS B N 1
ATOM 5021 C CA . LYS B 1 298 ? -33.233 25.528 -36.744 1.00 61.59 361 LYS B CA 1
ATOM 5022 C C . LYS B 1 298 ? -34.522 26.329 -36.793 1.00 61.29 361 LYS B C 1
ATOM 5023 O O . LYS B 1 298 ? -34.727 27.250 -35.998 1.00 64.33 361 LYS B O 1
ATOM 5029 N N . THR B 1 299 ? -35.380 25.980 -37.745 1.00 56.32 362 THR B N 1
ATOM 5030 C CA . THR B 1 299 ? -36.711 26.565 -37.808 1.00 64.62 362 THR B CA 1
ATOM 5031 C C . THR B 1 299 ? -37.612 25.869 -36.797 1.00 67.85 362 THR B C 1
ATOM 5032 O O . THR B 1 299 ? -37.703 24.637 -36.777 1.00 68.40 362 THR B O 1
ATOM 5036 N N . ILE B 1 300 ? -38.263 26.660 -35.952 1.00 63.10 363 ILE B N 1
ATOM 5037 C CA . ILE B 1 300 ? -39.082 26.120 -34.874 1.00 67.19 363 ILE B CA 1
ATOM 5038 C C . ILE B 1 300 ? -40.383 25.581 -35.454 1.00 76.12 363 ILE B C 1
ATOM 5039 O O . ILE B 1 300 ? -41.145 26.316 -36.091 1.00 72.46 363 ILE B O 1
ATOM 5044 N N . GLU B 1 301 ? -40.631 24.295 -35.236 1.00 85.25 364 GLU B N 1
ATOM 5045 C CA . GLU B 1 301 ? -41.867 23.633 -35.623 1.00 83.46 364 GLU B CA 1
ATOM 5046 C C . GLU B 1 301 ? -42.744 23.455 -34.385 1.00 83.19 364 GLU B C 1
ATOM 5047 O O . GLU B 1 301 ? -42.322 23.717 -33.256 1.00 83.46 364 GLU B O 1
ATOM 5053 N N . ASP B 1 302 ? -43.980 22.995 -34.605 1.00 77.57 365 ASP B N 1
ATOM 5054 C CA . ASP B 1 302 ? -44.913 22.857 -33.490 1.00 79.99 365 ASP B CA 1
ATOM 5055 C C . ASP B 1 302 ? -44.449 21.851 -32.444 1.00 72.83 365 ASP B C 1
ATOM 5056 O O . ASP B 1 302 ? -44.873 21.947 -31.285 1.00 77.33 365 ASP B O 1
ATOM 5061 N N . GLU B 1 303 ? -43.605 20.888 -32.814 1.00 67.07 366 GLU B N 1
ATOM 5062 C CA . GLU B 1 303 ? -43.099 19.950 -31.816 1.00 73.72 366 GLU B CA 1
ATOM 5063 C C . GLU B 1 303 ? -42.109 20.624 -30.875 1.00 72.91 366 GLU B C 1
ATOM 5064 O O . GLU B 1 303 ? -42.084 20.324 -29.676 1.00 71.30 366 GLU B O 1
ATOM 5070 N N . ASP B 1 304 ? -41.296 21.546 -31.397 1.00 66.95 367 ASP B N 1
ATOM 5071 C CA . ASP B 1 304 ? -40.370 22.307 -30.565 1.00 66.86 367 ASP B CA 1
ATOM 5072 C C . ASP B 1 304 ? -41.080 23.130 -29.498 1.00 64.88 367 ASP B C 1
ATOM 5073 O O . ASP B 1 304 ? -40.411 23.662 -28.604 1.00 62.77 367 ASP B O 1
ATOM 5078 N N . LEU B 1 305 ? -42.409 23.245 -29.567 1.00 63.22 368 LEU B N 1
ATOM 5079 C CA . LEU B 1 305 ? -43.169 23.984 -28.568 1.00 65.53 368 LEU B CA 1
ATOM 5080 C C . LEU B 1 305 ? -43.373 23.197 -27.281 1.00 62.33 368 LEU B C 1
ATOM 5081 O O . LEU B 1 305 ? -43.605 23.807 -26.231 1.00 63.42 368 LEU B O 1
ATOM 5086 N N . LYS B 1 306 ? -43.306 21.867 -27.338 1.00 64.93 369 LYS B N 1
ATOM 5087 C CA . LYS B 1 306 ? -43.418 21.053 -26.136 1.00 57.65 369 LYS B CA 1
ATOM 5088 C C . LYS B 1 306 ? -42.316 21.418 -25.143 1.00 55.23 369 LYS B C 1
ATOM 5089 O O . LYS B 1 306 ? -41.274 21.971 -25.507 1.00 58.94 369 LYS B O 1
ATOM 5095 N N . PHE B 1 307 ? -42.557 21.103 -23.873 1.00 54.98 370 PHE B N 1
ATOM 5096 C CA . PHE B 1 307 ? -41.561 21.393 -22.855 1.00 51.74 370 PHE B CA 1
ATOM 5097 C C . PHE B 1 307 ? -40.312 20.546 -23.091 1.00 53.73 370 PHE B C 1
ATOM 5098 O O . PHE B 1 307 ? -40.417 19.364 -23.432 1.00 49.56 370 PHE B O 1
ATOM 5106 N N . PRO B 1 308 ? -39.122 21.122 -22.934 1.00 51.19 371 PRO B N 1
ATOM 5107 C CA . PRO B 1 308 ? -37.900 20.362 -23.219 1.00 46.94 371 PRO B CA 1
ATOM 5108 C C . PRO B 1 308 ? -37.614 19.321 -22.148 1.00 49.37 371 PRO B C 1
ATOM 5109 O O . PRO B 1 308 ? -37.863 19.533 -20.958 1.00 52.56 371 PRO B O 1
ATOM 5113 N N . LEU B 1 309 ? -37.087 18.178 -22.597 1.00 53.48 372 LEU B N 1
ATOM 5114 C CA . LEU B 1 309 ? -36.653 17.138 -21.672 1.00 46.26 372 LEU B CA 1
ATOM 5115 C C . LEU B 1 309 ? -35.622 17.677 -20.692 1.00 46.49 372 LEU B C 1
ATOM 5116 O O . LEU B 1 309 ? -35.634 17.324 -19.508 1.00 42.66 372 LEU B O 1
ATOM 5121 N N . ILE B 1 310 ? -34.729 18.542 -21.167 1.00 43.94 373 ILE B N 1
ATOM 5122 C CA . ILE B 1 310 ? -33.712 19.177 -20.337 1.00 50.04 373 ILE B CA 1
ATOM 5123 C C . ILE B 1 310 ? -33.927 20.683 -20.392 1.00 51.58 373 ILE B C 1
ATOM 5124 O O . ILE B 1 310 ? -33.927 21.280 -21.477 1.00 47.34 373 ILE B O 1
ATOM 5129 N N . TYR B 1 311 ? -34.103 21.294 -19.222 1.00 46.36 374 TYR B N 1
ATOM 5130 C CA . TYR B 1 311 ? -34.395 22.714 -19.106 1.00 48.35 374 TYR B CA 1
ATOM 5131 C C . TYR B 1 311 ? -33.567 23.306 -17.977 1.00 50.47 374 TYR B C 1
ATOM 5132 O O . TYR B 1 311 ? -33.254 22.627 -16.997 1.00 51.01 374 TYR B O 1
ATOM 5141 N N . GLY B 1 312 ? -33.224 24.585 -18.117 1.00 52.10 375 GLY B N 1
ATOM 5142 C CA . GLY B 1 312 ? -32.416 25.255 -17.123 1.00 48.90 375 GLY B CA 1
ATOM 5143 C C . GLY B 1 312 ? -30.949 24.897 -17.257 1.00 56.49 375 GLY B C 1
ATOM 5144 O O . GLY B 1 312 ? -30.527 24.143 -18.136 1.00 60.85 375 GLY B O 1
ATOM 5145 N N . GLU B 1 313 ? -30.153 25.455 -16.348 1.00 59.91 376 GLU B N 1
ATOM 5146 C CA . GLU B 1 313 ? -28.712 25.261 -16.393 1.00 57.63 376 GLU B CA 1
ATOM 5147 C C . GLU B 1 313 ? -28.146 25.318 -14.982 1.00 61.56 376 GLU B C 1
ATOM 5148 O O . GLU B 1 313 ? -28.745 25.896 -14.069 1.00 52.62 376 GLU B O 1
ATOM 5154 N N . GLY B 1 314 ? -26.974 24.707 -14.822 1.00 54.04 377 GLY B N 1
ATOM 5155 C CA . GLY B 1 314 ? -26.333 24.647 -13.521 1.00 45.22 377 GLY B CA 1
ATOM 5156 C C . GLY B 1 314 ? -27.212 23.946 -12.506 1.00 53.81 377 GLY B C 1
ATOM 5157 O O . GLY B 1 314 ? -27.820 22.904 -12.781 1.00 48.23 377 GLY B O 1
ATOM 5158 N N . LYS B 1 315 ? -27.298 24.535 -11.313 1.00 51.29 378 LYS B N 1
ATOM 5159 C CA . LYS B 1 315 ? -28.124 23.965 -10.259 1.00 55.11 378 LYS B CA 1
ATOM 5160 C C . LYS B 1 315 ? -29.616 24.105 -10.531 1.00 50.38 378 LYS B C 1
ATOM 5161 O O . LYS B 1 315 ? -30.418 23.621 -9.725 1.00 52.32 378 LYS B O 1
ATOM 5167 N N . LYS B 1 316 ? -30.010 24.737 -11.633 1.00 52.47 379 LYS B N 1
ATOM 5168 C CA . LYS B 1 316 ? -31.412 24.852 -12.000 1.00 50.22 379 LYS B CA 1
ATOM 5169 C C . LYS B 1 316 ? -31.794 23.924 -13.148 1.00 46.73 379 LYS B C 1
ATOM 5170 O O . LYS B 1 316 ? -32.943 23.954 -13.597 1.00 51.78 379 LYS B O 1
ATOM 5176 N N . ALA B 1 317 ? -30.865 23.091 -13.619 1.00 41.69 380 ALA B N 1
ATOM 5177 C CA . ALA B 1 317 ? -31.164 22.150 -14.692 1.00 51.09 380 ALA B CA 1
ATOM 5178 C C . ALA B 1 317 ? -32.110 21.058 -14.204 1.00 43.07 380 ALA B C 1
ATOM 5179 O O . ALA B 1 317 ? -31.986 20.570 -13.078 1.00 48.73 380 ALA B O 1
ATOM 5181 N N . ARG B 1 318 ? -33.062 20.675 -15.054 1.00 48.72 381 ARG B N 1
ATOM 5182 C CA . ARG B 1 318 ? -34.101 19.722 -14.684 1.00 48.03 381 ARG B CA 1
ATOM 5183 C C . ARG B 1 318 ? -34.411 18.790 -15.850 1.00 48.51 381 ARG B C 1
ATOM 5184 O O . ARG B 1 318 ? -34.439 19.222 -17.008 1.00 42.83 381 ARG B O 1
ATOM 5192 N N . VAL B 1 319 ? -34.648 17.509 -15.535 1.00 40.65 382 VAL B N 1
ATOM 5193 C CA . VAL B 1 319 ? -35.170 16.538 -16.495 1.00 50.18 382 VAL B CA 1
ATOM 5194 C C . VAL B 1 319 ? -36.679 16.477 -16.334 1.00 44.55 382 VAL B C 1
ATOM 5195 O O . VAL B 1 319 ? -37.186 16.412 -15.208 1.00 46.35 382 VAL B O 1
ATOM 5199 N N . MET B 1 320 ? -37.395 16.478 -17.459 1.00 46.93 383 MET B N 1
ATOM 5200 C CA . MET B 1 320 ? -38.837 16.225 -17.478 1.00 53.12 383 MET B CA 1
ATOM 5201 C C . MET B 1 320 ? -39.595 17.188 -16.569 1.00 48.23 383 MET B C 1
ATOM 5202 O O . MET B 1 320 ? -40.640 16.834 -16.009 1.00 47.60 383 MET B O 1
ATOM 5207 N N . ALA B 1 321 ? -39.055 18.400 -16.409 1.00 40.97 384 ALA B N 1
ATOM 5208 C CA . ALA B 1 321 ? -39.637 19.459 -15.582 1.00 51.56 384 ALA B CA 1
ATOM 5209 C C . ALA B 1 321 ? -39.851 19.028 -14.134 1.00 48.05 384 ALA B C 1
ATOM 5210 O O . ALA B 1 321 ? -40.736 19.557 -13.452 1.00 46.54 384 ALA B O 1
ATOM 5212 N N . THR B 1 322 ? -39.049 18.099 -13.626 1.00 44.80 385 THR B N 1
ATOM 5213 C CA . THR B 1 322 ? -39.404 17.524 -12.332 1.00 45.33 385 THR B CA 1
ATOM 5214 C C . THR B 1 322 ? -38.242 17.419 -11.355 1.00 46.31 385 THR B C 1
ATOM 5215 O O . THR B 1 322 ? -38.418 17.728 -10.173 1.00 56.14 385 THR B O 1
ATOM 5219 N N . ILE B 1 323 ? -37.066 16.987 -11.802 1.00 45.92 386 ILE B N 1
ATOM 5220 C CA . ILE B 1 323 ? -35.989 16.628 -10.885 1.00 45.11 386 ILE B CA 1
ATOM 5221 C C . ILE B 1 323 ? -34.655 17.109 -11.445 1.00 46.49 386 ILE B C 1
ATOM 5222 O O . ILE B 1 323 ? -34.423 17.072 -12.658 1.00 42.19 386 ILE B O 1
ATOM 5227 N N . GLY B 1 324 ? -33.778 17.568 -10.550 1.00 45.84 387 GLY B N 1
ATOM 5228 C CA . GLY B 1 324 ? -32.486 18.112 -10.922 1.00 43.61 387 GLY B CA 1
ATOM 5229 C C . GLY B 1 324 ? -31.289 17.229 -10.654 1.00 48.07 387 GLY B C 1
ATOM 5230 O O . GLY B 1 324 ? -30.150 17.707 -10.766 1.00 44.36 387 GLY B O 1
ATOM 5231 N N . VAL B 1 325 ? -31.489 15.965 -10.292 1.00 44.48 388 VAL B N 1
ATOM 5232 C CA . VAL B 1 325 ? -30.418 14.984 -10.161 1.00 47.13 388 VAL B CA 1
ATOM 5233 C C . VAL B 1 325 ? -30.880 13.726 -10.881 1.00 47.94 388 VAL B C 1
ATOM 5234 O O . VAL B 1 325 ? -32.067 13.383 -10.841 1.00 47.06 388 VAL B O 1
ATOM 5238 N N . THR B 1 326 ? -29.953 13.045 -11.555 1.00 43.65 389 THR B N 1
ATOM 5239 C CA . THR B 1 326 ? -30.327 11.982 -12.478 1.00 48.88 389 THR B CA 1
ATOM 5240 C C . THR B 1 326 ? -29.855 10.593 -12.077 1.00 47.91 389 THR B C 1
ATOM 5241 O O . THR B 1 326 ? -30.141 9.632 -12.802 1.00 47.94 389 THR B O 1
ATOM 5245 N N . ARG B 1 327 ? -29.141 10.446 -10.966 1.00 51.27 390 ARG B N 1
ATOM 5246 C CA . ARG B 1 327 ? -28.686 9.134 -10.532 1.00 47.52 390 ARG B CA 1
ATOM 5247 C C . ARG B 1 327 ? -28.918 8.975 -9.036 1.00 46.83 390 ARG B C 1
ATOM 5248 O O . ARG B 1 327 ? -28.961 9.951 -8.282 1.00 49.36 390 ARG B O 1
ATOM 5256 N N . GLY B 1 328 ? -29.085 7.729 -8.621 1.00 47.14 391 GLY B N 1
ATOM 5257 C CA . GLY B 1 328 ? -29.364 7.396 -7.245 1.00 39.23 391 GLY B CA 1
ATOM 5258 C C . GLY B 1 328 ? -30.266 6.183 -7.169 1.00 47.62 391 GLY B C 1
ATOM 5259 O O . GLY B 1 328 ? -30.343 5.387 -8.105 1.00 43.46 391 GLY B O 1
ATOM 5260 N N . LEU B 1 329 ? -30.955 6.055 -6.040 1.00 46.60 392 LEU B N 1
ATOM 5261 C CA . LEU B 1 329 ? -31.818 4.920 -5.768 1.00 47.91 392 LEU B CA 1
ATOM 5262 C C . LEU B 1 329 ? -33.241 5.401 -5.518 1.00 54.69 392 LEU B C 1
ATOM 5263 O O . LEU B 1 329 ? -33.476 6.571 -5.207 1.00 51.11 392 LEU B O 1
ATOM 5268 N N . GLY B 1 330 ? -34.194 4.481 -5.658 1.00 53.27 393 GLY B N 1
ATOM 5269 C CA . GLY B 1 330 ? -35.584 4.820 -5.422 1.00 48.50 393 GLY B CA 1
ATOM 5270 C C . GLY B 1 330 ? -36.210 5.550 -6.600 1.00 52.58 393 GLY B C 1
ATOM 5271 O O . GLY B 1 330 ? -35.800 5.394 -7.754 1.00 49.19 393 GLY B O 1
ATOM 5272 N N . ASP B 1 331 ? -37.227 6.361 -6.290 1.00 47.64 394 ASP B N 1
ATOM 5273 C CA . ASP B 1 331 ? -37.985 7.139 -7.273 1.00 48.47 394 ASP B CA 1
ATOM 5274 C C . ASP B 1 331 ? -38.671 6.259 -8.310 1.00 51.99 394 ASP B C 1
ATOM 5275 O O . ASP B 1 331 ? -38.972 6.722 -9.415 1.00 45.70 394 ASP B O 1
ATOM 5280 N N . HIS B 1 332 ? -38.932 4.994 -7.971 1.00 49.21 395 HIS B N 1
ATOM 5281 C CA . HIS B 1 332 ? -39.478 4.059 -8.949 1.00 52.69 395 HIS B CA 1
ATOM 5282 C C . HIS B 1 332 ? -40.845 4.498 -9.458 1.00 51.92 395 HIS B C 1
ATOM 5283 O O . HIS B 1 332 ? -41.190 4.231 -10.614 1.00 53.45 395 HIS B O 1
ATOM 5290 N N . ASP B 1 333 ? -41.631 5.176 -8.622 1.00 52.29 396 ASP B N 1
ATOM 5291 C CA . ASP B 1 333 ? -42.969 5.617 -8.993 1.00 54.78 396 ASP B CA 1
ATOM 5292 C C . ASP B 1 333 ? -43.051 7.121 -9.220 1.00 61.26 396 ASP B C 1
ATOM 5293 O O . ASP B 1 333 ? -44.157 7.660 -9.338 1.00 62.52 396 ASP B O 1
ATOM 5298 N N . LEU B 1 334 ? -41.912 7.811 -9.282 1.00 55.64 397 LEU B N 1
ATOM 5299 C CA . LEU B 1 334 ? -41.918 9.246 -9.530 1.00 58.95 397 LEU B CA 1
ATOM 5300 C C . LEU B 1 334 ? -42.488 9.539 -10.911 1.00 58.61 397 LEU B C 1
ATOM 5301 O O . LEU B 1 334 ? -42.030 8.987 -11.917 1.00 53.01 397 LEU B O 1
ATOM 5306 N N . LYS B 1 335 ? -43.499 10.402 -10.954 1.00 52.46 398 LYS B N 1
ATOM 5307 C CA . LYS B 1 335 ? -44.147 10.784 -12.197 1.00 60.85 398 LYS B CA 1
ATOM 5308 C C . LYS B 1 335 ? -44.094 12.292 -12.390 1.00 56.18 398 LYS B C 1
ATOM 5309 O O . LYS B 1 335 ? -43.918 13.060 -11.440 1.00 57.57 398 LYS B O 1
ATOM 5315 N N . VAL B 1 336 ? -44.243 12.705 -13.648 1.00 60.36 399 VAL B N 1
ATOM 5316 C CA . VAL B 1 336 ? -44.435 14.115 -13.962 1.00 62.49 399 VAL B CA 1
ATOM 5317 C C . VAL B 1 336 ? -45.768 14.564 -13.381 1.00 63.05 399 VAL B C 1
ATOM 5318 O O . VAL B 1 336 ? -46.772 13.845 -13.473 1.00 65.25 399 VAL B O 1
ATOM 5322 N N . HIS B 1 337 ? -45.776 15.747 -12.768 1.00 58.62 400 HIS B N 1
ATOM 5323 C CA . HIS B 1 337 ? -46.953 16.244 -12.066 1.00 57.48 400 HIS B CA 1
ATOM 5324 C C . HIS B 1 337 ? -48.202 16.159 -12.934 1.00 65.69 400 HIS B C 1
ATOM 5325 O O . HIS B 1 337 ? -48.182 16.529 -14.112 1.00 72.84 400 HIS B O 1
ATOM 5332 N N . ASP B 1 338 ? -49.283 15.647 -12.342 1.00 74.73 401 ASP B N 1
ATOM 5333 C CA . ASP B 1 338 ? -50.597 15.604 -12.979 1.00 79.87 401 ASP B CA 1
ATOM 5334 C C . ASP B 1 338 ? -50.573 14.783 -14.268 1.00 80.17 401 ASP B C 1
ATOM 5335 O O . ASP B 1 338 ? -51.212 15.137 -15.261 1.00 79.97 401 ASP B O 1
ATOM 5340 N N . SER B 1 339 ? -49.832 13.677 -14.260 1.00 74.39 402 SER B N 1
ATOM 5341 C CA . SER B 1 339 ? -49.692 12.856 -15.456 1.00 74.73 402 SER B CA 1
ATOM 5342 C C . SER B 1 339 ? -49.218 11.463 -15.062 1.00 72.90 402 SER B C 1
ATOM 5343 O O . SER B 1 339 ? -48.805 11.220 -13.926 1.00 78.14 402 SER B O 1
ATOM 5346 N N . ASN B 1 340 ? -49.284 10.548 -16.032 1.00 74.23 403 ASN B N 1
ATOM 5347 C CA . ASN B 1 340 ? -48.814 9.176 -15.877 1.00 72.80 403 ASN B CA 1
ATOM 5348 C C . ASN B 1 340 ? -47.480 8.939 -16.577 1.00 68.95 403 ASN B C 1
ATOM 5349 O O . ASN B 1 340 ? -47.207 7.820 -17.023 1.00 74.51 403 ASN B O 1
ATOM 5354 N N . ILE B 1 341 ? -46.650 9.970 -16.693 1.00 61.44 404 ILE B N 1
ATOM 5355 C CA . ILE B 1 341 ? -45.332 9.841 -17.304 1.00 63.86 404 ILE B CA 1
ATOM 5356 C C . ILE B 1 341 ? -44.321 9.540 -16.206 1.00 59.89 404 ILE B C 1
ATOM 5357 O O . ILE B 1 341 ? -44.195 10.302 -15.242 1.00 60.86 404 ILE B O 1
ATOM 5362 N N . TYR B 1 342 ? -43.600 8.431 -16.353 1.00 59.94 405 TYR B N 1
ATOM 5363 C CA . TYR B 1 342 ? -42.666 7.973 -15.335 1.00 53.71 405 TYR B CA 1
ATOM 5364 C C . TYR B 1 342 ? -41.277 8.556 -15.572 1.00 55.48 405 TYR B C 1
ATOM 5365 O O . TYR B 1 342 ? -40.794 8.604 -16.707 1.00 57.93 405 TYR B O 1
ATOM 5374 N N . ILE B 1 343 ? -40.637 8.989 -14.488 1.00 51.93 406 ILE B N 1
ATOM 5375 C CA . ILE B 1 343 ? -39.306 9.584 -14.575 1.00 54.25 406 ILE B CA 1
ATOM 5376 C C . ILE B 1 343 ? -38.199 8.530 -14.523 1.00 49.60 406 ILE B C 1
ATOM 5377 O O . ILE B 1 343 ? -37.163 8.692 -15.178 1.00 46.26 406 ILE B O 1
ATOM 5382 N N . LYS B 1 344 ? -38.405 7.444 -13.769 1.00 46.54 407 LYS B N 1
ATOM 5383 C CA . LYS B 1 344 ? -37.382 6.447 -13.462 1.00 48.62 407 LYS B CA 1
ATOM 5384 C C . LYS B 1 344 ? -36.653 5.883 -14.685 1.00 45.50 407 LYS B C 1
ATOM 5385 O O . LYS B 1 344 ? -35.457 5.584 -14.580 1.00 46.08 407 LYS B O 1
ATOM 5391 N N . PRO B 1 345 ? -37.302 5.703 -15.845 1.00 49.00 408 PRO B N 1
ATOM 5392 C CA . PRO B 1 345 ? -36.544 5.273 -17.035 1.00 43.90 408 PRO B CA 1
ATOM 5393 C C . PRO B 1 345 ? -35.362 6.163 -17.387 1.00 49.77 408 PRO B C 1
ATOM 5394 O O . PRO B 1 345 ? -34.423 5.683 -18.037 1.00 48.35 408 PRO B O 1
ATOM 5398 N N . PHE B 1 346 ? -35.371 7.437 -16.991 1.00 51.21 409 PHE B N 1
ATOM 5399 C CA . PHE B 1 346 ? -34.252 8.324 -17.290 1.00 51.93 409 PHE B CA 1
ATOM 5400 C C . PHE B 1 346 ? -33.202 8.355 -16.191 1.00 47.70 409 PHE B C 1
ATOM 5401 O O . PHE B 1 346 ? -32.081 8.815 -16.439 1.00 44.83 409 PHE B O 1
ATOM 5409 N N . LEU B 1 347 ? -33.532 7.884 -14.994 1.00 45.47 410 LEU B N 1
ATOM 5410 C CA . LEU B 1 347 ? -32.576 7.825 -13.901 1.00 45.78 410 LEU B CA 1
ATOM 5411 C C . LEU B 1 347 ? -31.779 6.525 -13.965 1.00 50.40 410 LEU B C 1
ATOM 5412 O O . LEU B 1 347 ? -32.173 5.555 -14.617 1.00 52.21 410 LEU B O 1
ATOM 5417 N N . SER B 1 348 ? -30.640 6.517 -13.276 1.00 48.53 411 SER B N 1
ATOM 5418 C CA . SER B 1 348 ? -29.753 5.364 -13.262 1.00 52.36 411 SER B CA 1
ATOM 5419 C C . SER B 1 348 ? -29.187 5.171 -11.866 1.00 56.30 411 SER B C 1
ATOM 5420 O O . SER B 1 348 ? -28.856 6.145 -11.186 1.00 45.56 411 SER B O 1
ATOM 5423 N N . SER B 1 349 ? -29.076 3.916 -11.444 1.00 46.98 412 SER B N 1
ATOM 5424 C CA . SER B 1 349 ? -28.438 3.602 -10.175 1.00 43.33 412 SER B CA 1
ATOM 5425 C C . SER B 1 349 ? -26.952 3.313 -10.327 1.00 43.21 412 SER B C 1
ATOM 5426 O O . SER B 1 349 ? -26.282 3.036 -9.327 1.00 52.47 412 SER B O 1
ATOM 5429 N N . ALA B 1 350 ? -26.426 3.387 -11.545 1.00 40.77 413 ALA B N 1
ATOM 5430 C CA . ALA B 1 350 ? -25.051 2.995 -11.821 1.00 45.85 413 ALA B CA 1
ATOM 5431 C C . ALA B 1 350 ? -24.088 4.092 -11.386 1.00 43.43 413 ALA B C 1
ATOM 5432 O O . ALA B 1 350 ? -24.218 5.232 -11.845 1.00 45.47 413 ALA B O 1
ATOM 5434 N N . PRO B 1 351 ? -23.118 3.799 -10.527 1.00 44.59 414 PRO B N 1
ATOM 5435 C CA . PRO B 1 351 ? -22.187 4.833 -10.077 1.00 41.72 414 PRO B CA 1
ATOM 5436 C C . PRO B 1 351 ? -20.912 4.892 -10.909 1.00 50.56 414 PRO B C 1
ATOM 5437 O O . PRO B 1 351 ? -20.552 3.960 -11.632 1.00 48.45 414 PRO B O 1
ATOM 5441 N N . GLU B 1 352 ? -20.241 6.035 -10.801 1.00 41.77 415 GLU B N 1
ATOM 5442 C CA . GLU B 1 352 ? -18.884 6.203 -11.301 1.00 45.47 415 GLU B CA 1
ATOM 5443 C C . GLU B 1 352 ? -17.919 5.941 -10.153 1.00 42.90 415 GLU B C 1
ATOM 5444 O O . GLU B 1 352 ? -18.106 6.464 -9.051 1.00 44.76 415 GLU B O 1
ATOM 5450 N N . VAL B 1 353 ? -16.893 5.133 -10.407 1.00 39.73 416 VAL B N 1
ATOM 5451 C CA . VAL B 1 353 ? -15.927 4.747 -9.384 1.00 40.96 416 VAL B CA 1
ATOM 5452 C C . VAL B 1 353 ? -14.572 5.348 -9.724 1.00 42.89 416 VAL B C 1
ATOM 5453 O O . VAL B 1 353 ? -14.090 5.216 -10.854 1.00 43.10 416 VAL B O 1
ATOM 5457 N N . ARG B 1 354 ? -13.957 5.994 -8.739 1.00 39.52 417 ARG B N 1
ATOM 5458 C CA . ARG B 1 354 ? -12.605 6.514 -8.853 1.00 41.91 417 ARG B CA 1
ATOM 5459 C C . ARG B 1 354 ? -11.735 5.893 -7.768 1.00 43.86 417 ARG B C 1
ATOM 5460 O O . ARG B 1 354 ? -12.196 5.632 -6.652 1.00 45.10 417 ARG B O 1
ATOM 5468 N N . ILE B 1 355 ? -10.471 5.653 -8.107 1.00 45.92 418 ILE B N 1
ATOM 5469 C CA . ILE B 1 355 ? -9.537 4.957 -7.232 1.00 47.21 418 ILE B CA 1
ATOM 5470 C C . ILE B 1 355 ? -8.432 5.917 -6.813 1.00 44.31 418 ILE B C 1
ATOM 5471 O O . ILE B 1 355 ? -7.923 6.690 -7.632 1.00 47.31 418 ILE B O 1
ATOM 5476 N N . TYR B 1 356 ? -8.063 5.861 -5.533 1.00 44.69 419 TYR B N 1
ATOM 5477 C CA . TYR B 1 356 ? -6.904 6.569 -5.006 1.00 41.87 419 TYR B CA 1
ATOM 5478 C C . TYR B 1 356 ? -6.001 5.555 -4.316 1.00 46.11 419 TYR B C 1
ATOM 5479 O O . TYR B 1 356 ? -6.425 4.891 -3.363 1.00 51.04 419 TYR B O 1
ATOM 5488 N N . ASP B 1 357 ? -4.763 5.440 -4.797 1.00 43.78 420 ASP B N 1
ATOM 5489 C CA . ASP B 1 357 ? -3.811 4.453 -4.292 1.00 45.87 420 ASP B CA 1
ATOM 5490 C C . ASP B 1 357 ? -3.064 5.058 -3.108 1.00 46.19 420 ASP B C 1
ATOM 5491 O O . ASP B 1 357 ? -2.205 5.926 -3.286 1.00 47.22 420 ASP B O 1
ATOM 5496 N N . LEU B 1 358 ? -3.374 4.579 -1.902 1.00 49.71 421 LEU B N 1
ATOM 5497 C CA . LEU B 1 358 ? -2.798 5.158 -0.694 1.00 48.29 421 LEU B CA 1
ATOM 5498 C C . LEU B 1 358 ? -1.301 4.909 -0.573 1.00 57.67 421 LEU B C 1
ATOM 5499 O O . LEU B 1 358 ? -0.624 5.633 0.167 1.00 51.47 421 LEU B O 1
ATOM 5504 N N . SER B 1 359 ? -0.765 3.916 -1.281 1.00 51.95 422 SER B N 1
ATOM 5505 C CA . SER B 1 359 ? 0.641 3.569 -1.122 1.00 56.52 422 SER B CA 1
ATOM 5506 C C . SER B 1 359 ? 1.575 4.434 -1.960 1.00 51.67 422 SER B C 1
ATOM 5507 O O . SER B 1 359 ? 2.796 4.332 -1.794 1.00 51.87 422 SER B O 1
ATOM 5510 N N . LYS B 1 360 ? 1.046 5.287 -2.834 1.00 50.68 423 LYS B N 1
ATOM 5511 C CA . LYS B 1 360 ? 1.882 6.158 -3.646 1.00 55.72 423 LYS B CA 1
ATOM 5512 C C . LYS B 1 360 ? 2.255 7.460 -2.943 1.00 57.94 423 LYS B C 1
ATOM 5513 O O . LYS B 1 360 ? 3.041 8.234 -3.492 1.00 54.83 423 LYS B O 1
ATOM 5519 N N . TYR B 1 361 ? 1.726 7.731 -1.754 1.00 57.24 424 TYR B N 1
ATOM 5520 C CA . TYR B 1 361 ? 1.981 9.015 -1.116 1.00 48.24 424 TYR B CA 1
ATOM 5521 C C . TYR B 1 361 ? 2.039 8.835 0.394 1.00 54.89 424 TYR B C 1
ATOM 5522 O O . TYR B 1 361 ? 1.249 8.078 0.964 1.00 52.70 424 TYR B O 1
ATOM 5531 N N . ASP B 1 362 ? 2.986 9.523 1.033 1.00 53.35 425 ASP B N 1
ATOM 5532 C CA . ASP B 1 362 ? 3.084 9.554 2.493 1.00 51.77 425 ASP B CA 1
ATOM 5533 C C . ASP B 1 362 ? 2.302 10.771 2.970 1.00 55.48 425 ASP B C 1
ATOM 5534 O O . ASP B 1 362 ? 2.767 11.908 2.861 1.00 49.90 425 ASP B O 1
ATOM 5539 N N . HIS B 1 363 ? 1.108 10.531 3.502 1.00 53.39 426 HIS B N 1
ATOM 5540 C CA . HIS B 1 363 ? 0.188 11.613 3.815 1.00 55.51 426 HIS B CA 1
ATOM 5541 C C . HIS B 1 363 ? 0.489 12.198 5.186 1.00 54.26 426 HIS B C 1
ATOM 5542 O O . HIS B 1 363 ? 0.850 11.478 6.122 1.00 49.06 426 HIS B O 1
ATOM 5549 N N . GLY B 1 364 ? 0.339 13.518 5.299 1.00 53.71 427 GLY B N 1
ATOM 5550 C CA . GLY B 1 364 ? 0.482 14.196 6.568 1.00 45.03 427 GLY B CA 1
ATOM 5551 C C . GLY B 1 364 ? -0.807 14.188 7.367 1.00 47.53 427 GLY B C 1
ATOM 5552 O O . GLY B 1 364 ? -1.840 13.673 6.940 1.00 49.90 427 GLY B O 1
ATOM 5553 N N . SER B 1 365 ? -0.732 14.781 8.561 1.00 46.26 428 SER B N 1
ATOM 5554 C CA . SER B 1 365 ? -1.887 14.809 9.452 1.00 47.53 428 SER B CA 1
ATOM 5555 C C . SER B 1 365 ? -3.020 15.672 8.913 1.00 49.83 428 SER B C 1
ATOM 5556 O O . SER B 1 365 ? -4.165 15.518 9.353 1.00 49.09 428 SER B O 1
ATOM 5559 N N . ASP B 1 366 ? -2.734 16.563 7.965 1.00 49.79 429 ASP B N 1
ATOM 5560 C CA . ASP B 1 366 ? -3.729 17.481 7.426 1.00 52.16 429 ASP B CA 1
ATOM 5561 C C . ASP B 1 366 ? -4.223 17.094 6.038 1.00 53.50 429 ASP B C 1
ATOM 5562 O O . ASP B 1 366 ? -5.016 17.838 5.451 1.00 48.66 429 ASP B O 1
ATOM 5567 N N . ASP B 1 367 ? -3.779 15.962 5.498 1.00 46.58 430 ASP B N 1
ATOM 5568 C CA . ASP B 1 367 ? -4.269 15.474 4.215 1.00 46.96 430 ASP B CA 1
ATOM 5569 C C . ASP B 1 367 ? -5.540 14.668 4.454 1.00 47.78 430 ASP B C 1
ATOM 5570 O O . ASP B 1 367 ? -5.515 13.656 5.164 1.00 45.75 430 ASP B O 1
ATOM 5575 N N . VAL B 1 368 ? -6.648 15.114 3.860 1.00 44.47 431 VAL B N 1
ATOM 5576 C CA . VAL B 1 368 ? -7.969 14.603 4.204 1.00 40.54 431 VAL B CA 1
ATOM 5577 C C . VAL B 1 368 ? -8.781 14.320 2.947 1.00 40.85 431 VAL B C 1
ATOM 5578 O O . VAL B 1 368 ? -8.538 14.890 1.880 1.00 43.02 431 VAL B O 1
ATOM 5582 N N . LEU B 1 369 ? -9.765 13.437 3.096 1.00 39.98 432 LEU B N 1
ATOM 5583 C CA . LEU B 1 369 ? -10.789 13.176 2.092 1.00 40.54 432 LEU B CA 1
ATOM 5584 C C . LEU B 1 369 ? -12.116 13.701 2.627 1.00 43.25 432 LEU B C 1
ATOM 5585 O O . LEU B 1 369 ? -12.594 13.243 3.668 1.00 46.74 432 LEU B O 1
ATOM 5590 N N . ILE B 1 370 ? -12.703 14.662 1.923 1.00 41.09 433 ILE B N 1
ATOM 5591 C CA . ILE B 1 370 ? -13.961 15.284 2.324 1.00 38.82 433 ILE B CA 1
ATOM 5592 C C . ILE B 1 370 ? -15.097 14.617 1.561 1.00 36.50 433 ILE B C 1
ATOM 5593 O O . ILE B 1 370 ? -15.031 14.484 0.334 1.00 44.18 433 ILE B O 1
ATOM 5598 N N . LEU B 1 371 ? -16.128 14.185 2.285 1.00 39.92 434 LEU B N 1
ATOM 5599 C CA . LEU B 1 371 ? -17.386 13.742 1.696 1.00 41.63 434 LEU B CA 1
ATOM 5600 C C . LEU B 1 371 ? -18.505 14.606 2.257 1.00 40.05 434 LEU B C 1
ATOM 5601 O O . LEU B 1 371 ? -18.573 14.820 3.471 1.00 41.96 434 LEU B O 1
ATOM 5606 N N . ALA B 1 372 ? -19.380 15.095 1.381 1.00 36.78 435 ALA B N 1
ATOM 5607 C CA . ALA B 1 372 ? -20.482 15.933 1.834 1.00 43.79 435 ALA B CA 1
ATOM 5608 C C . ALA B 1 372 ? -21.614 15.906 0.818 1.00 34.34 435 ALA B C 1
ATOM 5609 O O . ALA B 1 372 ? -21.385 15.769 -0.386 1.00 43.50 435 ALA B O 1
ATOM 5611 N N . THR B 1 373 ? -22.839 16.037 1.326 1.00 37.25 436 THR B N 1
ATOM 5612 C CA . THR B 1 373 ? -24.007 16.211 0.478 1.00 36.79 436 THR B CA 1
ATOM 5613 C C . THR B 1 373 ? -24.025 17.626 -0.101 1.00 45.47 436 THR B C 1
ATOM 5614 O O . THR B 1 373 ? -23.263 18.507 0.311 1.00 44.05 436 THR B O 1
ATOM 5618 N N . ASP B 1 374 ? -24.918 17.844 -1.068 1.00 39.86 437 ASP B N 1
ATOM 5619 C CA . ASP B 1 374 ? -24.940 19.127 -1.759 1.00 47.62 437 ASP B CA 1
ATOM 5620 C C . ASP B 1 374 ? -25.312 20.277 -0.833 1.00 44.04 437 ASP B C 1
ATOM 5621 O O . ASP B 1 374 ? -25.116 21.437 -1.206 1.00 53.04 437 ASP B O 1
ATOM 5626 N N . GLY B 1 375 ? -25.835 19.985 0.361 1.00 43.95 438 GLY B N 1
ATOM 5627 C CA . GLY B 1 375 ? -26.067 21.037 1.333 1.00 48.90 438 GLY B CA 1
ATOM 5628 C C . GLY B 1 375 ? -24.822 21.844 1.634 1.00 48.74 438 GLY B C 1
ATOM 5629 O O . GLY B 1 375 ? -24.907 23.043 1.912 1.00 48.05 438 GLY B O 1
ATOM 5630 N N . LEU B 1 376 ? -23.651 21.208 1.569 1.00 42.96 439 LEU B N 1
ATOM 5631 C CA . LEU B 1 376 ? -22.390 21.929 1.697 1.00 42.02 439 LEU B CA 1
ATOM 5632 C C . LEU B 1 376 ? -21.997 22.587 0.379 1.00 45.03 439 LEU B C 1
ATOM 5633 O O . LEU B 1 376 ? -21.816 23.807 0.308 1.00 49.12 439 LEU B O 1
ATOM 5638 N N . TRP B 1 377 ? -21.863 21.785 -0.681 1.00 42.50 440 TRP B N 1
ATOM 5639 C CA . TRP B 1 377 ? -21.290 22.275 -1.931 1.00 43.37 440 TRP B CA 1
ATOM 5640 C C . TRP B 1 377 ? -22.169 23.300 -2.636 1.00 48.78 440 TRP B C 1
ATOM 5641 O O . TRP B 1 377 ? -21.667 24.028 -3.499 1.00 45.34 440 TRP B O 1
ATOM 5652 N N . ASP B 1 378 ? -23.461 23.377 -2.305 1.00 41.23 441 ASP B N 1
ATOM 5653 C CA . ASP B 1 378 ? -24.322 24.348 -2.971 1.00 45.95 441 ASP B CA 1
ATOM 5654 C C . ASP B 1 378 ? -24.001 25.783 -2.571 1.00 48.56 441 ASP B C 1
ATOM 5655 O O . ASP B 1 378 ? -24.431 26.712 -3.262 1.00 47.38 441 ASP B O 1
ATOM 5660 N N . VAL B 1 379 ? -23.261 25.989 -1.484 1.00 45.33 442 VAL B N 1
ATOM 5661 C CA . VAL B 1 379 ? -22.860 27.330 -1.082 1.00 48.41 442 VAL B CA 1
ATOM 5662 C C . VAL B 1 379 ? -21.350 27.491 -0.963 1.00 49.51 442 VAL B C 1
ATOM 5663 O O . VAL B 1 379 ? -20.864 28.634 -0.994 1.00 54.44 442 VAL B O 1
ATOM 5667 N N . LEU B 1 380 ? -20.576 26.415 -0.827 1.00 48.50 443 LEU B N 1
ATOM 5668 C CA . LEU B 1 380 ? -19.127 26.511 -0.705 1.00 45.93 443 LEU B CA 1
ATOM 5669 C C . LEU B 1 380 ? -18.457 25.806 -1.875 1.00 51.96 443 LEU B C 1
ATOM 5670 O O . LEU B 1 380 ? -18.786 24.655 -2.186 1.00 44.74 443 LEU B O 1
ATOM 5675 N N . SER B 1 381 ? -17.516 26.496 -2.513 1.00 48.03 444 SER B N 1
ATOM 5676 C CA . SER B 1 381 ? -16.737 25.894 -3.580 1.00 52.09 444 SER B CA 1
ATOM 5677 C C . SER B 1 381 ? -15.674 24.967 -2.996 1.00 45.54 444 SER B C 1
ATOM 5678 O O . SER B 1 381 ? -15.424 24.943 -1.787 1.00 47.02 444 SER B O 1
ATOM 5681 N N . ASN B 1 382 ? -15.049 24.183 -3.879 1.00 48.84 445 ASN B N 1
ATOM 5682 C CA . ASN B 1 382 ? -13.925 23.350 -3.461 1.00 46.00 445 ASN B CA 1
ATOM 5683 C C . ASN B 1 382 ? -12.812 24.196 -2.856 1.00 46.20 445 ASN B C 1
ATOM 5684 O O . ASN B 1 382 ? -12.155 23.780 -1.895 1.00 42.09 445 ASN B O 1
ATOM 5689 N N . GLU B 1 383 ? -12.595 25.393 -3.404 1.00 44.13 446 GLU B N 1
ATOM 5690 C CA . GLU B 1 383 ? -11.510 26.249 -2.936 1.00 47.58 446 GLU B CA 1
ATOM 5691 C C . GLU B 1 383 ? -11.771 26.761 -1.523 1.00 47.47 446 GLU B C 1
ATOM 5692 O O . GLU B 1 383 ? -10.855 26.786 -0.693 1.00 45.06 446 GLU B O 1
ATOM 5698 N N . GLU B 1 384 ? -13.008 27.178 -1.227 1.00 47.30 447 GLU B N 1
ATOM 5699 C CA . GLU B 1 384 ? -13.328 27.620 0.129 1.00 45.86 447 GLU B CA 1
ATOM 5700 C C . GLU B 1 384 ? -13.150 26.482 1.126 1.00 41.92 447 GLU B C 1
ATOM 5701 O O . GLU B 1 384 ? -12.570 26.670 2.201 1.00 48.26 447 GLU B O 1
ATOM 5707 N N . VAL B 1 385 ? -13.668 25.296 0.790 1.00 41.63 448 VAL B N 1
ATOM 5708 C CA . VAL B 1 385 ? -13.509 24.129 1.655 1.00 42.33 448 VAL B CA 1
ATOM 5709 C C . VAL B 1 385 ? -12.033 23.856 1.902 1.00 39.94 448 VAL B C 1
ATOM 5710 O O . VAL B 1 385 ? -11.601 23.642 3.041 1.00 42.35 448 VAL B O 1
ATOM 5714 N N . ALA B 1 386 ? -11.238 23.848 0.828 1.00 41.96 449 ALA B N 1
ATOM 5715 C CA . ALA B 1 386 ? -9.794 23.687 0.963 1.00 51.44 449 ALA B CA 1
ATOM 5716 C C . ALA B 1 386 ? -9.208 24.764 1.867 1.00 52.03 449 ALA B C 1
ATOM 5717 O O . ALA B 1 386 ? -8.455 24.469 2.803 1.00 51.45 449 ALA B O 1
ATOM 5719 N N . GLU B 1 387 ? -9.568 26.024 1.610 1.00 49.77 450 GLU B N 1
ATOM 5720 C CA . GLU B 1 387 ? -9.091 27.123 2.442 1.00 48.07 450 GLU B CA 1
ATOM 5721 C C . GLU B 1 387 ? -9.553 26.963 3.885 1.00 51.13 450 GLU B C 1
ATOM 5722 O O . GLU B 1 387 ? -8.799 27.251 4.821 1.00 50.39 450 GLU B O 1
ATOM 5728 N N . ALA B 1 388 ? -10.789 26.501 4.088 1.00 46.53 451 ALA B N 1
ATOM 5729 C CA . ALA B 1 388 ? -11.293 26.308 5.444 1.00 45.32 451 ALA B CA 1
ATOM 5730 C C . ALA B 1 388 ? -10.526 25.214 6.176 1.00 43.16 451 ALA B C 1
ATOM 5731 O O . ALA B 1 388 ? -10.159 25.381 7.345 1.00 49.13 451 ALA B O 1
ATOM 5733 N N . ILE B 1 389 ? -10.278 24.086 5.508 1.00 50.39 452 ILE B N 1
ATOM 5734 C CA . ILE B 1 389 ? -9.601 22.969 6.161 1.00 44.39 452 ILE B CA 1
ATOM 5735 C C . ILE B 1 389 ? -8.154 23.327 6.483 1.00 48.53 452 ILE B C 1
ATOM 5736 O O . ILE B 1 389 ? -7.663 23.055 7.586 1.00 54.42 452 ILE B O 1
ATOM 5741 N N . THR B 1 390 ? -7.454 23.964 5.540 1.00 53.13 453 THR B N 1
ATOM 5742 C CA . THR B 1 390 ? -6.035 24.251 5.724 1.00 50.79 453 THR B CA 1
ATOM 5743 C C . THR B 1 390 ? -5.783 25.381 6.712 1.00 50.70 453 THR B C 1
ATOM 5744 O O . THR B 1 390 ? -4.648 25.538 7.170 1.00 56.56 453 THR B O 1
ATOM 5748 N N . GLN B 1 391 ? -6.795 26.186 7.032 1.00 59.51 454 GLN B N 1
ATOM 5749 C CA . GLN B 1 391 ? -6.646 27.164 8.101 1.00 50.20 454 GLN B CA 1
ATOM 5750 C C . GLN B 1 391 ? -7.140 26.647 9.444 1.00 55.29 454 GLN B C 1
ATOM 5751 O O . GLN B 1 391 ? -6.716 27.162 10.484 1.00 62.68 454 GLN B O 1
ATOM 5757 N N . PHE B 1 392 ? -8.015 25.640 9.449 1.00 55.48 455 PHE B N 1
ATOM 5758 C CA . PHE B 1 392 ? -8.542 25.125 10.707 1.00 51.41 455 PHE B CA 1
ATOM 5759 C C . PHE B 1 392 ? -7.591 24.120 11.347 1.00 52.05 455 PHE B C 1
ATOM 5760 O O . PHE B 1 392 ? -7.271 24.229 12.536 1.00 50.20 455 PHE B O 1
ATOM 5768 N N . LEU B 1 393 ? -7.134 23.133 10.576 1.00 49.91 456 LEU B N 1
ATOM 5769 C CA . LEU B 1 393 ? -6.372 22.015 11.123 1.00 49.97 456 LEU B CA 1
ATOM 5770 C C . LEU B 1 393 ? -5.024 22.410 11.729 1.00 51.37 456 LEU B C 1
ATOM 5771 O O . LEU B 1 393 ? -4.634 21.824 12.746 1.00 51.92 456 LEU B O 1
ATOM 5776 N N . PRO B 1 394 ? -4.273 23.365 11.162 1.00 49.80 457 PRO B N 1
ATOM 5777 C CA . PRO B 1 394 ? -3.015 23.775 11.812 1.00 54.23 457 PRO B CA 1
ATOM 5778 C C . PRO B 1 394 ? -3.181 24.354 13.215 1.00 55.06 457 PRO B C 1
ATOM 5779 O O . PRO B 1 394 ? -2.165 24.608 13.875 1.00 57.62 457 PRO B O 1
ATOM 5783 N N . ASN B 1 395 ? -4.405 24.574 13.690 1.00 47.98 458 ASN B N 1
ATOM 5784 C CA . ASN B 1 395 ? -4.641 25.003 15.061 1.00 52.15 458 ASN B CA 1
ATOM 5785 C C . ASN B 1 395 ? -4.962 23.841 15.993 1.00 59.72 458 ASN B C 1
ATOM 5786 O O . ASN B 1 395 ? -5.295 24.071 17.162 1.00 54.61 458 ASN B O 1
ATOM 5791 N N . CYS B 1 396 ? -4.858 22.605 15.511 1.00 47.41 459 CYS B N 1
ATOM 5792 C CA . CYS B 1 396 ? -5.164 21.420 16.298 1.00 57.91 459 CYS B CA 1
ATOM 5793 C C . CYS B 1 396 ? -3.940 20.516 16.369 1.00 52.09 459 CYS B C 1
ATOM 5794 O O . CYS B 1 396 ? -3.240 20.325 15.369 1.00 52.63 459 CYS B O 1
ATOM 5797 N N . ASP B 1 397 ? -3.687 19.968 17.556 1.00 56.72 460 ASP B N 1
ATOM 5798 C CA . ASP B 1 397 ? -2.598 19.014 17.727 1.00 55.86 460 ASP B CA 1
ATOM 5799 C C . ASP B 1 397 ? -2.810 17.811 16.812 1.00 61.41 460 ASP B C 1
ATOM 5800 O O . ASP B 1 397 ? -3.917 17.268 16.756 1.00 54.38 460 ASP B O 1
ATOM 5805 N N . PRO B 1 398 ? -1.774 17.360 16.098 1.00 58.82 461 PRO B N 1
ATOM 5806 C CA . PRO B 1 398 ? -1.947 16.214 15.189 1.00 69.98 461 PRO B CA 1
ATOM 5807 C C . PRO B 1 398 ? -2.400 14.941 15.885 1.00 62.02 461 PRO B C 1
ATOM 5808 O O . PRO B 1 398 ? -2.955 14.055 15.226 1.00 68.12 461 PRO B O 1
ATOM 5812 N N . ASP B 1 399 ? -2.183 14.821 17.192 1.00 71.51 462 ASP B N 1
ATOM 5813 C CA . ASP B 1 399 ? -2.540 13.626 17.941 1.00 73.67 462 ASP B CA 1
ATOM 5814 C C . ASP B 1 399 ? -3.958 13.667 18.495 1.00 70.62 462 ASP B C 1
ATOM 5815 O O . ASP B 1 399 ? -4.438 12.647 19.000 1.00 75.68 462 ASP B O 1
ATOM 5820 N N . ASP B 1 400 ? -4.629 14.806 18.420 1.00 67.29 463 ASP B N 1
ATOM 5821 C CA . ASP B 1 400 ? -5.978 14.960 18.942 1.00 67.32 463 ASP B CA 1
ATOM 5822 C C . ASP B 1 400 ? -6.960 14.202 18.056 1.00 60.36 463 ASP B C 1
ATOM 5823 O O . ASP B 1 400 ? -7.201 14.630 16.921 1.00 60.86 463 ASP B O 1
ATOM 5828 N N . PRO B 1 401 ? -7.556 13.099 18.517 1.00 70.93 464 PRO B N 1
ATOM 5829 C CA . PRO B 1 401 ? -8.469 12.345 17.639 1.00 68.58 464 PRO B CA 1
ATOM 5830 C C . PRO B 1 401 ? -9.708 13.128 17.248 1.00 64.80 464 PRO B C 1
ATOM 5831 O O . PRO B 1 401 ? -10.360 12.778 16.256 1.00 63.51 464 PRO B O 1
ATOM 5835 N N . HIS B 1 402 ? -10.049 14.178 17.996 1.00 56.40 465 HIS B N 1
ATOM 5836 C CA . HIS B 1 402 ? -11.238 14.977 17.729 1.00 54.10 465 HIS B CA 1
ATOM 5837 C C . HIS B 1 402 ? -11.029 15.991 16.613 1.00 56.23 465 HIS B C 1
ATOM 5838 O O . HIS B 1 402 ? -12.011 16.572 16.136 1.00 52.09 465 HIS B O 1
ATOM 5845 N N . ARG B 1 403 ? -9.773 16.219 16.213 1.00 49.29 466 ARG B N 1
ATOM 5846 C CA . ARG B 1 403 ? -9.369 17.092 15.114 1.00 54.07 466 ARG B CA 1
ATOM 5847 C C . ARG B 1 403 ? -10.374 17.152 13.978 1.00 53.26 466 ARG B C 1
ATOM 5848 O O . ARG B 1 403 ? -10.937 18.207 13.669 1.00 52.51 466 ARG B O 1
ATOM 5856 N N . TYR B 1 404 ? -10.577 16.001 13.341 1.00 42.23 467 TYR B N 1
ATOM 5857 C CA . TYR B 1 404 ? -11.304 15.950 12.084 1.00 46.11 467 TYR B CA 1
ATOM 5858 C C . TYR B 1 404 ? -12.799 16.137 12.294 1.00 44.45 467 TYR B C 1
ATOM 5859 O O . TYR B 1 404 ? -13.479 16.688 11.422 1.00 44.20 467 TYR B O 1
ATOM 5868 N N . THR B 1 405 ? -13.322 15.705 13.443 1.00 44.99 468 THR B N 1
ATOM 5869 C CA . THR B 1 405 ? -14.702 16.027 13.789 1.00 52.63 468 THR B CA 1
ATOM 5870 C C . THR B 1 405 ? -14.890 17.533 13.912 1.00 49.67 468 THR B C 1
ATOM 5871 O O . THR B 1 405 ? -15.863 18.096 13.395 1.00 40.77 468 THR B O 1
ATOM 5875 N N . LEU B 1 406 ? -13.956 18.206 14.588 1.00 45.16 469 LEU B N 1
ATOM 5876 C CA . LEU B 1 406 ? -14.034 19.657 14.712 1.00 46.34 469 LEU B CA 1
ATOM 5877 C C . LEU B 1 406 ? -13.907 20.332 13.352 1.00 45.95 469 LEU B C 1
ATOM 5878 O O . LEU B 1 406 ? -14.581 21.332 13.080 1.00 41.58 469 LEU B O 1
ATOM 5883 N N . ALA B 1 407 ? -13.051 19.791 12.480 1.00 45.44 470 ALA B N 1
ATOM 5884 C CA . ALA B 1 407 ? -12.955 20.310 11.120 1.00 43.85 470 ALA B CA 1
ATOM 5885 C C . ALA B 1 407 ? -14.259 20.104 10.363 1.00 49.44 470 ALA B C 1
ATOM 5886 O O . ALA B 1 407 ? -14.678 20.972 9.588 1.00 44.93 470 ALA B O 1
ATOM 5888 N N . ALA B 1 408 ? -14.910 18.956 10.570 1.00 39.83 471 ALA B N 1
ATOM 5889 C CA . ALA B 1 408 ? -16.201 18.709 9.937 1.00 41.56 471 ALA B CA 1
ATOM 5890 C C . ALA B 1 408 ? -17.238 19.717 10.411 1.00 41.72 471 ALA B C 1
ATOM 5891 O O . ALA B 1 408 ? -17.986 20.282 9.607 1.00 39.78 471 ALA B O 1
ATOM 5893 N N . GLN B 1 409 ? -17.291 19.954 11.724 1.00 42.19 472 GLN B N 1
ATOM 5894 C CA . GLN B 1 409 ? -18.230 20.920 12.282 1.00 42.26 472 GLN B CA 1
ATOM 5895 C C . GLN B 1 409 ? -17.949 22.330 11.781 1.00 47.90 472 GLN B C 1
ATOM 5896 O O . GLN B 1 409 ? -18.883 23.115 11.576 1.00 45.56 472 GLN B O 1
ATOM 5902 N N . ASP B 1 410 ? -16.675 22.670 11.576 1.00 50.84 473 ASP B N 1
ATOM 5903 C CA . ASP B 1 410 ? -16.343 23.989 11.049 1.00 44.01 473 ASP B CA 1
ATOM 5904 C C . ASP B 1 410 ? -16.851 24.149 9.620 1.00 48.91 473 ASP B C 1
ATOM 5905 O O . ASP B 1 410 ? -17.301 25.235 9.231 1.00 48.11 473 ASP B O 1
ATOM 5910 N N . LEU B 1 411 ? -16.805 23.075 8.826 1.00 44.42 474 LEU B N 1
ATOM 5911 C CA . LEU B 1 411 ? -17.334 23.145 7.465 1.00 42.46 474 LEU B CA 1
ATOM 5912 C C . LEU B 1 411 ? -18.849 23.318 7.463 1.00 45.47 474 LEU B C 1
ATOM 5913 O O . LEU B 1 411 ? -19.388 24.097 6.669 1.00 40.80 474 LEU B O 1
ATOM 5918 N N . VAL B 1 412 ? -19.552 22.601 8.342 1.00 39.83 475 VAL B N 1
ATOM 5919 C CA . VAL B 1 412 ? -21.007 22.711 8.394 1.00 48.14 475 VAL B CA 1
ATOM 5920 C C . VAL B 1 412 ? -21.422 24.103 8.851 1.00 49.51 475 VAL B C 1
ATOM 5921 O O . VAL B 1 412 ? -22.364 24.693 8.309 1.00 48.43 475 VAL B O 1
ATOM 5925 N N . MET B 1 413 ? -20.735 24.645 9.859 1.00 38.72 476 MET B N 1
ATOM 5926 C CA . MET B 1 413 ? -21.043 25.996 10.319 1.00 51.67 476 MET B CA 1
ATOM 5927 C C . MET B 1 413 ? -20.815 27.019 9.215 1.00 48.36 476 MET B C 1
ATOM 5928 O O . MET B 1 413 ? -21.572 27.989 9.088 1.00 50.46 476 MET B O 1
ATOM 5933 N N . ARG B 1 414 ? -19.780 26.811 8.399 1.00 48.14 477 ARG B N 1
ATOM 5934 C CA . ARG B 1 414 ? -19.472 27.758 7.336 1.00 48.26 477 ARG B CA 1
ATOM 5935 C C . ARG B 1 414 ? -20.517 27.728 6.233 1.00 54.92 477 ARG B C 1
ATOM 5936 O O . ARG B 1 414 ? -20.705 28.730 5.535 1.00 50.73 477 ARG B O 1
ATOM 5944 N N . ALA B 1 415 ? -21.199 26.600 6.056 1.00 48.79 478 ALA B N 1
ATOM 5945 C CA . ALA B 1 415 ? -22.261 26.515 5.065 1.00 48.71 478 ALA B CA 1
ATOM 5946 C C . ALA B 1 415 ? -23.615 26.919 5.629 1.00 46.36 478 ALA B C 1
ATOM 5947 O O . ALA B 1 415 ? -24.435 27.491 4.903 1.00 44.66 478 ALA B O 1
ATOM 5949 N N . ARG B 1 416 ? -23.858 26.648 6.912 1.00 46.53 479 ARG B N 1
ATOM 5950 C CA . ARG B 1 416 ? -25.163 26.918 7.504 1.00 53.77 479 ARG B CA 1
ATOM 5951 C C . ARG B 1 416 ? -25.329 28.395 7.844 1.00 56.24 479 ARG B C 1
ATOM 5952 O O . ARG B 1 416 ? -26.333 29.015 7.477 1.00 55.07 479 ARG B O 1
ATOM 5960 N N . GLY B 1 417 ? -24.359 28.972 8.545 1.00 54.23 480 GLY B N 1
ATOM 5961 C CA . GLY B 1 417 ? -24.397 30.388 8.850 1.00 51.10 480 GLY B CA 1
ATOM 5962 C C . GLY B 1 417 ? -25.186 30.711 10.107 1.00 58.76 480 GLY B C 1
ATOM 5963 O O . GLY B 1 417 ? -25.489 29.847 10.940 1.00 56.86 480 GLY B O 1
ATOM 5964 N N . VAL B 1 418 ? -25.521 31.992 10.239 1.00 59.74 481 VAL B N 1
ATOM 5965 C CA . VAL B 1 418 ? -26.261 32.508 11.383 1.00 55.26 481 VAL B CA 1
ATOM 5966 C C . VAL B 1 418 ? -27.562 33.121 10.883 1.00 53.30 481 VAL B C 1
ATOM 5967 O O . VAL B 1 418 ? -27.600 33.728 9.807 1.00 52.07 481 VAL B O 1
ATOM 5971 N N . LEU B 1 419 ? -28.622 32.964 11.669 1.00 57.24 482 LEU B N 1
ATOM 5972 C CA . LEU B 1 419 ? -29.949 33.441 11.306 1.00 55.38 482 LEU B CA 1
ATOM 5973 C C . LEU B 1 419 ? -30.291 34.698 12.093 1.00 65.40 482 LEU B C 1
ATOM 5974 O O . LEU B 1 419 ? -30.172 34.721 13.322 1.00 58.49 482 LEU B O 1
ATOM 5979 N N . LYS B 1 420 ? -30.724 35.736 11.382 1.00 61.40 483 LYS B N 1
ATOM 5980 C CA . LYS B 1 420 ? -31.209 36.950 12.027 1.00 71.43 483 LYS B CA 1
ATOM 5981 C C . LYS B 1 420 ? -32.591 37.294 11.488 1.00 69.46 483 LYS B C 1
ATOM 5982 O O . LYS B 1 420 ? -33.539 36.524 11.670 1.00 81.60 483 LYS B O 1
ATOM 5988 N N . ASP B 1 421 ? -32.720 38.436 10.816 1.00 66.92 484 ASP B N 1
ATOM 5989 C CA . ASP B 1 421 ? -33.986 38.851 10.229 1.00 68.53 484 ASP B CA 1
ATOM 5990 C C . ASP B 1 421 ? -34.005 38.732 8.713 1.00 80.40 484 ASP B C 1
ATOM 5991 O O . ASP B 1 421 ? -35.037 39.019 8.095 1.00 78.55 484 ASP B O 1
ATOM 5996 N N . ARG B 1 422 ? -32.902 38.303 8.098 1.00 75.80 485 ARG B N 1
ATOM 5997 C CA . ARG B 1 422 ? -32.742 38.343 6.650 1.00 63.56 485 ARG B CA 1
ATOM 5998 C C . ARG B 1 422 ? -32.343 36.978 6.106 1.00 51.25 485 ARG B C 1
ATOM 5999 O O . ARG B 1 422 ? -31.625 36.888 5.108 1.00 61.70 485 ARG B O 1
ATOM 6007 N N . GLY B 1 423 ? -32.785 35.909 6.759 1.00 60.59 486 GLY B N 1
ATOM 6008 C CA . GLY B 1 423 ? -32.439 34.567 6.345 1.00 54.32 486 GLY B CA 1
ATOM 6009 C C . GLY B 1 423 ? -31.061 34.151 6.825 1.00 58.34 486 GLY B C 1
ATOM 6010 O O . GLY B 1 423 ? -30.290 34.931 7.386 1.00 56.82 486 GLY B O 1
ATOM 6011 N N . TRP B 1 424 ? -30.752 32.878 6.594 1.00 57.66 487 TRP B N 1
ATOM 6012 C CA . TRP B 1 424 ? -29.465 32.339 7.010 1.00 56.03 487 TRP B CA 1
ATOM 6013 C C . TRP B 1 424 ? -28.343 32.963 6.193 1.00 55.98 487 TRP B C 1
ATOM 6014 O O . TRP B 1 424 ? -28.388 32.977 4.959 1.00 57.65 487 TRP B O 1
ATOM 6025 N N . ARG B 1 425 ? -27.335 33.481 6.889 1.00 53.90 488 ARG B N 1
ATOM 6026 C CA . ARG B 1 425 ? -26.256 34.245 6.279 1.00 55.45 488 ARG B CA 1
ATOM 6027 C C . ARG B 1 425 ? -24.913 33.621 6.620 1.00 50.37 488 ARG B C 1
ATOM 6028 O O . ARG B 1 425 ? -24.650 33.301 7.783 1.00 49.43 488 ARG B O 1
ATOM 6036 N N . ILE B 1 426 ? -24.066 33.458 5.606 1.00 51.05 489 ILE B N 1
ATOM 6037 C CA . ILE B 1 426 ? -22.684 33.044 5.812 1.00 57.21 489 ILE B CA 1
ATOM 6038 C C . ILE B 1 426 ? -21.785 34.225 5.468 1.00 62.07 489 ILE B C 1
ATOM 6039 O O . ILE B 1 426 ? -22.248 35.371 5.421 1.00 59.00 489 ILE B O 1
ATOM 6044 N N . SER B 1 427 ? -20.504 33.957 5.224 1.00 66.38 490 SER B N 1
ATOM 6045 C CA . SER B 1 427 ? -19.528 35.032 5.087 1.00 71.41 490 SER B CA 1
ATOM 6046 C C . SER B 1 427 ? -19.857 35.936 3.901 1.00 60.10 490 SER B C 1
ATOM 6047 O O . SER B 1 427 ? -20.457 35.508 2.910 1.00 61.35 490 SER B O 1
ATOM 6050 N N . ASN B 1 428 ? -19.452 37.206 4.021 1.00 70.48 491 ASN B N 1
ATOM 6051 C CA . ASN B 1 428 ? -19.689 38.224 2.993 1.00 67.94 491 ASN B CA 1
ATOM 6052 C C . ASN B 1 428 ? -21.177 38.373 2.680 1.00 64.47 491 ASN B C 1
ATOM 6053 O O . ASN B 1 428 ? -21.558 38.669 1.544 1.00 63.93 491 ASN B O 1
ATOM 6058 N N . ASP B 1 429 ? -22.022 38.170 3.692 1.00 60.65 492 ASP B N 1
ATOM 6059 C CA . ASP B 1 429 ? -23.471 38.331 3.611 1.00 61.27 492 ASP B CA 1
ATOM 6060 C C . ASP B 1 429 ? -24.131 37.367 2.631 1.00 59.91 492 ASP B C 1
ATOM 6061 O O . ASP B 1 429 ? -25.298 37.565 2.269 1.00 54.05 492 ASP B O 1
ATOM 6066 N N . ARG B 1 430 ? -23.425 36.334 2.182 1.00 54.09 493 ARG B N 1
ATOM 6067 C CA . ARG B 1 430 ? -24.047 35.371 1.290 1.00 56.62 493 ARG B CA 1
ATOM 6068 C C . ARG B 1 430 ? -25.121 34.583 2.034 1.00 49.29 493 ARG B C 1
ATOM 6069 O O . ARG B 1 430 ? -25.092 34.445 3.260 1.00 52.41 493 ARG B O 1
ATOM 6077 N N . LEU B 1 431 ? -26.086 34.072 1.277 1.00 52.04 494 LEU B N 1
ATOM 6078 C CA . LEU B 1 431 ? -27.131 33.254 1.873 1.00 50.19 494 LEU B CA 1
ATOM 6079 C C . LEU B 1 431 ? -26.553 31.925 2.339 1.00 55.82 494 LEU B C 1
ATOM 6080 O O . LEU B 1 431 ? -25.832 31.254 1.593 1.00 47.64 494 LEU B O 1
ATOM 6085 N N . GLY B 1 432 ? -26.859 31.552 3.575 1.00 53.22 495 GLY B N 1
ATOM 6086 C CA . GLY B 1 432 ? -26.490 30.242 4.063 1.00 55.48 495 GLY B CA 1
ATOM 6087 C C . GLY B 1 432 ? -27.319 29.153 3.412 1.00 47.58 495 GLY B C 1
ATOM 6088 O O . GLY B 1 432 ? -28.316 29.398 2.733 1.00 51.26 495 GLY B O 1
ATOM 6089 N N . SER B 1 433 ? -26.887 27.914 3.623 1.00 50.52 496 SER B N 1
ATOM 6090 C CA . SER B 1 433 ? -27.592 26.768 3.068 1.00 50.04 496 SER B CA 1
ATOM 6091 C C . SER B 1 433 ? -28.755 26.384 3.972 1.00 44.97 496 SER B C 1
ATOM 6092 O O . SER B 1 433 ? -28.573 26.154 5.172 1.00 52.72 496 SER B O 1
ATOM 6095 N N . GLY B 1 434 ? -29.950 26.324 3.398 1.00 48.28 497 GLY B N 1
ATOM 6096 C CA . GLY B 1 434 ? -31.129 25.892 4.114 1.00 46.13 497 GLY B CA 1
ATOM 6097 C C . GLY B 1 434 ? -31.408 24.412 4.007 1.00 51.22 497 GLY B C 1
ATOM 6098 O O . GLY B 1 434 ? -32.472 23.957 4.437 1.00 55.76 497 GLY B O 1
ATOM 6099 N N . ASP B 1 435 ? -30.477 23.652 3.443 1.00 48.29 498 ASP B N 1
ATOM 6100 C CA . ASP B 1 435 ? -30.604 22.224 3.201 1.00 46.75 498 ASP B CA 1
ATOM 6101 C C . ASP B 1 435 ? -30.050 21.425 4.376 1.00 48.62 498 ASP B C 1
ATOM 6102 O O . ASP B 1 435 ? -29.351 21.951 5.245 1.00 48.92 498 ASP B O 1
ATOM 6107 N N . ASP B 1 436 ? -30.384 20.136 4.402 1.00 45.28 499 ASP B N 1
ATOM 6108 C CA . ASP B 1 436 ? -29.632 19.210 5.236 1.00 53.21 499 ASP B CA 1
ATOM 6109 C C . ASP B 1 436 ? -28.172 19.229 4.804 1.00 47.41 499 ASP B C 1
ATOM 6110 O O . ASP B 1 436 ? -27.861 19.357 3.618 1.00 47.60 499 ASP B O 1
ATOM 6115 N N . ILE B 1 437 ? -27.269 19.125 5.773 1.00 48.27 500 ILE B N 1
ATOM 6116 C CA . ILE B 1 437 ? -25.836 19.121 5.502 1.00 43.85 500 ILE B CA 1
ATOM 6117 C C . ILE B 1 437 ? -25.201 17.995 6.303 1.00 43.28 500 ILE B C 1
ATOM 6118 O O . ILE B 1 437 ? -25.466 17.857 7.500 1.00 51.65 500 ILE B O 1
ATOM 6123 N N . SER B 1 438 ? -24.370 17.190 5.642 1.00 39.76 501 SER B N 1
ATOM 6124 C CA . SER B 1 438 ? -23.641 16.104 6.286 1.00 44.10 501 SER B CA 1
ATOM 6125 C C . SER B 1 438 ? -22.228 16.064 5.725 1.00 39.09 501 SER B C 1
ATOM 6126 O O . SER B 1 438 ? -22.050 16.064 4.505 1.00 44.74 501 SER B O 1
ATOM 6129 N N . VAL B 1 439 ? -21.229 16.026 6.608 1.00 47.91 502 VAL B N 1
ATOM 6130 C CA . VAL B 1 439 ? -19.827 16.126 6.213 1.00 40.86 502 VAL B CA 1
ATOM 6131 C C . VAL B 1 439 ? -19.018 15.026 6.892 1.00 45.78 502 VAL B C 1
ATOM 6132 O O . VAL B 1 439 ? -19.106 14.845 8.112 1.00 41.39 502 VAL B O 1
ATOM 6136 N N . TYR B 1 440 ? -18.239 14.293 6.096 1.00 34.64 503 TYR B N 1
ATOM 6137 C CA . TYR B 1 440 ? -17.170 13.428 6.577 1.00 42.37 503 TYR B CA 1
ATOM 6138 C C . TYR B 1 440 ? -15.827 14.111 6.332 1.00 44.86 503 TYR B C 1
ATOM 6139 O O . TYR B 1 440 ? -15.618 14.726 5.282 1.00 41.53 503 TYR B O 1
ATOM 6148 N N . VAL B 1 441 ? -14.912 13.986 7.290 1.00 37.57 504 VAL B N 1
ATOM 6149 C CA . VAL B 1 441 ? -13.523 14.400 7.111 1.00 44.45 504 VAL B CA 1
ATOM 6150 C C . VAL B 1 441 ? -12.665 13.181 7.414 1.00 44.48 504 VAL B C 1
ATOM 6151 O O . VAL B 1 441 ? -12.486 12.812 8.583 1.00 50.96 504 VAL B O 1
ATOM 6155 N N . ILE B 1 442 ? -12.147 12.550 6.369 1.00 41.25 505 ILE B N 1
ATOM 6156 C CA . ILE B 1 442 ? -11.441 11.276 6.474 1.00 44.65 505 ILE B CA 1
ATOM 6157 C C . ILE B 1 442 ? -9.944 11.555 6.406 1.00 44.82 505 ILE B C 1
ATOM 6158 O O . ILE B 1 442 ? -9.464 12.034 5.367 1.00 45.90 505 ILE B O 1
ATOM 6163 N N . PRO B 1 443 ? -9.177 11.273 7.461 1.00 45.58 506 PRO B N 1
ATOM 6164 C CA . PRO B 1 443 ? -7.736 11.567 7.450 1.00 46.64 506 PRO B CA 1
ATOM 6165 C C . PRO B 1 443 ? -6.958 10.468 6.739 1.00 48.22 506 PRO B C 1
ATOM 6166 O O . PRO B 1 443 ? -6.969 9.308 7.157 1.00 51.61 506 PRO B O 1
ATOM 6170 N N . LEU B 1 444 ? -6.260 10.846 5.669 1.00 43.06 507 LEU B N 1
ATOM 6171 C CA . LEU B 1 444 ? -5.497 9.905 4.861 1.00 46.25 507 LEU B CA 1
ATOM 6172 C C . LEU B 1 444 ? -4.203 9.446 5.522 1.00 50.33 507 LEU B C 1
ATOM 6173 O O . LEU B 1 444 ? -3.568 8.517 5.010 1.00 51.40 507 LEU B O 1
ATOM 6178 N N . ILE B 1 445 ? -3.792 10.069 6.631 1.00 47.70 508 ILE B N 1
ATOM 6179 C CA . ILE B 1 445 ? -2.593 9.610 7.327 1.00 52.32 508 ILE B CA 1
ATOM 6180 C C . ILE B 1 445 ? -2.780 8.189 7.841 1.00 54.02 508 ILE B C 1
ATOM 6181 O O . ILE B 1 445 ? -1.827 7.402 7.882 1.00 54.86 508 ILE B O 1
ATOM 6186 N N . HIS B 1 446 ? -4.003 7.830 8.226 1.00 45.83 509 HIS B N 1
ATOM 6187 C CA . HIS B 1 446 ? -4.285 6.497 8.733 1.00 53.67 509 HIS B CA 1
ATOM 6188 C C . HIS B 1 446 ? -4.408 5.460 7.626 1.00 57.81 509 HIS B C 1
ATOM 6189 O O . HIS B 1 446 ? -4.604 4.279 7.926 1.00 52.88 509 HIS B O 1
ATOM 6196 N N . GLY B 1 447 ? -4.304 5.867 6.366 1.00 57.20 510 GLY B N 1
ATOM 6197 C CA . GLY B 1 447 ? -4.224 4.954 5.253 1.00 48.09 510 GLY B CA 1
ATOM 6198 C C . GLY B 1 447 ? -2.821 4.709 4.754 1.00 61.05 510 GLY B C 1
ATOM 6199 O O . GLY B 1 447 ? -2.645 3.991 3.764 1.00 63.16 510 GLY B O 1
ATOM 6200 N N . ASN B 1 448 ? -1.814 5.280 5.411 1.00 56.97 511 ASN B N 1
ATOM 6201 C CA . ASN B 1 448 ? -0.436 5.118 4.971 1.00 67.98 511 ASN B CA 1
ATOM 6202 C C . ASN B 1 448 ? 0.022 3.673 5.118 1.00 71.69 511 ASN B C 1
ATOM 6203 O O . ASN B 1 448 ? -0.246 3.017 6.130 1.00 63.01 511 ASN B O 1
ATOM 6208 N N . LYS B 1 449 ? 0.715 3.190 4.089 1.00 74.85 512 LYS B N 1
ATOM 6209 C CA . LYS B 1 449 ? 1.404 1.905 4.063 1.00 82.21 512 LYS B CA 1
ATOM 6210 C C . LYS B 1 449 ? 2.183 1.591 5.343 1.00 88.35 512 LYS B C 1
ATOM 6211 O O . LYS B 1 449 ? 2.539 2.499 6.105 1.00 89.15 512 LYS B O 1
ATOM 6217 N N . LEU B 1 450 ? 2.435 0.302 5.586 1.00 94.65 513 LEU B N 1
ATOM 6218 C CA . LEU B 1 450 ? 3.202 -0.186 6.744 1.00 103.15 513 LEU B CA 1
ATOM 6219 C C . LEU B 1 450 ? 2.727 0.354 8.087 1.00 102.96 513 LEU B C 1
ATOM 6220 O O . LEU B 1 450 ? 3.352 0.100 9.123 1.00 101.51 513 LEU B O 1
#

GO terms:
  GO:0005634 nucleus (C, IDA)
  GO:0005737 cytoplasm (C, IDA)
  GO:0004721 phosphoprotein phosphatase activity (F, IMP)
  GO:0042802 identical protein binding (F, IPI)
  GO:0005515 protein binding (F, IPI)
  GO:0005654 nucleoplasm (C, IDA)

Organism: Homo sapiens (NCBI:txid9606)

B-factor: mean 57.06, std 13.78, range [31.69, 119.87]